Protein 4LE6 (pdb70)

Nearest PDB structures (foldseek):
  4le6-assembly1_A-2  TM=1.004E+00  e=8.160E-60  Ectopseudomonas oleovorans
  4le6-assembly2_C  TM=1.000E+00  e=8.894E-56  Ectopseudomonas oleovorans
  4le6-assembly3_E  TM=9.981E-01  e=1.520E-50  Ectopseudomonas oleovorans
  4o98-assembly1_A  TM=9.843E-01  e=8.423E-50  Ectopseudomonas oleovorans
  7y7u-assembly1_B  TM=9.652E-01  e=1.011E-32  Labrenzia sp. VG12

Structure (mmCIF, N/CA/C/O backbone):
data_4LE6
#
_entry.id   4LE6
#
_cell.length_a   109.910
_cell.length_b   63.850
_cell.length_c   221.260
_cell.angle_alpha   90.00
_cell.angle_beta   101.85
_cell.angle_gamma   90.00
#
_symmetry.space_group_name_H-M   'C 1 2 1'
#
loop_
_entity.id
_entity.type
_entity.pdbx_description
1 polymer 'Organophosphorus hydrolase'
2 non-polymer GLYCEROL
3 non-polymer 1,2-ETHANEDIOL
4 non-polymer 'TRIETHYLENE GLYCOL'
5 non-polymer 'ZINC ION'
6 water water
#
loop_
_atom_site.group_PDB
_atom_site.id
_atom_site.type_symbol
_atom_site.label_atom_id
_atom_site.label_alt_id
_atom_site.label_comp_id
_atom_site.label_asym_id
_atom_site.label_entity_id
_atom_site.label_seq_id
_atom_site.pdbx_PDB_ins_code
_atom_site.Cartn_x
_atom_site.Cartn_y
_atom_site.Cartn_z
_atom_site.occupancy
_atom_site.B_iso_or_equiv
_atom_site.auth_seq_id
_atom_site.auth_comp_id
_atom_site.auth_asym_id
_atom_site.auth_atom_id
_atom_site.pdbx_PDB_model_num
ATOM 1 N N . ALA A 1 25 ? -23.279 -5.833 -13.013 1.00 45.54 25 ALA A N 1
ATOM 2 C CA . ALA A 1 25 ? -23.490 -4.817 -11.995 1.00 41.09 25 ALA A CA 1
ATOM 3 C C . ALA A 1 25 ? -22.462 -4.934 -10.878 1.00 37.53 25 ALA A C 1
ATOM 4 O O . ALA A 1 25 ? -22.365 -4.039 -10.043 1.00 34.96 25 ALA A O 1
ATOM 10 N N . ALA A 1 26 ? -21.688 -6.019 -10.863 1.00 32.83 26 ALA A N 1
ATOM 11 C CA . ALA A 1 26 ? -20.580 -6.114 -9.945 1.00 29.72 26 ALA A CA 1
ATOM 12 C C . ALA A 1 26 ? -19.581 -5.062 -10.392 1.00 29.90 26 ALA A C 1
ATOM 13 O O . ALA A 1 26 ? -19.581 -4.686 -11.558 1.00 30.02 26 ALA A O 1
ATOM 20 N N . PRO A 1 27 ? -18.719 -4.592 -9.480 1.00 32.01 27 PRO A N 1
ATOM 21 C CA . PRO A 1 27 ? -17.597 -3.749 -9.903 1.00 33.82 27 PRO A CA 1
ATOM 22 C C . PRO A 1 27 ? -16.679 -4.529 -10.835 1.00 33.37 27 PRO A C 1
ATOM 23 O O . PRO A 1 27 ? -16.756 -5.754 -10.909 1.00 30.37 27 PRO A O 1
ATOM 34 N N . ALA A 1 28 ? -15.794 -3.820 -11.514 1.00 31.63 28 ALA A N 1
ATOM 35 C CA . ALA A 1 28 ? -14.813 -4.449 -12.358 1.00 28.21 28 ALA A CA 1
ATOM 36 C C . ALA A 1 28 ? -13.971 -5.398 -11.513 1.00 25.97 28 ALA A C 1
ATOM 37 O O . ALA A 1 28 ? -13.739 -5.152 -10.323 1.00 26.76 28 ALA A O 1
ATOM 44 N N . GLN A 1 29 ? -13.527 -6.494 -12.114 1.00 28.02 29 GLN A N 1
ATOM 45 C CA . GLN A 1 29 ? -12.671 -7.439 -11.421 1.00 29.54 29 GLN A CA 1
ATOM 46 C C . GLN A 1 29 ? -11.311 -6.813 -11.184 1.00 30.14 29 GLN A C 1
ATOM 47 O O . GLN A 1 29 ? -10.788 -6.103 -12.035 1.00 26.25 29 GLN A O 1
ATOM 61 N N . GLN A 1 30 ? -10.734 -7.088 -10.027 1.00 31.36 30 GLN A N 1
ATOM 62 C CA . GLN A 1 30 ? -9.451 -6.500 -9.661 1.00 32.50 30 GLN A CA 1
ATOM 63 C C . GLN A 1 30 ? -8.274 -7.134 -10.393 1.00 36.11 30 GLN A C 1
ATOM 64 O O . GLN A 1 30 ? -7.305 -6.440 -10.721 1.00 29.61 30 GLN A O 1
ATOM 78 N N . LYS A 1 31 ? -8.378 -8.431 -10.685 1.00 46.73 31 LYS A N 1
ATOM 79 C CA . LYS A 1 31 ? -7.342 -9.165 -11.421 1.00 52.59 31 LYS A CA 1
ATOM 80 C C . LYS A 1 31 ? -6.098 -9.400 -10.557 1.00 48.99 31 LYS A C 1
ATOM 81 O O . LYS A 1 31 ? -5.694 -10.542 -10.318 1.00 55.91 31 LYS A O 1
ATOM 100 N N . THR A 1 32 ? -5.516 -8.316 -10.067 1.00 33.33 32 THR A N 1
ATOM 101 C CA . THR A 1 32 ? -4.206 -8.356 -9.426 1.00 30.57 32 THR A CA 1
ATOM 102 C C . THR A 1 32 ? -4.089 -9.453 -8.353 1.00 24.88 32 THR A C 1
ATOM 103 O O . THR A 1 32 ? -5.041 -9.717 -7.606 1.00 27.49 32 THR A O 1
ATOM 114 N N . GLN A 1 33 ? -2.927 -10.082 -8.280 1.00 21.66 33 GLN A N 1
ATOM 115 C CA . GLN A 1 33 ? -2.654 -11.058 -7.238 1.00 18.25 33 GLN A CA 1
ATOM 116 C C . GLN A 1 33 ? -2.064 -10.380 -5.991 1.00 17.61 33 GLN A C 1
ATOM 117 O O . GLN A 1 33 ? -1.437 -9.316 -6.079 1.00 20.49 33 GLN A O 1
ATOM 131 N N . VAL A 1 34 ? -2.262 -10.999 -4.831 1.00 18.20 34 VAL A N 1
ATOM 132 C CA . VAL A 1 34 ? -1.589 -10.581 -3.608 1.00 19.08 34 VAL A CA 1
ATOM 133 C C . VAL A 1 34 ? -0.079 -10.526 -3.904 1.00 17.91 34 VAL A C 1
ATOM 134 O O . VAL A 1 34 ? 0.398 -11.281 -4.744 1.00 18.32 34 VAL A O 1
ATOM 147 N N . PRO A 1 35 ? 0.671 -9.615 -3.250 1.00 19.83 35 PRO A N 1
ATOM 148 C CA . PRO A 1 35 ? 2.119 -9.582 -3.488 1.00 20.78 35 PRO A CA 1
ATOM 149 C C . PRO A 1 35 ? 2.798 -10.920 -3.177 1.00 19.98 35 PRO A C 1
ATOM 150 O O . PRO A 1 35 ? 2.329 -11.657 -2.307 1.00 20.66 35 PRO A O 1
ATOM 161 N N . GLY A 1 36 ? 3.866 -11.234 -3.905 1.00 18.18 36 GLY A N 1
ATOM 162 C CA . GLY A 1 36 ? 4.543 -12.512 -3.794 1.00 19.49 36 GLY A CA 1
ATOM 163 C C . GLY A 1 36 ? 5.628 -12.480 -2.727 1.00 19.02 36 GLY A C 1
ATOM 164 O O . GLY A 1 36 ? 6.814 -12.691 -3.005 1.00 18.14 36 GLY A O 1
ATOM 168 N N . TYR A 1 37 ? 5.223 -12.217 -1.494 1.00 17.77 37 TYR A N 1
ATOM 169 C CA . TYR A 1 37 ? 6.097 -12.447 -0.362 1.00 18.25 37 TYR A CA 1
ATOM 170 C C . TYR A 1 37 ? 5.381 -13.170 0.748 1.00 20.36 37 TYR A C 1
ATOM 171 O O . TYR A 1 37 ? 4.154 -13.072 0.888 1.00 18.79 37 TYR A O 1
ATOM 189 N N . TYR A 1 38 ? 6.155 -13.916 1.524 1.00 20.59 38 TYR A N 1
ATOM 190 C CA . TYR A 1 38 ? 5.591 -14.658 2.646 1.00 19.38 38 TYR A CA 1
ATOM 191 C C . TYR A 1 38 ? 6.566 -14.720 3.819 1.00 18.83 38 TYR A C 1
ATOM 192 O O . TYR A 1 38 ? 7.709 -15.125 3.640 1.00 17.98 38 TYR A O 1
ATOM 210 N N . ARG A 1 39 ? 6.097 -14.352 5.015 1.00 18.70 39 ARG A N 1
ATOM 211 C CA . ARG A 1 39 ? 6.946 -14.293 6.206 1.00 17.86 39 ARG A CA 1
ATOM 212 C C . ARG A 1 39 ? 6.856 -15.560 7.065 1.00 20.21 39 ARG A C 1
ATOM 213 O O . ARG A 1 39 ? 5.763 -16.075 7.307 1.00 22.45 39 ARG A O 1
ATOM 234 N N . MET A 1 40 ? 8.004 -16.042 7.535 1.00 21.94 40 MET A N 1
ATOM 235 C CA . MET A 1 40 ? 8.044 -17.155 8.473 1.00 20.81 40 MET A CA 1
ATOM 236 C C . MET A 1 40 ? 9.143 -16.958 9.506 1.00 22.12 40 MET A C 1
ATOM 237 O O . MET A 1 40 ? 10.264 -16.559 9.178 1.00 23.08 40 MET A O 1
ATOM 251 N N . ALA A 1 41 ? 8.846 -17.285 10.753 1.00 25.04 41 ALA A N 1
ATOM 252 C CA . ALA A 1 41 ? 9.865 -17.231 11.786 1.00 25.82 41 ALA A CA 1
ATOM 253 C C . ALA A 1 41 ? 10.689 -18.509 11.726 1.00 25.63 41 ALA A C 1
ATOM 254 O O . ALA A 1 41 ? 10.171 -19.583 11.457 1.00 25.52 41 ALA A O 1
ATOM 261 N N . LEU A 1 42 ? 11.985 -18.390 11.951 1.00 23.77 42 LEU A N 1
ATOM 262 C CA . LEU A 1 42 ? 12.840 -19.559 12.106 1.00 21.57 42 LEU A CA 1
ATOM 263 C C . LEU A 1 42 ? 13.755 -19.249 13.277 1.00 23.98 42 LEU A C 1
ATOM 264 O O . LEU A 1 42 ? 14.774 -18.588 13.090 1.00 22.15 42 LEU A O 1
ATOM 280 N N . GLY A 1 43 ? 13.373 -19.680 14.478 1.00 24.90 43 GLY A N 1
ATOM 281 C CA . GLY A 1 43 ? 14.042 -19.256 15.697 1.00 23.78 43 GLY A CA 1
ATOM 282 C C . GLY A 1 43 ? 14.017 -17.746 15.827 1.00 25.02 43 GLY A C 1
ATOM 283 O O . GLY A 1 43 ? 12.954 -17.140 15.773 1.00 24.51 43 GLY A O 1
ATOM 287 N N . ASP A 1 44 ? 15.186 -17.134 15.976 1.00 27.34 44 ASP A N 1
ATOM 288 C CA . ASP A 1 44 ? 15.290 -15.679 16.040 1.00 28.31 44 ASP A CA 1
ATOM 289 C C . ASP A 1 44 ? 15.481 -15.075 14.652 1.00 28.04 44 ASP A C 1
ATOM 290 O O . ASP A 1 44 ? 15.576 -13.865 14.513 1.00 28.92 44 ASP A O 1
ATOM 299 N N . PHE A 1 45 ? 15.537 -15.908 13.620 1.00 25.55 45 PHE A N 1
ATOM 300 C CA . PHE A 1 45 ? 15.644 -15.380 12.264 1.00 21.97 45 PHE A CA 1
ATOM 301 C C . PHE A 1 45 ? 14.265 -15.100 11.684 1.00 22.83 45 PHE A C 1
ATOM 302 O O . PHE A 1 45 ? 13.257 -15.697 12.100 1.00 24.39 45 PHE A O 1
ATOM 319 N N . GLU A 1 46 ? 14.232 -14.203 10.707 1.00 19.69 46 GLU A N 1
ATOM 320 C CA . GLU A 1 46 ? 13.013 -13.963 9.936 1.00 19.98 46 GLU A CA 1
ATOM 321 C C . GLU A 1 46 ? 13.234 -14.330 8.472 1.00 20.36 46 GLU A C 1
ATOM 322 O O . GLU A 1 46 ? 14.151 -13.825 7.813 1.00 20.57 46 GLU A O 1
ATOM 334 N N . VAL A 1 47 ? 12.386 -15.216 7.965 1.00 17.82 47 VAL A N 1
ATOM 335 C CA . VAL A 1 47 ? 12.452 -15.636 6.570 1.00 18.03 47 VAL A CA 1
ATOM 336 C C . VAL A 1 47 ? 11.356 -14.933 5.783 1.00 19.39 47 VAL A C 1
ATOM 337 O O . VAL A 1 47 ? 10.184 -14.957 6.180 1.00 18.67 47 VAL A O 1
ATOM 350 N N . THR A 1 48 ? 11.740 -14.279 4.691 1.00 18.80 48 THR A N 1
ATOM 351 C CA . THR A 1 48 ? 10.784 -13.733 3.744 1.00 16.61 48 THR A CA 1
ATOM 352 C C . THR A 1 48 ? 10.970 -14.451 2.408 1.00 18.15 48 THR A C 1
ATOM 353 O O . THR A 1 48 ? 11.980 -14.247 1.736 1.00 17.97 48 THR A O 1
ATOM 364 N N . ALA A 1 49 ? 10.005 -15.301 2.045 1.00 17.60 49 ALA A N 1
ATOM 365 C CA . ALA A 1 49 ? 10.007 -15.934 0.732 1.00 15.21 49 ALA A CA 1
ATOM 366 C C . ALA A 1 49 ? 9.588 -14.893 -0.285 1.00 14.60 49 ALA A C 1
ATOM 367 O O . ALA A 1 49 ? 8.667 -14.091 -0.003 1.00 16.85 49 ALA A O 1
ATOM 374 N N . LEU A 1 50 ? 10.251 -14.903 -1.447 1.00 15.20 50 LEU A N 1
ATOM 375 C CA . LEU A 1 50 ? 10.020 -13.911 -2.501 1.00 15.72 50 LEU A CA 1
ATOM 376 C C . LEU A 1 50 ? 9.789 -14.584 -3.852 1.00 16.11 50 LEU A C 1
ATOM 377 O O . LEU A 1 50 ? 10.614 -15.370 -4.308 1.00 18.95 50 LEU A O 1
ATOM 393 N N . TYR A 1 51 ? 8.693 -14.227 -4.507 1.00 16.23 51 TYR A N 1
ATOM 394 C CA . TYR A 1 51 ? 8.290 -14.839 -5.770 1.00 20.26 51 TYR A CA 1
ATOM 395 C C . TYR A 1 51 ? 8.887 -14.064 -6.930 1.00 21.26 51 TYR A C 1
ATOM 396 O O . TYR A 1 51 ? 8.786 -12.845 -6.961 1.00 22.45 51 TYR A O 1
ATOM 414 N N . ASP A 1 52 ? 9.507 -14.758 -7.886 1.00 20.83 52 ASP A N 1
ATOM 415 C CA . ASP A 1 52 ? 10.027 -14.089 -9.082 1.00 19.71 52 ASP A CA 1
ATOM 416 C C . ASP A 1 52 ? 9.062 -14.089 -10.235 1.00 22.03 52 ASP A C 1
ATOM 417 O O . ASP A 1 52 ? 9.215 -13.303 -11.176 1.00 20.72 52 ASP A O 1
ATOM 426 N N . GLY A 1 53 ? 8.094 -14.999 -10.181 1.00 22.54 53 GLY A N 1
ATOM 427 C CA . GLY A 1 53 ? 7.197 -15.238 -11.286 1.00 22.66 53 GLY A CA 1
ATOM 428 C C . GLY A 1 53 ? 7.219 -16.709 -11.664 1.00 21.31 53 GLY A C 1
ATOM 429 O O . GLY A 1 53 ? 7.555 -17.562 -10.842 1.00 19.51 53 GLY A O 1
ATOM 433 N N . TYR A 1 54 ? 6.888 -17.018 -12.911 1.00 19.13 54 TYR A N 1
ATOM 434 C CA . TYR A 1 54 ? 6.846 -18.408 -13.355 1.00 20.93 54 TYR A CA 1
ATOM 435 C C . TYR A 1 54 ? 7.401 -18.561 -14.756 1.00 26.38 54 TYR A C 1
ATOM 436 O O . TYR A 1 54 ? 7.497 -17.597 -15.511 1.00 25.51 54 TYR A O 1
ATOM 454 N N . VAL A 1 55 ? 7.766 -19.791 -15.087 1.00 29.89 55 VAL A N 1
ATOM 455 C CA . VAL A 1 55 ? 8.120 -20.142 -16.448 1.00 28.70 55 VAL A CA 1
ATOM 456 C C . VAL A 1 55 ? 7.426 -21.476 -16.802 1.00 24.49 55 VAL A C 1
ATOM 457 O O . VAL A 1 55 ? 7.331 -22.374 -15.966 1.00 25.77 55 VAL A O 1
ATOM 470 N N . ASP A 1 56 ? 6.924 -21.602 -18.024 1.00 22.79 56 ASP A N 1
ATOM 471 C CA . ASP A 1 56 ? 6.311 -22.852 -18.464 1.00 24.84 56 ASP A CA 1
ATOM 472 C C . ASP A 1 56 ? 7.405 -23.792 -18.982 1.00 29.36 56 ASP A C 1
ATOM 473 O O . ASP A 1 56 ? 8.103 -23.458 -19.935 1.00 34.97 56 ASP A O 1
ATOM 482 N N . LEU A 1 57 ? 7.576 -24.945 -18.337 1.00 26.98 57 LEU A N 1
ATOM 483 C CA . LEU A 1 57 ? 8.566 -25.947 -18.760 1.00 25.87 57 LEU A CA 1
ATOM 484 C C . LEU A 1 57 ? 7.870 -27.189 -19.340 1.00 24.90 57 LEU A C 1
ATOM 485 O O . LEU A 1 57 ? 6.980 -27.740 -18.699 1.00 26.32 57 LEU A O 1
ATOM 501 N N . PRO A 1 58 ? 8.243 -27.619 -20.563 1.00 25.25 58 PRO A N 1
ATOM 502 C CA . PRO A 1 58 ? 7.647 -28.844 -21.122 1.00 28.38 58 PRO A CA 1
ATOM 503 C C . PRO A 1 58 ? 7.925 -30.050 -20.249 1.00 29.40 58 PRO A C 1
ATOM 504 O O . PRO A 1 58 ? 9.056 -30.214 -19.794 1.00 27.98 58 PRO A O 1
ATOM 515 N N . ALA A 1 59 ? 6.928 -30.902 -20.058 1.00 30.64 59 ALA A N 1
ATOM 516 C CA . ALA A 1 59 ? 7.097 -32.096 -19.249 1.00 32.84 59 ALA A CA 1
ATOM 517 C C . ALA A 1 59 ? 8.150 -33.019 -19.861 1.00 30.16 59 ALA A C 1
ATOM 518 O O . ALA A 1 59 ? 8.726 -33.853 -19.167 1.00 29.31 59 ALA A O 1
ATOM 525 N N . SER A 1 60 ? 8.389 -32.876 -21.164 1.00 30.04 60 SER A N 1
ATOM 526 C CA . SER A 1 60 ? 9.358 -33.715 -21.877 1.00 36.05 60 SER A CA 1
ATOM 527 C C . SER A 1 60 ? 10.796 -33.488 -21.392 1.00 33.47 60 SER A C 1
ATOM 528 O O . SER A 1 60 ? 11.692 -34.269 -21.707 1.00 33.38 60 SER A O 1
ATOM 536 N N . LEU A 1 61 ? 11.027 -32.413 -20.646 1.00 30.35 61 LEU A N 1
ATOM 537 C CA . LEU A 1 61 ? 12.355 -32.171 -20.079 1.00 32.20 61 LEU A CA 1
ATOM 538 C C . LEU A 1 61 ? 12.640 -33.045 -18.858 1.00 33.63 61 LEU A C 1
ATOM 539 O O . LEU A 1 61 ? 13.778 -33.098 -18.384 1.00 32.37 61 LEU A O 1
ATOM 555 N N . LEU A 1 62 ? 11.619 -33.719 -18.330 1.00 30.74 62 LEU A N 1
ATOM 556 C CA . LEU A 1 62 ? 11.840 -34.640 -17.215 1.00 30.38 62 LEU A CA 1
ATOM 557 C C . LEU A 1 62 ? 12.092 -35.994 -17.831 1.00 32.37 62 LEU A C 1
ATOM 558 O O . LEU A 1 62 ? 11.364 -36.389 -18.722 1.00 31.52 62 LEU A O 1
ATOM 574 N N . LYS A 1 63 ? 13.118 -36.699 -17.367 1.00 30.02 63 LYS A N 1
ATOM 575 C CA . LYS A 1 63 ? 13.497 -37.975 -17.969 1.00 33.01 63 LYS A CA 1
ATOM 576 C C . LYS A 1 63 ? 13.695 -39.083 -16.934 1.00 31.46 63 LYS A C 1
ATOM 577 O O . LYS A 1 63 ? 13.884 -38.813 -15.743 1.00 30.37 63 LYS A O 1
ATOM 596 N N . GLY A 1 64 ? 13.648 -40.327 -17.397 1.00 32.43 64 GLY A N 1
ATOM 597 C CA . GLY A 1 64 ? 13.790 -41.478 -16.523 1.00 36.37 64 GLY A CA 1
ATOM 598 C C . GLY A 1 64 ? 12.444 -42.063 -16.131 1.00 42.89 64 GLY A C 1
ATOM 599 O O . GLY A 1 64 ? 12.364 -42.938 -15.269 1.00 44.41 64 GLY A O 1
ATOM 603 N N . ILE A 1 65 ? 11.385 -41.592 -16.784 1.00 45.98 65 ILE A N 1
ATOM 604 C CA . ILE A 1 65 ? 10.029 -42.049 -16.489 1.00 44.20 65 ILE A CA 1
ATOM 605 C C . ILE A 1 65 ? 9.191 -42.151 -17.764 1.00 40.04 65 ILE A C 1
ATOM 606 O O . ILE A 1 65 ? 9.291 -41.289 -18.642 1.00 40.04 65 ILE A O 1
ATOM 622 N N . ASP A 1 66 ? 8.367 -43.199 -17.864 1.00 37.80 66 ASP A N 1
ATOM 623 C CA . ASP A 1 66 ? 7.416 -43.321 -18.965 1.00 43.81 66 ASP A CA 1
ATOM 624 C C . ASP A 1 66 ? 6.453 -42.133 -18.975 1.00 40.61 66 ASP A C 1
ATOM 625 O O . ASP A 1 66 ? 6.088 -41.611 -17.927 1.00 39.65 66 ASP A O 1
ATOM 634 N N . ASP A 1 67 ? 6.047 -41.731 -20.174 1.00 41.42 67 ASP A N 1
ATOM 635 C CA . ASP A 1 67 ? 5.053 -40.681 -20.388 1.00 48.82 67 ASP A CA 1
ATOM 636 C C . ASP A 1 67 ? 3.777 -40.886 -19.557 1.00 44.27 67 ASP A C 1
ATOM 637 O O . ASP A 1 67 ? 3.252 -39.950 -18.934 1.00 44.45 67 ASP A O 1
ATOM 646 N N . LYS A 1 68 ? 3.285 -42.119 -19.558 1.00 41.23 68 LYS A N 1
ATOM 647 C CA . LYS A 1 68 ? 2.038 -42.459 -18.880 1.00 43.61 68 LYS A CA 1
ATOM 648 C C . LYS A 1 68 ? 2.155 -42.174 -17.389 1.00 41.39 68 LYS A C 1
ATOM 649 O O . LYS A 1 68 ? 1.302 -41.507 -16.794 1.00 43.04 68 LYS A O 1
ATOM 668 N N . ASP A 1 69 ? 3.228 -42.685 -16.790 1.00 39.30 69 ASP A N 1
ATOM 669 C CA . ASP A 1 69 ? 3.464 -42.536 -15.354 1.00 39.33 69 ASP A CA 1
ATOM 670 C C . ASP A 1 69 ? 3.689 -41.086 -14.964 1.00 33.86 69 ASP A C 1
ATOM 671 O O . ASP A 1 69 ? 3.260 -40.628 -13.893 1.00 37.47 69 ASP A O 1
ATOM 680 N N . LEU A 1 70 ? 4.366 -40.364 -15.845 1.00 31.48 70 LEU A N 1
ATOM 681 C CA . LEU A 1 70 ? 4.605 -38.941 -15.645 1.00 32.21 70 LEU A CA 1
ATOM 682 C C . LEU A 1 70 ? 3.267 -38.213 -15.614 1.00 30.83 70 LEU A C 1
ATOM 683 O O . LEU A 1 70 ? 2.977 -37.443 -14.674 1.00 32.91 70 LEU A O 1
ATOM 699 N N . GLN A 1 71 ? 2.429 -38.490 -16.615 1.00 32.80 71 GLN A N 1
ATOM 700 C CA . GLN A 1 71 ? 1.108 -37.858 -16.687 1.00 40.18 71 GLN A CA 1
ATOM 701 C C . GLN A 1 71 ? 0.230 -38.214 -15.495 1.00 38.07 71 GLN A C 1
ATOM 702 O O . GLN A 1 71 ? -0.520 -37.369 -14.998 1.00 32.26 71 GLN A O 1
ATOM 716 N N . SER A 1 72 ? 0.284 -39.475 -15.069 1.00 35.50 72 SER A N 1
ATOM 717 C CA . SER A 1 72 ? -0.429 -39.885 -13.858 1.00 33.17 72 SER A CA 1
ATOM 718 C C . SER A 1 72 ? 0.050 -39.082 -12.649 1.00 28.96 72 SER A C 1
ATOM 719 O O . SER A 1 72 ? -0.762 -38.560 -11.875 1.00 28.59 72 SER A O 1
ATOM 727 N N . LEU A 1 73 ? 1.364 -38.982 -12.479 1.00 28.61 73 LEU A N 1
ATOM 728 C CA . LEU A 1 73 ? 1.895 -38.182 -11.368 1.00 28.11 73 LEU A CA 1
ATOM 729 C C . LEU A 1 73 ? 1.452 -36.719 -11.426 1.00 29.55 73 LEU A C 1
ATOM 730 O O . LEU A 1 73 ? 1.134 -36.110 -10.396 1.00 28.24 73 LEU A O 1
ATOM 746 N N . LEU A 1 74 ? 1.458 -36.136 -12.617 1.00 32.81 74 LEU A N 1
ATOM 747 C CA . LEU A 1 74 ? 0.985 -34.758 -12.760 1.00 30.87 74 LEU A CA 1
ATOM 748 C C . LEU A 1 74 ? -0.509 -34.614 -12.463 1.00 28.10 74 LEU A C 1
ATOM 749 O O . LEU A 1 74 ? -0.919 -33.693 -11.762 1.00 26.51 74 LEU A O 1
ATOM 765 N N . ALA A 1 75 ? -1.320 -35.519 -13.005 1.00 26.95 75 ALA A N 1
ATOM 766 C CA . ALA A 1 75 ? -2.756 -35.483 -12.777 1.00 29.03 75 ALA A CA 1
ATOM 767 C C . ALA A 1 75 ? -3.085 -35.662 -11.291 1.00 30.64 75 ALA A C 1
ATOM 768 O O . ALA A 1 75 ? -3.983 -35.013 -10.763 1.00 29.58 75 ALA A O 1
ATOM 775 N N . ARG A 1 76 ? -2.352 -36.547 -10.624 1.00 29.35 76 ARG A N 1
ATOM 776 C CA . ARG A 1 76 ? -2.504 -36.751 -9.186 1.00 28.51 76 ARG A CA 1
ATOM 777 C C . ARG A 1 76 ? -2.406 -35.458 -8.361 1.00 25.28 76 ARG A C 1
ATOM 778 O O . ARG A 1 76 ? -3.056 -35.304 -7.325 1.00 25.80 76 ARG A O 1
ATOM 799 N N . MET A 1 77 ? -1.571 -34.529 -8.800 1.00 25.54 77 MET A N 1
ATOM 800 C CA . MET A 1 77 ? -1.425 -33.259 -8.094 1.00 25.89 77 MET A CA 1
ATOM 801 C C . MET A 1 77 ? -2.132 -32.139 -8.849 1.00 26.88 77 MET A C 1
ATOM 802 O O . MET A 1 77 ? -1.892 -30.948 -8.590 1.00 25.14 77 MET A O 1
ATOM 816 N N . PHE A 1 78 ? -3.013 -32.523 -9.771 1.00 26.30 78 PHE A N 1
ATOM 817 C CA . PHE A 1 78 ? -3.774 -31.555 -10.555 1.00 29.16 78 PHE A CA 1
ATOM 818 C C . PHE A 1 78 ? -2.863 -30.522 -11.220 1.00 33.64 78 PHE A C 1
ATOM 819 O O . PHE A 1 78 ? -3.141 -29.322 -11.192 1.00 32.90 78 PHE A O 1
ATOM 836 N N . VAL A 1 79 ? -1.772 -30.998 -11.812 1.00 33.08 79 VAL A N 1
ATOM 837 C CA . VAL A 1 79 ? -0.842 -30.127 -12.531 1.00 33.10 79 VAL A CA 1
ATOM 838 C C . VAL A 1 79 ? -1.101 -30.282 -14.030 1.00 35.51 79 VAL A C 1
ATOM 839 O O . VAL A 1 79 ? -0.984 -31.380 -14.576 1.00 31.62 79 VAL A O 1
ATOM 852 N N . ALA A 1 80 ? -1.462 -29.186 -14.688 1.00 34.48 80 ALA A N 1
ATOM 853 C CA . ALA A 1 80 ? -1.700 -29.193 -16.126 1.00 34.79 80 ALA A CA 1
ATOM 854 C C . ALA A 1 80 ? -0.358 -29.186 -16.840 1.00 34.36 80 ALA A C 1
ATOM 855 O O . ALA A 1 80 ? 0.598 -28.583 -16.347 1.00 32.52 80 ALA A O 1
ATOM 862 N N . SER A 1 81 ? -0.279 -29.849 -17.992 1.00 34.34 81 SER A N 1
ATOM 863 C CA . SER A 1 81 ? 0.992 -29.986 -18.713 1.00 37.45 81 SER A CA 1
ATOM 864 C C . SER A 1 81 ? 0.846 -29.765 -20.224 1.00 40.24 81 SER A C 1
ATOM 865 O O . SER A 1 81 ? 1.840 -29.793 -20.955 1.00 38.63 81 SER A O 1
ATOM 873 N N . GLU A 1 82 ? -0.379 -29.540 -20.689 1.00 40.93 82 GLU A N 1
ATOM 874 C CA . GLU A 1 82 ? -0.645 -29.443 -22.130 1.00 42.70 82 GLU A CA 1
ATOM 875 C C . GLU A 1 82 ? 0.114 -28.284 -22.781 1.00 38.26 82 GLU A C 1
ATOM 876 O O . GLU A 1 82 ? 0.503 -28.366 -23.939 1.00 39.79 82 GLU A O 1
ATOM 888 N N . LYS A 1 83 ? 0.328 -27.215 -22.023 1.00 35.24 83 LYS A N 1
ATOM 889 C CA . LYS A 1 83 ? 1.068 -26.058 -22.510 1.00 39.09 83 LYS A CA 1
ATOM 890 C C . LYS A 1 83 ? 2.347 -25.885 -21.690 1.00 37.92 83 LYS A C 1
ATOM 891 O O . LYS A 1 83 ? 2.924 -24.803 -21.634 1.00 37.43 83 LYS A O 1
ATOM 910 N N . GLY A 1 84 ? 2.797 -26.979 -21.083 1.00 35.03 84 GLY A N 1
ATOM 911 C CA . GLY A 1 84 ? 3.978 -26.962 -20.244 1.00 30.47 84 GLY A CA 1
ATOM 912 C C . GLY A 1 84 ? 3.604 -26.860 -18.782 1.00 28.61 84 GLY A C 1
ATOM 913 O O . GLY A 1 84 ? 2.503 -26.425 -18.450 1.00 30.63 84 GLY A O 1
ATOM 917 N N . VAL A 1 85 ? 4.524 -27.257 -17.908 1.00 27.25 85 VAL A N 1
ATOM 918 C CA . VAL A 1 85 ? 4.307 -27.200 -16.471 1.00 25.91 85 VAL A CA 1
ATOM 919 C C . VAL A 1 85 ? 4.683 -25.817 -15.955 1.00 26.32 85 VAL A C 1
ATOM 920 O O . VAL A 1 85 ? 5.841 -25.404 -16.008 1.00 28.46 85 VAL A O 1
ATOM 933 N N . GLN A 1 86 ? 3.696 -25.080 -15.479 1.00 23.46 86 GLN A N 1
ATOM 934 C CA . GLN A 1 86 ? 3.963 -23.758 -14.935 1.00 20.05 86 GLN A CA 1
ATOM 935 C C . GLN A 1 86 ? 4.797 -23.906 -13.681 1.00 20.48 86 GLN A C 1
ATOM 936 O O . GLN A 1 86 ? 4.336 -24.475 -12.692 1.00 21.23 86 GLN A O 1
ATOM 950 N N . THR A 1 87 ? 6.013 -23.379 -13.726 1.00 18.60 87 THR A N 1
ATOM 951 C CA . THR A 1 87 ? 6.977 -23.612 -12.685 1.00 18.69 87 THR A CA 1
ATOM 952 C C . THR A 1 87 ? 7.353 -22.284 -12.026 1.00 20.30 87 THR A C 1
ATOM 953 O O . THR A 1 87 ? 7.703 -21.315 -12.696 1.00 21.95 87 THR A O 1
ATOM 964 N N . ALA A 1 88 ? 7.276 -22.270 -10.702 1.00 18.81 88 ALA A N 1
ATOM 965 C CA . ALA A 1 88 ? 7.598 -21.104 -9.891 1.00 19.27 88 ALA A CA 1
ATOM 966 C C . ALA A 1 88 ? 9.099 -20.940 -9.817 1.00 19.65 88 ALA A C 1
ATOM 967 O O . ALA A 1 88 ? 9.846 -21.924 -9.935 1.00 18.47 88 ALA A O 1
ATOM 974 N N . VAL A 1 89 ? 9.532 -19.701 -9.632 1.00 21.12 89 VAL A N 1
ATOM 975 C CA . VAL A 1 89 ? 10.927 -19.384 -9.365 1.00 22.53 89 VAL A CA 1
ATOM 976 C C . VAL A 1 89 ? 10.930 -18.524 -8.102 1.00 21.57 89 VAL A C 1
ATOM 977 O O . VAL A 1 89 ? 10.337 -17.444 -8.078 1.00 18.08 89 VAL A O 1
ATOM 990 N N . ASN A 1 90 ? 11.555 -19.021 -7.040 1.00 18.66 90 ASN A N 1
ATOM 991 C CA . ASN A 1 90 ? 11.559 -18.334 -5.761 1.00 19.39 90 ASN A CA 1
ATOM 992 C C . ASN A 1 90 ? 12.960 -17.911 -5.310 1.00 21.35 90 ASN A C 1
ATOM 993 O O . ASN A 1 90 ? 13.964 -18.520 -5.680 1.00 23.57 90 ASN A O 1
ATOM 1004 N N . ALA A 1 91 ? 13.017 -16.854 -4.514 1.00 19.22 91 ALA A N 1
ATOM 1005 C CA . ALA A 1 91 ? 14.251 -16.478 -3.827 1.00 20.17 91 ALA A CA 1
ATOM 1006 C C . ALA A 1 91 ? 13.911 -16.295 -2.351 1.00 22.06 91 ALA A C 1
ATOM 1007 O O . ALA A 1 91 ? 12.727 -16.242 -1.992 1.00 20.33 91 ALA A O 1
ATOM 1014 N N . TYR A 1 92 ? 14.929 -16.216 -1.497 1.00 21.30 92 TYR A N 1
ATOM 1015 C CA . TYR A 1 92 ? 14.662 -16.132 -0.056 1.00 17.09 92 TYR A CA 1
ATOM 1016 C C . TYR A 1 92 ? 15.501 -15.079 0.638 1.00 19.65 92 TYR A C 1
ATOM 1017 O O . TYR A 1 92 ? 16.693 -15.016 0.428 1.00 20.84 92 TYR A O 1
ATOM 1035 N N . LEU A 1 93 ? 14.859 -14.273 1.476 1.00 19.94 93 LEU A N 1
ATOM 1036 C CA . LEU A 1 93 ? 15.529 -13.188 2.179 1.00 19.90 93 LEU A CA 1
ATOM 1037 C C . LEU A 1 93 ? 15.468 -13.517 3.650 1.00 21.20 93 LEU A C 1
ATOM 1038 O O . LEU A 1 93 ? 14.379 -13.674 4.192 1.00 21.90 93 LEU A O 1
ATOM 1054 N N . ILE A 1 94 ? 16.619 -13.667 4.293 1.00 21.71 94 ILE A N 1
ATOM 1055 C CA . ILE A 1 94 ? 16.655 -14.065 5.687 1.00 21.53 94 ILE A CA 1
ATOM 1056 C C . ILE A 1 94 ? 17.348 -12.978 6.495 1.00 21.77 94 ILE A C 1
ATOM 1057 O O . ILE A 1 94 ? 18.479 -12.574 6.197 1.00 19.65 94 ILE A O 1
ATOM 1073 N N . ASN A 1 95 ? 16.626 -12.477 7.489 1.00 19.93 95 ASN A N 1
ATOM 1074 C CA . ASN A 1 95 ? 17.150 -11.472 8.410 1.00 19.85 95 ASN A CA 1
ATOM 1075 C C . ASN A 1 95 ? 17.570 -12.231 9.666 1.00 19.59 95 ASN A C 1
ATOM 1076 O O . ASN A 1 95 ? 16.717 -12.736 10.412 1.00 17.36 95 ASN A O 1
ATOM 1087 N N . THR A 1 96 ? 18.882 -12.360 9.865 1.00 19.89 96 THR A N 1
ATOM 1088 C CA . THR A 1 96 ? 19.432 -13.150 10.952 1.00 21.75 96 THR A CA 1
ATOM 1089 C C . THR A 1 96 ? 19.745 -12.288 12.173 1.00 26.15 96 THR A C 1
ATOM 1090 O O . THR A 1 96 ? 20.348 -12.767 13.129 1.00 27.38 96 THR A O 1
ATOM 1101 N N . GLY A 1 97 ? 19.354 -11.018 12.131 1.00 25.13 97 GLY A N 1
ATOM 1102 C CA . GLY A 1 97 ? 19.811 -10.059 13.126 1.00 24.02 97 GLY A CA 1
ATOM 1103 C C . GLY A 1 97 ? 21.211 -9.528 12.814 1.00 28.59 97 GLY A C 1
ATOM 1104 O O . GLY A 1 97 ? 21.434 -8.316 12.804 1.00 29.19 97 GLY A O 1
ATOM 1108 N N . ASP A 1 98 ? 22.156 -10.427 12.552 1.00 30.06 98 ASP A N 1
ATOM 1109 C CA . ASP A 1 98 ? 23.511 -10.023 12.200 1.00 28.66 98 ASP A CA 1
ATOM 1110 C C . ASP A 1 98 ? 23.616 -9.561 10.755 1.00 23.50 98 ASP A C 1
ATOM 1111 O O . ASP A 1 98 ? 24.394 -8.674 10.441 1.00 22.63 98 ASP A O 1
ATOM 1120 N N . ASN A 1 99 ? 22.865 -10.208 9.876 1.00 21.56 99 ASN A N 1
ATOM 1121 C CA . ASN A 1 99 ? 22.914 -9.925 8.451 1.00 24.06 99 ASN A CA 1
ATOM 1122 C C . ASN A 1 99 ? 21.533 -9.950 7.805 1.00 23.05 99 ASN A C 1
ATOM 1123 O O . ASN A 1 99 ? 20.634 -10.685 8.240 1.00 22.38 99 ASN A O 1
ATOM 1134 N N . LEU A 1 100 ? 21.375 -9.172 6.741 1.00 21.46 100 LEU A N 1
ATOM 1135 C CA . LEU A 1 100 ? 20.240 -9.353 5.847 1.00 21.66 100 LEU A CA 1
ATOM 1136 C C . LEU A 1 100 ? 20.777 -10.055 4.610 1.00 23.24 100 LEU A C 1
ATOM 1137 O O . LEU A 1 100 ? 21.600 -9.505 3.872 1.00 23.95 100 LEU A O 1
ATOM 1153 N N . VAL A 1 101 ? 20.320 -11.286 4.406 1.00 21.79 101 VAL A N 1
ATOM 1154 C CA . VAL A 1 101 ? 20.909 -12.172 3.417 1.00 21.74 101 VAL A CA 1
ATOM 1155 C C . VAL A 1 101 ? 19.880 -12.574 2.383 1.00 21.24 101 VAL A C 1
ATOM 1156 O O . VAL A 1 101 ? 18.817 -13.092 2.720 1.00 24.16 101 VAL A O 1
ATOM 1169 N N . LEU A 1 102 ? 20.211 -12.377 1.116 1.00 18.43 102 LEU A N 1
ATOM 1170 C CA . LEU A 1 102 ? 19.327 -12.797 0.043 1.00 20.01 102 LEU A CA 1
ATOM 1171 C C . LEU A 1 102 ? 19.922 -14.039 -0.635 1.00 21.85 102 LEU A C 1
ATOM 1172 O O . LEU A 1 102 ? 21.087 -14.025 -1.022 1.00 24.65 102 LEU A O 1
ATOM 1188 N N . ILE A 1 103 ? 19.140 -15.109 -0.763 1.00 21.76 103 ILE A N 1
ATOM 1189 C CA . ILE A 1 103 ? 19.567 -16.305 -1.482 1.00 23.14 103 ILE A CA 1
ATOM 1190 C C . ILE A 1 103 ? 18.819 -16.379 -2.816 1.00 21.24 103 ILE A C 1
ATOM 1191 O O . ILE A 1 103 ? 17.583 -16.496 -2.833 1.00 21.17 103 ILE A O 1
ATOM 1207 N N . ASP A 1 104 ? 19.599 -16.317 -3.898 1.00 19.96 104 ASP A N 1
ATOM 1208 C CA . ASP A 1 104 ? 19.144 -16.233 -5.283 1.00 16.87 104 ASP A CA 1
ATOM 1209 C C . ASP A 1 104 ? 18.386 -14.941 -5.533 1.00 17.90 104 ASP A C 1
ATOM 1210 O O . ASP A 1 104 ? 18.034 -14.242 -4.589 1.00 17.22 104 ASP A O 1
ATOM 1219 N N . THR A 1 105 ? 18.190 -14.600 -6.801 1.00 20.16 105 THR A N 1
ATOM 1220 C CA . THR A 1 105 ? 17.720 -13.269 -7.158 1.00 20.30 105 THR A CA 1
ATOM 1221 C C . THR A 1 105 ? 16.704 -13.269 -8.274 1.00 19.99 105 THR A C 1
ATOM 1222 O O . THR A 1 105 ? 16.323 -12.206 -8.778 1.00 24.00 105 THR A O 1
ATOM 1233 N N . GLY A 1 106 ? 16.224 -14.446 -8.643 1.00 20.41 106 GLY A N 1
ATOM 1234 C CA . GLY A 1 106 ? 15.313 -14.545 -9.764 1.00 20.38 106 GLY A CA 1
ATOM 1235 C C . GLY A 1 106 ? 16.010 -14.265 -11.091 1.00 21.36 106 GLY A C 1
ATOM 1236 O O . GLY A 1 106 ? 17.248 -14.283 -11.171 1.00 22.58 106 GLY A O 1
ATOM 1240 N N . ALA A 1 107 ? 15.214 -14.003 -12.126 1.00 20.85 107 ALA A N 1
ATOM 1241 C CA . ALA A 1 107 ? 15.677 -14.032 -13.513 1.00 21.23 107 ALA A CA 1
ATOM 1242 C C . ALA A 1 107 ? 15.766 -12.666 -14.168 1.00 25.02 107 ALA A C 1
ATOM 1243 O O . ALA A 1 107 ? 16.158 -12.571 -15.328 1.00 26.46 107 ALA A O 1
ATOM 1250 N N . ALA A 1 108 ? 15.380 -11.618 -13.446 1.00 26.74 108 ALA A N 1
ATOM 1251 C CA . ALA A 1 108 ? 15.204 -10.310 -14.072 1.00 26.24 108 ALA A CA 1
ATOM 1252 C C . ALA A 1 108 ? 14.415 -10.503 -15.369 1.00 21.95 108 ALA A C 1
ATOM 1253 O O . ALA A 1 108 ? 13.348 -11.110 -15.345 1.00 23.62 108 ALA A O 1
ATOM 1260 N N . GLN A 1 109 ? 14.944 -10.033 -16.502 1.00 22.30 109 GLN A N 1
ATOM 1261 C CA . GLN A 1 109 ? 14.262 -10.158 -17.793 1.00 26.72 109 GLN A CA 1
ATOM 1262 C C . GLN A 1 109 ? 14.879 -11.255 -18.676 1.00 28.58 109 GLN A C 1
ATOM 1263 O O . GLN A 1 109 ? 14.562 -11.339 -19.860 1.00 36.37 109 GLN A O 1
ATOM 1277 N N . CYS A 1 110 ? 15.758 -12.078 -18.111 1.00 25.32 110 CYS A N 1
ATOM 1278 C CA . CYS A 1 110 ? 16.461 -13.105 -18.884 1.00 29.27 110 CYS A CA 1
ATOM 1279 C C . CYS A 1 110 ? 15.541 -14.113 -19.565 1.00 32.82 110 CYS A C 1
ATOM 1280 O O . CYS A 1 110 ? 15.869 -14.631 -20.633 1.00 33.72 110 CYS A O 1
ATOM 1287 N N . PHE A 1 111 ? 14.398 -14.392 -18.949 1.00 28.91 111 PHE A N 1
ATOM 1288 C CA . PHE A 1 111 ? 13.459 -15.373 -19.486 1.00 32.36 111 PHE A CA 1
ATOM 1289 C C . PHE A 1 111 ? 12.100 -14.744 -19.791 1.00 36.16 111 PHE A C 1
ATOM 1290 O O . PHE A 1 111 ? 11.080 -15.436 -19.833 1.00 40.05 111 PHE A O 1
ATOM 1307 N N . GLY A 1 112 ? 12.079 -13.431 -20.005 1.00 32.96 112 GLY A N 1
ATOM 1308 C CA . GLY A 1 112 ? 10.839 -12.759 -20.351 1.00 31.51 112 GLY A CA 1
ATOM 1309 C C . GLY A 1 112 ? 10.041 -12.186 -19.187 1.00 32.36 112 GLY A C 1
ATOM 1310 O O . GLY A 1 112 ? 10.396 -12.343 -18.015 1.00 32.48 112 GLY A O 1
ATOM 1314 N N . PRO A 1 113 ? 8.913 -11.550 -19.508 1.00 34.94 113 PRO A N 1
ATOM 1315 C CA . PRO A 1 113 ? 8.126 -10.728 -18.586 1.00 33.82 113 PRO A CA 1
ATOM 1316 C C . PRO A 1 113 ? 7.275 -11.498 -17.557 1.00 30.20 113 PRO A C 1
ATOM 1317 O O . PRO A 1 113 ? 6.684 -10.847 -16.710 1.00 32.19 113 PRO A O 1
ATOM 1328 N N . THR A 1 114 ? 7.227 -12.827 -17.599 1.00 28.73 114 THR A N 1
ATOM 1329 C CA . THR A 1 114 ? 6.531 -13.587 -16.545 1.00 27.59 114 THR A CA 1
ATOM 1330 C C . THR A 1 114 ? 7.437 -13.810 -15.329 1.00 24.96 114 THR A C 1
ATOM 1331 O O . THR A 1 114 ? 7.022 -14.395 -14.331 1.00 21.48 114 THR A O 1
ATOM 1342 N N . LEU A 1 115 ? 8.666 -13.315 -15.408 1.00 24.66 115 LEU A N 1
ATOM 1343 C CA . LEU A 1 115 ? 9.625 -13.423 -14.321 1.00 25.25 115 LEU A CA 1
ATOM 1344 C C . LEU A 1 115 ? 10.209 -12.039 -14.026 1.00 23.11 115 LEU A C 1
ATOM 1345 O O . LEU A 1 115 ? 9.839 -11.069 -14.684 1.00 21.43 115 LEU A O 1
ATOM 1361 N N . GLY A 1 116 ? 11.091 -11.947 -13.035 1.00 23.04 116 GLY A N 1
ATOM 1362 C CA . GLY A 1 116 ? 11.760 -10.689 -12.703 1.00 25.34 116 GLY A CA 1
ATOM 1363 C C . GLY A 1 116 ? 11.131 -9.858 -11.583 1.00 24.39 116 GLY A C 1
ATOM 1364 O O . GLY A 1 116 ? 11.400 -8.662 -11.476 1.00 24.23 116 GLY A O 1
ATOM 1368 N N . VAL A 1 117 ? 10.327 -10.490 -10.726 1.00 19.58 117 VAL A N 1
ATOM 1369 C CA . VAL A 1 117 ? 9.535 -9.763 -9.727 1.00 20.11 117 VAL A CA 1
ATOM 1370 C C . VAL A 1 117 ? 10.103 -9.836 -8.307 1.00 23.77 117 VAL A C 1
ATOM 1371 O O . VAL A 1 117 ? 9.549 -9.238 -7.389 1.00 22.58 117 VAL A O 1
ATOM 1384 N N . VAL A 1 118 ? 11.207 -10.555 -8.119 1.00 24.39 118 VAL A N 1
ATOM 1385 C CA . VAL A 1 118 ? 11.795 -10.682 -6.794 1.00 20.72 118 VAL A CA 1
ATOM 1386 C C . VAL A 1 118 ? 12.077 -9.330 -6.135 1.00 17.20 118 VAL A C 1
ATOM 1387 O O . VAL A 1 118 ? 11.732 -9.135 -4.964 1.00 16.92 118 VAL A O 1
ATOM 1400 N N . GLN A 1 119 ? 12.719 -8.409 -6.843 1.00 18.49 119 GLN A N 1
ATOM 1401 C CA . GLN A 1 119 ? 13.090 -7.152 -6.191 1.00 18.47 119 GLN A CA 1
ATOM 1402 C C . GLN A 1 119 ? 11.815 -6.367 -5.811 1.00 19.97 119 GLN A C 1
ATOM 1403 O O . GLN A 1 119 ? 11.721 -5.753 -4.722 1.00 21.28 119 GLN A O 1
ATOM 1417 N N . THR A 1 120 ? 10.814 -6.452 -6.681 1.00 22.32 120 THR A N 1
ATOM 1418 C CA . THR A 1 120 ? 9.534 -5.767 -6.455 1.00 25.26 120 THR A CA 1
ATOM 1419 C C . THR A 1 120 ? 8.878 -6.323 -5.192 1.00 23.73 120 THR A C 1
ATOM 1420 O O . THR A 1 120 ? 8.439 -5.573 -4.307 1.00 22.45 120 THR A O 1
ATOM 1431 N N . ASN A 1 121 ? 8.873 -7.646 -5.079 1.00 22.28 121 ASN A N 1
ATOM 1432 C CA . ASN A 1 121 ? 8.336 -8.276 -3.887 1.00 22.00 121 ASN A CA 1
ATOM 1433 C C . ASN A 1 121 ? 9.197 -8.027 -2.656 1.00 22.10 121 ASN A C 1
ATOM 1434 O O . ASN A 1 121 ? 8.686 -7.955 -1.538 1.00 21.22 121 ASN A O 1
ATOM 1445 N N . LEU A 1 122 ? 10.503 -7.885 -2.852 1.00 22.88 122 LEU A N 1
ATOM 1446 C CA . LEU A 1 122 ? 11.381 -7.561 -1.742 1.00 20.37 122 LEU A CA 1
ATOM 1447 C C . LEU A 1 122 ? 10.939 -6.218 -1.172 1.00 19.92 122 LEU A C 1
ATOM 1448 O O . LEU A 1 122 ? 10.799 -6.044 0.047 1.00 20.20 122 LEU A O 1
ATOM 1464 N N . LYS A 1 123 ? 10.720 -5.260 -2.063 1.00 19.39 123 LYS A N 1
ATOM 1465 C CA . LYS A 1 123 ? 10.227 -3.954 -1.643 1.00 19.57 123 LYS A CA 1
ATOM 1466 C C . LYS A 1 123 ? 8.849 -4.045 -0.992 1.00 22.07 123 LYS A C 1
ATOM 1467 O O . LYS A 1 123 ? 8.605 -3.417 0.049 1.00 17.77 123 LYS A O 1
ATOM 1486 N N . ALA A 1 124 ? 7.964 -4.850 -1.580 1.00 19.96 124 ALA A N 1
ATOM 1487 C CA . ALA A 1 124 ? 6.611 -4.999 -1.040 1.00 20.60 124 ALA A CA 1
ATOM 1488 C C . ALA A 1 124 ? 6.646 -5.578 0.370 1.00 20.95 124 ALA A C 1
ATOM 1489 O O . ALA A 1 124 ? 5.821 -5.238 1.220 1.00 21.37 124 ALA A O 1
ATOM 1496 N N . SER A 1 125 ? 7.629 -6.431 0.631 1.00 20.18 125 SER A N 1
ATOM 1497 C CA . SER A 1 125 ? 7.750 -7.070 1.935 1.00 17.86 125 SER A CA 1
ATOM 1498 C C . SER A 1 125 ? 8.310 -6.122 3.012 1.00 19.61 125 SER A C 1
ATOM 1499 O O . SER A 1 125 ? 8.412 -6.494 4.184 1.00 23.97 125 SER A O 1
ATOM 1507 N N . GLY A 1 126 ? 8.682 -4.907 2.631 1.00 18.83 126 GLY A N 1
ATOM 1508 C CA . GLY A 1 126 ? 9.089 -3.906 3.617 1.00 19.97 126 GLY A CA 1
ATOM 1509 C C . GLY A 1 126 ? 10.589 -3.670 3.747 1.00 22.26 126 GLY A C 1
ATOM 1510 O O . GLY A 1 126 ? 11.043 -2.954 4.651 1.00 26.09 126 GLY A O 1
ATOM 1514 N N . TYR A 1 127 ? 11.366 -4.269 2.850 1.00 19.32 127 TYR A N 1
ATOM 1515 C CA . TYR A 1 127 ? 12.804 -4.047 2.813 1.00 21.03 127 TYR A CA 1
ATOM 1516 C C . TYR A 1 127 ? 13.184 -3.276 1.561 1.00 25.63 127 TYR A C 1
ATOM 1517 O O . TYR A 1 127 ? 12.372 -3.124 0.661 1.00 24.75 127 TYR A O 1
ATOM 1535 N N . GLN A 1 128 ? 14.418 -2.783 1.510 1.00 25.55 128 GLN A N 1
ATOM 1536 C CA . GLN A 1 128 ? 14.926 -2.162 0.297 1.00 24.22 128 GLN A CA 1
ATOM 1537 C C . GLN A 1 128 ? 16.201 -2.884 -0.105 1.00 23.45 128 GLN A C 1
ATOM 1538 O O . GLN A 1 128 ? 16.919 -3.401 0.750 1.00 24.06 128 GLN A O 1
ATOM 1552 N N . PRO A 1 129 ? 16.483 -2.936 -1.413 1.00 26.67 129 PRO A N 1
ATOM 1553 C CA . PRO A 1 129 ? 17.657 -3.678 -1.891 1.00 27.09 129 PRO A CA 1
ATOM 1554 C C . PRO A 1 129 ? 18.971 -3.130 -1.334 1.00 22.87 129 PRO A C 1
ATOM 1555 O O . PRO A 1 129 ? 19.896 -3.903 -1.100 1.00 23.29 129 PRO A O 1
ATOM 1566 N N . GLU A 1 130 ? 19.032 -1.826 -1.080 1.00 22.39 130 GLU A N 1
ATOM 1567 C CA . GLU A 1 130 ? 20.221 -1.221 -0.486 1.00 25.57 130 GLU A CA 1
ATOM 1568 C C . GLU A 1 130 ? 20.559 -1.818 0.879 1.00 25.78 130 GLU A C 1
ATOM 1569 O O . GLU A 1 130 ? 21.685 -1.686 1.346 1.00 24.79 130 GLU A O 1
ATOM 1581 N N . GLN A 1 131 ? 19.588 -2.471 1.516 1.00 22.70 131 GLN A N 1
ATOM 1582 C CA . GLN A 1 131 ? 19.800 -3.062 2.846 1.00 22.86 131 GLN A CA 1
ATOM 1583 C C . GLN A 1 131 ? 20.436 -4.454 2.801 1.00 22.64 131 GLN A C 1
ATOM 1584 O O . GLN A 1 131 ? 20.910 -4.967 3.820 1.00 21.74 131 GLN A O 1
ATOM 1598 N N . VAL A 1 132 ? 20.419 -5.090 1.642 1.00 22.73 132 VAL A N 1
ATOM 1599 C CA . VAL A 1 132 ? 20.927 -6.445 1.554 1.00 22.79 132 VAL A CA 1
ATOM 1600 C C . VAL A 1 132 ? 22.452 -6.382 1.612 1.00 23.36 132 VAL A C 1
ATOM 1601 O O . VAL A 1 132 ? 23.066 -5.748 0.759 1.00 25.83 132 VAL A O 1
ATOM 1614 N N . ASP A 1 133 ? 23.055 -6.999 2.633 1.00 22.98 133 ASP A N 1
ATOM 1615 C CA . ASP A 1 133 ? 24.512 -6.951 2.808 1.00 23.14 133 ASP A CA 1
ATOM 1616 C C . ASP A 1 133 ? 25.211 -8.197 2.254 1.00 23.07 133 ASP A C 1
ATOM 1617 O O . ASP A 1 133 ? 26.420 -8.198 2.039 1.00 21.49 133 ASP A O 1
ATOM 1626 N N . THR A 1 134 ? 24.448 -9.250 1.999 1.00 22.34 134 THR A N 1
ATOM 1627 C CA . THR A 1 134 ? 24.992 -10.474 1.431 1.00 23.79 134 THR A CA 1
ATOM 1628 C C . THR A 1 134 ? 23.995 -11.082 0.449 1.00 21.76 134 THR A C 1
ATOM 1629 O O . THR A 1 134 ? 22.798 -11.135 0.738 1.00 20.78 134 THR A O 1
ATOM 1640 N N . VAL A 1 135 ? 24.496 -11.526 -0.703 1.00 20.43 135 VAL A N 1
ATOM 1641 C CA . VAL A 1 135 ? 23.713 -12.329 -1.638 1.00 23.70 135 VAL A CA 1
ATOM 1642 C C . VAL A 1 135 ? 24.418 -13.676 -1.810 1.00 26.69 135 VAL A C 1
ATOM 1643 O O . VAL A 1 135 ? 25.602 -13.705 -2.135 1.00 27.63 135 VAL A O 1
ATOM 1656 N N . LEU A 1 136 ? 23.710 -14.779 -1.556 1.00 24.18 136 LEU A N 1
ATOM 1657 C CA . LEU A 1 136 ? 24.256 -16.119 -1.766 1.00 27.72 136 LEU A CA 1
ATOM 1658 C C . LEU A 1 136 ? 23.578 -16.727 -2.982 1.00 26.08 136 LEU A C 1
ATOM 1659 O O . LEU A 1 136 ? 22.354 -16.785 -3.042 1.00 23.52 136 LEU A O 1
ATOM 1675 N N . LEU A 1 137 ? 24.354 -17.195 -3.951 1.00 21.72 137 LEU A N 1
ATOM 1676 C CA . LEU A 1 137 ? 23.769 -17.845 -5.119 1.00 19.61 137 LEU A CA 1
ATOM 1677 C C . LEU A 1 137 ? 23.885 -19.351 -4.977 1.00 22.00 137 LEU A C 1
ATOM 1678 O O . LEU A 1 137 ? 24.990 -19.854 -4.727 1.00 21.64 137 LEU A O 1
ATOM 1694 N N . THR A 1 138 ? 22.778 -20.087 -5.153 1.00 21.65 138 THR A N 1
ATOM 1695 C CA . THR A 1 138 ? 22.863 -21.551 -5.118 1.00 21.37 138 THR A CA 1
ATOM 1696 C C . THR A 1 138 ? 23.654 -22.034 -6.333 1.00 21.19 138 THR A C 1
ATOM 1697 O O . THR A 1 138 ? 24.413 -22.986 -6.237 1.00 22.69 138 THR A O 1
ATOM 1708 N N . HIS A 1 139 ? 23.475 -21.353 -7.464 1.00 19.36 139 HIS A N 1
ATOM 1709 C CA . HIS A 1 139 ? 24.194 -21.654 -8.695 1.00 18.28 139 HIS A CA 1
ATOM 1710 C C . HIS A 1 139 ? 23.984 -20.504 -9.673 1.00 20.89 139 HIS A C 1
ATOM 1711 O O . HIS A 1 139 ? 23.229 -19.575 -9.386 1.00 21.30 139 HIS A O 1
ATOM 1725 N N . LEU A 1 140 ? 24.635 -20.571 -10.829 1.00 24.03 140 LEU A N 1
ATOM 1726 C CA . LEU A 1 140 ? 24.726 -19.413 -11.725 1.00 22.70 140 LEU A CA 1
ATOM 1727 C C . LEU A 1 140 ? 23.717 -19.395 -12.859 1.00 21.83 140 LEU A C 1
ATOM 1728 O O . LEU A 1 140 ? 23.812 -18.575 -13.792 1.00 23.01 140 LEU A O 1
ATOM 1744 N N . HIS A 1 141 ? 22.726 -20.270 -12.782 1.00 21.34 141 HIS A N 1
ATOM 1745 C CA . HIS A 1 141 ? 21.701 -20.299 -13.801 1.00 23.00 141 HIS A CA 1
ATOM 1746 C C . HIS A 1 141 ? 20.991 -18.940 -13.852 1.00 24.19 141 HIS A C 1
ATOM 1747 O O . HIS A 1 141 ? 20.882 -18.263 -12.831 1.00 21.88 141 HIS A O 1
ATOM 1761 N N . PRO A 1 142 ? 20.511 -18.544 -15.045 1.00 25.19 142 PRO A N 1
ATOM 1762 C CA . PRO A 1 142 ? 19.851 -17.248 -15.247 1.00 27.74 142 PRO A CA 1
ATOM 1763 C C . PRO A 1 142 ? 18.742 -16.975 -14.241 1.00 25.52 142 PRO A C 1
ATOM 1764 O O . PRO A 1 142 ? 18.673 -15.860 -13.710 1.00 26.29 142 PRO A O 1
ATOM 1775 N N . ASP A 1 143 ? 17.914 -17.983 -13.961 1.00 23.30 143 ASP A N 1
ATOM 1776 C CA . ASP A 1 143 ? 16.752 -17.793 -13.077 1.00 24.59 143 ASP A CA 1
ATOM 1777 C C . ASP A 1 143 ? 17.129 -17.639 -11.598 1.00 25.53 143 ASP A C 1
ATOM 1778 O O . ASP A 1 143 ? 16.252 -17.497 -10.731 1.00 23.32 143 ASP A O 1
ATOM 1787 N N . HIS A 1 144 ? 18.433 -17.635 -11.324 1.00 21.88 144 HIS A N 1
ATOM 1788 C CA . HIS A 1 144 ? 18.956 -17.432 -9.975 1.00 20.06 144 HIS A CA 1
ATOM 1789 C C . HIS A 1 144 ? 19.885 -16.230 -9.908 1.00 20.20 144 HIS A C 1
ATOM 1790 O O . HIS A 1 144 ? 19.955 -15.530 -8.883 1.00 18.97 144 HIS A O 1
ATOM 1804 N N . ALA A 1 145 ? 20.584 -15.972 -11.008 1.00 20.25 145 ALA A N 1
ATOM 1805 C CA . ALA A 1 145 ? 21.671 -14.996 -10.995 1.00 20.86 145 ALA A CA 1
ATOM 1806 C C . ALA A 1 145 ? 21.375 -13.734 -11.793 1.00 21.72 145 ALA A C 1
ATOM 1807 O O . ALA A 1 145 ? 21.954 -12.685 -11.494 1.00 22.96 145 ALA A O 1
ATOM 1814 N N . CYS A 1 146 ? 20.500 -13.807 -12.794 1.00 20.87 146 CYS A N 1
ATOM 1815 C CA . CYS A 1 146 ? 20.260 -12.622 -13.620 1.00 23.93 146 CYS A CA 1
ATOM 1816 C C . CYS A 1 146 ? 19.680 -11.452 -12.816 1.00 24.55 146 CYS A C 1
ATOM 1817 O O . CYS A 1 146 ? 19.842 -10.296 -13.196 1.00 22.87 146 CYS A O 1
ATOM 1824 N N . GLY A 1 147 ? 19.014 -11.757 -11.709 1.00 23.23 147 GLY A N 1
ATOM 1825 C CA . GLY A 1 147 ? 18.406 -10.730 -10.886 1.00 23.28 147 GLY A CA 1
ATOM 1826 C C . GLY A 1 147 ? 19.412 -9.827 -10.178 1.00 23.56 147 GLY A C 1
ATOM 1827 O O . GLY A 1 147 ? 19.032 -8.843 -9.556 1.00 23.58 147 GLY A O 1
ATOM 1831 N N . LEU A 1 148 ? 20.697 -10.147 -10.289 1.00 20.33 148 LEU A N 1
ATOM 1832 C CA . LEU A 1 148 ? 21.748 -9.307 -9.727 1.00 17.57 148 LEU A CA 1
ATOM 1833 C C . LEU A 1 148 ? 21.874 -7.956 -10.430 1.00 21.07 148 LEU A C 1
ATOM 1834 O O . LEU A 1 148 ? 22.511 -7.044 -9.908 1.00 26.34 148 LEU A O 1
ATOM 1850 N N . VAL A 1 149 ? 21.327 -7.853 -11.635 1.00 23.32 149 VAL A N 1
ATOM 1851 C CA . VAL A 1 149 ? 21.503 -6.649 -12.456 1.00 23.24 149 VAL A CA 1
ATOM 1852 C C . VAL A 1 149 ? 20.153 -6.055 -12.895 1.00 23.65 149 VAL A C 1
ATOM 1853 O O . VAL A 1 149 ? 19.281 -6.778 -13.408 1.00 24.31 149 VAL A O 1
ATOM 1866 N N . ASN A 1 150 ? 19.989 -4.753 -12.655 1.00 27.39 150 ASN A N 1
ATOM 1867 C CA . ASN A 1 150 ? 18.795 -3.994 -13.055 1.00 27.85 150 ASN A CA 1
ATOM 1868 C C . ASN A 1 150 ? 18.811 -3.711 -14.545 1.00 29.78 150 ASN A C 1
ATOM 1869 O O . ASN A 1 150 ? 19.849 -3.840 -15.186 1.00 28.05 150 ASN A O 1
ATOM 1880 N N . ALA A 1 151 ? 17.672 -3.300 -15.093 1.00 31.56 151 ALA A N 1
ATOM 1881 C CA . ALA A 1 151 ? 17.554 -3.120 -16.534 1.00 33.79 151 ALA A CA 1
ATOM 1882 C C . ALA A 1 151 ? 18.519 -2.071 -17.052 1.00 32.58 151 ALA A C 1
ATOM 1883 O O . ALA A 1 151 ? 18.952 -2.151 -18.193 1.00 36.39 151 ALA A O 1
ATOM 1890 N N . ASP A 1 152 ? 18.875 -1.091 -16.223 1.00 29.42 152 ASP A N 1
ATOM 1891 C CA . ASP A 1 152 ? 19.783 -0.032 -16.691 1.00 31.68 152 ASP A CA 1
ATOM 1892 C C . ASP A 1 152 ? 21.254 -0.400 -16.505 1.00 32.85 152 ASP A C 1
ATOM 1893 O O . ASP A 1 152 ? 22.133 0.417 -16.762 1.00 35.23 152 ASP A O 1
ATOM 1902 N N . GLY A 1 153 ? 21.516 -1.627 -16.054 1.00 32.83 153 GLY A N 1
ATOM 1903 C CA . GLY A 1 153 ? 22.878 -2.086 -15.851 1.00 34.29 153 GLY A CA 1
ATOM 1904 C C . GLY A 1 153 ? 23.373 -1.854 -14.431 1.00 32.27 153 GLY A C 1
ATOM 1905 O O . GLY A 1 153 ? 24.435 -2.335 -14.057 1.00 33.03 153 GLY A O 1
ATOM 1909 N N . SER A 1 154 ? 22.600 -1.146 -13.618 1.00 29.18 154 SER A N 1
ATOM 1910 C CA . SER A 1 154 ? 23.017 -0.899 -12.243 1.00 26.76 154 SER A CA 1
ATOM 1911 C C . SER A 1 154 ? 22.854 -2.179 -11.405 1.00 25.62 154 SER A C 1
ATOM 1912 O O . SER A 1 154 ? 21.991 -3.019 -11.698 1.00 29.93 154 SER A O 1
ATOM 1920 N N . PRO A 1 155 ? 23.688 -2.339 -10.363 1.00 26.49 155 PRO A N 1
ATOM 1921 C CA . PRO A 1 155 ? 23.586 -3.505 -9.472 1.00 24.73 155 PRO A CA 1
ATOM 1922 C C . PRO A 1 155 ? 22.251 -3.524 -8.724 1.00 23.93 155 PRO A C 1
ATOM 1923 O O . PRO A 1 155 ? 21.856 -2.512 -8.162 1.00 24.63 155 PRO A O 1
ATOM 1934 N N . ALA A 1 156 ? 21.545 -4.648 -8.724 1.00 23.12 156 ALA A N 1
ATOM 1935 C CA . ALA A 1 156 ? 20.288 -4.717 -8.008 1.00 24.32 156 ALA A CA 1
ATOM 1936 C C . ALA A 1 156 ? 20.515 -4.559 -6.498 1.00 25.37 156 ALA A C 1
ATOM 1937 O O . ALA A 1 156 ? 19.726 -3.901 -5.816 1.00 24.43 156 ALA A O 1
ATOM 1944 N N . TYR A 1 157 ? 21.607 -5.148 -5.999 1.00 25.25 157 TYR A N 1
ATOM 1945 C CA . TYR A 1 157 ? 21.953 -5.146 -4.569 1.00 25.83 157 TYR A CA 1
ATOM 1946 C C . TYR A 1 157 ? 23.346 -4.527 -4.382 1.00 23.20 157 TYR A C 1
ATOM 1947 O O . TYR A 1 157 ? 24.338 -5.217 -4.144 1.00 25.45 157 TYR A O 1
ATOM 1965 N N . PRO A 1 158 ? 23.414 -3.201 -4.506 1.00 21.69 158 PRO A N 1
ATOM 1966 C CA . PRO A 1 158 ? 24.697 -2.495 -4.648 1.00 22.42 158 PRO A CA 1
ATOM 1967 C C . PRO A 1 158 ? 25.598 -2.522 -3.413 1.00 23.96 158 PRO A C 1
ATOM 1968 O O . PRO A 1 158 ? 26.774 -2.162 -3.518 1.00 25.60 158 PRO A O 1
ATOM 1979 N N . ASN A 1 159 ? 25.057 -2.886 -2.255 1.00 23.19 159 ASN A N 1
ATOM 1980 C CA . ASN A 1 159 ? 25.850 -2.912 -1.036 1.00 24.21 159 ASN A CA 1
ATOM 1981 C C . ASN A 1 159 ? 26.162 -4.327 -0.566 1.00 24.09 159 ASN A C 1
ATOM 1982 O O . ASN A 1 159 ? 26.708 -4.515 0.527 1.00 21.98 159 ASN A O 1
ATOM 1993 N N . ALA A 1 160 ? 25.831 -5.311 -1.400 1.00 24.76 160 ALA A N 1
ATOM 1994 C CA . ALA A 1 160 ? 25.934 -6.698 -1.001 1.00 24.47 160 ALA A CA 1
ATOM 1995 C C . ALA A 1 160 ? 27.251 -7.323 -1.393 1.00 24.18 160 ALA A C 1
ATOM 1996 O O . ALA A 1 160 ? 27.822 -7.039 -2.452 1.00 23.23 160 ALA A O 1
ATOM 2003 N N . THR A 1 161 ? 27.734 -8.188 -0.516 1.00 24.19 161 THR A N 1
ATOM 2004 C CA . THR A 1 161 ? 28.811 -9.102 -0.867 1.00 24.49 161 THR A CA 1
ATOM 2005 C C . THR A 1 161 ? 28.151 -10.285 -1.558 1.00 24.26 161 THR A C 1
ATOM 2006 O O . THR A 1 161 ? 27.216 -10.871 -1.017 1.00 25.95 161 THR A O 1
ATOM 2017 N N . VAL A 1 162 ? 28.608 -10.621 -2.757 1.00 27.14 162 VAL A N 1
ATOM 2018 C CA . VAL A 1 162 ? 27.992 -11.707 -3.521 1.00 29.35 162 VAL A CA 1
ATOM 2019 C C . VAL A 1 162 ? 28.848 -12.972 -3.456 1.00 30.69 162 VAL A C 1
ATOM 2020 O O . VAL A 1 162 ? 30.001 -12.975 -3.867 1.00 33.10 162 VAL A O 1
ATOM 2033 N N . GLU A 1 163 ? 28.260 -14.056 -2.964 1.00 30.45 163 GLU A N 1
ATOM 2034 C CA A GLU A 1 163 ? 28.970 -15.321 -2.832 0.48 32.80 163 GLU A CA 1
ATOM 2035 C CA B GLU A 1 163 ? 28.968 -15.327 -2.818 0.52 32.81 163 GLU A CA 1
ATOM 2036 C C . GLU A 1 163 ? 28.635 -16.238 -3.992 1.00 31.95 163 GLU A C 1
ATOM 2037 O O . GLU A 1 163 ? 27.497 -16.675 -4.128 1.00 31.61 163 GLU A O 1
ATOM 2060 N N . VAL A 1 164 ? 29.637 -16.521 -4.819 1.00 30.50 164 VAL A N 1
ATOM 2061 C CA . VAL A 1 164 ? 29.479 -17.370 -5.988 1.00 35.34 164 VAL A CA 1
ATOM 2062 C C . VAL A 1 164 ? 30.063 -18.739 -5.673 1.00 37.54 164 VAL A C 1
ATOM 2063 O O . VAL A 1 164 ? 31.189 -18.838 -5.211 1.00 41.90 164 VAL A O 1
ATOM 2076 N N . PRO A 1 165 ? 29.302 -19.813 -5.923 1.00 40.36 165 PRO A N 1
ATOM 2077 C CA . PRO A 1 165 ? 29.869 -21.129 -5.609 1.00 51.05 165 PRO A CA 1
ATOM 2078 C C . PRO A 1 165 ? 31.038 -21.478 -6.521 1.00 60.74 165 PRO A C 1
ATOM 2079 O O . PRO A 1 165 ? 31.066 -21.037 -7.670 1.00 57.97 165 PRO A O 1
ATOM 2090 N N . GLN A 1 166 ? 31.994 -22.238 -5.992 1.00 75.07 166 GLN A N 1
ATOM 2091 C CA . GLN A 1 166 ? 33.145 -22.714 -6.757 1.00 88.65 166 GLN A CA 1
ATOM 2092 C C . GLN A 1 166 ? 32.843 -24.055 -7.413 1.00 95.78 166 GLN A C 1
ATOM 2093 O O . GLN A 1 166 ? 32.530 -25.031 -6.728 1.00 93.62 166 GLN A O 1
ATOM 2107 N N . ALA A 1 167 ? 32.937 -24.093 -8.741 1.00 103.51 167 ALA A N 1
ATOM 2108 C CA . ALA A 1 167 ? 32.683 -25.309 -9.510 1.00 109.34 167 ALA A CA 1
ATOM 2109 C C . ALA A 1 167 ? 33.529 -26.474 -9.003 1.00 114.24 167 ALA A C 1
ATOM 2110 O O . ALA A 1 167 ? 33.057 -27.308 -8.229 1.00 115.20 167 ALA A O 1
ATOM 2117 N N . GLU A 1 211 ? 30.306 -16.413 13.573 1.00 116.11 211 GLU A N 1
ATOM 2118 C CA . GLU A 1 211 ? 29.807 -17.716 13.996 1.00 117.08 211 GLU A CA 1
ATOM 2119 C C . GLU A 1 211 ? 29.357 -18.523 12.775 1.00 104.87 211 GLU A C 1
ATOM 2120 O O . GLU A 1 211 ? 29.791 -18.238 11.658 1.00 119.63 211 GLU A O 1
ATOM 2131 N N . GLY A 1 212 ? 28.483 -19.510 12.987 1.00 73.37 212 GLY A N 1
ATOM 2132 C CA . GLY A 1 212 ? 28.010 -20.380 11.919 1.00 56.48 212 GLY A CA 1
ATOM 2133 C C . GLY A 1 212 ? 29.177 -20.965 11.141 1.00 64.01 212 GLY A C 1
ATOM 2134 O O . GLY A 1 212 ? 29.796 -21.938 11.577 1.00 80.52 212 GLY A O 1
ATOM 2138 N N . GLU A 1 213 ? 29.487 -20.370 9.992 1.00 58.82 213 GLU A N 1
ATOM 2139 C CA . GLU A 1 213 ? 30.744 -20.652 9.296 1.00 55.64 213 GLU A CA 1
ATOM 2140 C C . GLU A 1 213 ? 30.994 -19.591 8.235 1.00 48.59 213 GLU A C 1
ATOM 2141 O O . GLU A 1 213 ? 31.942 -18.824 8.335 1.00 48.57 213 GLU A O 1
ATOM 2153 N N . LEU A 1 214 ? 30.135 -19.539 7.225 1.00 44.72 214 LEU A N 1
ATOM 2154 C CA . LEU A 1 214 ? 30.177 -18.449 6.259 1.00 40.40 214 LEU A CA 1
ATOM 2155 C C . LEU A 1 214 ? 29.770 -17.139 6.929 1.00 39.70 214 LEU A C 1
ATOM 2156 O O . LEU A 1 214 ? 30.412 -16.102 6.750 1.00 42.21 214 LEU A O 1
ATOM 2172 N N . LEU A 1 215 ? 28.668 -17.202 7.667 1.00 35.30 215 LEU A N 1
ATOM 2173 C CA . LEU A 1 215 ? 28.178 -16.096 8.481 1.00 31.39 215 LEU A CA 1
ATOM 2174 C C . LEU A 1 215 ? 27.585 -16.708 9.736 1.00 32.63 215 LEU A C 1
ATOM 2175 O O . LEU A 1 215 ? 27.361 -17.913 9.778 1.00 35.17 215 LEU A O 1
ATOM 2191 N N . PRO A 1 216 ? 27.332 -15.893 10.768 1.00 35.00 216 PRO A N 1
ATOM 2192 C CA . PRO A 1 216 ? 26.696 -16.473 11.959 1.00 37.74 216 PRO A CA 1
ATOM 2193 C C . PRO A 1 216 ? 25.369 -17.154 11.592 1.00 34.72 216 PRO A C 1
ATOM 2194 O O . PRO A 1 216 ? 24.517 -16.504 10.997 1.00 32.70 216 PRO A O 1
ATOM 2205 N N . GLY A 1 217 ? 25.243 -18.445 11.882 1.00 36.36 217 GLY A N 1
ATOM 2206 C CA . GLY A 1 217 ? 24.012 -19.176 11.652 1.00 36.45 217 GLY A CA 1
ATOM 2207 C C . GLY A 1 217 ? 23.887 -19.713 10.239 1.00 34.61 217 GLY A C 1
ATOM 2208 O O . GLY A 1 217 ? 22.924 -20.393 9.910 1.00 35.06 217 GLY A O 1
ATOM 2212 N N . VAL A 1 218 ? 24.876 -19.422 9.406 1.00 22.26 218 VAL A N 1
ATOM 2213 C CA . VAL A 1 218 ? 24.796 -19.746 7.981 1.00 25.56 218 VAL A CA 1
ATOM 2214 C C . VAL A 1 218 ? 25.979 -20.596 7.548 1.00 26.44 218 VAL A C 1
ATOM 2215 O O . VAL A 1 218 ? 27.131 -20.234 7.776 1.00 23.67 218 VAL A O 1
ATOM 2228 N N . SER A 1 219 ? 25.679 -21.722 6.913 1.00 24.97 219 SER A N 1
ATOM 2229 C CA . SER A 1 219 ? 26.722 -22.642 6.455 1.00 29.09 219 SER A CA 1
ATOM 2230 C C . SER A 1 219 ? 26.394 -23.194 5.064 1.00 27.19 219 SER A C 1
ATOM 2231 O O . SER A 1 219 ? 25.253 -23.162 4.629 1.00 26.49 219 SER A O 1
ATOM 2239 N N . LEU A 1 220 ? 27.418 -23.691 4.381 1.00 28.16 220 LEU A N 1
ATOM 2240 C CA . LEU A 1 220 ? 27.287 -24.260 3.047 1.00 31.06 220 LEU A CA 1
ATOM 2241 C C . LEU A 1 220 ? 26.967 -25.742 3.091 1.00 28.56 220 LEU A C 1
ATOM 2242 O O . LEU A 1 220 ? 27.557 -26.477 3.867 1.00 26.68 220 LEU A O 1
ATOM 2258 N N . VAL A 1 221 ? 26.074 -26.182 2.214 1.00 28.44 221 VAL A N 1
ATOM 2259 C CA . VAL A 1 221 ? 25.796 -27.592 2.040 1.00 27.79 221 VAL A CA 1
ATOM 2260 C C . VAL A 1 221 ? 25.978 -27.908 0.556 1.00 27.60 221 VAL A C 1
ATOM 2261 O O . VAL A 1 221 ? 25.091 -27.613 -0.254 1.00 25.19 221 VAL A O 1
ATOM 2274 N N . ALA A 1 222 ? 27.133 -28.477 0.195 1.00 23.81 222 ALA A N 1
ATOM 2275 C CA . ALA A 1 222 ? 27.420 -28.782 -1.208 1.00 24.21 222 ALA A CA 1
ATOM 2276 C C . ALA A 1 222 ? 26.341 -29.720 -1.719 1.00 23.93 222 ALA A C 1
ATOM 2277 O O . ALA A 1 222 ? 25.966 -30.639 -0.996 1.00 25.83 222 ALA A O 1
ATOM 2284 N N . SER A 1 223 ? 25.845 -29.483 -2.935 1.00 23.61 223 SER A N 1
ATOM 2285 C CA . SER A 1 223 ? 24.782 -30.292 -3.549 1.00 24.12 223 SER A CA 1
ATOM 2286 C C . SER A 1 223 ? 25.039 -30.342 -5.061 1.00 23.89 223 SER A C 1
ATOM 2287 O O . SER A 1 223 ? 24.195 -29.927 -5.866 1.00 23.43 223 SER A O 1
ATOM 2295 N N . PRO A 1 224 ? 26.224 -30.821 -5.454 1.00 25.98 224 PRO A N 1
ATOM 2296 C CA . PRO A 1 224 ? 26.665 -30.698 -6.853 1.00 26.40 224 PRO A CA 1
ATOM 2297 C C . PRO A 1 224 ? 25.835 -31.560 -7.796 1.00 26.30 224 PRO A C 1
ATOM 2298 O O . PRO A 1 224 ? 25.248 -32.538 -7.348 1.00 27.51 224 PRO A O 1
ATOM 2309 N N . GLY A 1 225 ? 25.765 -31.192 -9.071 1.00 26.37 225 GLY A N 1
ATOM 2310 C CA . GLY A 1 225 ? 25.120 -32.031 -10.069 1.00 29.93 225 GLY A CA 1
ATOM 2311 C C . GLY A 1 225 ? 24.306 -31.210 -11.050 1.00 27.36 225 GLY A C 1
ATOM 2312 O O . GLY A 1 225 ? 24.629 -31.172 -12.243 1.00 27.83 225 GLY A O 1
ATOM 2316 N N . HIS A 1 226 ? 23.240 -30.583 -10.557 1.00 25.98 226 HIS A N 1
ATOM 2317 C CA . HIS A 1 226 ? 22.440 -29.699 -11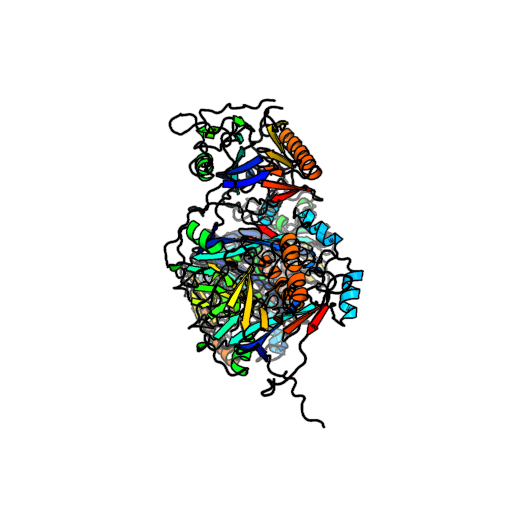.388 1.00 26.17 226 HIS A CA 1
ATOM 2318 C C . HIS A 1 226 ? 23.382 -28.711 -12.088 1.00 27.08 226 HIS A C 1
ATOM 2319 O O . HIS A 1 226 ? 23.284 -28.507 -13.293 1.00 26.47 226 HIS A O 1
ATOM 2333 N N . THR A 1 227 ? 24.296 -28.111 -11.325 1.00 27.60 227 THR A N 1
ATOM 2334 C CA . THR A 1 227 ? 25.527 -27.559 -11.890 1.00 28.40 227 THR A CA 1
ATOM 2335 C C . THR A 1 227 ? 26.698 -28.091 -11.063 1.00 29.70 227 THR A C 1
ATOM 2336 O O . THR A 1 227 ? 26.515 -28.520 -9.923 1.00 30.63 227 THR A O 1
ATOM 2347 N N . PRO A 1 228 ? 27.908 -28.056 -11.628 1.00 36.24 228 PRO A N 1
ATOM 2348 C CA . PRO A 1 228 ? 29.073 -28.569 -10.895 1.00 39.62 228 PRO A CA 1
ATOM 2349 C C . PRO A 1 228 ? 29.243 -27.912 -9.519 1.00 35.74 228 PRO A C 1
ATOM 2350 O O . PRO A 1 228 ? 29.536 -28.610 -8.551 1.00 36.89 228 PRO A O 1
ATOM 2361 N N . GLY A 1 229 ? 28.999 -26.608 -9.423 1.00 32.79 229 GLY A N 1
ATOM 2362 C CA . GLY A 1 229 ? 29.179 -25.896 -8.166 1.00 31.52 229 GLY A CA 1
ATOM 2363 C C . GLY A 1 229 ? 27.886 -25.745 -7.392 1.00 28.19 229 GLY A C 1
ATOM 2364 O O . GLY A 1 229 ? 27.800 -24.962 -6.445 1.00 25.47 229 GLY A O 1
ATOM 2368 N N . HIS A 1 230 ? 26.864 -26.494 -7.778 1.00 26.67 230 HIS A N 1
ATOM 2369 C CA . HIS A 1 230 ? 25.560 -26.244 -7.191 1.00 23.81 230 HIS A CA 1
ATOM 2370 C C . HIS A 1 230 ? 25.632 -26.390 -5.668 1.00 23.68 230 HIS A C 1
ATOM 2371 O O . HIS A 1 230 ? 26.149 -27.385 -5.170 1.00 23.20 230 HIS A O 1
ATOM 2386 N N . THR A 1 231 ? 25.122 -25.397 -4.941 1.00 22.65 231 THR A N 1
ATOM 2387 C CA . THR A 1 231 ? 25.281 -25.330 -3.478 1.00 24.16 231 THR A CA 1
ATOM 2388 C C . THR A 1 231 ? 23.979 -24.968 -2.773 1.00 23.64 231 THR A C 1
ATOM 2389 O O . THR A 1 231 ? 23.234 -24.108 -3.241 1.00 23.89 231 THR A O 1
ATOM 2400 N N . SER A 1 232 ? 23.704 -25.642 -1.656 1.00 21.94 232 SER A N 1
ATOM 2401 C CA . SER A 1 232 ? 22.563 -25.347 -0.802 1.00 21.75 232 SER A CA 1
ATOM 2402 C C . SER A 1 232 ? 23.055 -24.599 0.434 1.00 23.34 232 SER A C 1
ATOM 2403 O O . SER A 1 232 ? 24.218 -24.724 0.793 1.00 24.81 232 SER A O 1
ATOM 2411 N N . TYR A 1 233 ? 22.185 -23.827 1.085 1.00 20.36 233 TYR A N 1
ATOM 2412 C CA . TYR A 1 233 ? 22.604 -23.056 2.256 1.00 21.31 233 TYR A CA 1
ATOM 2413 C C . TYR A 1 233 ? 21.763 -23.387 3.482 1.00 23.10 233 TYR A C 1
ATOM 2414 O O . TYR A 1 233 ? 20.540 -23.359 3.431 1.00 26.73 233 TYR A O 1
ATOM 2432 N N . LEU A 1 234 ? 22.440 -23.665 4.592 1.00 24.41 234 LEU A N 1
ATOM 2433 C CA . LEU A 1 234 ? 21.770 -24.029 5.832 1.00 22.50 234 LEU A CA 1
ATOM 2434 C C . LEU A 1 234 ? 21.792 -22.856 6.818 1.00 21.64 234 LEU A C 1
ATOM 2435 O O . LEU A 1 234 ? 22.853 -22.267 7.078 1.00 24.38 234 LEU A O 1
ATOM 2451 N N . PHE A 1 235 ? 20.602 -22.531 7.323 1.00 20.61 235 PHE A N 1
ATOM 2452 C CA . PHE A 1 235 ? 20.378 -21.503 8.333 1.00 20.90 235 PHE A CA 1
ATOM 2453 C C . PHE A 1 235 ? 19.878 -22.190 9.598 1.00 23.35 235 PHE A C 1
ATOM 2454 O O . PHE A 1 235 ? 18.960 -23.020 9.534 1.00 23.35 235 PHE A O 1
ATOM 2471 N N . LYS A 1 236 ? 20.500 -21.874 10.728 1.00 22.78 236 LYS A N 1
ATOM 2472 C CA . LYS A 1 236 ? 20.142 -22.450 12.026 1.00 25.31 236 LYS A CA 1
ATOM 2473 C C . LYS A 1 236 ? 19.963 -21.355 13.062 1.00 28.05 236 LYS A C 1
ATOM 2474 O O . LYS A 1 236 ? 20.833 -20.493 13.207 1.00 25.62 236 LYS A O 1
ATOM 2493 N N . SER A 1 237 ? 18.857 -21.401 13.793 1.00 27.59 237 SER A N 1
ATOM 2494 C CA . SER A 1 237 ? 18.621 -20.479 14.892 1.00 29.32 237 SER A CA 1
ATOM 2495 C C . SER A 1 237 ? 17.652 -21.141 15.860 1.00 31.16 237 SER A C 1
ATOM 2496 O O . SER A 1 237 ? 16.671 -21.740 15.421 1.00 29.80 237 SER A O 1
ATOM 2504 N N . GLY A 1 238 ? 17.939 -21.061 17.158 1.00 31.61 238 GLY A N 1
ATOM 2505 C CA . GLY A 1 238 ? 17.030 -21.549 18.182 1.00 31.73 238 GLY A CA 1
ATOM 2506 C C . GLY A 1 238 ? 16.567 -22.983 18.004 1.00 35.40 238 GLY A C 1
ATOM 2507 O O . GLY A 1 238 ? 15.392 -23.281 18.222 1.00 35.20 238 GLY A O 1
ATOM 2511 N N . GLY A 1 239 ? 17.475 -23.871 17.605 1.00 37.61 239 GLY A N 1
ATOM 2512 C CA . GLY A 1 239 ? 17.142 -25.277 17.449 1.00 35.56 239 GLY A CA 1
ATOM 2513 C C . GLY A 1 239 ? 16.489 -25.605 16.115 1.00 34.01 239 GLY A C 1
ATOM 2514 O O . GLY A 1 239 ? 16.341 -26.769 15.766 1.00 36.96 239 GLY A O 1
ATOM 2518 N N . GLN A 1 240 ? 16.107 -24.578 15.365 1.00 30.04 240 GLN A N 1
ATOM 2519 C CA . GLN A 1 240 ? 15.439 -24.768 14.082 1.00 26.98 240 GLN A CA 1
ATOM 2520 C C . GLN A 1 240 ? 16.436 -24.653 12.947 1.00 25.65 240 GLN A C 1
ATOM 2521 O O . GLN A 1 240 ? 17.397 -23.889 13.033 1.00 27.00 240 GLN A O 1
ATOM 2535 N N . SER A 1 241 ? 16.183 -25.380 11.865 1.00 22.74 241 SER A N 1
ATOM 2536 C CA . SER A 1 241 ? 17.054 -25.362 10.698 1.00 22.68 241 SER A CA 1
ATOM 2537 C C . SER A 1 241 ? 16.239 -25.219 9.442 1.00 24.94 241 SER A C 1
ATOM 2538 O O . SER A 1 241 ? 15.167 -25.815 9.315 1.00 26.32 241 SER A O 1
ATOM 2546 N N . LEU A 1 242 ? 16.768 -24.433 8.516 1.00 20.27 242 LEU A N 1
ATOM 2547 C CA . LEU A 1 242 ? 16.175 -24.240 7.213 1.00 20.16 242 LEU A CA 1
ATOM 2548 C C . LEU A 1 242 ? 17.245 -24.420 6.160 1.00 21.27 242 LEU A C 1
ATOM 2549 O O . LEU A 1 242 ? 18.320 -23.821 6.236 1.00 23.51 242 LEU A O 1
ATOM 2565 N N . LEU A 1 243 ? 16.948 -25.254 5.174 1.00 21.39 243 LEU A N 1
ATOM 2566 C CA . LEU A 1 243 ? 17.875 -25.471 4.079 1.00 22.26 243 LEU A CA 1
ATOM 2567 C C . LEU A 1 243 ? 17.297 -24.817 2.836 1.00 21.13 243 LEU A C 1
ATOM 2568 O O . LEU A 1 243 ? 16.253 -25.231 2.336 1.00 21.45 243 LEU A O 1
ATOM 2584 N N . VAL A 1 244 ? 17.969 -23.773 2.365 1.00 19.56 244 VAL A N 1
ATOM 2585 C CA . VAL A 1 244 ? 17.577 -23.107 1.136 1.00 20.57 244 VAL A CA 1
ATOM 2586 C C . VAL A 1 244 ? 18.319 -23.852 0.057 1.00 22.16 244 VAL A C 1
ATOM 2587 O O . VAL A 1 244 ? 19.534 -23.663 -0.112 1.00 24.86 244 VAL A O 1
ATOM 2600 N N . TRP A 1 245 ? 17.598 -24.714 -0.662 1.00 21.91 245 TRP A N 1
ATOM 2601 C CA . TRP A 1 245 ? 18.295 -25.838 -1.297 1.00 23.61 245 TRP A CA 1
ATOM 2602 C C . TRP A 1 245 ? 18.604 -25.650 -2.769 1.00 22.92 245 TRP A C 1
ATOM 2603 O O . TRP A 1 245 ? 19.356 -26.424 -3.342 1.00 22.85 245 TRP A O 1
ATOM 2624 N N . GLY A 1 246 ? 18.045 -24.605 -3.373 1.00 18.32 246 GLY A N 1
ATOM 2625 C CA . GLY A 1 246 ? 18.275 -24.338 -4.770 1.00 18.58 246 GLY A CA 1
ATOM 2626 C C . GLY A 1 246 ? 17.438 -25.267 -5.640 1.00 19.68 246 GLY A C 1
ATOM 2627 O O . GLY A 1 246 ? 16.236 -25.436 -5.424 1.00 22.31 246 GLY A O 1
ATOM 2631 N N . ASP A 1 247 ? 18.091 -25.863 -6.627 1.00 19.50 247 ASP A N 1
ATOM 2632 C CA . ASP A 1 247 ? 17.446 -26.671 -7.645 1.00 21.13 247 ASP A CA 1
ATOM 2633 C C . ASP A 1 247 ? 17.629 -28.185 -7.430 1.00 24.20 247 ASP A C 1
ATOM 2634 O O . ASP A 1 247 ? 17.791 -28.944 -8.393 1.00 22.85 247 ASP A O 1
ATOM 2643 N N . ILE A 1 248 ? 17.578 -28.617 -6.172 1.00 23.90 248 ILE A N 1
ATOM 2644 C CA . ILE A 1 248 ? 17.543 -30.048 -5.826 1.00 25.24 248 ILE A CA 1
ATOM 2645 C C . ILE A 1 248 ? 16.465 -30.776 -6.610 1.00 26.17 248 ILE A C 1
ATOM 2646 O O . ILE A 1 248 ? 16.629 -31.923 -7.015 1.00 26.42 248 ILE A O 1
ATOM 2662 N N . LEU A 1 249 ? 15.345 -30.111 -6.832 1.00 24.98 249 LEU A N 1
ATOM 2663 C CA . LEU A 1 249 ? 14.375 -30.666 -7.745 1.00 28.22 249 LEU A CA 1
ATOM 2664 C C . LEU A 1 249 ? 13.557 -29.557 -8.348 1.00 25.24 249 LEU A C 1
ATOM 2665 O O . LEU A 1 249 ? 13.492 -28.445 -7.828 1.00 24.26 249 LEU A O 1
ATOM 2681 N N . LEU A 1 250 ? 12.983 -29.891 -9.484 1.00 23.08 250 LEU A N 1
ATOM 2682 C CA . LEU A 1 250 ? 12.325 -28.948 -10.353 1.00 29.86 250 LEU A CA 1
ATOM 2683 C C . LEU A 1 250 ? 10.816 -29.152 -10.401 1.00 29.31 250 LEU A C 1
ATOM 2684 O O . LEU A 1 250 ? 10.094 -28.237 -10.767 1.00 27.96 250 LEU A O 1
ATOM 2700 N N . ASN A 1 251 ? 10.347 -30.351 -10.062 1.00 27.36 251 ASN A N 1
ATOM 2701 C CA . ASN A 1 251 ? 8.914 -30.655 -10.135 1.00 25.58 251 ASN A CA 1
ATOM 2702 C C . ASN A 1 251 ? 8.462 -31.444 -8.918 1.00 23.31 251 ASN A C 1
ATOM 2703 O O . ASN A 1 251 ? 8.791 -32.625 -8.778 1.00 22.38 251 ASN A O 1
ATOM 2714 N N . HIS A 1 252 ? 7.715 -30.783 -8.039 1.00 23.29 252 HIS A N 1
ATOM 2715 C CA . HIS A 1 252 ? 7.327 -31.356 -6.756 1.00 24.37 252 HIS A CA 1
ATOM 2716 C C . HIS A 1 252 ? 6.373 -32.541 -6.945 1.00 26.24 252 HIS A C 1
ATOM 2717 O O . HIS A 1 252 ? 6.286 -33.414 -6.081 1.00 26.63 252 HIS A O 1
ATOM 2732 N N . ALA A 1 253 ? 5.666 -32.580 -8.069 1.00 28.68 253 ALA A N 1
ATOM 2733 C CA . ALA A 1 253 ? 4.652 -33.612 -8.274 1.00 28.73 253 ALA A CA 1
ATOM 2734 C C . ALA A 1 253 ? 5.269 -34.912 -8.727 1.00 27.06 253 ALA A C 1
ATOM 2735 O O . ALA A 1 253 ? 4.617 -35.944 -8.671 1.00 26.33 253 ALA A O 1
ATOM 2742 N N . VAL A 1 254 ? 6.527 -34.868 -9.161 1.00 29.76 254 VAL A N 1
ATOM 2743 C CA . VAL A 1 254 ? 7.177 -36.045 -9.741 1.00 30.34 254 VAL A CA 1
ATOM 2744 C C . VAL A 1 254 ? 8.382 -36.499 -8.930 1.00 29.63 254 VAL A C 1
ATOM 2745 O O . VAL A 1 254 ? 8.536 -37.691 -8.682 1.00 26.88 254 VAL A O 1
ATOM 2758 N N . GLN A 1 255 ? 9.233 -35.554 -8.530 1.00 24.81 255 GLN A N 1
ATOM 2759 C CA . GLN A 1 255 ? 10.573 -35.886 -8.058 1.00 28.62 255 GLN A CA 1
ATOM 2760 C C . GLN A 1 255 ? 10.686 -36.129 -6.551 1.00 28.19 255 GLN A C 1
ATOM 2761 O O . GLN A 1 255 ? 11.725 -36.577 -6.082 1.00 25.65 255 GLN A O 1
ATOM 2775 N N . PHE A 1 256 ? 9.646 -35.810 -5.786 1.00 25.79 256 PHE A N 1
ATOM 2776 C CA . PHE A 1 256 ? 9.567 -36.310 -4.420 1.00 25.47 256 PHE A CA 1
ATOM 2777 C C . PHE A 1 256 ? 9.189 -37.779 -4.484 1.00 27.50 256 PHE A C 1
ATOM 2778 O O . PHE A 1 256 ? 9.899 -38.636 -3.938 1.00 26.83 256 PHE A O 1
ATOM 2795 N N . ALA A 1 257 ? 8.100 -38.087 -5.187 1.00 26.27 257 ALA A N 1
ATOM 2796 C CA . ALA A 1 257 ? 7.674 -39.483 -5.315 1.00 26.49 257 ALA A CA 1
ATOM 2797 C C . ALA A 1 257 ? 8.720 -40.342 -6.044 1.00 27.74 257 ALA A C 1
ATOM 2798 O O . ALA A 1 257 ? 8.938 -41.503 -5.691 1.00 27.96 257 ALA A O 1
ATOM 2805 N N . LYS A 1 258 ? 9.360 -39.772 -7.064 1.00 27.30 258 LYS A N 1
ATOM 2806 C CA . LYS A 1 258 ? 10.339 -40.505 -7.873 1.00 28.74 258 LYS A CA 1
ATOM 2807 C C . LYS A 1 258 ? 11.606 -39.669 -8.092 1.00 27.66 258 LYS A C 1
ATOM 2808 O O . LYS A 1 258 ? 11.805 -39.082 -9.161 1.00 26.91 258 LYS A O 1
ATOM 2827 N N . PRO A 1 259 ? 12.459 -39.602 -7.056 1.00 31.66 259 PRO A N 1
ATOM 2828 C CA . PRO A 1 259 ? 13.683 -38.791 -7.125 1.00 30.03 259 PRO A CA 1
ATOM 2829 C C . PRO A 1 259 ? 14.592 -39.258 -8.251 1.00 29.42 259 PRO A C 1
ATOM 2830 O O . PRO A 1 259 ? 15.439 -38.478 -8.677 1.00 28.72 259 PRO A O 1
ATOM 2841 N N . GLU A 1 260 ? 14.384 -40.476 -8.759 1.00 28.20 260 GLU A N 1
ATOM 2842 C CA . GLU A 1 260 ? 15.234 -40.990 -9.840 1.00 31.91 260 GLU A CA 1
ATOM 2843 C C . GLU A 1 260 ? 15.015 -40.182 -11.120 1.00 31.75 260 GLU A C 1
ATOM 2844 O O . GLU A 1 260 ? 15.864 -40.179 -12.008 1.00 30.90 260 GLU A O 1
ATOM 2856 N N . VAL A 1 261 ? 13.873 -39.502 -11.216 1.00 28.29 261 VAL A N 1
ATOM 2857 C CA . VAL A 1 261 ? 13.550 -38.723 -12.412 1.00 28.20 261 VAL A CA 1
ATOM 2858 C C . VAL A 1 261 ? 14.481 -37.511 -12.513 1.00 27.44 261 VAL A C 1
ATOM 2859 O O . VAL A 1 261 ? 14.705 -36.816 -11.525 1.00 26.47 261 VAL A O 1
ATOM 2872 N N . VAL A 1 262 ? 15.039 -37.269 -13.696 1.00 27.99 262 VAL A N 1
ATOM 2873 C CA . VAL A 1 262 ? 16.039 -36.204 -13.860 1.00 27.51 262 VAL A CA 1
ATOM 2874 C C . VAL A 1 262 ? 15.574 -35.104 -14.817 1.00 28.01 262 VAL A C 1
ATOM 2875 O O . VAL A 1 262 ? 14.616 -35.284 -15.566 1.00 27.72 262 VAL A O 1
ATOM 2888 N N . PHE A 1 263 ? 16.266 -33.969 -14.772 1.00 26.66 263 PHE A N 1
ATOM 2889 C CA . PHE A 1 263 ? 15.942 -32.818 -15.598 1.00 27.52 263 PHE A CA 1
ATOM 2890 C C . PHE A 1 263 ? 16.962 -32.690 -16.737 1.00 29.49 263 PHE A C 1
ATOM 2891 O O . PHE A 1 263 ? 18.170 -32.790 -16.507 1.00 30.10 263 PHE A O 1
ATOM 2908 N N . GLU A 1 264 ? 16.486 -32.457 -17.958 1.00 29.26 264 GLU A N 1
ATOM 2909 C CA . GLU A 1 264 ? 17.376 -32.419 -19.120 1.00 35.80 264 GLU A CA 1
ATOM 2910 C C . GLU A 1 264 ? 18.514 -31.409 -18.961 1.00 33.76 264 GLU A C 1
ATOM 2911 O O . GLU A 1 264 ? 19.582 -31.588 -19.520 1.00 33.92 264 GLU A O 1
ATOM 2923 N N . PHE A 1 265 ? 18.276 -30.354 -18.196 1.00 32.90 265 PHE A N 1
ATOM 2924 C CA . PHE A 1 265 ? 19.273 -29.294 -18.039 1.00 37.08 265 PHE A CA 1
ATOM 2925 C C . PHE A 1 265 ? 20.039 -29.345 -16.707 1.00 35.58 265 PHE A C 1
ATOM 2926 O O . PHE A 1 265 ? 20.738 -28.388 -16.344 1.00 36.84 265 PHE A O 1
ATOM 2943 N N . ASP A 1 266 ? 19.928 -30.467 -15.996 1.00 31.21 266 ASP A N 1
ATOM 2944 C CA . ASP A 1 266 ? 20.965 -30.828 -15.042 1.00 32.95 266 ASP A CA 1
ATOM 2945 C C . ASP A 1 266 ? 22.256 -31.005 -15.848 1.00 33.15 266 ASP A C 1
ATOM 2946 O O . ASP A 1 266 ? 22.267 -31.720 -16.846 1.00 33.91 266 ASP A O 1
ATOM 2955 N N . VAL A 1 267 ? 23.346 -30.367 -15.433 1.00 30.21 267 VAL A N 1
ATOM 2956 C CA . VAL A 1 267 ? 24.616 -30.550 -16.143 1.00 31.87 267 VAL A CA 1
ATOM 2957 C C . VAL A 1 267 ? 25.090 -32.000 -16.056 1.00 30.99 267 VAL A C 1
ATOM 2958 O O . VAL A 1 267 ? 25.586 -32.552 -17.028 1.00 31.47 267 VAL A O 1
ATOM 2971 N N . ASP A 1 268 ? 24.913 -32.602 -14.889 1.00 30.48 268 ASP A N 1
ATOM 2972 C CA . ASP A 1 268 ? 25.255 -33.997 -14.661 1.00 30.95 268 ASP A CA 1
ATOM 2973 C C . ASP A 1 268 ? 24.097 -34.692 -13.941 1.00 29.66 268 ASP A C 1
ATOM 2974 O O . ASP A 1 268 ? 23.955 -34.581 -12.718 1.00 28.42 268 ASP A O 1
ATOM 2983 N N . SER A 1 269 ? 23.279 -35.422 -14.691 1.00 31.85 269 SER A N 1
ATOM 2984 C CA . SER A 1 269 ? 21.991 -35.884 -14.164 1.00 32.05 269 SER A CA 1
ATOM 2985 C C . SER A 1 269 ? 22.146 -36.980 -13.102 1.00 30.52 269 SER A C 1
ATOM 2986 O O . SER A 1 269 ? 21.407 -36.993 -12.111 1.00 29.59 269 SER A O 1
ATOM 2994 N N . ASP A 1 270 ? 23.104 -37.887 -13.307 1.00 30.60 270 ASP A N 1
ATOM 2995 C CA . ASP A 1 270 ? 23.427 -38.906 -12.306 1.00 31.02 270 ASP A CA 1
ATOM 2996 C C . ASP A 1 270 ? 23.830 -38.271 -10.979 1.00 30.11 270 ASP A C 1
ATOM 2997 O O . ASP A 1 270 ? 23.316 -38.617 -9.914 1.00 31.58 270 ASP A O 1
ATOM 3006 N N . GLN A 1 271 ? 24.767 -37.336 -11.053 1.00 29.90 271 GLN A N 1
ATOM 3007 C CA . GLN A 1 271 ? 25.225 -36.636 -9.862 1.00 29.15 271 GLN A CA 1
ATOM 3008 C C . GLN A 1 271 ? 24.089 -35.827 -9.215 1.00 27.79 271 GLN A C 1
ATOM 3009 O O . GLN A 1 271 ? 23.888 -35.863 -7.988 1.00 27.36 271 GLN A O 1
ATOM 3023 N N . ALA A 1 272 ? 23.350 -35.079 -10.031 1.00 27.25 272 ALA A N 1
ATOM 3024 C CA . ALA A 1 272 ? 22.203 -34.318 -9.516 1.00 26.43 272 ALA A CA 1
ATOM 3025 C C . ALA A 1 272 ? 21.238 -35.255 -8.793 1.00 26.02 272 ALA A C 1
ATOM 3026 O O . ALA A 1 272 ? 20.724 -34.940 -7.719 1.00 25.86 272 ALA A O 1
ATOM 3033 N N . ARG A 1 273 ? 21.015 -36.429 -9.375 1.00 27.13 273 ARG A N 1
ATOM 3034 C CA . ARG A 1 273 ? 20.128 -37.425 -8.763 1.00 28.36 273 ARG A CA 1
ATOM 3035 C C . ARG A 1 273 ? 20.677 -37.954 -7.428 1.00 30.41 273 ARG A C 1
ATOM 3036 O O . ARG A 1 273 ? 19.934 -38.069 -6.445 1.00 27.61 273 ARG A O 1
ATOM 3057 N N . GLN A 1 274 ? 21.971 -38.285 -7.392 1.00 29.38 274 GLN A N 1
ATOM 3058 C CA . GLN A 1 274 ? 22.613 -38.678 -6.126 1.00 28.96 274 GLN A CA 1
ATOM 3059 C C . GLN A 1 274 ? 22.486 -37.607 -5.016 1.00 27.38 274 GLN A C 1
ATOM 3060 O O . GLN A 1 274 ? 22.087 -37.887 -3.848 1.00 27.16 274 GLN A O 1
ATOM 3074 N N . SER A 1 275 ? 22.793 -36.368 -5.379 1.00 29.40 275 SER A N 1
ATOM 3075 C CA . SER A 1 275 ? 22.644 -35.261 -4.429 1.00 33.27 275 SER A CA 1
ATOM 3076 C C . SER A 1 275 ? 21.189 -35.106 -3.983 1.00 32.59 275 SER A C 1
ATOM 3077 O O . SER A 1 275 ? 20.906 -34.898 -2.799 1.00 32.56 275 SER A O 1
ATOM 3085 N N . ARG A 1 276 ? 20.258 -35.214 -4.923 1.00 31.68 276 ARG A N 1
ATOM 3086 C CA . ARG A 1 276 ? 18.835 -35.140 -4.559 1.00 28.83 276 ARG A CA 1
ATOM 3087 C C . ARG A 1 276 ? 18.435 -36.249 -3.564 1.00 27.70 276 ARG A C 1
ATOM 3088 O O . ARG A 1 276 ? 17.816 -35.974 -2.527 1.00 27.25 276 ARG A O 1
ATOM 3109 N N . GLN A 1 277 ? 18.796 -37.494 -3.869 1.00 27.97 277 GLN A N 1
ATOM 3110 C CA . GLN A 1 277 ? 18.498 -38.607 -2.955 1.00 30.60 277 GLN A CA 1
ATOM 3111 C C . GLN A 1 277 ? 19.052 -38.348 -1.551 1.00 30.93 277 GLN A C 1
ATOM 3112 O O . GLN A 1 277 ? 18.340 -38.501 -0.529 1.00 29.58 277 GLN A O 1
ATOM 3126 N N . ARG A 1 278 ? 20.312 -37.916 -1.498 1.00 30.09 278 ARG A N 1
ATOM 3127 C CA A ARG A 1 278 ? 20.954 -37.657 -0.213 0.74 29.73 278 ARG A CA 1
ATOM 3128 C CA B ARG A 1 278 ? 20.956 -37.655 -0.212 0.26 29.68 278 ARG A CA 1
ATOM 3129 C C . ARG A 1 278 ? 20.280 -36.524 0.558 1.00 27.27 278 ARG A C 1
ATOM 3130 O O . ARG A 1 278 ? 19.988 -36.649 1.770 1.00 25.76 278 ARG A O 1
ATOM 3171 N N . ILE A 1 279 ? 20.057 -35.409 -0.126 1.00 26.39 279 ILE A N 1
ATOM 3172 C CA . ILE A 1 279 ? 19.466 -34.242 0.517 1.00 23.36 279 ILE A CA 1
ATOM 3173 C C . ILE A 1 279 ? 18.030 -34.540 0.973 1.00 23.58 279 ILE A C 1
ATOM 3174 O O . ILE A 1 279 ? 17.593 -34.080 2.034 1.00 22.77 279 ILE A O 1
ATOM 3190 N N . LEU A 1 280 ? 17.282 -35.297 0.177 1.00 26.79 280 LEU A N 1
ATOM 3191 C CA . LEU A 1 280 ? 15.906 -35.603 0.565 1.00 23.28 280 LEU A CA 1
ATOM 3192 C C . LEU A 1 280 ? 15.945 -36.482 1.802 1.00 25.11 280 LEU A C 1
ATOM 3193 O O . LEU A 1 280 ? 15.212 -36.236 2.779 1.00 25.11 280 LEU A O 1
ATOM 3209 N N . ALA A 1 281 ? 16.814 -37.492 1.776 1.00 26.79 281 ALA A N 1
ATOM 3210 C CA . ALA A 1 281 ? 16.934 -38.380 2.928 1.00 26.82 281 ALA A CA 1
ATOM 3211 C C . ALA A 1 281 ? 17.267 -37.584 4.200 1.00 28.27 281 ALA A C 1
ATOM 3212 O O . ALA A 1 281 ? 16.628 -37.773 5.246 1.00 28.27 281 ALA A O 1
ATOM 3219 N N . GLU A 1 282 ? 18.247 -36.679 4.099 1.00 28.44 282 GLU A N 1
ATOM 3220 C CA . GLU A 1 282 ? 18.658 -35.859 5.243 1.00 27.28 282 GLU A CA 1
ATOM 3221 C C . GLU A 1 282 ? 17.551 -34.913 5.725 1.00 26.61 282 GLU A C 1
ATOM 3222 O O . GLU A 1 282 ? 17.310 -34.776 6.930 1.00 27.41 282 GLU A O 1
ATOM 3234 N N . ALA A 1 283 ? 16.898 -34.236 4.792 1.00 25.05 283 ALA A N 1
ATOM 3235 C CA . ALA A 1 283 ? 15.819 -33.320 5.151 1.00 24.58 283 ALA A CA 1
ATOM 3236 C C . ALA A 1 283 ? 14.697 -34.081 5.857 1.00 27.11 283 ALA A C 1
ATOM 3237 O O . ALA A 1 283 ? 14.128 -33.601 6.848 1.00 27.23 283 ALA A O 1
ATOM 3244 N N . ALA A 1 284 ? 14.369 -35.267 5.349 1.00 26.09 284 ALA A N 1
ATOM 3245 C CA . ALA A 1 284 ? 13.300 -36.066 5.963 1.00 27.42 284 ALA A CA 1
ATOM 3246 C C . ALA A 1 284 ? 13.708 -36.553 7.354 1.00 31.13 284 ALA A C 1
ATOM 3247 O O . ALA A 1 284 ? 12.921 -36.498 8.310 1.00 26.53 284 ALA A O 1
ATOM 3254 N N . THR A 1 285 ? 14.937 -37.049 7.461 1.00 30.96 285 THR A N 1
ATOM 3255 C CA . THR A 1 285 ? 15.431 -37.566 8.735 1.00 30.64 285 THR A CA 1
ATOM 3256 C C . THR A 1 285 ? 15.538 -36.498 9.828 1.00 29.52 285 THR A C 1
ATOM 3257 O O . THR A 1 285 ? 15.111 -36.713 10.961 1.00 30.20 285 THR A O 1
ATOM 3268 N N . ASP A 1 286 ? 16.137 -35.364 9.494 1.00 26.13 286 ASP A N 1
ATOM 3269 C CA . ASP A 1 286 ? 16.367 -34.288 10.459 1.00 27.68 286 ASP A CA 1
ATOM 3270 C C . ASP A 1 286 ? 15.164 -33.326 10.557 1.00 28.27 286 ASP A C 1
ATOM 3271 O O . ASP A 1 286 ? 15.227 -32.341 11.283 1.00 32.39 286 ASP A O 1
ATOM 3280 N N . LYS A 1 287 ? 14.086 -33.621 9.832 1.00 27.21 287 LYS A N 1
ATOM 3281 C CA . LYS A 1 287 ? 12.856 -32.807 9.860 1.00 29.41 287 LYS A CA 1
ATOM 3282 C C . LYS A 1 287 ? 13.119 -31.309 9.695 1.00 28.84 287 LYS A C 1
ATOM 3283 O O . LYS A 1 287 ? 12.493 -30.475 10.350 1.00 29.90 287 LYS A O 1
ATOM 3302 N N . LEU A 1 288 ? 14.026 -30.946 8.808 1.00 28.87 288 LEU A N 1
ATOM 3303 C CA . LEU A 1 288 ? 14.378 -29.535 8.705 1.00 33.25 288 LEU A CA 1
ATOM 3304 C C . LEU A 1 288 ? 13.405 -28.851 7.777 1.00 26.52 288 LEU A C 1
ATOM 3305 O O . LEU A 1 288 ? 12.714 -29.504 6.995 1.00 22.30 288 LEU A O 1
ATOM 3321 N N . TRP A 1 289 ? 13.310 -27.536 7.898 1.00 21.75 289 TRP A N 1
ATOM 3322 C CA . TRP A 1 289 ? 12.520 -26.765 6.958 1.00 21.35 289 TRP A CA 1
ATOM 3323 C C . TRP A 1 289 ? 13.311 -26.692 5.651 1.00 24.20 289 TRP A C 1
ATOM 3324 O O . TRP A 1 289 ? 14.542 -26.627 5.656 1.00 27.18 289 TRP A O 1
ATOM 3345 N N . VAL A 1 290 ? 12.596 -26.653 4.539 1.00 22.48 290 VAL A N 1
ATOM 3346 C CA . VAL A 1 290 ? 13.207 -26.540 3.229 1.00 20.13 290 VAL A CA 1
ATOM 3347 C C . VAL A 1 290 ? 12.644 -25.302 2.533 1.00 20.57 290 VAL A C 1
ATOM 3348 O O . VAL A 1 290 ? 11.456 -24.998 2.669 1.00 20.63 290 VAL A O 1
ATOM 3361 N N . ALA A 1 291 ? 13.513 -24.585 1.825 1.00 22.10 291 ALA A N 1
ATOM 3362 C CA . ALA A 1 291 ? 13.117 -23.466 0.966 1.00 21.11 291 ALA A CA 1
ATOM 3363 C C . ALA A 1 291 ? 13.617 -23.767 -0.451 1.00 20.33 291 ALA A C 1
ATOM 3364 O O . ALA A 1 291 ? 14.838 -23.786 -0.684 1.00 20.20 291 ALA A O 1
ATOM 3371 N N . GLY A 1 292 ? 12.689 -24.022 -1.378 1.00 23.25 292 GLY A N 1
ATOM 3372 C CA . GLY A 1 292 ? 13.033 -24.570 -2.681 1.00 18.19 292 GLY A CA 1
ATOM 3373 C C . GLY A 1 292 ? 12.691 -23.656 -3.835 1.00 17.83 292 GLY A C 1
ATOM 3374 O O . GLY A 1 292 ? 11.525 -23.295 -4.063 1.00 18.81 292 GLY A O 1
ATOM 3378 N N . ALA A 1 293 ? 13.709 -23.340 -4.619 1.00 17.74 293 ALA A N 1
ATOM 3379 C CA . ALA A 1 293 ? 13.598 -22.350 -5.677 1.00 18.64 293 ALA A CA 1
ATOM 3380 C C . ALA A 1 293 ? 12.479 -22.635 -6.662 1.00 20.66 293 ALA A C 1
ATOM 3381 O O . ALA A 1 293 ? 11.917 -21.706 -7.263 1.00 17.87 293 ALA A O 1
ATOM 3388 N N . HIS A 1 294 ? 12.148 -23.909 -6.856 1.00 22.36 294 HIS A N 1
ATOM 3389 C CA . HIS A 1 294 ? 11.122 -24.268 -7.845 1.00 21.03 294 HIS A CA 1
ATOM 3390 C C . HIS A 1 294 ? 9.958 -25.055 -7.263 1.00 20.18 294 HIS A C 1
ATOM 3391 O O . HIS A 1 294 ? 9.183 -25.692 -7.994 1.00 20.06 294 HIS A O 1
ATOM 3405 N N . LEU A 1 295 ? 9.802 -24.970 -5.951 1.00 17.80 295 LEU A N 1
ATOM 3406 C CA . LEU A 1 295 ? 8.640 -25.546 -5.291 1.00 18.77 295 LEU A CA 1
ATOM 3407 C C . LEU A 1 295 ? 7.532 -24.484 -5.340 1.00 18.91 295 LEU A C 1
ATOM 3408 O O . LEU A 1 295 ? 7.834 -23.301 -5.473 1.00 18.76 295 LEU A O 1
ATOM 3424 N N . PRO A 1 296 ? 6.261 -24.905 -5.274 1.00 17.63 296 PRO A N 1
ATOM 3425 C CA . PRO A 1 296 ? 5.151 -23.945 -5.320 1.00 18.25 296 PRO A CA 1
ATOM 3426 C C . PRO A 1 296 ? 5.313 -22.891 -4.239 1.00 17.98 296 PRO A C 1
ATOM 3427 O O . PRO A 1 296 ? 5.589 -23.222 -3.087 1.00 18.28 296 PRO A O 1
ATOM 3438 N N . PHE A 1 297 ? 5.233 -21.629 -4.638 1.00 20.80 297 PHE A N 1
ATOM 3439 C CA . PHE A 1 297 ? 5.538 -20.516 -3.747 1.00 22.06 297 PHE A CA 1
ATOM 3440 C C . PHE A 1 297 ? 4.599 -20.587 -2.551 1.00 20.81 297 PHE A C 1
ATOM 3441 O O . PHE A 1 297 ? 3.416 -20.902 -2.733 1.00 20.05 297 PHE A O 1
ATOM 3458 N N . PRO A 1 298 ? 5.082 -20.246 -1.343 1.00 16.72 298 PRO A N 1
ATOM 3459 C CA . PRO A 1 298 ? 6.377 -19.704 -0.912 1.00 17.44 298 PRO A CA 1
ATOM 3460 C C . PRO A 1 298 ? 7.548 -20.700 -0.924 1.00 20.30 298 PRO A C 1
ATOM 3461 O O . PRO A 1 298 ? 8.673 -20.326 -0.612 1.00 19.46 298 PRO A O 1
ATOM 3472 N N . GLY A 1 299 ? 7.292 -21.948 -1.272 1.00 18.10 299 GLY A N 1
ATOM 3473 C CA . GLY A 1 299 ? 8.362 -22.923 -1.393 1.00 19.11 299 GLY A CA 1
ATOM 3474 C C . GLY A 1 299 ? 8.895 -23.404 -0.058 1.00 21.26 299 GLY A C 1
ATOM 3475 O O . GLY A 1 299 ? 9.979 -23.987 0.014 1.00 22.31 299 GLY A O 1
ATOM 3479 N N . LEU A 1 300 ? 8.127 -23.165 0.999 1.00 21.41 300 LEU A N 1
ATOM 3480 C CA . LEU A 1 300 ? 8.528 -23.512 2.361 1.00 19.38 300 LEU A CA 1
ATOM 3481 C C . LEU A 1 300 ? 7.754 -24.726 2.862 1.00 21.35 300 LEU A C 1
ATOM 3482 O O . LEU A 1 300 ? 6.551 -24.828 2.648 1.00 19.59 300 LEU A O 1
ATOM 3498 N N . GLY A 1 301 ? 8.433 -25.643 3.542 1.00 19.18 301 GLY A N 1
ATOM 3499 C CA . GLY A 1 301 ? 7.765 -26.817 4.051 1.00 19.73 301 GLY A CA 1
ATOM 3500 C C . GLY A 1 301 ? 8.735 -27.874 4.515 1.00 21.76 301 GLY A C 1
ATOM 3501 O O . GLY A 1 301 ? 9.905 -27.580 4.726 1.00 23.70 301 GLY A O 1
ATOM 3505 N N . HIS A 1 302 ? 8.238 -29.101 4.669 1.00 20.85 302 HIS A N 1
ATOM 3506 C CA . HIS A 1 302 ? 9.055 -30.212 5.135 1.00 22.53 302 HIS A CA 1
ATOM 3507 C C . HIS A 1 302 ? 8.964 -31.349 4.153 1.00 24.71 302 HIS A C 1
ATOM 3508 O O . HIS A 1 302 ? 8.032 -31.424 3.347 1.00 22.41 302 HIS A O 1
ATOM 3523 N N . VAL A 1 303 ? 9.948 -32.234 4.240 1.00 25.20 303 VAL A N 1
ATOM 3524 C CA . VAL A 1 303 ? 9.982 -33.461 3.459 1.00 25.59 303 VAL A CA 1
ATOM 3525 C C . VAL A 1 303 ? 9.649 -34.633 4.365 1.00 25.57 303 VAL A C 1
ATOM 3526 O O . VAL A 1 303 ? 10.243 -34.777 5.435 1.00 24.85 303 VAL A O 1
ATOM 3539 N N . ARG A 1 304 ? 8.728 -35.479 3.911 1.00 25.31 304 ARG A N 1
ATOM 3540 C CA . ARG A 1 304 ? 8.328 -36.669 4.638 1.00 24.56 304 ARG A CA 1
ATOM 3541 C C . ARG A 1 304 ? 8.739 -37.886 3.830 1.00 25.62 304 ARG A C 1
ATOM 3542 O O . ARG A 1 304 ? 8.594 -37.914 2.603 1.00 27.73 304 ARG A O 1
ATOM 3563 N N . LYS A 1 305 ? 9.250 -38.897 4.519 1.00 25.65 305 LYS A N 1
ATOM 3564 C CA A LYS A 1 305 ? 9.601 -40.147 3.886 0.47 26.90 305 LYS A CA 1
ATOM 3565 C CA B LYS A 1 305 ? 9.592 -40.134 3.856 0.53 26.63 305 LYS A CA 1
ATOM 3566 C C . LYS A 1 305 ? 8.333 -40.986 3.699 1.00 27.45 305 LYS A C 1
ATOM 3567 O O . LYS A 1 305 ? 7.556 -41.133 4.634 1.00 28.78 305 LYS A O 1
ATOM 3604 N N . GLU A 1 306 ? 8.128 -41.520 2.497 1.00 27.71 306 GLU A N 1
ATOM 3605 C CA . GLU A 1 306 ? 7.030 -42.438 2.217 1.00 28.63 306 GLU A CA 1
ATOM 3606 C C . GLU A 1 306 ? 7.606 -43.848 2.095 1.00 31.65 306 GLU A C 1
ATOM 3607 O O . GLU A 1 306 ? 8.818 -44.012 2.132 1.00 33.52 306 GLU A O 1
ATOM 3619 N N . ALA A 1 307 ? 6.751 -44.859 1.957 1.00 35.25 307 ALA A N 1
ATOM 3620 C CA . ALA A 1 307 ? 7.219 -46.228 1.750 1.00 38.08 307 ALA A CA 1
ATOM 3621 C C . ALA A 1 307 ? 8.180 -46.251 0.570 1.00 41.89 307 ALA A C 1
ATOM 3622 O O . ALA A 1 307 ? 9.242 -46.860 0.633 1.00 42.18 307 ALA A O 1
ATOM 3629 N N . GLN A 1 308 ? 7.799 -45.563 -0.503 1.00 46.65 308 GLN A N 1
ATOM 3630 C CA . GLN A 1 308 ? 8.690 -45.346 -1.638 1.00 50.51 308 GLN A CA 1
ATOM 3631 C C . GLN A 1 308 ? 8.800 -43.842 -1.877 1.00 40.33 308 GLN A C 1
ATOM 3632 O O . GLN A 1 308 ? 7.792 -43.141 -1.907 1.00 38.99 308 GLN A O 1
ATOM 3646 N N . GLY A 1 309 ? 10.021 -43.341 -2.024 1.00 31.50 309 GLY A N 1
ATOM 3647 C CA . GLY A 1 309 ? 10.223 -41.931 -2.293 1.00 28.93 309 GLY A CA 1
ATOM 3648 C C . GLY A 1 309 ? 9.767 -41.070 -1.128 1.00 30.36 309 GLY A C 1
ATOM 3649 O O . GLY A 1 309 ? 9.778 -41.516 0.025 1.00 28.35 309 GLY A O 1
ATOM 3653 N N . TYR A 1 310 ? 9.341 -39.847 -1.438 1.00 25.92 310 TYR A N 1
ATOM 3654 C CA . TYR A 1 310 ? 9.111 -38.816 -0.433 1.00 25.30 310 TYR A CA 1
ATOM 3655 C C . TYR A 1 310 ? 7.847 -38.034 -0.750 1.00 25.66 310 TYR A C 1
ATOM 3656 O O . TYR A 1 310 ? 7.244 -38.231 -1.800 1.00 25.55 310 TYR A O 1
ATOM 3674 N N . ALA A 1 311 ? 7.457 -37.154 0.168 1.00 25.06 311 ALA A N 1
ATOM 3675 C CA . ALA A 1 311 ? 6.343 -36.242 -0.048 1.00 25.63 311 ALA A CA 1
ATOM 3676 C C . ALA A 1 311 ? 6.738 -34.863 0.466 1.00 24.00 311 ALA A C 1
ATOM 3677 O O . ALA A 1 311 ? 7.510 -34.749 1.420 1.00 26.59 311 ALA A O 1
ATOM 3684 N N . TRP A 1 312 ? 6.212 -33.829 -0.183 1.00 22.65 312 TRP A N 1
ATOM 3685 C CA . TRP A 1 312 ? 6.422 -32.434 0.204 1.00 23.75 312 TRP A CA 1
ATOM 3686 C C . TRP A 1 312 ? 5.222 -31.987 1.023 1.00 22.69 312 TRP A C 1
ATOM 3687 O O . TRP A 1 312 ? 4.092 -32.250 0.631 1.00 25.50 312 TRP A O 1
ATOM 3708 N N . VAL A 1 313 ? 5.472 -31.350 2.163 1.00 22.02 313 VAL A N 1
ATOM 3709 C CA . VAL A 1 313 ? 4.413 -30.838 3.014 1.00 21.57 313 VAL A CA 1
ATOM 3710 C C . VAL A 1 313 ? 4.607 -29.338 3.150 1.00 23.00 313 VAL A C 1
ATOM 3711 O O . VAL A 1 313 ? 5.508 -28.884 3.865 1.00 23.55 313 VAL A O 1
ATOM 3724 N N . PRO A 1 314 ? 3.787 -28.554 2.429 1.00 23.58 314 PRO A N 1
ATOM 3725 C CA . PRO A 1 314 ? 3.979 -27.101 2.473 1.00 23.08 314 PRO A CA 1
ATOM 3726 C C . PRO A 1 314 ? 3.523 -26.520 3.799 1.00 23.42 314 PRO A C 1
ATOM 3727 O O . PRO A 1 314 ? 2.600 -27.040 4.425 1.00 19.61 314 PRO A O 1
ATOM 3738 N N . VAL A 1 315 ? 4.176 -25.449 4.224 1.00 20.13 315 VAL A N 1
ATOM 3739 C CA . VAL A 1 315 ? 3.778 -24.759 5.431 1.00 22.11 315 VAL A CA 1
ATOM 3740 C C . VAL A 1 315 ? 2.347 -24.256 5.283 1.00 22.94 315 VAL A C 1
ATOM 3741 O O . VAL A 1 315 ? 1.883 -23.932 4.176 1.00 20.84 315 VAL A O 1
ATOM 3754 N N . GLU A 1 316 ? 1.646 -24.196 6.403 1.00 20.25 316 GLU A N 1
ATOM 3755 C CA . GLU A 1 316 ? 0.301 -23.651 6.420 1.00 18.59 316 GLU A CA 1
ATOM 3756 C C . GLU A 1 316 ? 0.366 -22.157 6.704 1.00 20.77 316 GLU A C 1
ATOM 3757 O O . GLU A 1 316 ? 1.038 -21.731 7.636 1.00 23.47 316 GLU A O 1
ATOM 3769 N N . PHE A 1 317 ? -0.341 -21.368 5.896 1.00 19.83 317 PHE A N 1
ATOM 3770 C CA . PHE A 1 317 ? -0.355 -19.925 6.048 1.00 19.50 317 PHE A CA 1
ATOM 3771 C C . PHE A 1 317 ? -0.631 -19.514 7.502 1.00 19.12 317 PHE A C 1
ATOM 3772 O O . PHE A 1 317 ? -1.589 -19.996 8.127 1.00 18.94 317 PHE A O 1
ATOM 3789 N N . SER A 1 318 ? 0.210 -18.633 8.039 1.00 18.51 318 SER A N 1
ATOM 3790 C CA . SER A 1 318 ? 0.090 -18.197 9.424 1.00 19.01 318 SER A CA 1
ATOM 3791 C C . SER A 1 318 ? 0.765 -16.858 9.621 1.00 21.65 318 SER A C 1
ATOM 3792 O O . SER A 1 318 ? 1.817 -16.599 9.048 1.00 19.96 318 SER A O 1
ATOM 3800 N N . PRO A 1 319 ? 0.183 -16.005 10.463 1.00 23.58 319 PRO A N 1
ATOM 3801 C CA . PRO A 1 319 ? 1.026 -14.889 10.897 1.00 22.43 319 PRO A CA 1
ATOM 3802 C C . PRO A 1 319 ? 2.175 -15.388 11.759 1.00 22.27 319 PRO A C 1
ATOM 3803 O O . PRO A 1 319 ? 2.176 -16.530 12.230 1.00 20.57 319 PRO A O 1
ATOM 3814 N N . ILE A 1 320 ? 3.154 -14.523 11.982 1.00 23.34 320 ILE A N 1
ATOM 3815 C CA . ILE A 1 320 ? 4.180 -14.805 12.960 1.00 26.52 320 ILE A CA 1
ATOM 3816 C C . ILE A 1 320 ? 3.574 -14.582 14.338 1.00 24.63 320 ILE A C 1
ATOM 3817 O O . ILE A 1 320 ? 3.025 -13.521 14.633 1.00 28.43 320 ILE A O 1
ATOM 3833 N N . ARG A 1 321 ? 3.647 -15.607 15.166 1.00 27.19 321 ARG A N 1
ATOM 3834 C CA . ARG A 1 321 ? 2.976 -15.601 16.453 1.00 30.96 321 ARG A CA 1
ATOM 3835 C C . ARG A 1 321 ? 3.948 -15.239 17.561 1.00 36.91 321 ARG A C 1
ATOM 3836 O O . ARG A 1 321 ? 5.053 -15.761 17.609 1.00 35.58 321 ARG A O 1
ATOM 3857 N N . SER A 1 322 ? 3.518 -14.331 18.432 1.00 47.54 322 SER A N 1
ATOM 3858 C CA . SER A 1 322 ? 4.298 -13.903 19.588 1.00 55.53 322 SER A CA 1
ATOM 3859 C C . SER A 1 322 ? 4.324 -14.999 20.640 1.00 50.40 322 SER A C 1
ATOM 3860 O O . SER A 1 322 ? 5.284 -15.124 21.393 1.00 48.90 322 SER A O 1
ATOM 3868 N N . ASP A 1 323 ? 3.249 -15.784 20.692 1.00 43.24 323 ASP A N 1
ATOM 3869 C CA . ASP A 1 323 ? 3.093 -16.804 21.721 1.00 40.98 323 ASP A CA 1
ATOM 3870 C C . ASP A 1 323 ? 3.653 -18.152 21.263 1.00 42.58 323 ASP A C 1
ATOM 3871 O O . ASP A 1 323 ? 3.225 -19.203 21.738 1.00 43.84 323 ASP A O 1
ATOM 3880 N N . ARG A 1 324 ? 4.608 -18.111 20.337 1.00 48.00 324 ARG A N 1
ATOM 3881 C CA . ARG A 1 324 ? 5.271 -19.322 19.843 1.00 57.44 324 ARG A CA 1
ATOM 3882 C C . ARG A 1 324 ? 6.769 -19.095 19.678 1.00 60.36 324 ARG A C 1
ATOM 3883 O O . ARG A 1 324 ? 7.213 -17.963 19.506 1.00 63.60 324 ARG A O 1
ATOM 3904 N N . ALA B 1 25 ? 54.775 -43.379 -30.178 1.00 58.86 25 ALA B N 1
ATOM 3905 C CA . ALA B 1 25 ? 55.796 -42.836 -31.076 1.00 58.18 25 ALA B CA 1
ATOM 3906 C C . ALA B 1 25 ? 55.345 -41.479 -31.622 1.00 51.83 25 ALA B C 1
ATOM 3907 O O . ALA B 1 25 ? 56.153 -40.563 -31.791 1.00 49.91 25 ALA B O 1
ATOM 3913 N N . ALA B 1 26 ? 54.055 -41.347 -31.900 1.00 50.22 26 ALA B N 1
ATOM 3914 C CA . ALA B 1 26 ? 53.517 -40.054 -32.304 1.00 47.56 26 ALA B CA 1
ATOM 3915 C C . ALA B 1 26 ? 53.392 -39.168 -31.077 1.00 45.48 26 ALA B C 1
ATOM 3916 O O . ALA B 1 26 ? 53.119 -39.663 -29.987 1.00 44.11 26 ALA B O 1
ATOM 3923 N N . PRO B 1 27 ? 53.555 -37.847 -31.248 1.00 49.30 27 PRO B N 1
ATOM 3924 C CA . PRO B 1 27 ? 53.401 -36.972 -30.082 1.00 50.00 27 PRO B CA 1
ATOM 3925 C C . PRO B 1 27 ? 51.999 -37.070 -29.506 1.00 45.67 27 PRO B C 1
ATOM 3926 O O . PRO B 1 27 ? 51.116 -37.671 -30.118 1.00 40.31 27 PRO B O 1
ATOM 3937 N N . ALA B 1 28 ? 51.802 -36.471 -28.338 1.00 45.26 28 ALA B N 1
ATOM 3938 C CA . ALA B 1 28 ? 50.497 -36.418 -27.721 1.00 43.89 28 ALA B CA 1
ATOM 3939 C C . ALA B 1 28 ? 49.591 -35.588 -28.615 1.00 43.02 28 ALA B C 1
ATOM 3940 O O . ALA B 1 28 ? 50.055 -34.664 -29.289 1.00 41.05 28 ALA B O 1
ATOM 3947 N N . GLN B 1 29 ? 48.311 -35.938 -28.652 1.00 43.72 29 GLN B N 1
ATOM 3948 C CA . GLN B 1 29 ? 47.330 -35.148 -29.380 1.00 43.36 29 GLN B CA 1
ATOM 3949 C C . GLN B 1 29 ? 47.133 -33.815 -28.680 1.00 47.32 29 GLN B C 1
ATOM 3950 O O . GLN B 1 29 ? 47.076 -33.755 -27.455 1.00 48.48 29 GLN B O 1
ATOM 3964 N N . GLN B 1 30 ? 47.022 -32.753 -29.468 1.00 50.33 30 GLN B N 1
ATOM 3965 C CA . GLN B 1 30 ? 46.835 -31.405 -28.943 1.00 50.53 30 GLN B CA 1
ATOM 3966 C C . GLN B 1 30 ? 45.463 -31.226 -28.293 1.00 51.01 30 GLN B C 1
ATOM 3967 O O . GLN B 1 30 ? 45.341 -30.543 -27.275 1.00 47.45 30 GLN B O 1
ATOM 3981 N N . LYS B 1 31 ? 44.445 -31.868 -28.863 1.00 60.42 31 LYS B N 1
ATOM 3982 C CA . LYS B 1 31 ? 43.089 -31.865 -28.297 1.00 67.29 31 LYS B CA 1
ATOM 3983 C C . LYS B 1 31 ? 42.562 -30.463 -28.032 1.00 66.85 31 LYS B C 1
ATOM 3984 O O . LYS B 1 31 ? 41.747 -30.248 -27.132 1.00 78.30 31 LYS B O 1
ATOM 4003 N N . THR B 1 32 ? 43.030 -29.516 -28.835 1.00 51.26 32 THR B N 1
ATOM 4004 C CA . THR B 1 32 ? 42.563 -28.146 -28.766 1.00 44.62 32 THR B CA 1
ATOM 4005 C C . THR B 1 32 ? 42.046 -27.766 -30.139 1.00 41.08 32 THR B C 1
ATOM 4006 O O . THR B 1 32 ? 42.477 -28.315 -31.153 1.00 43.84 32 THR B O 1
ATOM 4017 N N . GLN B 1 33 ? 41.123 -26.819 -30.168 1.00 37.08 33 GLN B N 1
ATOM 4018 C CA . GLN B 1 33 ? 40.538 -26.375 -31.413 1.00 32.72 33 GLN B CA 1
ATOM 4019 C C . GLN B 1 33 ? 41.112 -25.012 -31.775 1.00 28.73 33 GLN B C 1
ATOM 4020 O O . GLN B 1 33 ? 41.549 -24.250 -30.901 1.00 29.55 33 GLN B O 1
ATOM 4034 N N . VAL B 1 34 ? 41.110 -24.713 -33.068 1.00 28.41 34 VAL B N 1
ATOM 4035 C CA . VAL B 1 34 ? 41.462 -23.389 -33.540 1.00 31.36 34 VAL B CA 1
ATOM 4036 C C . VAL B 1 34 ? 40.568 -22.398 -32.785 1.00 30.09 34 VAL B C 1
ATOM 4037 O O . VAL B 1 34 ? 39.449 -22.752 -32.414 1.00 26.02 34 VAL B O 1
ATOM 4050 N N . PRO B 1 35 ? 41.078 -21.186 -32.495 1.00 34.19 35 PRO B N 1
ATOM 4051 C CA . PRO B 1 35 ? 40.227 -20.195 -31.829 1.00 37.25 35 PRO B CA 1
ATOM 4052 C C . PRO B 1 35 ? 38.938 -19.920 -32.597 1.00 37.70 35 PRO B C 1
ATOM 4053 O O . PRO B 1 35 ? 38.883 -20.074 -33.821 1.00 32.50 35 PRO B O 1
ATOM 4064 N N . GLY B 1 36 ? 37.902 -19.537 -31.858 1.00 39.12 36 GLY B N 1
ATOM 4065 C CA . GLY B 1 36 ? 36.577 -19.377 -32.412 1.00 35.19 36 GLY B CA 1
ATOM 4066 C C . GLY B 1 36 ? 36.327 -17.949 -32.843 1.00 30.69 36 GLY B C 1
ATOM 4067 O O . GLY B 1 36 ? 35.438 -17.285 -32.308 1.00 28.93 36 GLY B O 1
ATOM 4071 N N . TYR B 1 37 ? 37.117 -17.468 -33.795 1.00 29.46 37 TYR B N 1
ATOM 4072 C CA . TYR B 1 37 ? 36.815 -16.200 -34.444 1.00 34.19 37 TYR B CA 1
ATOM 4073 C C . TYR B 1 37 ? 37.010 -16.349 -35.943 1.00 34.89 37 TYR B C 1
ATOM 4074 O O . TYR B 1 37 ? 37.779 -17.201 -36.405 1.00 35.14 37 TYR B O 1
ATOM 4092 N N . TYR B 1 38 ? 36.256 -15.564 -36.702 1.00 32.48 38 TYR B N 1
ATOM 4093 C CA . TYR B 1 38 ? 36.378 -15.598 -38.154 1.00 32.62 38 TYR B CA 1
ATOM 4094 C C . TYR B 1 38 ? 36.119 -14.233 -38.772 1.00 36.65 38 TYR B C 1
ATOM 4095 O O . TYR B 1 38 ? 35.113 -13.585 -38.469 1.00 37.66 38 TYR B O 1
ATOM 4113 N N . ARG B 1 39 ? 37.023 -13.826 -39.658 1.00 38.11 39 ARG B N 1
ATOM 4114 C CA . ARG B 1 39 ? 37.019 -12.487 -40.245 1.00 42.41 39 ARG B CA 1
ATOM 4115 C C . ARG B 1 39 ? 36.377 -12.474 -41.624 1.00 41.87 39 ARG B C 1
ATOM 4116 O O . ARG B 1 39 ? 36.620 -13.368 -42.439 1.00 39.09 39 ARG B O 1
ATOM 4137 N N . MET B 1 40 ? 35.569 -11.451 -41.887 1.00 40.56 40 MET B N 1
ATOM 4138 C CA . MET B 1 40 ? 34.991 -11.264 -43.213 1.00 41.45 40 MET B CA 1
ATOM 4139 C C . MET B 1 40 ? 34.825 -9.789 -43.517 1.00 43.30 40 MET B C 1
ATOM 4140 O O . MET B 1 40 ? 34.418 -9.012 -42.656 1.00 45.43 40 MET B O 1
ATOM 4154 N N . ALA B 1 41 ? 35.121 -9.408 -44.752 1.00 41.52 41 ALA B N 1
ATOM 4155 C CA . ALA B 1 41 ? 34.953 -8.029 -45.178 1.00 41.22 41 ALA B CA 1
ATOM 4156 C C . ALA B 1 41 ? 33.495 -7.818 -45.558 1.00 43.16 41 ALA B C 1
ATOM 4157 O O . ALA B 1 41 ? 32.822 -8.743 -46.003 1.00 47.79 41 ALA B O 1
ATOM 4164 N N . LEU B 1 42 ? 33.003 -6.606 -45.340 1.00 42.46 42 LEU B N 1
ATOM 4165 C CA . LEU B 1 42 ? 31.673 -6.211 -45.785 1.00 42.79 42 LEU B CA 1
ATOM 4166 C C . LEU B 1 42 ? 31.780 -4.781 -46.260 1.00 46.14 42 LEU B C 1
ATOM 4167 O O . LEU B 1 42 ? 31.536 -3.853 -45.496 1.00 45.96 42 LEU B O 1
ATOM 4183 N N . GLY B 1 43 ? 32.160 -4.606 -47.521 1.00 50.44 43 GLY B N 1
ATOM 4184 C CA . GLY B 1 43 ? 32.518 -3.297 -48.020 1.00 49.83 43 GLY B CA 1
ATOM 4185 C C . GLY B 1 43 ? 33.699 -2.784 -47.224 1.00 46.66 43 GLY B C 1
ATOM 4186 O O . GLY B 1 43 ? 34.733 -3.440 -47.148 1.00 49.89 43 GLY B O 1
ATOM 4190 N N . ASP B 1 44 ? 33.535 -1.623 -46.605 1.00 45.13 44 ASP B N 1
ATOM 4191 C CA . ASP B 1 44 ? 34.602 -1.002 -45.830 1.00 47.43 44 ASP B CA 1
ATOM 4192 C C . ASP B 1 44 ? 34.505 -1.396 -44.351 1.00 47.83 44 ASP B C 1
ATOM 4193 O O . ASP B 1 44 ? 35.280 -0.912 -43.524 1.00 53.70 44 ASP B O 1
ATOM 4202 N N . PHE B 1 45 ? 33.554 -2.277 -44.029 1.00 42.17 45 PHE B N 1
ATOM 4203 C CA . PHE B 1 45 ? 33.392 -2.789 -42.669 1.00 39.00 45 PHE B CA 1
ATOM 4204 C C . PHE B 1 45 ? 34.173 -4.085 -42.483 1.00 40.48 45 PHE B C 1
ATOM 4205 O O . PHE B 1 45 ? 34.383 -4.843 -43.436 1.00 40.80 45 PHE B O 1
ATOM 4222 N N . GLU B 1 46 ? 34.584 -4.337 -41.245 1.00 40.54 46 GLU B N 1
ATOM 4223 C CA . GLU B 1 46 ? 35.256 -5.581 -40.888 1.00 43.98 46 GLU B CA 1
ATOM 4224 C C . GLU B 1 46 ? 34.394 -6.344 -39.888 1.00 42.92 46 GLU B C 1
ATOM 4225 O O . GLU B 1 46 ? 34.159 -5.880 -38.769 1.00 45.12 46 GLU B O 1
ATOM 4237 N N . VAL B 1 47 ? 33.937 -7.519 -40.304 1.00 37.32 47 VAL B N 1
ATOM 4238 C CA . VAL B 1 47 ? 33.140 -8.390 -39.458 1.00 35.88 47 VAL B CA 1
ATOM 4239 C C . VAL B 1 47 ? 34.038 -9.457 -38.836 1.00 36.79 47 VAL B C 1
ATOM 4240 O O . VAL B 1 47 ? 34.898 -10.038 -39.511 1.00 39.67 47 VAL B O 1
ATOM 4253 N N . THR B 1 48 ? 33.835 -9.694 -37.545 1.00 33.43 48 THR B N 1
ATOM 4254 C CA . THR B 1 48 ? 34.523 -10.743 -36.813 1.00 34.75 48 THR B CA 1
ATOM 4255 C C . THR B 1 48 ? 33.473 -11.570 -36.091 1.00 34.55 48 THR B C 1
ATOM 4256 O O . THR B 1 48 ? 32.919 -11.137 -35.074 1.00 37.08 48 THR B O 1
ATOM 4267 N N . ALA B 1 49 ? 33.191 -12.752 -36.626 1.00 33.08 49 ALA B N 1
ATOM 4268 C CA . ALA B 1 49 ? 32.295 -13.689 -35.962 1.00 32.71 49 ALA B CA 1
ATOM 4269 C C . ALA B 1 49 ? 33.036 -14.226 -34.761 1.00 32.57 49 ALA B C 1
ATOM 4270 O O . ALA B 1 49 ? 34.245 -14.490 -34.866 1.00 34.93 49 ALA B O 1
ATOM 4277 N N . LEU B 1 50 ? 32.308 -14.383 -33.645 1.00 29.92 50 LEU B N 1
ATOM 4278 C CA . LEU B 1 50 ? 32.859 -14.856 -32.381 1.00 31.98 50 LEU B CA 1
ATOM 4279 C C . LEU B 1 50 ? 32.040 -16.005 -31.796 1.00 29.54 50 LEU B C 1
ATOM 4280 O O . LEU B 1 50 ? 30.838 -15.873 -31.584 1.00 26.39 50 LEU B O 1
ATOM 4296 N N . TYR B 1 51 ? 32.711 -17.105 -31.469 1.00 29.99 51 TYR B N 1
ATOM 4297 C CA . TYR B 1 51 ? 32.053 -18.303 -30.948 1.00 29.05 51 TYR B CA 1
ATOM 4298 C C . TYR B 1 51 ? 31.958 -18.246 -29.418 1.00 29.36 51 TYR B C 1
ATOM 4299 O O . TYR B 1 51 ? 32.948 -17.966 -28.750 1.00 31.31 51 TYR B O 1
ATOM 4317 N N . ASP B 1 52 ? 30.775 -18.496 -28.858 1.00 30.13 52 ASP B N 1
ATOM 4318 C CA . ASP B 1 52 ? 30.637 -18.530 -27.400 1.00 27.87 52 ASP B CA 1
ATOM 4319 C C . ASP B 1 52 ? 30.779 -19.933 -26.874 1.00 25.01 52 ASP B C 1
ATOM 4320 O O . ASP B 1 52 ? 30.978 -20.119 -25.676 1.00 22.96 52 ASP B O 1
ATOM 4329 N N . GLY B 1 53 ? 30.627 -20.912 -27.760 1.00 27.81 53 GLY B N 1
ATOM 4330 C CA . GLY B 1 53 ? 30.545 -22.301 -27.360 1.00 30.32 53 GLY B CA 1
ATOM 4331 C C . GLY B 1 53 ? 29.257 -22.931 -27.856 1.00 29.18 53 GLY B C 1
ATOM 4332 O O . GLY B 1 53 ? 28.640 -22.455 -28.813 1.00 29.07 53 GLY B O 1
ATOM 4336 N N . TYR B 1 54 ? 28.841 -23.999 -27.188 1.00 25.76 54 TYR B N 1
ATOM 4337 C CA . TYR B 1 54 ? 27.687 -24.770 -27.610 1.00 24.76 54 TYR B CA 1
ATOM 4338 C C . TYR B 1 54 ? 26.819 -25.158 -26.422 1.00 28.39 54 TYR B C 1
ATOM 4339 O O . TYR B 1 54 ? 27.273 -25.197 -25.274 1.00 29.41 54 TYR B O 1
ATOM 4357 N N . VAL B 1 55 ? 25.558 -25.447 -26.730 1.00 33.18 55 VAL B N 1
ATOM 4358 C CA . VAL B 1 55 ? 24.606 -26.007 -25.788 1.00 30.58 55 VAL B CA 1
ATOM 4359 C C . VAL B 1 55 ? 23.853 -27.116 -26.534 1.00 30.93 55 VAL B C 1
ATOM 4360 O O . VAL B 1 55 ? 23.515 -26.959 -27.704 1.00 35.59 55 VAL B O 1
ATOM 4373 N N . ASP B 1 56 ? 23.627 -28.239 -25.861 1.00 26.87 56 ASP B N 1
ATOM 4374 C CA . ASP B 1 56 ? 22.847 -29.353 -26.393 1.00 29.79 56 ASP B CA 1
ATOM 4375 C C . ASP B 1 56 ? 21.375 -29.113 -26.123 1.00 34.02 56 ASP B C 1
ATOM 4376 O O . ASP B 1 56 ? 20.965 -29.026 -24.970 1.00 35.81 56 ASP B O 1
ATOM 4385 N N . LEU B 1 57 ? 20.584 -29.016 -27.186 1.00 34.23 57 LEU B N 1
ATOM 4386 C CA . LEU B 1 57 ? 19.142 -28.822 -27.061 1.00 33.19 57 LEU B CA 1
ATOM 4387 C C . LEU B 1 57 ? 18.378 -30.056 -27.534 1.00 33.01 57 LEU B C 1
ATOM 4388 O O . LEU B 1 57 ? 18.642 -30.567 -28.621 1.00 32.79 57 LEU B O 1
ATOM 4404 N N . PRO B 1 58 ? 17.439 -30.556 -26.715 1.00 33.82 58 PRO B N 1
ATOM 4405 C CA . PRO B 1 58 ? 16.614 -31.695 -27.152 1.00 34.71 58 PRO B CA 1
ATOM 4406 C C . PRO B 1 58 ? 15.809 -31.375 -28.401 1.00 35.30 58 PRO B C 1
ATOM 4407 O O . PRO B 1 58 ? 15.212 -30.295 -28.472 1.00 34.79 58 PRO B O 1
ATOM 4418 N N . ALA B 1 59 ? 15.768 -32.309 -29.349 1.00 36.53 59 ALA B N 1
ATOM 4419 C CA . ALA B 1 59 ? 14.986 -32.149 -30.568 1.00 38.61 59 ALA B CA 1
ATOM 4420 C C . ALA B 1 59 ? 13.515 -31.914 -30.230 1.00 36.27 59 ALA B C 1
ATOM 4421 O O . ALA B 1 59 ? 12.804 -31.222 -30.960 1.00 34.02 59 ALA B O 1
ATOM 4428 N N . SER B 1 60 ? 13.079 -32.498 -29.114 1.00 38.03 60 SER B N 1
ATOM 4429 C CA . SER B 1 60 ? 11.706 -32.380 -28.615 1.00 40.25 60 SER B CA 1
ATOM 4430 C C . SER B 1 60 ? 11.261 -30.937 -28.376 1.00 35.57 60 SER B C 1
ATOM 4431 O O . SER B 1 60 ? 10.080 -30.672 -28.143 1.00 38.17 60 SER B O 1
ATOM 4439 N N . LEU B 1 61 ? 12.210 -30.011 -28.376 1.00 32.49 61 LEU B N 1
ATOM 4440 C CA . LEU B 1 61 ? 11.894 -28.593 -28.214 1.00 34.32 61 LEU B CA 1
ATOM 4441 C C . LEU B 1 61 ? 11.448 -27.967 -29.534 1.00 39.11 61 LEU B C 1
ATOM 4442 O O . LEU B 1 61 ? 10.995 -26.818 -29.561 1.00 39.45 61 LEU B O 1
ATOM 4458 N N . LEU B 1 62 ? 11.597 -28.714 -30.625 1.00 39.16 62 LEU B N 1
ATOM 4459 C CA . LEU B 1 62 ? 11.104 -28.275 -31.924 1.00 39.48 62 LEU B CA 1
ATOM 4460 C C . LEU B 1 62 ? 9.694 -28.818 -32.118 1.00 42.43 62 LEU B C 1
ATOM 4461 O O . LEU B 1 62 ? 9.448 -30.010 -31.928 1.00 43.70 62 LEU B O 1
ATOM 4477 N N . LYS B 1 63 ? 8.775 -27.934 -32.495 1.00 41.44 63 LYS B N 1
ATOM 4478 C CA . LYS B 1 63 ? 7.367 -28.284 -32.604 1.00 46.99 63 LYS B CA 1
ATOM 4479 C C . LYS B 1 63 ? 6.811 -27.928 -33.980 1.00 46.06 63 LYS B C 1
ATOM 4480 O O . LYS B 1 63 ? 7.302 -27.017 -34.645 1.00 47.15 63 LYS B O 1
ATOM 4499 N N . GLY B 1 64 ? 5.790 -28.665 -34.404 1.00 45.22 64 GLY B N 1
ATOM 4500 C CA . GLY B 1 64 ? 5.107 -28.386 -35.656 1.00 49.27 64 GLY B CA 1
ATOM 4501 C C . GLY B 1 64 ? 5.471 -29.398 -36.722 1.00 55.10 64 GLY B C 1
ATOM 4502 O O . GLY B 1 64 ? 5.074 -29.265 -37.881 1.00 58.94 64 GLY B O 1
ATOM 4506 N N . ILE B 1 65 ? 6.212 -30.426 -36.317 1.00 56.88 65 ILE B N 1
ATOM 4507 C CA . ILE B 1 65 ? 6.734 -31.419 -37.246 1.00 58.63 65 ILE B CA 1
ATOM 4508 C C . ILE B 1 65 ? 6.700 -32.820 -36.652 1.00 60.56 65 ILE B C 1
ATOM 4509 O O . ILE B 1 65 ? 6.914 -33.009 -35.454 1.00 59.99 65 ILE B O 1
ATOM 4525 N N . ASP B 1 66 ? 6.444 -33.800 -37.509 1.00 66.19 66 ASP B N 1
ATOM 4526 C CA . ASP B 1 66 ? 6.437 -35.197 -37.112 1.00 70.57 66 ASP B CA 1
ATOM 4527 C C . ASP B 1 66 ? 7.850 -35.655 -36.737 1.00 64.28 66 ASP B C 1
ATOM 4528 O O . ASP B 1 66 ? 8.825 -35.245 -37.356 1.00 61.39 66 ASP B O 1
ATOM 4537 N N . ASP B 1 67 ? 7.944 -36.493 -35.710 1.00 64.15 67 ASP B N 1
ATOM 4538 C CA . ASP B 1 67 ? 9.213 -37.079 -35.274 1.00 67.50 67 ASP B CA 1
ATOM 4539 C C . ASP B 1 67 ? 10.048 -37.631 -36.437 1.00 66.03 67 ASP B C 1
ATOM 4540 O O . ASP B 1 67 ? 11.248 -37.344 -36.562 1.00 72.89 67 ASP B O 1
ATOM 4549 N N . LYS B 1 68 ? 9.396 -38.421 -37.284 1.00 55.03 68 LYS B N 1
ATOM 4550 C CA . LYS B 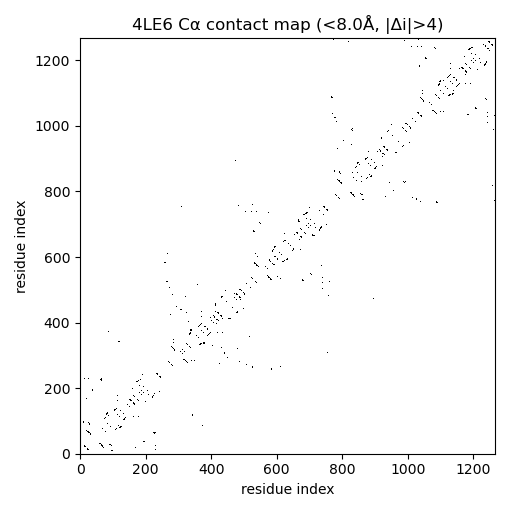1 68 ? 10.031 -39.034 -38.444 1.00 54.06 68 LYS B CA 1
ATOM 4551 C C . LYS B 1 68 ? 10.640 -37.991 -39.366 1.00 51.57 68 LYS B C 1
ATOM 4552 O O . LYS B 1 68 ? 11.797 -38.104 -39.785 1.00 53.26 68 LYS B O 1
ATOM 4571 N N . ASP B 1 69 ? 9.853 -36.971 -39.686 1.00 49.73 69 ASP B N 1
ATOM 4572 C CA . ASP B 1 69 ? 10.295 -35.951 -40.623 1.00 51.94 69 ASP B CA 1
ATOM 4573 C C . ASP B 1 69 ? 11.447 -35.156 -40.006 1.00 50.13 69 ASP B C 1
ATOM 4574 O O . ASP B 1 69 ? 12.402 -34.779 -40.691 1.00 53.73 69 ASP B O 1
ATOM 4583 N N . LEU B 1 70 ? 11.358 -34.929 -38.698 1.00 46.43 70 LEU B N 1
ATOM 4584 C CA . LEU B 1 70 ? 12.388 -34.193 -37.969 1.00 42.19 70 LEU B CA 1
ATOM 4585 C C . LEU B 1 70 ? 13.707 -34.959 -37.997 1.00 42.41 70 LEU B C 1
ATOM 4586 O O . LEU B 1 70 ? 14.767 -34.414 -38.352 1.00 42.90 70 LEU B O 1
ATOM 4602 N N . GLN B 1 71 ? 13.645 -36.238 -37.643 1.00 47.77 71 GLN B N 1
ATOM 4603 C CA . GLN B 1 71 ? 14.843 -37.076 -37.670 1.00 49.82 71 GLN B CA 1
ATOM 4604 C C . GLN B 1 71 ? 15.389 -37.212 -39.090 1.00 51.98 71 GLN B C 1
ATOM 4605 O O . GLN B 1 71 ? 16.608 -37.225 -39.293 1.00 53.08 71 GLN B O 1
ATOM 4619 N N . SER B 1 72 ? 14.493 -37.304 -40.069 1.00 51.99 72 SER B N 1
ATOM 4620 C CA . SER B 1 72 ? 14.909 -37.341 -41.470 1.00 54.57 72 SER B CA 1
ATOM 4621 C C . SER B 1 72 ? 15.702 -36.086 -41.810 1.00 48.39 72 SER B C 1
ATOM 4622 O O . SER B 1 72 ? 16.792 -36.161 -42.400 1.00 47.88 72 SER B O 1
ATOM 4630 N N . LEU B 1 73 ? 15.154 -34.931 -41.433 1.00 42.92 73 LEU B N 1
ATOM 4631 C CA . LEU B 1 73 ? 15.831 -33.663 -41.705 1.00 41.94 73 LEU B CA 1
ATOM 4632 C C . LEU B 1 73 ? 17.178 -33.563 -40.994 1.00 43.52 73 LEU B C 1
ATOM 4633 O O . LEU B 1 73 ? 18.154 -33.078 -41.572 1.00 42.46 73 LEU B O 1
ATOM 4649 N N . LEU B 1 74 ? 17.236 -34.005 -39.741 1.00 43.85 74 LEU B N 1
ATOM 4650 C CA . LEU B 1 74 ? 18.508 -33.999 -39.018 1.00 41.42 74 LEU B CA 1
ATOM 4651 C C . LEU B 1 74 ? 19.530 -34.937 -39.659 1.00 40.59 74 LEU B C 1
ATOM 4652 O O . LEU B 1 74 ? 20.695 -34.579 -39.841 1.00 41.73 74 LEU B O 1
ATOM 4668 N N . ALA B 1 75 ? 19.077 -36.132 -40.020 1.00 40.95 75 ALA B N 1
ATOM 4669 C CA . ALA B 1 75 ? 19.941 -37.147 -40.595 1.00 42.20 75 ALA B CA 1
ATOM 4670 C C . ALA B 1 75 ? 20.438 -36.674 -41.955 1.00 44.71 75 ALA B C 1
ATOM 4671 O O . ALA B 1 75 ? 21.561 -36.975 -42.364 1.00 44.09 75 ALA B O 1
ATOM 4678 N N . ARG B 1 76 ? 19.586 -35.931 -42.649 1.00 47.46 76 ARG B N 1
ATOM 4679 C CA . ARG B 1 76 ? 19.938 -35.369 -43.945 1.00 50.50 76 ARG B CA 1
ATOM 4680 C C . ARG B 1 76 ? 21.178 -34.452 -43.891 1.00 45.83 76 ARG B C 1
ATOM 4681 O O . ARG B 1 76 ? 21.963 -34.402 -44.840 1.00 46.49 76 ARG B O 1
ATOM 4702 N N . MET B 1 77 ? 21.352 -33.746 -42.776 1.00 38.69 77 MET B N 1
ATOM 4703 C CA . MET B 1 77 ? 22.463 -32.812 -42.593 1.00 36.59 77 MET B CA 1
ATOM 4704 C C . MET B 1 77 ? 23.469 -33.367 -41.573 1.00 38.04 77 MET B C 1
ATOM 4705 O O . MET B 1 77 ? 24.290 -32.621 -41.021 1.00 37.93 77 MET B O 1
ATOM 4719 N N . PHE B 1 78 ? 23.381 -34.670 -41.315 1.00 39.79 78 PHE B N 1
ATOM 4720 C CA . PHE B 1 78 ? 24.330 -35.363 -40.448 1.00 40.31 78 PHE B CA 1
ATOM 4721 C C . PHE B 1 78 ? 24.415 -34.720 -39.071 1.00 39.95 78 PHE B C 1
ATOM 4722 O O . PHE B 1 78 ? 25.499 -34.482 -38.544 1.00 40.91 78 PHE B O 1
ATOM 4739 N N . VAL B 1 79 ? 23.245 -34.453 -38.504 1.00 38.70 79 VAL B N 1
ATOM 4740 C CA . VAL B 1 79 ? 23.124 -33.869 -37.182 1.00 39.38 79 VAL B CA 1
ATOM 4741 C C . VAL B 1 79 ? 22.673 -34.940 -36.190 1.00 42.22 79 VAL B C 1
ATOM 4742 O O . VAL B 1 79 ? 21.594 -35.525 -36.336 1.00 43.82 79 VAL B O 1
ATOM 4755 N N . ALA B 1 80 ? 23.504 -35.191 -35.183 1.00 42.10 80 ALA B N 1
ATOM 4756 C CA . ALA B 1 80 ? 23.169 -36.139 -34.127 1.00 45.53 80 ALA B CA 1
ATOM 4757 C C . ALA B 1 80 ? 22.175 -35.494 -33.176 1.00 41.43 80 ALA B C 1
ATOM 4758 O O . ALA B 1 80 ? 22.246 -34.287 -32.924 1.00 42.15 80 ALA B O 1
ATOM 4765 N N . SER B 1 81 ? 21.250 -36.300 -32.656 1.00 38.72 81 SER B N 1
ATOM 4766 C CA . SER B 1 81 ? 20.172 -35.822 -31.791 1.00 41.18 81 SER B CA 1
ATOM 4767 C C . SER B 1 81 ? 20.040 -36.678 -30.524 1.00 43.27 81 SER B C 1
ATOM 4768 O O . SER B 1 81 ? 19.349 -36.292 -29.571 1.00 44.58 81 SER B O 1
ATOM 4776 N N . GLU B 1 82 ? 20.693 -37.838 -30.527 1.00 44.46 82 GLU B N 1
ATOM 4777 C CA . GLU B 1 82 ? 20.561 -38.822 -29.454 1.00 49.60 82 GLU B CA 1
ATOM 4778 C C . GLU B 1 82 ? 20.770 -38.213 -28.066 1.00 45.34 82 GLU B C 1
ATOM 4779 O O . GLU B 1 82 ? 20.050 -38.533 -27.127 1.00 49.30 82 GLU B O 1
ATOM 4791 N N . LYS B 1 83 ? 21.761 -37.341 -27.948 1.00 42.98 83 LYS B N 1
ATOM 4792 C CA . LYS B 1 83 ? 22.075 -36.688 -26.683 1.00 46.79 83 LYS B CA 1
ATOM 4793 C C . LYS B 1 83 ? 21.844 -35.187 -26.831 1.00 49.17 83 LYS B C 1
ATOM 4794 O O . LYS B 1 83 ? 22.541 -34.375 -26.218 1.00 55.97 83 LYS B O 1
ATOM 4813 N N . GLY B 1 84 ? 20.862 -34.837 -27.660 1.00 41.96 84 GLY B N 1
ATOM 4814 C CA . GLY B 1 84 ? 20.517 -33.452 -27.920 1.00 40.32 84 GLY B CA 1
ATOM 4815 C C . GLY B 1 84 ? 21.165 -32.937 -29.191 1.00 38.72 84 GLY B C 1
ATOM 4816 O O . GLY B 1 84 ? 22.117 -33.530 -29.695 1.00 36.54 84 GLY B O 1
ATOM 4820 N N . VAL B 1 85 ? 20.644 -31.835 -29.718 1.00 34.50 85 VAL B N 1
ATOM 4821 C CA . VAL B 1 85 ? 21.266 -31.169 -30.856 1.00 31.20 85 VAL B CA 1
ATOM 4822 C C . VAL B 1 85 ? 22.278 -30.154 -30.339 1.00 31.17 85 VAL B C 1
ATOM 4823 O O . VAL B 1 85 ? 21.923 -29.193 -29.649 1.00 30.34 85 VAL B O 1
ATOM 4836 N N . GLN B 1 86 ? 23.545 -30.381 -30.665 1.00 31.02 86 GLN B N 1
ATOM 4837 C CA . GLN B 1 86 ? 24.613 -29.478 -30.262 1.00 27.75 86 GLN B CA 1
ATOM 4838 C C . GLN B 1 86 ? 24.435 -28.173 -31.022 1.00 26.65 86 GLN B C 1
ATOM 4839 O O . GLN B 1 86 ? 24.560 -28.144 -32.249 1.00 25.27 86 GLN B O 1
ATOM 4853 N N . THR B 1 87 ? 24.136 -27.100 -30.295 1.00 26.13 87 THR B N 1
ATOM 4854 C CA . THR B 1 87 ? 23.742 -25.839 -30.915 1.00 27.75 87 THR B CA 1
ATOM 4855 C C . THR B 1 87 ? 24.774 -24.764 -30.634 1.00 28.34 87 THR B C 1
ATOM 4856 O O . THR B 1 87 ? 25.106 -24.499 -29.483 1.00 29.14 87 THR B O 1
ATOM 4867 N N . ALA B 1 88 ? 25.277 -24.140 -31.691 1.00 28.98 88 ALA B N 1
ATOM 4868 C CA . ALA B 1 88 ? 26.249 -23.063 -31.539 1.00 27.49 88 ALA B CA 1
ATOM 4869 C C . ALA B 1 88 ? 25.573 -21.835 -30.950 1.00 29.14 88 ALA B C 1
ATOM 4870 O O . ALA B 1 88 ? 24.357 -21.660 -31.067 1.00 29.91 88 ALA B O 1
ATOM 4877 N N . VAL B 1 89 ? 26.375 -20.992 -30.315 1.00 29.51 89 VAL B N 1
ATOM 4878 C CA . VAL B 1 89 ? 25.937 -19.693 -29.827 1.00 27.58 89 VAL B CA 1
ATOM 4879 C C . VAL B 1 89 ? 27.030 -18.733 -30.271 1.00 27.10 89 VAL B C 1
ATOM 4880 O O . VAL B 1 89 ? 28.192 -18.920 -29.912 1.00 28.41 89 VAL B O 1
ATOM 4893 N N . ASN B 1 90 ? 26.656 -17.738 -31.069 1.00 25.18 90 ASN B N 1
ATOM 4894 C CA . ASN B 1 90 ? 27.591 -16.827 -31.716 1.00 27.63 90 ASN B CA 1
ATOM 4895 C C . ASN B 1 90 ? 27.301 -15.376 -31.381 1.00 30.27 90 ASN B C 1
ATOM 4896 O O . ASN B 1 90 ? 26.141 -15.001 -31.183 1.00 30.40 90 ASN B O 1
ATOM 4907 N N . ALA B 1 91 ? 28.345 -14.551 -31.360 1.00 30.55 91 ALA B N 1
ATOM 4908 C CA . ALA B 1 91 ? 28.157 -13.102 -31.347 1.00 33.39 91 ALA B CA 1
ATOM 4909 C C . ALA B 1 91 ? 28.930 -12.513 -32.529 1.00 35.52 91 ALA B C 1
ATOM 4910 O O . ALA B 1 91 ? 29.733 -13.215 -33.165 1.00 32.59 91 ALA B O 1
ATOM 4917 N N . TYR B 1 92 ? 28.680 -11.241 -32.833 1.00 37.40 92 TYR B N 1
ATOM 4918 C CA . TYR B 1 92 ? 29.317 -10.618 -34.001 1.00 37.84 92 TYR B CA 1
ATOM 4919 C C . TYR B 1 92 ? 29.923 -9.254 -33.681 1.00 37.84 92 TYR B C 1
ATOM 4920 O O . TYR B 1 92 ? 29.250 -8.371 -33.179 1.00 40.01 92 TYR B O 1
ATOM 4938 N N . LEU B 1 93 ? 31.214 -9.108 -33.946 1.00 35.73 93 LEU B N 1
ATOM 4939 C CA . LEU B 1 93 ? 31.907 -7.846 -33.713 1.00 34.16 93 LEU B CA 1
ATOM 4940 C C . LEU B 1 93 ? 32.134 -7.157 -35.055 1.00 38.84 93 LEU B C 1
ATOM 4941 O O . LEU B 1 93 ? 32.729 -7.738 -35.962 1.00 40.50 93 LEU B O 1
ATOM 4957 N N . ILE B 1 94 ? 31.662 -5.924 -35.190 1.00 41.35 94 ILE B N 1
ATOM 4958 C CA . ILE B 1 94 ? 31.771 -5.219 -36.455 1.00 41.68 94 ILE B CA 1
ATOM 4959 C C . ILE B 1 94 ? 32.465 -3.869 -36.309 1.00 43.94 94 ILE B C 1
ATOM 4960 O O . ILE B 1 94 ? 32.023 -2.997 -35.560 1.00 46.60 94 ILE B O 1
ATOM 4976 N N . ASN B 1 95 ? 33.564 -3.729 -37.045 1.00 42.27 95 ASN B N 1
ATOM 4977 C CA . ASN B 1 95 ? 34.327 -2.493 -37.098 1.00 44.52 95 ASN B CA 1
ATOM 4978 C C . ASN B 1 95 ? 33.891 -1.715 -38.333 1.00 46.59 95 ASN B C 1
ATOM 4979 O O . ASN B 1 95 ? 34.157 -2.130 -39.465 1.00 46.87 95 ASN B O 1
ATOM 4990 N N . THR B 1 96 ? 33.220 -0.591 -38.103 1.00 47.49 96 THR B N 1
ATOM 4991 C CA . THR B 1 96 ? 32.676 0.237 -39.174 1.00 47.22 96 THR B CA 1
ATOM 4992 C C . THR B 1 96 ? 33.540 1.452 -39.451 1.00 48.37 96 THR B C 1
ATOM 4993 O O . THR B 1 96 ? 33.154 2.326 -40.228 1.00 53.47 96 THR B O 1
ATOM 5004 N N . GLY B 1 97 ? 34.692 1.529 -38.797 1.00 45.30 97 GLY B N 1
ATOM 5005 C CA . GLY B 1 97 ? 35.528 2.710 -38.895 1.00 48.66 97 GLY B CA 1
ATOM 5006 C C . GLY B 1 97 ? 35.061 3.773 -37.916 1.00 53.17 97 GLY B C 1
ATOM 5007 O O . GLY B 1 97 ? 35.860 4.315 -37.159 1.00 56.34 97 GLY B O 1
ATOM 5011 N N . ASP B 1 98 ? 33.764 4.070 -37.932 1.00 55.49 98 ASP B N 1
ATOM 5012 C CA . ASP B 1 98 ? 33.174 5.036 -37.007 1.00 59.32 98 ASP B CA 1
ATOM 5013 C C . ASP B 1 98 ? 32.911 4.410 -35.638 1.00 54.93 98 ASP B C 1
ATOM 5014 O O . ASP B 1 98 ? 32.939 5.097 -34.615 1.00 55.84 98 ASP B O 1
ATOM 5023 N N . ASN B 1 99 ? 32.644 3.106 -35.629 1.00 49.21 99 ASN B N 1
ATOM 5024 C CA . ASN B 1 99 ? 32.351 2.394 -34.395 1.00 47.30 99 ASN B CA 1
ATOM 5025 C C . ASN B 1 99 ? 32.929 0.972 -34.368 1.00 47.35 99 ASN B C 1
ATOM 5026 O O . ASN B 1 99 ? 33.127 0.338 -35.409 1.00 47.97 99 ASN B O 1
ATOM 5037 N N . LEU B 1 100 ? 33.204 0.490 -33.161 1.00 44.31 100 LEU B N 1
ATOM 5038 C CA . LEU B 1 100 ? 33.452 -0.927 -32.932 1.00 42.73 100 LEU B CA 1
ATOM 5039 C C . LEU B 1 100 ? 32.248 -1.463 -32.177 1.00 44.75 100 LEU B C 1
ATOM 5040 O O . LEU B 1 100 ? 32.050 -1.154 -31.003 1.00 45.06 100 LEU B O 1
ATOM 5056 N N . VAL B 1 101 ? 31.433 -2.245 -32.873 1.00 47.54 101 VAL B N 1
ATOM 5057 C CA . VAL B 1 101 ? 30.124 -2.641 -32.367 1.00 48.15 101 VAL B CA 1
ATOM 5058 C C . VAL B 1 101 ? 30.076 -4.137 -32.106 1.00 44.74 101 VAL B C 1
ATOM 5059 O O . VAL B 1 101 ? 30.458 -4.927 -32.957 1.00 40.33 101 VAL B O 1
ATOM 5072 N N . LEU B 1 102 ? 29.603 -4.522 -30.928 1.00 41.22 102 LEU B N 1
ATOM 5073 C CA . LEU B 1 102 ? 29.444 -5.933 -30.601 1.00 36.30 102 LEU B CA 1
ATOM 5074 C C . LEU B 1 102 ? 27.954 -6.272 -30.549 1.00 35.08 102 LEU B C 1
ATOM 5075 O O . LEU B 1 102 ? 27.183 -5.633 -29.831 1.00 38.66 102 LEU B O 1
ATOM 5091 N N . ILE B 1 103 ? 27.543 -7.257 -31.337 1.00 31.08 103 ILE B N 1
ATOM 5092 C CA . ILE B 1 103 ? 26.152 -7.683 -31.367 1.00 32.26 103 ILE B CA 1
ATOM 5093 C C . ILE B 1 103 ? 26.072 -9.007 -30.625 1.00 31.79 103 ILE B C 1
ATOM 5094 O O . ILE B 1 103 ? 26.662 -10.008 -31.073 1.00 30.88 103 ILE B O 1
ATOM 5110 N N . ASP B 1 104 ? 25.366 -8.971 -29.485 1.00 32.44 104 ASP B N 1
ATOM 5111 C CA . ASP B 1 104 ? 25.254 -10.081 -28.523 1.00 31.62 104 ASP B CA 1
ATOM 5112 C C . ASP B 1 104 ? 26.592 -10.408 -27.860 1.00 28.83 104 ASP B C 1
ATOM 5113 O O . ASP B 1 104 ? 27.635 -10.003 -28.348 1.00 27.60 104 ASP B O 1
ATOM 5122 N N . THR B 1 105 ? 26.554 -11.112 -26.729 1.00 27.90 105 THR B N 1
ATOM 5123 C CA . THR B 1 105 ? 27.733 -11.255 -25.879 1.00 28.74 105 THR B CA 1
ATOM 5124 C C . THR B 1 105 ? 27.954 -12.682 -25.374 1.00 28.56 105 THR B C 1
ATOM 5125 O O . THR B 1 105 ? 28.873 -12.932 -24.591 1.00 29.60 105 THR B O 1
ATOM 5136 N N . GLY B 1 106 ? 27.121 -13.622 -25.809 1.00 27.96 106 GLY B N 1
ATOM 5137 C CA . GLY B 1 106 ? 27.257 -14.984 -25.335 1.00 26.69 106 GLY B CA 1
ATOM 5138 C C . GLY B 1 106 ? 26.592 -15.153 -23.990 1.00 26.92 106 GLY B C 1
ATOM 5139 O O . GLY B 1 106 ? 25.880 -14.255 -23.525 1.00 26.41 106 GLY B O 1
ATOM 5143 N N . ALA B 1 107 ? 26.849 -16.293 -23.352 1.00 28.41 107 ALA B N 1
ATOM 5144 C CA . ALA B 1 107 ? 26.117 -16.715 -22.155 1.00 30.49 107 ALA B CA 1
ATOM 5145 C C . ALA B 1 107 ? 26.901 -16.523 -20.856 1.00 30.60 107 ALA B C 1
ATOM 5146 O O . ALA B 1 107 ? 26.375 -16.769 -19.764 1.00 31.54 107 ALA B O 1
ATOM 5153 N N . ALA B 1 108 ? 28.156 -16.100 -20.968 1.00 26.94 108 ALA B N 1
ATOM 5154 C CA . ALA B 1 108 ? 29.047 -16.099 -19.821 1.00 25.27 108 ALA B CA 1
ATOM 5155 C C . ALA B 1 108 ? 29.008 -17.497 -19.179 1.00 27.52 108 ALA B C 1
ATOM 5156 O O . ALA B 1 108 ? 29.187 -18.496 -19.873 1.00 28.24 108 ALA B O 1
ATOM 5163 N N . GLN B 1 109 ? 28.743 -17.569 -17.875 1.00 29.50 109 GLN B N 1
ATOM 5164 C CA . GLN B 1 109 ? 28.595 -18.849 -17.185 1.00 30.31 109 GLN B CA 1
ATOM 5165 C C . GLN B 1 109 ? 27.135 -19.207 -16.899 1.00 30.45 109 GLN B C 1
ATOM 5166 O O . GLN B 1 109 ? 26.882 -20.147 -16.157 1.00 35.00 109 GLN B O 1
ATOM 5180 N N . CYS B 1 110 ? 26.179 -18.463 -17.461 1.00 26.26 110 CYS B N 1
ATOM 5181 C CA . CYS B 1 110 ? 24.764 -18.694 -17.173 1.00 28.96 110 CYS B CA 1
ATOM 5182 C C . CYS B 1 110 ? 24.301 -20.121 -17.486 1.00 33.89 110 CYS B C 1
ATOM 5183 O O . CYS B 1 110 ? 23.412 -20.647 -16.824 1.00 38.90 110 CYS B O 1
ATOM 5190 N N . PHE B 1 111 ? 24.895 -20.732 -18.505 1.00 34.01 111 PHE B N 1
ATOM 5191 C CA . PHE B 1 111 ? 24.428 -22.023 -19.003 1.00 35.63 111 PHE B CA 1
ATOM 5192 C C . PHE B 1 111 ? 25.514 -23.092 -18.960 1.00 39.02 111 PHE B C 1
ATOM 5193 O O . PHE B 1 111 ? 25.461 -24.063 -19.713 1.00 42.71 111 PHE B O 1
ATOM 5210 N N . GLY B 1 112 ? 26.500 -22.913 -18.091 1.00 39.35 112 GLY B N 1
ATOM 5211 C CA . GLY B 1 112 ? 27.529 -23.919 -17.906 1.00 37.15 112 GLY B CA 1
ATOM 5212 C C . GLY B 1 112 ? 28.820 -23.623 -18.645 1.00 36.92 112 GLY B C 1
ATOM 5213 O O . GLY B 1 112 ? 28.910 -22.654 -19.404 1.00 33.28 112 GLY B O 1
ATOM 5217 N N . PRO B 1 113 ? 29.828 -24.480 -18.441 1.00 40.48 113 PRO B N 1
ATOM 5218 C CA . PRO B 1 113 ? 31.205 -24.325 -18.917 1.00 40.49 113 PRO B CA 1
ATOM 5219 C C . PRO B 1 113 ? 31.423 -24.665 -20.399 1.00 38.19 113 PRO B C 1
ATOM 5220 O O . PRO B 1 113 ? 32.543 -24.502 -20.864 1.00 37.64 113 PRO B O 1
ATOM 5231 N N . THR B 1 114 ? 30.406 -25.114 -21.129 1.00 37.68 114 THR B N 1
ATOM 5232 C CA . THR B 1 114 ? 30.572 -25.295 -22.579 1.00 34.06 114 THR B CA 1
ATOM 5233 C C . THR B 1 114 ? 30.284 -23.996 -23.324 1.00 31.32 114 THR B C 1
ATOM 5234 O O . THR B 1 114 ? 30.455 -23.928 -24.539 1.00 30.20 114 THR B O 1
ATOM 5245 N N . LEU B 1 115 ? 29.854 -22.969 -22.594 1.00 29.08 115 LEU B N 1
ATOM 5246 C CA . LEU B 1 115 ? 29.650 -21.641 -23.177 1.00 29.74 115 LEU B CA 1
ATOM 5247 C C . LEU B 1 115 ? 30.520 -20.593 -22.475 1.00 31.99 115 LEU B C 1
ATOM 5248 O O . LEU B 1 115 ? 31.303 -20.921 -21.586 1.00 32.78 115 LEU B O 1
ATOM 5264 N N . GLY B 1 116 ? 30.407 -19.341 -22.903 1.00 31.26 116 GLY B N 1
ATOM 5265 C CA . GLY B 1 116 ? 31.080 -18.232 -22.238 1.00 30.98 116 GLY B CA 1
ATOM 5266 C C . GLY B 1 116 ? 32.426 -17.853 -22.830 1.00 28.65 116 GLY B C 1
ATOM 5267 O O . GLY B 1 116 ? 33.242 -17.241 -22.150 1.00 28.67 116 GLY B O 1
ATOM 5271 N N . VAL B 1 117 ? 32.664 -18.187 -24.096 1.00 24.45 117 VAL B N 1
ATOM 5272 C CA . VAL B 1 117 ? 33.984 -17.969 -24.689 1.00 23.79 117 VAL B CA 1
ATOM 5273 C C . VAL B 1 117 ? 34.089 -16.754 -25.633 1.00 27.19 117 VAL B C 1
ATOM 5274 O O . VAL B 1 117 ? 35.156 -16.493 -26.175 1.00 25.57 117 VAL B O 1
ATOM 5287 N N . VAL B 1 118 ? 33.009 -15.998 -25.815 1.00 27.81 118 VAL B N 1
ATOM 5288 C CA . VAL B 1 118 ? 33.029 -14.880 -26.766 1.00 28.67 118 VAL B CA 1
ATOM 5289 C C . VAL B 1 118 ? 34.161 -13.890 -26.504 1.00 32.70 118 VAL B C 1
ATOM 5290 O O . VAL B 1 118 ? 34.900 -13.547 -27.428 1.00 35.12 118 VAL B O 1
ATOM 5303 N N . GLN B 1 119 ? 34.298 -13.423 -25.265 1.00 30.69 119 GLN B N 1
ATOM 5304 C CA . GLN B 1 119 ? 35.320 -12.424 -24.956 1.00 31.92 119 GLN B CA 1
ATOM 5305 C C . GLN B 1 119 ? 36.737 -12.981 -25.173 1.00 32.16 119 GLN B C 1
ATOM 5306 O O . GLN B 1 119 ? 37.629 -12.266 -25.635 1.00 33.81 119 GLN B O 1
ATOM 5320 N N . THR B 1 120 ? 36.933 -14.259 -24.856 1.00 31.59 120 THR B N 1
ATOM 5321 C CA . THR B 1 120 ? 38.224 -14.917 -25.088 1.00 36.94 120 THR B CA 1
ATOM 5322 C C . THR B 1 120 ? 38.580 -14.882 -26.575 1.00 37.19 120 THR B C 1
ATOM 5323 O O . THR B 1 120 ? 39.723 -14.589 -26.962 1.00 36.82 120 THR B O 1
ATOM 5334 N N . ASN B 1 121 ? 37.591 -15.190 -27.407 1.00 37.14 121 ASN B N 1
ATOM 5335 C CA . ASN B 1 121 ? 37.783 -15.184 -28.855 1.00 36.81 121 ASN B CA 1
ATOM 5336 C C . ASN B 1 121 ? 37.844 -13.782 -29.401 1.00 35.09 121 ASN B C 1
ATOM 5337 O O . ASN B 1 121 ? 38.466 -13.548 -30.430 1.00 34.15 121 ASN B O 1
ATOM 5348 N N . LEU B 1 122 ? 37.201 -12.848 -28.712 1.00 33.81 122 LEU B N 1
ATOM 5349 C CA . LEU B 1 122 ? 37.307 -11.452 -29.093 1.00 37.16 122 LEU B CA 1
ATOM 5350 C C . LEU B 1 122 ? 38.766 -11.051 -28.930 1.00 39.93 122 LEU B C 1
ATOM 5351 O O . LEU B 1 122 ? 39.382 -10.498 -29.848 1.00 36.34 122 LEU B O 1
ATOM 5367 N N . LYS B 1 123 ? 39.320 -11.349 -27.760 1.00 39.67 123 LYS B N 1
ATOM 5368 C CA . LYS B 1 123 ? 40.725 -11.069 -27.517 1.00 39.47 123 LYS B CA 1
ATOM 5369 C C . LYS B 1 123 ? 41.619 -11.790 -28.515 1.00 40.14 123 LYS B C 1
ATOM 5370 O O . LYS B 1 123 ? 42.566 -11.207 -29.044 1.00 40.34 123 LYS B O 1
ATOM 5389 N N . ALA B 1 124 ? 41.338 -13.063 -28.761 1.00 39.15 124 ALA B N 1
ATOM 5390 C CA . ALA B 1 124 ? 42.163 -13.819 -29.697 1.00 37.74 124 ALA B CA 1
ATOM 5391 C C . ALA B 1 124 ? 42.135 -13.210 -31.098 1.00 38.26 124 ALA B C 1
ATOM 5392 O O . ALA B 1 124 ? 43.101 -13.340 -31.847 1.00 38.33 124 ALA B O 1
ATOM 5399 N N . SER B 1 125 ? 41.045 -12.526 -31.439 1.00 34.17 125 SER B N 1
ATOM 5400 C CA . SER B 1 125 ? 40.897 -11.956 -32.778 1.00 35.64 125 SER B CA 1
ATOM 5401 C C . SER B 1 125 ? 41.672 -10.642 -32.935 1.00 37.53 125 SER B C 1
ATOM 5402 O O . SER B 1 125 ? 41.697 -10.061 -34.022 1.00 37.85 125 SER B O 1
ATOM 5410 N N . GLY B 1 126 ? 42.308 -10.180 -31.859 1.00 38.36 126 GLY B N 1
ATOM 5411 C CA . GLY B 1 126 ? 43.196 -9.029 -31.945 1.00 42.20 126 GLY B CA 1
ATOM 5412 C C . GLY B 1 126 ? 42.565 -7.739 -31.442 1.00 42.72 126 GLY B C 1
ATOM 5413 O O . GLY B 1 126 ? 43.129 -6.658 -31.601 1.00 43.94 126 GLY B O 1
ATOM 5417 N N . TYR B 1 127 ? 41.385 -7.849 -30.843 1.00 39.91 127 TYR B N 1
ATOM 5418 C CA . TYR B 1 127 ? 40.741 -6.702 -30.212 1.00 39.91 127 TYR B CA 1
ATOM 5419 C C . TYR B 1 127 ? 40.782 -6.836 -28.700 1.00 41.78 127 TYR B C 1
ATOM 5420 O O . TYR B 1 127 ? 41.147 -7.881 -28.169 1.00 43.77 127 TYR B O 1
ATOM 5438 N N . GLN B 1 128 ? 40.414 -5.766 -28.010 1.00 41.93 128 GLN B N 1
ATOM 5439 C CA . GLN B 1 128 ? 40.262 -5.813 -26.564 1.00 44.89 128 GLN B CA 1
ATOM 5440 C C . GLN B 1 128 ? 38.882 -5.284 -26.186 1.00 40.87 128 GLN B C 1
ATOM 5441 O O . GLN B 1 128 ? 38.354 -4.396 -26.852 1.00 43.71 128 GLN B O 1
ATOM 5455 N N . PRO B 1 129 ? 38.292 -5.827 -25.113 1.00 39.39 129 PRO B N 1
ATOM 5456 C CA . PRO B 1 129 ? 36.921 -5.465 -24.721 1.00 39.18 129 PRO B CA 1
ATOM 5457 C C . PRO B 1 129 ? 36.750 -3.977 -24.450 1.00 40.63 129 PRO B C 1
ATOM 5458 O O . PRO B 1 129 ? 35.672 -3.424 -24.683 1.00 41.57 129 PRO B O 1
ATOM 5469 N N . GLU B 1 130 ? 37.815 -3.338 -23.984 1.00 43.18 130 GLU B N 1
ATOM 5470 C CA . GLU B 1 130 ? 37.787 -1.913 -23.688 1.00 47.81 130 GLU B CA 1
ATOM 5471 C C . GLU B 1 130 ? 37.581 -1.080 -24.955 1.00 47.39 130 GLU B C 1
ATOM 5472 O O . GLU B 1 130 ? 37.129 0.062 -24.885 1.00 48.88 130 GLU B O 1
ATOM 5484 N N . GLN B 1 131 ? 37.904 -1.657 -26.112 1.00 45.23 131 GLN B N 1
ATOM 5485 C CA . GLN B 1 131 ? 37.787 -0.945 -27.387 1.00 47.04 131 GLN B CA 1
ATOM 5486 C C . GLN B 1 131 ? 36.344 -0.884 -27.894 1.00 46.44 131 GLN B C 1
ATOM 5487 O O . GLN B 1 131 ? 36.014 -0.056 -28.746 1.00 44.84 131 GLN B O 1
ATOM 5501 N N . VAL B 1 132 ? 35.491 -1.763 -27.375 1.00 45.08 132 VAL B N 1
ATOM 5502 C CA . VAL B 1 132 ? 34.100 -1.823 -27.808 1.00 43.63 132 VAL B CA 1
ATOM 5503 C C . VAL B 1 132 ? 33.320 -0.632 -27.263 1.00 42.36 132 VAL B C 1
ATOM 5504 O O . VAL B 1 132 ? 33.186 -0.470 -26.048 1.00 44.88 132 VAL B O 1
ATOM 5517 N N . ASP B 1 133 ? 32.804 0.196 -28.170 1.00 40.45 133 ASP B N 1
ATOM 5518 C CA . ASP B 1 133 ? 32.069 1.400 -27.780 1.00 43.06 133 ASP B CA 1
ATOM 5519 C C . ASP B 1 133 ? 30.560 1.190 -27.818 1.00 46.14 133 ASP B C 1
ATOM 5520 O O . ASP B 1 133 ? 29.810 2.030 -27.336 1.00 49.32 133 ASP B O 1
ATOM 5529 N N . THR B 1 134 ? 30.113 0.074 -28.385 1.00 45.34 134 THR B N 1
ATOM 5530 C CA . THR B 1 134 ? 28.682 -0.174 -28.522 1.00 46.84 134 THR B CA 1
ATOM 5531 C C . THR B 1 134 ? 28.351 -1.657 -28.431 1.00 43.58 134 THR B C 1
ATOM 5532 O O . THR B 1 134 ? 29.005 -2.491 -29.060 1.00 38.81 134 THR B O 1
ATOM 5543 N N . VAL B 1 135 ? 27.326 -1.975 -27.647 1.00 41.78 135 VAL B N 1
ATOM 5544 C CA . VAL B 1 135 ? 26.779 -3.324 -27.622 1.00 38.88 135 VAL B CA 1
ATOM 5545 C C . VAL B 1 135 ? 25.323 -3.278 -28.054 1.00 40.76 135 VAL B C 1
ATOM 5546 O O . VAL B 1 135 ? 24.527 -2.521 -27.497 1.00 44.10 135 VAL B O 1
ATOM 5559 N N . LEU B 1 136 ? 24.987 -4.067 -29.069 1.00 41.14 136 LEU B N 1
ATOM 5560 C CA . LEU B 1 136 ? 23.606 -4.208 -29.520 1.00 41.08 136 LEU B CA 1
ATOM 5561 C C . LEU B 1 136 ? 23.141 -5.606 -29.150 1.00 37.63 136 LEU B C 1
ATOM 5562 O O . LEU B 1 136 ? 23.786 -6.583 -29.507 1.00 34.91 136 LEU B O 1
ATOM 5578 N N . LEU B 1 137 ? 22.037 -5.702 -28.420 1.00 34.21 137 LEU B N 1
ATOM 5579 C CA . LEU B 1 137 ? 21.455 -6.998 -28.095 1.00 35.52 137 LEU B CA 1
ATOM 5580 C C . LEU B 1 137 ? 20.274 -7.260 -29.004 1.00 35.47 137 LEU B C 1
ATOM 5581 O O . LEU B 1 137 ? 19.395 -6.413 -29.132 1.00 36.16 137 LEU B O 1
ATOM 5597 N N . THR B 1 138 ? 20.241 -8.425 -29.636 1.00 32.23 138 THR B N 1
ATOM 5598 C CA . THR B 1 138 ? 19.055 -8.808 -30.392 1.00 32.00 138 THR B CA 1
ATOM 5599 C C . THR B 1 138 ? 17.881 -9.064 -29.449 1.00 33.81 138 THR B C 1
ATOM 5600 O O . THR B 1 138 ? 16.745 -8.755 -29.780 1.00 35.50 138 THR B O 1
ATOM 5611 N N . HIS B 1 139 ? 18.166 -9.623 -28.274 1.00 33.90 139 HIS B N 1
ATOM 5612 C CA . HIS B 1 139 ? 17.147 -9.841 -27.242 1.00 31.97 139 HIS B CA 1
ATOM 5613 C C . HIS B 1 139 ? 17.805 -10.117 -25.880 1.00 30.98 139 HIS B C 1
ATOM 5614 O O . HIS B 1 139 ? 19.031 -10.191 -25.789 1.00 29.90 139 HIS B O 1
ATOM 5628 N N . LEU B 1 140 ? 17.003 -10.272 -24.829 1.00 30.21 140 LEU B N 1
ATOM 5629 C CA . LEU B 1 140 ? 17.546 -10.311 -23.471 1.00 29.45 140 LEU B CA 1
ATOM 5630 C C . LEU B 1 140 ? 17.811 -11.718 -22.919 1.00 30.77 140 LEU B C 1
ATOM 5631 O O . LEU B 1 140 ? 18.129 -11.871 -21.732 1.00 30.79 140 LEU B O 1
ATOM 5647 N N . HIS B 1 141 ? 17.709 -12.736 -23.768 1.00 29.16 141 HIS B N 1
ATOM 5648 C CA . HIS B 1 141 ? 17.970 -14.097 -23.328 1.00 29.73 141 HIS B CA 1
ATOM 5649 C C . HIS B 1 141 ? 19.411 -14.232 -22.824 1.00 30.40 141 HIS B C 1
ATOM 5650 O O . HIS B 1 141 ? 20.313 -13.513 -23.271 1.00 30.92 141 HIS B O 1
ATOM 5664 N N . PRO B 1 142 ? 19.634 -15.169 -21.893 1.00 30.93 142 PRO B N 1
ATOM 5665 C CA . PRO B 1 142 ? 20.928 -15.268 -21.210 1.00 32.22 142 PRO B CA 1
ATOM 5666 C C . PRO B 1 142 ? 22.068 -15.582 -22.157 1.00 28.15 142 PRO B C 1
ATOM 5667 O O . PRO B 1 142 ? 23.167 -15.064 -21.952 1.00 31.08 142 PRO B O 1
ATOM 5678 N N . ASP B 1 143 ? 21.810 -16.378 -23.194 1.00 25.32 143 ASP B N 1
ATOM 5679 C CA . ASP B 1 143 ? 22.876 -16.738 -24.132 1.00 26.75 143 ASP B CA 1
ATOM 5680 C C . ASP B 1 143 ? 23.242 -15.581 -25.057 1.00 28.52 143 ASP B C 1
ATOM 5681 O O . ASP B 1 143 ? 24.113 -15.723 -25.910 1.00 27.30 143 ASP B O 1
ATOM 5690 N N . HIS B 1 144 ? 22.603 -14.428 -24.860 1.00 28.20 144 HIS B N 1
ATOM 5691 C CA . HIS B 1 144 ? 22.928 -13.231 -25.632 1.00 30.64 144 HIS B CA 1
ATOM 5692 C C . HIS B 1 144 ? 23.345 -12.093 -24.714 1.00 32.76 144 HIS B C 1
ATOM 5693 O O . HIS B 1 144 ? 24.105 -11.223 -25.124 1.00 30.63 144 HIS B O 1
ATOM 5707 N N . ALA B 1 145 ? 22.882 -12.135 -23.465 1.00 33.53 145 ALA B N 1
ATOM 5708 C CA . ALA B 1 145 ? 23.015 -11.004 -22.555 1.00 32.66 145 ALA B CA 1
ATOM 5709 C C . ALA B 1 145 ? 23.903 -11.266 -21.343 1.00 31.83 145 ALA B C 1
ATOM 5710 O O . ALA B 1 145 ? 24.494 -10.321 -20.817 1.00 33.15 145 ALA B O 1
ATOM 5717 N N . CYS B 1 146 ? 24.002 -12.515 -20.886 1.00 28.39 146 CYS B N 1
ATOM 5718 C CA . CYS B 1 146 ? 24.787 -12.773 -19.677 1.00 31.09 146 CYS B CA 1
ATOM 5719 C C . CYS B 1 146 ? 26.268 -12.411 -19.876 1.00 30.88 146 CYS B C 1
ATOM 5720 O O . CYS B 1 146 ? 26.986 -12.153 -18.912 1.00 32.35 146 CYS B O 1
ATOM 5727 N N . GLY B 1 147 ? 26.703 -12.333 -21.129 1.00 28.23 147 GLY B N 1
ATOM 5728 C CA . GLY B 1 147 ? 28.100 -12.084 -21.431 1.00 27.74 147 GLY B CA 1
ATOM 5729 C C . GLY B 1 147 ? 28.556 -10.663 -21.127 1.00 30.47 147 GLY B C 1
ATOM 5730 O O . GLY B 1 147 ? 29.732 -10.339 -21.301 1.00 30.31 147 GLY B O 1
ATOM 5734 N N . LEU B 1 148 ? 27.631 -9.817 -20.677 1.00 32.50 148 LEU B N 1
ATOM 5735 C CA . LEU B 1 148 ? 27.935 -8.425 -20.334 1.00 32.70 148 LEU B CA 1
ATOM 5736 C C . LEU B 1 148 ? 28.683 -8.291 -19.024 1.00 33.15 148 LEU B C 1
ATOM 5737 O O . LEU B 1 148 ? 29.236 -7.231 -18.729 1.00 36.27 148 LEU B O 1
ATOM 5753 N N . VAL B 1 149 ? 28.677 -9.355 -18.229 1.00 35.94 149 VAL B N 1
ATOM 5754 C CA . VAL B 1 149 ? 29.234 -9.302 -16.888 1.00 39.78 149 VAL B CA 1
ATOM 5755 C C . VAL B 1 149 ? 30.278 -10.403 -16.707 1.00 39.16 149 VAL B C 1
ATOM 5756 O O . VAL B 1 149 ? 30.016 -11.581 -16.976 1.00 36.41 149 VAL B O 1
ATOM 5769 N N . ASN B 1 150 ? 31.472 -9.996 -16.280 1.00 38.10 150 ASN B N 1
ATOM 5770 C CA . ASN B 1 150 ? 32.571 -10.919 -16.010 1.00 36.88 150 ASN B CA 1
ATOM 5771 C C . ASN B 1 150 ? 32.318 -11.680 -14.710 1.00 34.13 150 ASN B C 1
ATOM 5772 O O . ASN B 1 150 ? 31.464 -11.301 -13.921 1.00 35.66 150 ASN B O 1
ATOM 5783 N N . ALA B 1 151 ? 33.103 -12.725 -14.472 1.00 36.37 151 ALA B N 1
ATOM 5784 C CA . ALA B 1 151 ? 32.935 -13.583 -13.300 1.00 41.81 151 ALA B CA 1
ATOM 5785 C C . ALA B 1 151 ? 33.144 -12.847 -11.972 1.00 45.20 151 ALA B C 1
ATOM 5786 O O . ALA B 1 151 ? 32.569 -13.231 -10.956 1.00 48.18 151 ALA B O 1
ATOM 5793 N N . ASP B 1 152 ? 33.974 -11.807 -11.982 1.00 46.13 152 ASP B N 1
ATOM 5794 C CA . ASP B 1 152 ? 34.285 -11.053 -10.760 1.00 47.94 152 ASP B CA 1
ATOM 5795 C C . ASP B 1 152 ? 33.317 -9.889 -10.565 1.00 53.23 152 ASP B C 1
ATOM 5796 O O . ASP B 1 152 ? 33.525 -9.039 -9.702 1.00 56.51 152 ASP B O 1
ATOM 5805 N N . GLY B 1 153 ? 32.264 -9.855 -11.378 1.00 54.09 153 GLY B N 1
ATOM 5806 C CA . GLY B 1 153 ? 31.260 -8.815 -11.275 1.00 51.94 153 GLY B CA 1
ATOM 5807 C C . GLY B 1 153 ? 31.575 -7.598 -12.126 1.00 49.72 153 GLY B C 1
ATOM 5808 O O . GLY B 1 153 ? 30.717 -6.739 -12.323 1.00 54.88 153 GLY B O 1
ATOM 5812 N N . SER B 1 154 ? 32.795 -7.515 -12.648 1.00 44.41 154 SER B N 1
ATOM 5813 C CA . SER B 1 154 ? 33.173 -6.361 -13.460 1.00 44.08 154 SER B CA 1
ATOM 5814 C C . SER B 1 154 ? 32.414 -6.394 -14.786 1.00 43.37 154 SER B C 1
ATOM 5815 O O . SER B 1 154 ? 32.046 -7.472 -15.265 1.00 41.64 154 SER B O 1
ATOM 5823 N N . PRO B 1 155 ? 32.186 -5.217 -15.394 1.00 46.00 155 PRO B N 1
ATOM 5824 C CA . PRO B 1 155 ? 31.520 -5.182 -16.701 1.00 45.52 155 PRO B CA 1
ATOM 5825 C C . PRO B 1 155 ? 32.459 -5.693 -17.786 1.00 44.38 155 PRO B C 1
ATOM 5826 O O . PRO B 1 155 ? 33.612 -5.287 -17.814 1.00 51.52 155 PRO B O 1
ATOM 5837 N N . ALA B 1 156 ? 31.978 -6.569 -18.660 1.00 37.52 156 ALA B N 1
ATOM 5838 C CA . ALA B 1 156 ? 32.834 -7.178 -19.670 1.00 35.91 156 ALA B CA 1
ATOM 5839 C C . ALA B 1 156 ? 33.286 -6.137 -20.698 1.00 38.64 156 ALA B C 1
ATOM 5840 O O . ALA B 1 156 ? 34.413 -6.188 -21.187 1.00 43.01 156 ALA B O 1
ATOM 5847 N N . TYR B 1 157 ? 32.408 -5.178 -20.987 1.00 38.02 157 TYR B N 1
ATOM 5848 C CA . TYR B 1 157 ? 32.667 -4.135 -21.980 1.00 41.24 157 TYR B CA 1
ATOM 5849 C C . TYR B 1 157 ? 32.407 -2.749 -21.379 1.00 44.75 157 TYR B C 1
ATOM 5850 O O . TYR B 1 157 ? 31.382 -2.122 -21.663 1.00 46.24 157 TYR B O 1
ATOM 5868 N N . PRO B 1 158 ? 33.349 -2.271 -20.541 1.00 44.37 158 PRO B N 1
ATOM 5869 C CA . PRO B 1 158 ? 33.193 -1.087 -19.680 1.00 46.05 158 PRO B CA 1
ATOM 5870 C C . PRO B 1 158 ? 33.048 0.268 -20.372 1.00 45.60 158 PRO B C 1
ATOM 5871 O O . PRO B 1 158 ? 32.597 1.201 -19.720 1.00 50.14 158 PRO B O 1
ATOM 5882 N N . ASN B 1 159 ? 33.436 0.387 -21.633 1.00 44.32 159 ASN B N 1
ATOM 5883 C CA . ASN B 1 159 ? 33.321 1.658 -22.345 1.00 48.52 159 ASN B CA 1
ATOM 5884 C C . ASN B 1 159 ? 32.199 1.598 -23.364 1.00 49.48 159 ASN B C 1
ATOM 5885 O O . ASN B 1 159 ? 32.054 2.486 -24.201 1.00 55.98 159 ASN B O 1
ATOM 5896 N N . ALA B 1 160 ? 31.392 0.551 -23.270 1.00 50.63 160 ALA B N 1
ATOM 5897 C CA . ALA B 1 160 ? 30.356 0.305 -24.251 1.00 51.98 160 ALA B CA 1
ATOM 5898 C C . ALA B 1 160 ? 29.029 0.836 -23.759 1.00 53.51 160 ALA B C 1
ATOM 5899 O O . ALA B 1 160 ? 28.693 0.725 -22.579 1.00 54.90 160 ALA B O 1
ATOM 5906 N N . THR B 1 161 ? 28.278 1.407 -24.689 1.00 53.54 161 THR B N 1
ATOM 5907 C CA . THR B 1 161 ? 26.895 1.770 -24.454 1.00 54.92 161 THR B CA 1
ATOM 5908 C C . THR B 1 161 ? 26.056 0.574 -24.905 1.00 53.99 161 THR B C 1
ATOM 5909 O O . THR B 1 161 ? 26.221 0.086 -26.023 1.00 53.80 161 THR B O 1
ATOM 5920 N N . VAL B 1 162 ? 25.188 0.079 -24.031 1.00 54.50 162 VAL B N 1
ATOM 5921 C CA . VAL B 1 162 ? 24.400 -1.115 -24.333 1.00 51.76 162 VAL B CA 1
ATOM 5922 C C . VAL B 1 162 ? 23.005 -0.719 -24.781 1.00 54.12 162 VAL B C 1
ATOM 5923 O O . VAL B 1 162 ? 22.279 -0.056 -24.042 1.00 58.48 162 VAL B O 1
ATOM 5936 N N . GLU B 1 163 ? 22.626 -1.141 -25.984 1.00 53.72 163 GLU B N 1
ATOM 5937 C CA . GLU B 1 163 ? 21.333 -0.781 -26.546 1.00 58.61 163 GLU B CA 1
ATOM 5938 C C . GLU B 1 163 ? 20.366 -1.960 -26.415 1.00 57.49 163 GLU B C 1
ATOM 5939 O O . GLU B 1 163 ? 20.544 -3.003 -27.049 1.00 57.53 163 GLU B O 1
ATOM 5951 N N . VAL B 1 164 ? 19.358 -1.792 -25.566 1.00 55.07 164 VAL B N 1
ATOM 5952 C CA . VAL B 1 164 ? 18.365 -2.833 -25.325 1.00 56.98 164 VAL B CA 1
ATOM 5953 C C . VAL B 1 164 ? 17.132 -2.604 -26.205 1.00 65.21 164 VAL B C 1
ATOM 5954 O O . VAL B 1 164 ? 16.669 -1.471 -26.340 1.00 71.81 164 VAL B O 1
ATOM 5967 N N . PRO B 1 165 ? 16.589 -3.680 -26.802 1.00 71.04 165 PRO B N 1
ATOM 5968 C CA . PRO B 1 165 ? 15.461 -3.517 -27.728 1.00 81.48 165 PRO B CA 1
ATOM 5969 C C . PRO B 1 165 ? 14.165 -3.070 -27.061 1.00 91.22 165 PRO B C 1
ATOM 5970 O O . PRO B 1 165 ? 13.912 -3.470 -25.923 1.00 87.21 165 PRO B O 1
ATOM 5981 N N . GLN B 1 166 ? 13.378 -2.266 -27.780 1.00 105.64 166 GLN B N 1
ATOM 5982 C CA . GLN B 1 166 ? 12.021 -1.863 -27.387 1.00 120.18 166 GLN B CA 1
ATOM 5983 C C . GLN B 1 166 ? 11.895 -1.560 -25.893 1.00 129.34 166 GLN B C 1
ATOM 5984 O O . GLN B 1 166 ? 11.169 -2.240 -25.162 1.00 123.82 166 GLN B O 1
ATOM 5998 N N . ALA B 1 167 ? 12.614 -0.531 -25.453 1.00 143.50 167 ALA B N 1
ATOM 5999 C CA . ALA B 1 167 ? 12.624 -0.130 -24.052 1.00 148.66 167 ALA B CA 1
ATOM 6000 C C . ALA B 1 167 ? 12.885 1.369 -23.937 1.00 151.33 167 ALA B C 1
ATOM 6001 O O . ALA B 1 167 ? 13.329 2.007 -24.893 1.00 149.77 167 ALA B O 1
ATOM 6008 N N . GLU B 1 213 ? 18.877 6.886 -37.893 1.00 103.32 213 GLU B N 1
ATOM 6009 C CA . GLU B 1 213 ? 19.062 5.545 -37.348 1.00 97.68 213 GLU B CA 1
ATOM 6010 C C . GLU B 1 213 ? 20.162 5.512 -36.286 1.00 91.15 213 GLU B C 1
ATOM 6011 O O . GLU B 1 213 ? 20.742 6.546 -35.945 1.00 91.58 213 GLU B O 1
ATOM 6022 N N . LEU B 1 214 ? 20.449 4.315 -35.779 1.00 85.06 214 LEU B N 1
ATOM 6023 C CA . LEU B 1 214 ? 21.263 4.161 -34.574 1.00 79.94 214 LEU B CA 1
ATOM 6024 C C . LEU B 1 214 ? 22.663 4.721 -34.744 1.00 76.42 214 LEU B C 1
ATOM 6025 O O . LEU B 1 214 ? 23.061 5.640 -34.032 1.00 79.19 214 LEU B O 1
ATOM 6041 N N . LEU B 1 215 ? 23.400 4.152 -35.690 1.00 69.74 215 LEU B N 1
ATOM 6042 C CA . LEU B 1 215 ? 24.771 4.554 -35.961 1.00 62.90 215 LEU B CA 1
ATOM 6043 C C . LEU B 1 215 ? 24.984 4.620 -37.468 1.00 60.27 215 LEU B C 1
ATOM 6044 O O . LEU B 1 215 ? 24.142 4.155 -38.237 1.00 58.84 215 LEU B O 1
ATOM 6060 N N . PRO B 1 216 ? 26.108 5.211 -37.901 1.00 60.00 216 PRO B N 1
ATOM 6061 C CA . PRO B 1 216 ? 26.404 5.237 -39.338 1.00 60.57 216 PRO B CA 1
ATOM 6062 C C . PRO B 1 216 ? 26.496 3.823 -39.896 1.00 55.28 216 PRO B C 1
ATOM 6063 O O . PRO B 1 216 ? 27.322 3.046 -39.436 1.00 53.77 216 PRO B O 1
ATOM 6074 N N . GLY B 1 217 ? 25.624 3.488 -40.840 1.00 55.76 217 GLY B N 1
ATOM 6075 C CA . GLY B 1 217 ? 25.661 2.196 -41.497 1.00 54.86 217 GLY B CA 1
ATOM 6076 C C . GLY B 1 217 ? 24.898 1.117 -40.754 1.00 56.68 217 GLY B C 1
ATOM 6077 O O . GLY B 1 217 ? 24.858 -0.023 -41.205 1.00 53.46 217 GLY B O 1
ATOM 6081 N N . VAL B 1 218 ? 24.286 1.474 -39.624 1.00 53.01 218 VAL B N 1
ATOM 6082 C CA . VAL B 1 218 ? 23.585 0.501 -38.784 1.00 54.07 218 VAL B CA 1
ATOM 6083 C C . VAL B 1 218 ? 22.116 0.872 -38.622 1.00 52.23 218 VAL B C 1
ATOM 6084 O O . VAL B 1 218 ? 21.804 1.995 -38.234 1.00 49.90 218 VAL B O 1
ATOM 6097 N N . SER B 1 219 ? 21.220 -0.075 -38.901 1.00 49.46 219 SER B N 1
ATOM 6098 C CA . SER B 1 219 ? 19.787 0.165 -38.698 1.00 49.13 219 SER B CA 1
ATOM 6099 C C . SER B 1 219 ? 19.095 -1.021 -38.031 1.00 45.28 219 SER B C 1
ATOM 6100 O O . SER B 1 219 ? 19.579 -2.151 -38.081 1.00 44.20 219 SER B O 1
ATOM 6108 N N . LEU B 1 220 ? 17.965 -0.737 -37.390 1.00 44.70 220 LEU B N 1
ATOM 6109 C CA . LEU B 1 220 ? 17.179 -1.739 -36.682 1.00 47.73 220 LEU B CA 1
ATOM 6110 C C . LEU B 1 220 ? 16.190 -2.452 -37.600 1.00 44.38 220 LEU B C 1
ATOM 6111 O O . LEU B 1 220 ? 15.552 -1.829 -38.439 1.00 43.97 220 LEU B O 1
ATOM 6127 N N . VAL B 1 221 ? 16.045 -3.757 -37.415 1.00 40.72 221 VAL B N 1
ATOM 6128 C CA . VAL B 1 221 ? 15.076 -4.529 -38.178 1.00 42.34 221 VAL B CA 1
ATOM 6129 C C . VAL B 1 221 ? 14.268 -5.355 -37.194 1.00 41.26 221 VAL B C 1
ATOM 6130 O O . VAL B 1 221 ? 14.737 -6.385 -36.713 1.00 37.92 221 VAL B O 1
ATOM 6143 N N . ALA B 1 222 ? 13.061 -4.887 -36.884 1.00 41.02 222 ALA B N 1
ATOM 6144 C CA . ALA B 1 222 ? 12.221 -5.549 -35.900 1.00 40.56 222 ALA B CA 1
ATOM 6145 C C . ALA B 1 222 ? 11.888 -6.965 -36.361 1.00 40.12 222 ALA B C 1
ATOM 6146 O O . ALA B 1 222 ? 11.571 -7.189 -37.534 1.00 40.93 222 ALA B O 1
ATOM 6153 N N . SER B 1 223 ? 11.953 -7.909 -35.429 1.00 38.73 223 SER B N 1
ATOM 6154 C CA . SER B 1 223 ? 11.689 -9.313 -35.718 1.00 40.53 223 SER B CA 1
ATOM 6155 C C . SER B 1 223 ? 11.093 -9.974 -34.468 1.00 39.61 223 SER B C 1
ATOM 6156 O O . SER B 1 223 ? 11.658 -10.933 -33.930 1.00 36.60 223 SER B O 1
ATOM 6164 N N . PRO B 1 224 ? 9.947 -9.455 -33.994 1.00 43.12 224 PRO B N 1
ATOM 6165 C CA . PRO B 1 224 ? 9.336 -9.938 -32.748 1.00 43.33 224 PRO B CA 1
ATOM 6166 C C . PRO B 1 224 ? 8.807 -11.361 -32.856 1.00 39.95 224 PRO B C 1
ATOM 6167 O O . PRO B 1 224 ? 8.528 -11.824 -33.962 1.00 39.56 224 PRO B O 1
ATOM 6178 N N . GLY B 1 225 ? 8.661 -12.033 -31.717 1.00 39.42 225 GLY B N 1
ATOM 6179 C CA . GLY B 1 225 ? 8.165 -13.397 -31.681 1.00 43.70 225 GLY B CA 1
ATOM 6180 C C . GLY B 1 225 ? 8.950 -14.222 -30.685 1.00 41.85 225 GLY B C 1
ATOM 6181 O O . GLY B 1 225 ? 8.415 -14.594 -29.641 1.00 41.11 225 GLY B O 1
ATOM 6185 N N . HIS B 1 226 ? 10.213 -14.505 -31.013 1.00 39.09 226 HIS B N 1
ATOM 6186 C CA . HIS B 1 226 ? 11.110 -15.243 -30.119 1.00 37.32 226 HIS B CA 1
ATOM 6187 C C . HIS B 1 226 ? 11.040 -14.575 -28.746 1.00 36.86 226 HIS B C 1
ATOM 6188 O O . HIS B 1 226 ? 10.856 -15.243 -27.725 1.00 35.63 226 HIS B O 1
ATOM 6202 N N . THR B 1 227 ? 11.166 -13.250 -28.746 1.00 37.46 227 THR B N 1
ATOM 6203 C CA . THR B 1 227 ? 10.751 -12.409 -27.622 1.00 38.04 227 THR B CA 1
ATOM 6204 C C . THR B 1 227 ? 9.967 -11.235 -28.199 1.00 42.93 227 THR B C 1
ATOM 6205 O O . THR B 1 227 ? 10.052 -10.959 -29.398 1.00 45.73 227 THR B O 1
ATOM 6216 N N . PRO B 1 228 ? 9.192 -10.542 -27.354 1.00 45.30 228 PRO B N 1
ATOM 6217 C CA . PRO B 1 228 ? 8.398 -9.401 -27.823 1.00 47.55 228 PRO B CA 1
ATOM 6218 C C . PRO B 1 228 ? 9.269 -8.328 -28.463 1.00 51.97 228 PRO B C 1
ATOM 6219 O O . PRO B 1 228 ? 8.913 -7.776 -29.506 1.00 54.85 228 PRO B O 1
ATOM 6230 N N . GLY B 1 229 ? 10.410 -8.054 -27.840 1.00 53.55 229 GLY B N 1
ATOM 6231 C CA . GLY B 1 229 ? 11.295 -6.990 -28.276 1.00 51.74 229 GLY B CA 1
ATOM 6232 C C . GLY B 1 229 ? 12.383 -7.461 -29.222 1.00 45.49 229 GLY B C 1
ATOM 6233 O O . GLY B 1 229 ? 13.259 -6.679 -29.588 1.00 45.90 229 GLY B O 1
ATOM 6237 N N . HIS B 1 230 ? 12.324 -8.725 -29.630 1.00 37.59 230 HIS B N 1
ATOM 6238 C CA . HIS B 1 230 ? 13.391 -9.306 -30.448 1.00 34.52 230 HIS B CA 1
ATOM 6239 C C . HIS B 1 230 ? 13.705 -8.448 -31.677 1.00 37.29 230 HIS B C 1
ATOM 6240 O O . HIS B 1 230 ? 12.808 -8.090 -32.438 1.00 35.79 230 HIS B O 1
ATOM 6255 N N . THR B 1 231 ? 14.986 -8.147 -31.875 1.00 37.10 231 THR B N 1
ATOM 6256 C CA . THR B 1 231 ? 15.404 -7.219 -32.925 1.00 37.35 231 THR B CA 1
ATOM 6257 C C . THR B 1 231 ? 16.615 -7.743 -33.675 1.00 38.79 231 THR B C 1
ATOM 6258 O O . THR B 1 231 ? 17.537 -8.302 -33.074 1.00 40.66 231 THR B O 1
ATOM 6269 N N . SER B 1 232 ? 16.587 -7.583 -34.996 1.00 35.78 232 SER B N 1
ATOM 6270 C CA . SER B 1 232 ? 17.725 -7.884 -35.859 1.00 36.04 232 SER B CA 1
ATOM 6271 C C . SER B 1 232 ? 18.424 -6.572 -36.221 1.00 39.27 232 SER B C 1
ATOM 6272 O O . SER B 1 232 ? 17.808 -5.508 -36.158 1.00 41.19 232 SER B O 1
ATOM 6280 N N . TYR B 1 233 ? 19.704 -6.641 -36.586 1.00 36.62 233 TYR B N 1
ATOM 6281 C CA . TYR B 1 233 ? 20.469 -5.433 -36.914 1.00 39.05 233 TYR B CA 1
ATOM 6282 C C . TYR B 1 233 ? 21.114 -5.520 -38.290 1.00 40.73 233 TYR B C 1
ATOM 6283 O O . TYR B 1 233 ? 21.778 -6.497 -38.621 1.00 40.64 233 TYR B O 1
ATOM 6301 N N . LEU B 1 234 ? 20.903 -4.477 -39.082 1.00 41.79 234 LEU B N 1
ATOM 6302 C CA . LEU B 1 234 ? 21.343 -4.444 -40.469 1.00 45.22 234 LEU B CA 1
ATOM 6303 C C . LEU B 1 234 ? 22.510 -3.476 -40.657 1.00 46.40 234 LEU B C 1
ATOM 6304 O O . LEU B 1 234 ? 22.412 -2.285 -40.325 1.00 46.21 234 LEU B O 1
ATOM 6320 N N . PHE B 1 235 ? 23.599 -4.014 -41.199 1.00 46.38 235 PHE B N 1
ATOM 6321 C CA . PHE B 1 235 ? 24.824 -3.273 -41.477 1.00 44.82 235 PHE B CA 1
ATOM 6322 C C . PHE B 1 235 ? 24.988 -3.135 -42.982 1.00 45.38 235 PHE B C 1
ATOM 6323 O O . PHE B 1 235 ? 24.921 -4.126 -43.703 1.00 44.90 235 PHE B O 1
ATOM 6340 N N . LYS B 1 236 ? 25.199 -1.908 -43.447 1.00 49.98 236 LYS B N 1
ATOM 6341 C CA . LYS B 1 236 ? 25.324 -1.627 -44.874 1.00 54.92 236 LYS B CA 1
ATOM 6342 C C . LYS B 1 236 ? 26.613 -0.879 -45.181 1.00 55.01 236 LYS B C 1
ATOM 6343 O O . LYS B 1 236 ? 26.947 0.095 -44.505 1.00 57.63 236 LYS B O 1
ATOM 6362 N N . SER B 1 237 ? 27.332 -1.337 -46.205 1.00 52.90 237 SER B N 1
ATOM 6363 C CA . SER B 1 237 ? 28.544 -0.659 -46.656 1.00 57.18 237 SER B CA 1
ATOM 6364 C C . SER B 1 237 ? 28.946 -1.109 -48.058 1.00 58.03 237 SER B C 1
ATOM 6365 O O . SER B 1 237 ? 28.839 -2.290 -48.390 1.00 55.35 237 SER B O 1
ATOM 6373 N N . GLY B 1 238 ? 29.413 -0.164 -48.872 1.00 59.36 238 GLY B N 1
ATOM 6374 C CA . GLY B 1 238 ? 29.936 -0.474 -50.191 1.00 61.35 238 GLY B CA 1
ATOM 6375 C C . GLY B 1 238 ? 28.970 -1.267 -51.053 1.00 61.87 238 GLY B C 1
ATOM 6376 O O . GLY B 1 238 ? 29.392 -2.078 -51.885 1.00 63.45 238 GLY B O 1
ATOM 6380 N N . GLY B 1 239 ? 27.674 -1.051 -50.837 1.00 57.62 239 GLY B N 1
ATOM 6381 C CA . GLY B 1 239 ? 26.646 -1.761 -51.580 1.00 55.61 239 GLY B CA 1
ATOM 6382 C C . GLY B 1 239 ? 26.374 -3.154 -51.035 1.00 53.30 239 GLY B C 1
ATOM 6383 O O . GLY B 1 239 ? 25.525 -3.875 -51.557 1.00 53.93 239 GLY B O 1
ATOM 6387 N N . GLN B 1 240 ? 27.097 -3.530 -49.983 1.00 53.63 240 GLN B N 1
ATOM 6388 C CA . GLN B 1 240 ? 26.930 -4.833 -49.349 1.00 51.53 240 GLN B CA 1
ATOM 6389 C C . GLN B 1 240 ? 26.121 -4.680 -48.064 1.00 50.23 240 GLN B C 1
ATOM 6390 O O . GLN B 1 240 ? 26.258 -3.678 -47.364 1.00 50.13 240 GLN B O 1
ATOM 6404 N N . SER B 1 241 ? 25.286 -5.676 -47.759 1.00 48.95 241 SER B N 1
ATOM 6405 C CA . SER B 1 241 ? 24.434 -5.648 -46.570 1.00 45.61 241 SER B CA 1
ATOM 6406 C C . SER B 1 241 ? 24.601 -6.919 -45.742 1.00 46.50 241 SER B C 1
ATOM 6407 O O . SER B 1 241 ? 24.817 -8.005 -46.285 1.00 49.01 241 SER B O 1
ATOM 6415 N N . LEU B 1 242 ? 24.504 -6.764 -44.423 1.00 44.29 242 LEU B N 1
ATOM 6416 C CA . LEU B 1 242 ? 24.619 -7.879 -43.487 1.00 40.78 242 LEU B CA 1
ATOM 6417 C C . LEU B 1 242 ? 23.543 -7.776 -42.422 1.00 41.42 242 LEU B C 1
ATOM 6418 O O . LEU B 1 242 ? 23.495 -6.793 -41.680 1.00 44.59 242 LEU B O 1
ATOM 6434 N N . LEU B 1 243 ? 22.699 -8.797 -42.329 1.00 36.56 243 LEU B N 1
ATOM 6435 C CA . LEU B 1 243 ? 21.685 -8.847 -41.281 1.00 35.96 243 LEU B CA 1
ATOM 6436 C C . LEU B 1 243 ? 22.150 -9.753 -40.137 1.00 37.14 243 LEU B C 1
ATOM 6437 O O . LEU B 1 243 ? 22.253 -10.972 -40.295 1.00 38.53 243 LEU B O 1
ATOM 6453 N N . VAL B 1 244 ? 22.460 -9.146 -38.997 1.00 37.23 244 VAL B N 1
ATOM 6454 C CA . VAL B 1 244 ? 22.783 -9.889 -37.786 1.00 36.60 244 VAL B CA 1
ATOM 6455 C C . VAL B 1 244 ? 21.452 -10.148 -37.112 1.00 38.51 244 VAL B C 1
ATOM 6456 O O . VAL B 1 244 ? 20.878 -9.246 -36.493 1.00 40.25 244 VAL B O 1
ATOM 6469 N N . TRP B 1 245 ? 20.933 -11.365 -37.245 1.00 38.00 245 TRP B N 1
ATOM 6470 C CA . TRP B 1 245 ? 19.478 -11.516 -37.090 1.00 41.73 245 TRP B CA 1
ATOM 6471 C C . TRP B 1 245 ? 18.986 -12.076 -35.750 1.00 40.05 245 TRP B C 1
ATOM 6472 O O . TRP B 1 245 ? 17.783 -12.070 -35.478 1.00 41.62 245 TRP B O 1
ATOM 6493 N N . GLY B 1 246 ? 19.914 -12.522 -34.911 1.00 32.47 246 GLY B N 1
ATOM 6494 C CA . GLY B 1 246 ? 19.566 -13.051 -33.606 1.00 31.33 246 GLY B CA 1
ATOM 6495 C C . GLY B 1 246 ? 19.011 -14.459 -33.696 1.00 31.70 246 GLY B C 1
ATOM 6496 O O . GLY B 1 246 ? 19.658 -15.349 -34.242 1.00 32.53 246 GLY B O 1
ATOM 6500 N N . ASP B 1 247 ? 17.794 -14.654 -33.200 1.00 30.86 247 ASP B N 1
ATOM 6501 C CA . ASP B 1 247 ? 17.241 -15.994 -33.006 1.00 35.16 247 ASP B CA 1
ATOM 6502 C C . ASP B 1 247 ? 16.042 -16.260 -33.916 1.00 36.89 247 ASP B C 1
ATOM 6503 O O . ASP B 1 247 ? 15.121 -16.998 -33.560 1.00 39.86 247 ASP B O 1
ATOM 6512 N N . ILE B 1 248 ? 16.085 -15.660 -35.105 1.00 36.12 248 ILE B N 1
ATOM 6513 C CA . ILE B 1 248 ? 15.137 -15.954 -36.179 1.00 37.92 248 ILE B CA 1
ATOM 6514 C C . ILE B 1 248 ? 15.007 -17.449 -36.355 1.00 38.18 248 ILE B C 1
ATOM 6515 O O . ILE B 1 248 ? 13.926 -17.970 -36.648 1.00 38.60 248 ILE B O 1
ATOM 6531 N N . LEU B 1 249 ? 16.142 -18.114 -36.159 1.00 36.78 249 LEU B N 1
ATOM 6532 C CA . LEU B 1 249 ? 16.377 -19.466 -36.603 1.00 43.26 249 LEU B CA 1
ATOM 6533 C C . LEU B 1 249 ? 17.196 -20.156 -35.512 1.00 39.20 249 LEU B C 1
ATOM 6534 O O . LEU B 1 249 ? 18.221 -19.633 -35.075 1.00 38.71 249 LEU B O 1
ATOM 6550 N N . LEU B 1 250 ? 16.743 -21.333 -35.095 1.00 34.46 250 LEU B N 1
ATOM 6551 C CA . LEU B 1 250 ? 17.349 -22.088 -34.003 1.00 37.85 250 LEU B CA 1
ATOM 6552 C C . LEU B 1 250 ? 18.081 -23.320 -34.518 1.00 36.06 250 LEU B C 1
ATOM 6553 O O . LEU B 1 250 ? 19.087 -23.751 -33.942 1.00 36.97 250 LEU B O 1
ATOM 6569 N N . ASN B 1 251 ? 17.546 -23.909 -35.583 1.00 35.62 251 ASN B N 1
ATOM 6570 C CA . ASN B 1 251 ? 18.082 -25.152 -36.130 1.00 37.52 251 ASN B CA 1
ATOM 6571 C C . ASN B 1 251 ? 18.118 -25.102 -37.662 1.00 38.70 251 ASN B C 1
ATOM 6572 O O . ASN B 1 251 ? 17.089 -25.240 -38.325 1.00 40.87 251 ASN B O 1
ATOM 6583 N N . HIS B 1 252 ? 19.315 -24.916 -38.212 1.00 35.14 252 HIS B N 1
ATOM 6584 C CA . HIS B 1 252 ? 19.494 -24.722 -39.647 1.00 34.56 252 HIS B CA 1
ATOM 6585 C C . HIS B 1 252 ? 19.035 -25.930 -40.458 1.00 35.12 252 HIS B C 1
ATOM 6586 O O . HIS B 1 252 ? 18.590 -25.779 -41.589 1.00 36.45 252 HIS B O 1
ATOM 6601 N N . ALA B 1 253 ? 19.136 -27.124 -39.886 1.00 33.37 253 ALA B N 1
ATOM 6602 C CA . ALA B 1 253 ? 18.804 -28.350 -40.619 1.00 36.22 253 ALA B CA 1
ATOM 6603 C C . ALA B 1 253 ? 17.309 -28.538 -40.772 1.00 38.31 253 ALA B C 1
ATOM 6604 O O . ALA B 1 253 ? 16.868 -29.353 -41.583 1.00 42.19 253 ALA B O 1
ATOM 6611 N N . VAL B 1 254 ? 16.528 -27.776 -40.007 1.00 38.26 254 VAL B N 1
ATOM 6612 C CA . VAL B 1 254 ? 15.077 -27.955 -39.975 1.00 38.75 254 VAL B CA 1
ATOM 6613 C C . VAL B 1 254 ? 14.333 -26.707 -40.430 1.00 37.92 254 VAL B C 1
ATOM 6614 O O . VAL B 1 254 ? 13.442 -26.787 -41.268 1.00 38.45 254 VAL B O 1
ATOM 6627 N N . GLN B 1 255 ? 14.698 -25.558 -39.874 1.00 38.47 255 GLN B N 1
ATOM 6628 C CA . GLN B 1 255 ? 13.851 -24.372 -39.981 1.00 39.92 255 GLN B CA 1
ATOM 6629 C C . GLN B 1 255 ? 14.061 -23.559 -41.253 1.00 41.19 255 GLN B C 1
ATOM 6630 O O . GLN B 1 255 ? 13.302 -22.626 -41.529 1.00 41.59 255 GLN B O 1
ATOM 6644 N N . PHE B 1 256 ? 15.071 -23.906 -42.042 1.00 39.52 256 PHE B N 1
ATOM 6645 C CA . PHE B 1 256 ? 15.174 -23.339 -43.387 1.00 40.71 256 PHE B CA 1
ATOM 6646 C C . PHE B 1 256 ? 14.249 -24.092 -44.319 1.00 41.98 256 PHE B C 1
ATOM 6647 O O . PHE B 1 256 ? 13.483 -23.498 -45.083 1.00 41.04 256 PHE B O 1
ATOM 6664 N N . ALA B 1 257 ? 14.327 -25.414 -44.264 1.00 39.91 257 ALA B N 1
ATOM 6665 C CA . ALA B 1 257 ? 13.520 -26.249 -45.151 1.00 41.96 257 ALA B CA 1
ATOM 6666 C C . ALA B 1 257 ? 12.057 -26.170 -44.758 1.00 44.71 257 ALA B C 1
ATOM 6667 O O . ALA B 1 257 ? 11.168 -26.290 -45.604 1.00 48.72 257 ALA B O 1
ATOM 6674 N N . LYS B 1 258 ? 11.815 -25.959 -43.467 1.00 49.61 258 LYS B N 1
ATOM 6675 C CA . LYS B 1 258 ? 10.459 -25.916 -42.930 1.00 52.24 258 LYS B CA 1
ATOM 6676 C C . LYS B 1 258 ? 10.357 -24.836 -41.861 1.00 48.94 258 LYS B C 1
ATOM 6677 O O . LYS B 1 258 ? 10.403 -25.130 -40.671 1.00 43.66 258 LYS B O 1
ATOM 6696 N N . PRO B 1 259 ? 10.238 -23.572 -42.293 1.00 49.02 259 PRO B N 1
ATOM 6697 C CA . PRO B 1 259 ? 10.160 -22.422 -41.382 1.00 47.10 259 PRO B CA 1
ATOM 6698 C C . PRO B 1 259 ? 8.958 -22.483 -40.446 1.00 44.93 259 PRO B C 1
ATOM 6699 O O . PRO B 1 259 ? 8.930 -21.752 -39.455 1.00 44.94 259 PRO B O 1
ATOM 6710 N N . GLU B 1 260 ? 7.992 -23.348 -40.739 1.00 45.02 260 GLU B N 1
ATOM 6711 C CA . GLU B 1 260 ? 6.796 -23.433 -39.906 1.00 48.70 260 GLU B CA 1
ATOM 6712 C C . GLU B 1 260 ? 7.119 -24.118 -38.576 1.00 43.91 260 GLU B C 1
ATOM 6713 O O . GLU B 1 260 ? 6.385 -23.965 -37.603 1.00 42.59 260 GLU B O 1
ATOM 6725 N N . VAL B 1 261 ? 8.224 -24.857 -38.529 1.00 42.32 261 VAL B N 1
ATOM 6726 C CA . VAL B 1 261 ? 8.648 -25.500 -37.287 1.00 42.35 261 VAL B CA 1
ATOM 6727 C C . VAL B 1 261 ? 9.046 -24.425 -36.281 1.00 41.13 261 VAL B C 1
ATOM 6728 O O . VAL B 1 261 ? 9.778 -23.501 -36.626 1.00 41.23 261 VAL B O 1
ATOM 6741 N N . VAL B 1 262 ? 8.538 -24.532 -35.052 1.00 40.56 262 VAL B N 1
ATOM 6742 C CA . VAL B 1 262 ? 8.762 -23.507 -34.025 1.00 42.07 262 VAL B CA 1
ATOM 6743 C C . VAL B 1 262 ? 9.537 -24.033 -32.816 1.00 39.74 262 VAL B C 1
ATOM 6744 O O . VAL B 1 262 ? 9.722 -25.237 -32.655 1.00 41.73 262 VAL B O 1
ATOM 6757 N N . PHE B 1 263 ? 9.976 -23.103 -31.974 1.00 37.26 263 PHE B N 1
ATOM 6758 C CA . PHE B 1 263 ? 10.804 -23.406 -30.818 1.00 35.80 263 PHE B CA 1
ATOM 6759 C C . PHE B 1 263 ? 10.007 -23.160 -29.533 1.00 35.94 263 PHE B C 1
ATOM 6760 O O . PHE B 1 263 ? 9.350 -22.128 -29.389 1.00 33.94 263 PHE B O 1
ATOM 6777 N N . GLU B 1 264 ? 10.076 -24.101 -28.596 1.00 37.45 264 GLU B N 1
ATOM 6778 C CA . GLU B 1 264 ? 9.222 -24.058 -27.413 1.00 42.78 264 GLU B CA 1
ATOM 6779 C C . GLU B 1 264 ? 9.480 -22.840 -26.550 1.00 37.85 264 GLU B C 1
ATOM 6780 O O . GLU B 1 264 ? 8.607 -22.413 -25.810 1.00 40.77 264 GLU B O 1
ATOM 6792 N N . PHE B 1 265 ? 10.683 -22.290 -26.629 1.00 36.81 265 PHE B N 1
ATOM 6793 C CA . PHE B 1 265 ? 11.003 -21.098 -25.848 1.00 41.88 265 PHE B CA 1
ATOM 6794 C C . PHE B 1 265 ? 10.953 -19.816 -26.675 1.00 45.97 265 PHE B C 1
ATOM 6795 O O . PHE B 1 265 ? 11.496 -18.786 -26.267 1.00 49.65 265 PHE B O 1
ATOM 6812 N N . ASP B 1 266 ? 10.292 -19.879 -27.831 1.00 44.34 266 ASP B N 1
ATOM 6813 C CA . ASP B 1 266 ? 9.790 -18.671 -28.474 1.00 40.32 266 ASP B CA 1
ATOM 6814 C C . ASP B 1 266 ? 8.669 -18.171 -27.578 1.00 38.24 266 ASP B C 1
ATOM 6815 O O . ASP B 1 266 ? 7.738 -18.918 -27.278 1.00 40.90 266 ASP B O 1
ATOM 6824 N N . VAL B 1 267 ? 8.744 -16.926 -27.131 1.00 40.54 267 VAL B N 1
ATOM 6825 C CA . VAL B 1 267 ? 7.653 -16.371 -26.330 1.00 45.86 267 VAL B CA 1
ATOM 6826 C C . VAL B 1 267 ? 6.347 -16.450 -27.106 1.00 47.42 267 VAL B C 1
ATOM 6827 O O . VAL B 1 267 ? 5.347 -16.942 -26.584 1.00 51.32 267 VAL B O 1
ATOM 6840 N N . ASP B 1 268 ? 6.371 -15.985 -28.355 1.00 45.03 268 ASP B N 1
ATOM 6841 C CA . ASP B 1 268 ? 5.199 -16.041 -29.230 1.00 47.77 268 ASP B CA 1
ATOM 6842 C C . ASP B 1 268 ? 5.536 -16.807 -30.505 1.00 50.37 268 ASP B C 1
ATOM 6843 O O . ASP B 1 268 ? 6.166 -16.269 -31.417 1.00 52.98 268 ASP B O 1
ATOM 6852 N N . SER B 1 269 ? 5.096 -18.062 -30.564 1.00 54.66 269 SER B N 1
ATOM 6853 C CA . SER B 1 269 ? 5.478 -18.993 -31.634 1.00 60.87 269 SER B CA 1
ATOM 6854 C C . SER B 1 269 ? 4.997 -18.555 -33.015 1.00 53.55 269 SER B C 1
ATOM 6855 O O . SER B 1 269 ? 5.767 -18.549 -33.979 1.00 50.02 269 SER B O 1
ATOM 6863 N N . ASP B 1 270 ? 3.710 -18.223 -33.105 1.00 47.12 270 ASP B N 1
ATOM 6864 C CA . ASP B 1 270 ? 3.105 -17.781 -34.360 1.00 46.71 270 ASP B CA 1
ATOM 6865 C C . ASP B 1 270 ? 3.817 -16.543 -34.880 1.00 46.24 270 ASP B C 1
ATOM 6866 O O . ASP B 1 270 ? 4.192 -16.471 -36.057 1.00 51.02 270 ASP B O 1
ATOM 6875 N N . GLN B 1 271 ? 4.014 -15.574 -33.991 1.00 43.84 271 GLN B N 1
ATOM 6876 C CA . GLN B 1 271 ? 4.679 -14.332 -34.358 1.00 44.82 271 GLN B CA 1
ATOM 6877 C C . GLN B 1 271 ? 6.115 -14.595 -34.807 1.00 44.28 271 GLN B C 1
ATOM 6878 O O . GLN B 1 271 ? 6.552 -14.098 -35.848 1.00 45.96 271 GLN B O 1
ATOM 6892 N N . ALA B 1 272 ? 6.841 -15.383 -34.018 1.00 46.89 272 ALA B N 1
ATOM 6893 C CA . ALA B 1 272 ? 8.225 -15.748 -34.340 1.00 44.81 272 ALA B CA 1
ATOM 6894 C C . ALA B 1 272 ? 8.286 -16.387 -35.714 1.00 40.32 272 ALA B C 1
ATOM 6895 O O . ALA B 1 272 ? 9.143 -16.053 -36.534 1.00 39.88 272 ALA B O 1
ATOM 6902 N N . ARG B 1 273 ? 7.356 -17.300 -35.964 1.00 39.49 273 ARG B N 1
ATOM 6903 C CA . ARG B 1 273 ? 7.248 -17.956 -37.263 1.00 41.04 273 ARG B CA 1
ATOM 6904 C C . ARG B 1 273 ? 6.996 -16.962 -38.414 1.00 42.82 273 ARG B C 1
ATOM 6905 O O . ARG B 1 273 ? 7.663 -17.011 -39.464 1.00 42.02 273 ARG B O 1
ATOM 6926 N N . GLN B 1 274 ? 6.027 -16.072 -38.215 1.00 43.59 274 GLN B N 1
ATOM 6927 C CA . GLN B 1 274 ? 5.715 -15.046 -39.218 1.00 45.34 274 GLN B CA 1
ATOM 6928 C C . GLN B 1 274 ? 6.960 -14.210 -39.543 1.00 45.85 274 GLN B C 1
ATOM 6929 O O . GLN B 1 274 ? 7.363 -14.052 -40.726 1.00 48.95 274 GLN B O 1
ATOM 6943 N N . SER B 1 275 ? 7.588 -13.704 -38.480 1.00 45.46 275 SER B N 1
ATOM 6944 C CA . SER B 1 275 ? 8.813 -12.923 -38.613 1.00 47.37 275 SER B CA 1
ATOM 6945 C C . SER B 1 275 ? 9.884 -13.736 -39.336 1.00 45.50 275 SER B C 1
ATOM 6946 O O . SER B 1 275 ? 10.605 -13.217 -40.187 1.00 47.28 275 SER B O 1
ATOM 6954 N N . ARG B 1 276 ? 9.998 -15.012 -38.993 1.00 40.56 276 ARG B N 1
ATOM 6955 C CA . ARG B 1 276 ? 10.977 -15.858 -39.659 1.00 41.01 276 ARG B CA 1
ATOM 6956 C C . ARG B 1 276 ? 10.721 -15.981 -41.167 1.00 44.68 276 ARG B C 1
ATOM 6957 O O . ARG B 1 276 ? 11.645 -15.777 -41.965 1.00 43.64 276 ARG B O 1
ATOM 6978 N N . GLN B 1 277 ? 9.484 -16.324 -41.549 1.00 47.79 277 GLN B N 1
ATOM 6979 C CA . GLN B 1 277 ? 9.115 -16.467 -42.969 1.00 52.42 277 GLN B CA 1
ATOM 6980 C C . GLN B 1 277 ? 9.391 -15.185 -43.741 1.00 51.38 277 GLN B C 1
ATOM 6981 O O . GLN B 1 277 ? 9.895 -15.192 -44.891 1.00 50.01 277 GLN B O 1
ATOM 6995 N N . ARG B 1 278 ? 9.052 -14.074 -43.104 1.00 50.26 278 ARG B N 1
ATOM 6996 C CA A ARG B 1 278 ? 9.279 -12.768 -43.707 0.20 51.84 278 ARG B CA 1
ATOM 6997 C CA B ARG B 1 278 ? 9.279 -12.774 -43.720 0.80 51.99 278 ARG B CA 1
ATOM 6998 C C . ARG B 1 278 ? 10.769 -12.468 -43.880 1.00 50.84 278 ARG B C 1
ATOM 6999 O O . ARG B 1 278 ? 11.224 -12.085 -44.974 1.00 50.81 278 ARG B O 1
ATOM 7040 N N . ILE B 1 279 ? 11.530 -12.626 -42.799 1.00 50.53 279 ILE B N 1
ATOM 7041 C CA . ILE B 1 279 ? 12.963 -12.336 -42.843 1.00 49.94 279 ILE B CA 1
ATOM 7042 C C . ILE B 1 279 ? 13.673 -13.263 -43.827 1.00 48.35 279 ILE B C 1
ATOM 7043 O O . ILE B 1 279 ? 14.611 -12.848 -44.509 1.00 50.90 279 ILE B O 1
ATOM 7059 N N . LEU B 1 280 ? 13.220 -14.511 -43.909 1.00 48.27 280 LEU B N 1
ATOM 7060 C CA . LEU B 1 280 ? 13.815 -15.465 -44.840 1.00 48.97 280 LEU B CA 1
ATOM 7061 C C . LEU B 1 280 ? 13.532 -15.049 -46.278 1.00 50.21 280 LEU B C 1
ATOM 7062 O O . LEU B 1 280 ? 14.454 -15.014 -47.112 1.00 48.43 280 LEU B O 1
ATOM 7078 N N . ALA B 1 281 ? 12.266 -14.756 -46.580 1.00 49.87 281 ALA B N 1
ATOM 7079 C CA . ALA B 1 281 ? 11.923 -14.301 -47.928 1.00 53.71 281 ALA B CA 1
ATOM 7080 C C . ALA B 1 281 ? 12.723 -13.051 -48.319 1.00 55.29 281 ALA B C 1
ATOM 7081 O O . ALA B 1 281 ? 13.275 -12.970 -49.426 1.00 58.16 281 ALA B O 1
ATOM 7088 N N . GLU B 1 282 ? 12.786 -12.083 -47.407 1.00 53.16 282 GLU B N 1
ATOM 7089 C CA . GLU B 1 282 ? 13.544 -10.855 -47.652 1.00 52.72 282 GLU B CA 1
ATOM 7090 C C . GLU B 1 282 ? 15.027 -11.148 -47.887 1.00 49.14 282 GLU B C 1
ATOM 7091 O O . GLU B 1 282 ? 15.628 -10.690 -48.870 1.00 48.94 282 GLU B O 1
ATOM 7103 N N . ALA B 1 283 ? 15.616 -11.921 -46.979 1.00 46.30 283 ALA B N 1
ATOM 7104 C CA . ALA B 1 283 ? 17.024 -12.262 -47.080 1.00 42.50 283 ALA B CA 1
ATOM 7105 C C . ALA B 1 283 ? 17.335 -12.982 -48.397 1.00 43.36 283 ALA B C 1
ATOM 7106 O O . ALA B 1 283 ? 18.345 -12.693 -49.048 1.00 43.85 283 ALA B O 1
ATOM 7113 N N . ALA B 1 284 ? 16.460 -13.905 -48.795 1.00 44.23 284 ALA B N 1
ATOM 7114 C CA . ALA B 1 284 ? 16.612 -14.611 -50.072 1.00 45.97 284 ALA B CA 1
ATOM 7115 C C . ALA B 1 284 ? 16.503 -13.653 -51.265 1.00 48.78 284 ALA B C 1
ATOM 7116 O O . ALA B 1 284 ? 17.344 -13.667 -52.174 1.00 48.77 284 ALA B O 1
ATOM 7123 N N . THR B 1 285 ? 15.458 -12.830 -51.265 1.00 49.32 285 THR B N 1
ATOM 7124 C CA . THR B 1 285 ? 15.231 -11.907 -52.376 1.00 51.80 285 THR B CA 1
ATOM 7125 C C . THR B 1 285 ? 16.381 -10.923 -52.545 1.00 51.62 285 THR B C 1
ATOM 7126 O O . THR B 1 285 ? 16.910 -10.776 -53.638 1.00 53.59 285 THR B O 1
ATOM 7137 N N . ASP B 1 286 ? 16.766 -10.253 -51.465 1.00 50.23 286 ASP B N 1
ATOM 7138 C CA . ASP B 1 286 ? 17.804 -9.224 -51.539 1.00 51.21 286 ASP B CA 1
ATOM 7139 C C . ASP B 1 286 ? 19.242 -9.787 -51.476 1.00 51.36 286 ASP B C 1
ATOM 7140 O O . ASP B 1 286 ? 20.209 -9.023 -51.502 1.00 50.50 286 ASP B O 1
ATOM 7149 N N . LYS B 1 287 ? 19.375 -11.112 -51.410 1.00 50.53 287 LYS B N 1
ATOM 7150 C CA . LYS B 1 287 ? 20.688 -11.772 -51.466 1.00 50.21 287 LYS B CA 1
ATOM 7151 C C . LYS B 1 287 ? 21.699 -11.167 -50.494 1.00 50.10 287 LYS B C 1
ATOM 7152 O O . LYS B 1 287 ? 22.861 -10.966 -50.839 1.00 59.03 287 LYS B O 1
ATOM 7171 N N . LEU B 1 288 ? 21.258 -10.879 -49.281 1.00 48.49 288 LEU B N 1
ATOM 7172 C CA . LEU B 1 288 ? 22.130 -10.247 -48.303 1.00 52.73 288 LEU B CA 1
ATOM 7173 C C . LEU B 1 288 ? 22.857 -11.273 -47.452 1.00 47.58 288 LEU B C 1
ATOM 7174 O O . LEU B 1 288 ? 22.477 -12.446 -47.386 1.00 40.49 288 LEU B O 1
ATOM 7190 N N . TRP B 1 289 ? 23.918 -10.817 -46.806 1.00 45.55 289 TRP B N 1
ATOM 7191 C CA . TRP B 1 289 ? 24.632 -11.651 -45.864 1.00 40.97 289 TRP B CA 1
ATOM 7192 C C . TRP B 1 289 ? 23.783 -11.775 -44.609 1.00 36.89 289 TRP B C 1
ATOM 7193 O O . TRP B 1 289 ? 23.053 -10.855 -44.236 1.00 35.99 289 TRP B O 1
ATOM 7214 N N . VAL B 1 290 ? 23.887 -12.922 -43.959 1.00 34.87 290 VAL B N 1
ATOM 7215 C CA . VAL B 1 290 ? 23.226 -13.140 -42.687 1.00 35.27 290 VAL B CA 1
ATOM 7216 C C . VAL B 1 290 ? 24.257 -13.587 -41.666 1.00 35.84 290 VAL B C 1
ATOM 7217 O O . VAL B 1 290 ? 25.201 -14.303 -42.000 1.00 37.20 290 VAL B O 1
ATOM 7230 N N . ALA B 1 291 ? 24.075 -13.126 -40.432 1.00 35.87 291 ALA B N 1
ATOM 7231 C CA . ALA B 1 291 ? 24.868 -13.557 -39.291 1.00 34.42 291 ALA B CA 1
ATOM 7232 C C . ALA B 1 291 ? 23.880 -14.067 -38.237 1.00 36.67 291 ALA B C 1
ATOM 7233 O O . ALA B 1 291 ? 23.116 -13.278 -37.649 1.00 37.69 291 ALA B O 1
ATOM 7240 N N . GLY B 1 292 ? 23.879 -15.385 -38.026 1.00 33.91 292 GLY B N 1
ATOM 7241 C CA . GLY B 1 292 ? 22.887 -16.041 -37.192 1.00 32.48 292 GLY B CA 1
ATOM 7242 C C . GLY B 1 292 ? 23.465 -16.600 -35.911 1.00 31.95 292 GLY B C 1
ATOM 7243 O O . GLY B 1 292 ? 24.370 -17.428 -35.941 1.00 30.39 292 GLY B O 1
ATOM 7247 N N . ALA B 1 293 ? 22.918 -16.156 -34.781 1.00 30.38 293 ALA B N 1
ATOM 7248 C CA . ALA B 1 293 ? 23.441 -16.517 -33.463 1.00 26.90 293 ALA B CA 1
ATOM 7249 C C . ALA B 1 293 ? 23.536 -18.018 -33.222 1.00 27.42 293 ALA B C 1
ATOM 7250 O O . ALA B 1 293 ? 24.412 -18.461 -32.487 1.00 29.36 293 ALA B O 1
ATOM 7257 N N . HIS B 1 294 ? 22.655 -18.802 -33.837 1.00 29.70 294 HIS B N 1
ATOM 7258 C CA . HIS B 1 294 ? 22.624 -20.245 -33.584 1.00 31.43 294 HIS B CA 1
ATOM 7259 C C . HIS B 1 294 ? 22.845 -21.078 -34.837 1.00 29.24 294 HIS B C 1
ATOM 7260 O O . HIS B 1 294 ? 22.562 -22.273 -34.859 1.00 26.06 294 HIS B O 1
ATOM 7274 N N . LEU B 1 295 ? 23.357 -20.436 -35.878 1.00 28.41 295 LEU B N 1
ATOM 7275 C CA . LEU B 1 295 ? 23.779 -21.134 -37.078 1.00 30.14 295 LEU B CA 1
ATOM 7276 C C . LEU B 1 295 ? 25.201 -21.656 -36.870 1.00 27.26 295 LEU B C 1
ATOM 7277 O O . LEU B 1 295 ? 25.964 -21.068 -36.111 1.00 26.11 295 LEU B O 1
ATOM 7293 N N . PRO B 1 296 ? 25.561 -22.754 -37.549 1.00 25.98 296 PRO B N 1
ATOM 7294 C CA . PRO B 1 296 ? 26.901 -23.326 -37.344 1.00 28.33 296 PRO B CA 1
ATOM 7295 C C . PRO B 1 296 ? 27.987 -22.254 -37.453 1.00 32.74 296 PRO B C 1
ATOM 7296 O O . PRO B 1 296 ? 27.921 -21.424 -38.338 1.00 35.34 296 PRO B O 1
ATOM 7307 N N . PHE B 1 297 ? 28.927 -22.217 -36.523 1.00 34.08 297 PHE B N 1
ATOM 7308 C CA . PHE B 1 297 ? 29.916 -21.150 -36.522 1.00 33.70 297 PHE B CA 1
ATOM 7309 C C . PHE B 1 297 ? 30.727 -21.215 -37.825 1.00 34.41 297 PHE B C 1
ATOM 7310 O O . PHE B 1 297 ? 31.064 -22.317 -38.278 1.00 31.91 297 PHE B O 1
ATOM 7327 N N . PRO B 1 298 ? 31.053 -20.051 -38.434 1.00 33.11 298 PRO B N 1
ATOM 7328 C CA . PRO B 1 298 ? 30.816 -18.670 -37.983 1.00 31.51 298 PRO B CA 1
ATOM 7329 C C . PRO B 1 298 ? 29.394 -18.136 -38.171 1.00 33.84 298 PRO B C 1
ATOM 7330 O O . PRO B 1 298 ? 29.148 -16.988 -37.804 1.00 31.09 298 PRO B O 1
ATOM 7341 N N . GLY B 1 299 ? 28.477 -18.932 -38.712 1.00 34.86 299 GLY B N 1
ATOM 7342 C CA . GLY B 1 299 ? 27.104 -18.486 -38.846 1.00 34.23 299 GLY B CA 1
ATOM 7343 C C . GLY B 1 299 ? 26.935 -17.378 -39.870 1.00 35.74 299 GLY B C 1
ATOM 7344 O O . GLY B 1 299 ? 25.938 -16.655 -39.841 1.00 36.62 299 GLY B O 1
ATOM 7348 N N . LEU B 1 300 ? 27.906 -17.248 -40.771 1.00 34.07 300 LEU B N 1
ATOM 7349 C CA . LEU B 1 300 ? 27.853 -16.258 -41.843 1.00 33.51 300 LEU B CA 1
ATOM 7350 C C . LEU B 1 300 ? 27.506 -16.935 -43.158 1.00 34.56 300 LEU B C 1
ATOM 7351 O O . LEU B 1 300 ? 28.039 -17.990 -43.482 1.00 33.87 300 LEU B O 1
ATOM 7367 N N . GLY B 1 301 ? 26.617 -16.329 -43.930 1.00 32.70 301 GLY B N 1
ATOM 7368 C CA . GLY B 1 301 ? 26.252 -16.909 -45.203 1.00 35.82 301 GLY B CA 1
ATOM 7369 C C . GLY B 1 301 ? 25.082 -16.211 -45.850 1.00 38.44 301 GLY B C 1
ATOM 7370 O O . GLY B 1 301 ? 24.721 -15.100 -45.466 1.00 38.98 301 GLY B O 1
ATOM 7374 N N . HIS B 1 302 ? 24.495 -16.879 -46.836 1.00 38.00 302 HIS B N 1
ATOM 7375 C CA . HIS B 1 302 ? 23.326 -16.362 -47.536 1.00 40.32 302 HIS B CA 1
ATOM 7376 C C . HIS B 1 302 ? 22.196 -17.364 -47.432 1.00 42.88 302 HIS B C 1
ATOM 7377 O O . HIS B 1 302 ? 22.422 -18.542 -47.151 1.00 43.42 302 HIS B O 1
ATOM 7392 N N . VAL B 1 303 ? 20.982 -16.896 -47.695 1.00 43.49 303 VAL B N 1
ATOM 7393 C CA . VAL B 1 303 ? 19.822 -17.768 -47.737 1.00 45.35 303 VAL B CA 1
ATOM 7394 C C . VAL B 1 303 ? 19.318 -17.864 -49.165 1.00 46.17 303 VAL B C 1
ATOM 7395 O O . VAL B 1 303 ? 19.250 -16.867 -49.902 1.00 46.40 303 VAL B O 1
ATOM 7408 N N . ARG B 1 304 ? 18.950 -19.077 -49.548 1.00 47.46 304 ARG B N 1
ATOM 7409 C CA . ARG B 1 304 ? 18.497 -19.338 -50.898 1.00 49.21 304 ARG B CA 1
ATOM 7410 C C . ARG B 1 304 ? 17.094 -19.898 -50.846 1.00 48.07 304 ARG B C 1
ATOM 7411 O O . ARG B 1 304 ? 16.774 -20.731 -50.001 1.00 50.45 304 ARG B O 1
ATOM 7432 N N . LYS B 1 305 ? 16.259 -19.427 -51.757 1.00 50.47 305 LYS B N 1
ATOM 7433 C CA . LYS B 1 305 ? 14.912 -19.931 -51.888 1.00 54.59 305 LYS B CA 1
ATOM 7434 C C . LYS B 1 305 ? 14.939 -21.261 -52.646 1.00 56.56 305 LYS B C 1
ATOM 7435 O O . LYS B 1 305 ? 15.524 -21.352 -53.727 1.00 56.61 305 LYS B O 1
ATOM 7454 N N . GLU B 1 306 ? 14.317 -22.288 -52.068 1.00 55.31 306 GLU B N 1
ATOM 7455 C CA . GLU B 1 306 ? 14.100 -23.564 -52.750 1.00 57.07 306 GLU B CA 1
ATOM 7456 C C . GLU B 1 306 ? 12.629 -23.664 -53.150 1.00 63.15 306 GLU B C 1
ATOM 7457 O O . GLU B 1 306 ? 11.837 -22.790 -52.807 1.00 67.59 306 GLU B O 1
ATOM 7469 N N . ALA B 1 307 ? 12.269 -24.730 -53.864 1.00 62.10 307 ALA B N 1
ATOM 7470 C CA . ALA B 1 307 ? 10.881 -24.982 -54.255 1.00 66.11 307 ALA B CA 1
ATOM 7471 C C . ALA B 1 307 ? 9.966 -24.922 -53.037 1.00 73.32 307 ALA B C 1
ATOM 7472 O O . ALA B 1 307 ? 8.992 -24.165 -53.017 1.00 74.67 307 ALA B O 1
ATOM 7479 N N . GLN B 1 308 ? 10.285 -25.742 -52.038 1.00 79.38 308 GLN B N 1
ATOM 7480 C CA . GLN B 1 308 ? 9.680 -25.642 -50.715 1.00 82.27 308 GLN B CA 1
ATOM 7481 C C . GLN B 1 308 ? 10.707 -25.070 -49.747 1.00 72.92 308 GLN B C 1
ATOM 7482 O O . GLN B 1 308 ? 11.785 -25.635 -49.569 1.00 74.57 308 GLN B O 1
ATOM 7496 N N . GLY B 1 309 ? 10.376 -23.944 -49.130 1.00 61.61 309 GLY B N 1
ATOM 7497 C CA . GLY B 1 309 ? 11.204 -23.399 -48.074 1.00 55.02 309 GLY B CA 1
ATOM 7498 C C . GLY B 1 309 ? 12.492 -22.802 -48.599 1.00 49.99 309 GLY B C 1
ATOM 7499 O O . GLY B 1 309 ? 12.530 -22.262 -49.699 1.00 52.20 309 GLY B O 1
ATOM 7503 N N . TYR B 1 310 ? 13.553 -22.907 -47.808 1.00 44.59 310 TYR B N 1
ATOM 7504 C CA . TYR B 1 310 ? 14.802 -22.215 -48.098 1.00 43.51 310 TYR B CA 1
ATOM 7505 C C . TYR B 1 310 ? 15.980 -23.126 -47.825 1.00 46.38 310 TYR B C 1
ATOM 7506 O O . TYR B 1 310 ? 15.807 -24.253 -47.371 1.00 47.59 310 TYR B O 1
ATOM 7524 N N . ALA B 1 311 ? 17.175 -22.620 -48.105 1.00 48.83 311 ALA B N 1
ATOM 7525 C CA . ALA B 1 311 ? 18.405 -23.345 -47.837 1.00 49.81 311 ALA B CA 1
ATOM 7526 C C . ALA B 1 311 ? 19.468 -22.359 -47.368 1.00 45.78 311 ALA B C 1
ATOM 7527 O O . ALA B 1 311 ? 19.489 -21.203 -47.797 1.00 47.78 311 ALA B O 1
ATOM 7534 N N . TRP B 1 312 ? 20.336 -22.821 -46.478 1.00 42.24 312 TRP B N 1
ATOM 7535 C CA . TRP B 1 312 ? 21.410 -21.995 -45.937 1.00 42.01 312 TRP B CA 1
ATOM 7536 C C . TRP B 1 312 ? 22.711 -22.280 -46.678 1.00 43.76 312 TRP B C 1
ATOM 7537 O O . TRP B 1 312 ? 23.092 -23.435 -46.841 1.00 47.20 312 TRP B O 1
ATOM 7558 N N . VAL B 1 313 ? 23.371 -21.224 -47.142 1.00 39.65 313 VAL B N 1
ATOM 7559 C CA . VAL B 1 313 ? 24.635 -21.356 -47.849 1.00 40.92 313 VAL B CA 1
ATOM 7560 C C . VAL B 1 313 ? 25.720 -20.655 -47.043 1.00 38.15 313 VAL B C 1
ATOM 7561 O O . VAL B 1 313 ? 25.790 -19.421 -47.026 1.00 38.33 313 VAL B O 1
ATOM 7574 N N . PRO B 1 314 ? 26.568 -21.442 -46.361 1.00 35.95 314 PRO B N 1
ATOM 7575 C CA . PRO B 1 314 ? 27.598 -20.861 -45.501 1.00 36.60 314 PRO B CA 1
ATOM 7576 C C . PRO B 1 314 ? 28.722 -20.225 -46.303 1.00 36.77 314 PRO B C 1
ATOM 7577 O O . PRO B 1 314 ? 29.005 -20.674 -47.405 1.00 38.62 314 PRO B O 1
ATOM 7588 N N . VAL B 1 315 ? 29.364 -19.207 -45.745 1.00 38.32 315 VAL B N 1
ATOM 7589 C CA . VAL B 1 315 ? 30.527 -18.597 -46.370 1.00 39.90 315 VAL B CA 1
ATOM 7590 C C . VAL B 1 315 ? 31.657 -19.626 -46.514 1.00 40.27 315 VAL B C 1
ATOM 7591 O O . VAL B 1 315 ? 31.818 -20.522 -45.672 1.00 38.03 315 VAL B O 1
ATOM 7604 N N . GLU B 1 316 ? 32.440 -19.494 -47.579 1.00 37.12 316 GLU B N 1
ATOM 7605 C CA . GLU B 1 316 ? 33.612 -20.337 -47.761 1.00 39.09 316 GLU B CA 1
ATOM 7606 C C . GLU B 1 316 ? 34.812 -19.667 -47.120 1.00 39.31 316 GLU B C 1
ATOM 7607 O O . GLU B 1 316 ? 35.008 -18.465 -47.271 1.00 40.04 316 GLU B O 1
ATOM 7619 N N . PHE B 1 317 ? 35.616 -20.451 -46.409 1.00 37.99 317 PHE B N 1
ATOM 7620 C CA . PHE B 1 317 ? 36.761 -19.924 -45.686 1.00 38.02 317 PHE B CA 1
ATOM 7621 C C . PHE B 1 317 ? 37.693 -19.167 -46.615 1.00 38.15 317 PHE B C 1
ATOM 7622 O O . PHE B 1 317 ? 38.160 -19.718 -47.613 1.00 38.50 317 PHE B O 1
ATOM 7639 N N . SER B 1 318 ? 38.002 -17.923 -46.271 1.00 37.72 318 SER B N 1
ATOM 7640 C CA . SER B 1 318 ? 38.843 -17.091 -47.125 1.00 40.94 318 SER B CA 1
ATOM 7641 C C . SER B 1 318 ? 39.577 -16.042 -46.302 1.00 41.66 318 SER B C 1
ATOM 7642 O O . SER B 1 318 ? 39.029 -15.521 -45.329 1.00 38.52 318 SER B O 1
ATOM 7650 N N . PRO B 1 319 ? 40.833 -15.738 -46.669 1.00 45.07 319 PRO B N 1
ATOM 7651 C CA . PRO B 1 319 ? 41.435 -14.542 -46.074 1.00 47.53 319 PRO B CA 1
ATOM 7652 C C . PRO B 1 319 ? 40.745 -13.294 -46.612 1.00 48.52 319 PRO B C 1
ATOM 7653 O O . PRO B 1 319 ? 39.995 -13.391 -47.581 1.00 42.42 319 PRO B O 1
ATOM 7664 N N . ILE B 1 320 ? 40.975 -12.146 -45.984 1.00 51.34 320 ILE B N 1
ATOM 7665 C CA . ILE B 1 320 ? 40.486 -10.887 -46.526 1.00 53.10 320 ILE B CA 1
ATOM 7666 C C . ILE B 1 320 ? 41.436 -10.475 -47.640 1.00 51.99 320 ILE B C 1
ATOM 7667 O O . ILE B 1 320 ? 42.621 -10.235 -47.411 1.00 50.12 320 ILE B O 1
ATOM 7683 N N . ARG B 1 321 ? 40.902 -10.429 -48.853 1.00 54.77 321 ARG B N 1
ATOM 7684 C CA . ARG B 1 321 ? 41.695 -10.159 -50.042 1.00 62.10 321 ARG B CA 1
ATOM 7685 C C . ARG B 1 321 ? 41.800 -8.667 -50.361 1.00 71.89 321 ARG B C 1
ATOM 7686 O O . ARG B 1 321 ? 40.803 -7.941 -50.344 1.00 70.39 321 ARG B O 1
ATOM 7707 N N . SER B 1 322 ? 43.023 -8.229 -50.652 1.00 78.73 322 SER B N 1
ATOM 7708 C CA . SER B 1 322 ? 43.293 -6.856 -51.062 1.00 82.91 322 SER B CA 1
ATOM 7709 C C . SER B 1 322 ? 42.753 -6.610 -52.463 1.00 86.45 322 SER B C 1
ATOM 7710 O O . SER B 1 322 ? 42.255 -5.526 -52.770 1.00 90.54 322 SER B O 1
ATOM 7718 N N . ASP B 1 323 ? 42.857 -7.629 -53.311 1.00 84.93 323 ASP B N 1
ATOM 7719 C CA . ASP B 1 323 ? 42.508 -7.505 -54.724 1.00 82.18 323 ASP B CA 1
ATOM 7720 C C . ASP B 1 323 ? 41.014 -7.749 -54.945 1.00 83.84 323 ASP B C 1
ATOM 7721 O O . ASP B 1 323 ? 40.605 -8.294 -55.970 1.00 82.21 323 ASP B O 1
ATOM 7730 N N . ARG B 1 324 ? 40.206 -7.321 -53.979 1.00 88.63 324 ARG B N 1
ATOM 7731 C CA . ARG B 1 324 ? 38.763 -7.535 -54.010 1.00 93.45 324 ARG B CA 1
ATOM 7732 C C . ARG B 1 324 ? 38.055 -6.439 -53.214 1.00 93.84 324 ARG B C 1
ATOM 7733 O O . ARG B 1 324 ? 36.905 -6.594 -52.803 1.00 92.49 324 ARG B O 1
ATOM 7754 N N . ALA C 1 26 ? 37.442 4.979 -33.661 1.00 60.36 26 ALA C N 1
ATOM 7755 C CA . ALA C 1 26 ? 37.458 3.525 -33.546 1.00 61.38 26 ALA C CA 1
ATOM 7756 C C . ALA C 1 26 ? 38.788 2.925 -34.016 1.00 61.98 26 ALA C C 1
ATOM 7757 O O . ALA C 1 26 ? 39.404 3.439 -34.948 1.00 67.12 26 ALA C O 1
ATOM 7763 N N . PRO C 1 27 ? 39.220 1.812 -33.394 1.00 57.48 27 PRO C N 1
ATOM 7764 C CA . PRO C 1 27 ? 40.543 1.245 -33.698 1.00 54.12 27 PRO C CA 1
ATOM 7765 C C . PRO C 1 27 ? 40.699 0.795 -35.144 1.00 48.56 27 PRO C C 1
ATOM 7766 O O . PRO C 1 27 ? 39.711 0.490 -35.807 1.00 44.55 27 PRO C O 1
ATOM 7777 N N . ALA C 1 28 ? 41.938 0.740 -35.619 1.00 50.14 28 ALA C N 1
ATOM 7778 C CA . ALA C 1 28 ? 42.212 0.243 -36.958 1.00 52.53 28 ALA C CA 1
ATOM 7779 C C . ALA C 1 28 ? 41.739 -1.202 -37.070 1.00 51.62 28 ALA C C 1
ATOM 7780 O O . ALA C 1 28 ? 41.772 -1.958 -36.092 1.00 51.90 28 ALA C O 1
ATOM 7787 N N . GLN C 1 29 ? 41.293 -1.578 -38.261 1.00 49.40 29 GLN C N 1
ATOM 7788 C CA . GLN C 1 29 ? 40.880 -2.947 -38.522 1.00 50.57 29 GLN C CA 1
ATOM 7789 C C . GLN C 1 29 ? 42.078 -3.873 -38.450 1.00 49.67 29 GLN C C 1
ATOM 7790 O O . GLN C 1 29 ? 43.189 -3.488 -38.800 1.00 46.07 29 GLN C O 1
ATOM 7804 N N . GLN C 1 30 ? 41.844 -5.096 -37.986 1.00 52.59 30 GLN C N 1
ATOM 7805 C CA . GLN C 1 30 ? 42.899 -6.090 -37.841 1.00 55.82 30 GLN C CA 1
ATOM 7806 C C . GLN C 1 30 ? 43.189 -6.778 -39.166 1.00 67.37 30 GLN C C 1
ATOM 7807 O O . GLN C 1 30 ? 44.342 -7.090 -39.471 1.00 69.70 30 GLN C O 1
ATOM 7821 N N . LYS C 1 31 ? 42.134 -7.020 -39.940 1.00 77.36 31 LYS C N 1
ATOM 7822 C CA . LYS C 1 31 ? 42.234 -7.665 -41.254 1.00 80.96 31 LYS C CA 1
ATOM 7823 C C . LYS C 1 31 ? 42.634 -9.144 -41.198 1.00 75.97 31 LYS C C 1
ATOM 7824 O O . LYS C 1 31 ? 42.004 -9.976 -41.848 1.00 84.99 31 LYS C O 1
ATOM 7843 N N . THR C 1 32 ? 43.666 -9.462 -40.421 1.00 59.30 32 THR C N 1
ATOM 7844 C CA . THR C 1 32 ? 44.169 -10.830 -40.295 1.00 53.42 32 THR C CA 1
ATOM 7845 C C . THR C 1 32 ? 43.033 -11.844 -40.127 1.00 53.70 32 THR C C 1
ATOM 7846 O O . THR C 1 32 ? 42.035 -11.568 -39.462 1.00 57.54 32 THR C O 1
ATOM 7857 N N . GLN C 1 33 ? 43.186 -13.008 -40.747 1.00 47.91 33 GLN C N 1
ATOM 7858 C CA . GLN C 1 33 ? 42.207 -14.085 -40.639 1.00 41.48 33 GLN C CA 1
ATOM 7859 C C . GLN C 1 33 ? 42.656 -15.075 -39.569 1.00 39.00 33 GLN C C 1
ATOM 7860 O O . GLN C 1 33 ? 43.844 -15.163 -39.268 1.00 37.42 33 GLN C O 1
ATOM 7874 N N . VAL C 1 34 ? 41.708 -15.814 -38.999 1.00 33.15 34 VAL C N 1
ATOM 7875 C CA . VAL C 1 34 ? 42.023 -16.869 -38.050 1.00 29.15 34 VAL C CA 1
ATOM 7876 C C . VAL C 1 34 ? 42.965 -17.868 -38.730 1.00 31.70 34 VAL C C 1
ATOM 7877 O O . VAL C 1 34 ? 42.859 -18.087 -39.923 1.00 31.09 34 VAL C O 1
ATOM 7890 N N . PRO C 1 35 ? 43.905 -18.465 -37.978 1.00 34.71 35 PRO C N 1
ATOM 7891 C CA . PRO C 1 35 ? 44.783 -19.456 -38.615 1.00 39.24 35 PRO C CA 1
ATOM 7892 C C . PRO C 1 35 ? 43.997 -20.555 -39.338 1.00 39.56 35 PRO C C 1
ATOM 7893 O O . PRO C 1 35 ? 42.919 -20.939 -38.887 1.00 38.29 35 PRO C O 1
ATOM 7904 N N . GLY C 1 36 ? 44.535 -21.038 -40.454 1.00 35.83 36 GLY C N 1
ATOM 7905 C CA . GLY C 1 36 ? 43.878 -22.061 -41.241 1.00 37.27 36 GLY C CA 1
ATOM 7906 C C . GLY C 1 36 ? 44.225 -23.457 -40.753 1.00 40.18 36 GLY C C 1
ATOM 7907 O O . GLY C 1 36 ? 44.828 -24.236 -41.491 1.00 38.82 36 GLY C O 1
ATOM 7911 N N . TYR C 1 37 ? 43.877 -23.764 -39.504 1.00 38.76 37 TYR C N 1
ATOM 7912 C CA . TYR C 1 37 ? 43.843 -25.152 -39.059 1.00 36.73 37 TYR C CA 1
ATOM 7913 C C . TYR C 1 37 ? 42.493 -25.452 -38.437 1.00 36.23 37 TYR C C 1
ATOM 7914 O O . TYR C 1 37 ? 41.792 -24.548 -37.977 1.00 35.83 37 TYR C O 1
ATOM 7932 N N . TYR C 1 38 ? 42.102 -26.717 -38.470 1.00 35.62 38 TYR C N 1
ATOM 7933 C CA . TYR C 1 38 ? 40.851 -27.113 -37.823 1.00 35.01 38 TYR C CA 1
ATOM 7934 C C . TYR C 1 38 ? 40.948 -28.539 -37.296 1.00 34.55 38 TYR C C 1
ATOM 7935 O O . TYR C 1 38 ? 41.376 -29.437 -38.015 1.00 35.12 38 TYR C O 1
ATOM 7953 N N . ARG C 1 39 ? 40.554 -28.733 -36.040 1.00 33.37 39 ARG C N 1
ATOM 7954 C CA . ARG C 1 39 ? 40.690 -30.022 -35.370 1.00 35.21 39 ARG C CA 1
ATOM 7955 C C . ARG C 1 39 ? 39.377 -30.800 -35.374 1.00 36.28 39 ARG C C 1
ATOM 7956 O O . ARG C 1 39 ? 38.312 -30.237 -35.114 1.00 35.81 39 ARG C O 1
ATOM 7977 N N . MET C 1 40 ? 39.460 -32.094 -35.655 1.00 38.28 40 MET C N 1
ATOM 7978 C CA . MET C 1 40 ? 38.300 -32.974 -35.579 1.00 40.61 40 MET C CA 1
ATOM 7979 C C . MET C 1 40 ? 38.737 -34.350 -35.094 1.00 40.71 40 MET C C 1
ATOM 7980 O O . MET C 1 40 ? 39.757 -34.879 -35.537 1.00 40.64 40 MET C O 1
ATOM 7994 N N . ALA C 1 41 ? 37.952 -34.942 -34.203 1.00 37.30 41 ALA C N 1
ATOM 7995 C CA . ALA C 1 41 ? 38.243 -36.286 -33.726 1.00 38.52 41 ALA C CA 1
ATOM 7996 C C . ALA C 1 41 ? 37.704 -37.313 -34.716 1.00 39.53 41 ALA C C 1
ATOM 7997 O O . ALA C 1 41 ? 36.685 -37.090 -35.357 1.00 40.50 41 ALA C O 1
ATOM 8004 N N . LEU C 1 42 ? 38.419 -38.425 -34.852 1.00 36.48 42 LEU C N 1
ATOM 8005 C CA . LEU C 1 42 ? 37.973 -39.542 -35.666 1.00 37.10 42 LEU C CA 1
ATOM 8006 C C . LEU C 1 42 ? 38.329 -40.829 -34.924 1.00 41.21 42 LEU C C 1
ATOM 8007 O O . LEU C 1 42 ? 39.417 -41.390 -35.105 1.00 39.15 42 LEU C O 1
ATOM 8023 N N . GLY C 1 43 ? 37.422 -41.281 -34.064 1.00 45.40 43 GLY C N 1
ATOM 8024 C CA . GLY C 1 43 ? 37.738 -42.343 -33.128 1.00 46.05 43 GLY C CA 1
ATOM 8025 C C . GLY C 1 43 ? 38.845 -41.886 -32.197 1.00 44.37 43 GLY C C 1
ATOM 8026 O O . GLY C 1 43 ? 38.743 -40.832 -31.584 1.00 43.68 43 GLY C O 1
ATOM 8030 N N . ASP C 1 44 ? 39.911 -42.674 -32.096 1.00 44.10 44 ASP C N 1
ATOM 8031 C CA . ASP C 1 44 ? 41.050 -42.308 -31.263 1.00 44.15 44 ASP C CA 1
ATOM 8032 C C . ASP C 1 44 ? 42.038 -41.430 -32.036 1.00 42.78 44 ASP C C 1
ATOM 8033 O O . ASP C 1 44 ? 42.976 -40.889 -31.455 1.00 46.87 44 ASP C O 1
ATOM 8042 N N . PHE C 1 45 ? 41.811 -41.275 -33.340 1.00 39.64 45 PHE C N 1
ATOM 8043 C CA . PHE C 1 45 ? 42.688 -40.461 -34.181 1.00 40.94 45 PHE C CA 1
ATOM 8044 C C . PHE C 1 45 ? 42.339 -38.988 -34.069 1.00 44.11 45 PHE C C 1
ATOM 8045 O O . PHE C 1 45 ? 41.172 -38.630 -33.891 1.00 45.54 45 PHE C O 1
ATOM 8062 N N . GLU C 1 46 ? 43.350 -38.135 -34.205 1.00 42.92 46 GLU C N 1
ATOM 8063 C CA . GLU C 1 46 ? 43.127 -36.687 -34.241 1.00 41.33 46 GLU C CA 1
ATOM 8064 C C . GLU C 1 46 ? 43.403 -36.161 -35.645 1.00 40.68 46 GLU C C 1
ATOM 8065 O O . GLU C 1 46 ? 44.492 -36.351 -36.182 1.00 38.17 46 GLU C O 1
ATOM 8077 N N . VAL C 1 47 ? 42.418 -35.485 -36.223 1.00 38.72 47 VAL C N 1
ATOM 8078 C CA . VAL C 1 47 ? 42.573 -34.882 -37.540 1.00 40.64 47 VAL C CA 1
ATOM 8079 C C . VAL C 1 47 ? 42.743 -33.375 -37.404 1.00 39.96 47 VAL C C 1
ATOM 8080 O O . VAL C 1 47 ? 41.955 -32.716 -36.732 1.00 42.89 47 VAL C O 1
ATOM 8093 N N . THR C 1 48 ? 43.763 -32.844 -38.070 1.00 34.89 48 THR C N 1
ATOM 8094 C CA . THR C 1 48 ? 44.002 -31.412 -38.145 1.00 36.03 48 THR C CA 1
ATOM 8095 C C . THR C 1 48 ? 44.010 -31.034 -39.621 1.00 36.53 48 THR C C 1
ATOM 8096 O O . THR C 1 48 ? 44.950 -31.361 -40.337 1.00 34.53 48 THR C O 1
ATOM 8107 N N . ALA C 1 49 ? 42.956 -30.369 -40.079 1.00 34.05 49 ALA C N 1
ATOM 8108 C CA . ALA C 1 49 ? 42.925 -29.853 -41.440 1.00 33.21 49 ALA C CA 1
ATOM 8109 C C . ALA C 1 49 ? 43.819 -28.630 -41.479 1.00 32.77 49 ALA C C 1
ATOM 8110 O O . ALA C 1 49 ? 43.835 -27.842 -40.515 1.00 30.82 49 ALA C O 1
ATOM 8117 N N . LEU C 1 50 ? 44.534 -28.474 -42.596 1.00 32.26 50 LEU C N 1
ATOM 8118 C CA . LEU C 1 50 ? 45.520 -27.407 -42.775 1.00 32.78 50 LEU C CA 1
ATOM 8119 C C . LEU C 1 50 ? 45.303 -26.679 -44.089 1.00 35.17 50 LEU C C 1
ATOM 8120 O O . LEU C 1 50 ? 45.264 -27.295 -45.156 1.00 36.54 50 LEU C O 1
ATOM 8136 N N . TYR C 1 51 ? 45.184 -25.360 -44.011 1.00 34.20 51 TYR C N 1
ATOM 8137 C CA . TYR C 1 51 ? 44.941 -24.529 -45.182 1.00 34.19 51 TYR C CA 1
ATOM 8138 C C . TYR C 1 51 ? 46.257 -24.086 -45.828 1.00 36.35 51 TYR C C 1
ATOM 8139 O O . TYR C 1 51 ? 47.147 -23.586 -45.143 1.00 37.00 51 TYR C O 1
ATOM 8157 N N . ASP C 1 52 ? 46.382 -24.267 -47.139 1.00 38.84 52 ASP C N 1
ATOM 8158 C CA . ASP C 1 52 ? 47.573 -23.814 -47.867 1.00 39.49 52 ASP C CA 1
ATOM 8159 C C . ASP C 1 52 ? 47.364 -22.450 -48.490 1.00 40.15 52 ASP C C 1
ATOM 8160 O O . ASP C 1 52 ? 48.331 -21.781 -48.848 1.00 41.21 52 ASP C O 1
ATOM 8169 N N . GLY C 1 53 ? 46.103 -22.055 -48.648 1.00 40.64 53 GLY C N 1
ATOM 8170 C CA . GLY C 1 53 ? 45.765 -20.820 -49.334 1.00 39.71 53 GLY C CA 1
ATOM 8171 C C . GLY C 1 53 ? 44.777 -21.067 -50.460 1.00 39.82 53 GLY C C 1
ATOM 8172 O O . GLY C 1 53 ? 44.075 -22.078 -50.469 1.00 46.95 53 GLY C O 1
ATOM 8176 N N . TYR C 1 54 ? 44.727 -20.148 -51.418 1.00 40.14 54 TYR C N 1
ATOM 8177 C CA . TYR C 1 54 ? 43.803 -20.262 -52.544 1.00 43.90 54 TYR C CA 1
ATOM 8178 C C . TYR C 1 54 ? 44.489 -19.957 -53.865 1.00 45.85 54 TYR C C 1
ATOM 8179 O O . TYR C 1 54 ? 45.519 -19.288 -53.904 1.00 45.55 54 TYR C O 1
ATOM 8197 N N . VAL C 1 55 ? 43.898 -20.454 -54.946 1.00 49.94 55 VAL C N 1
ATOM 8198 C CA . VAL C 1 55 ? 44.238 -20.011 -56.289 1.00 53.05 55 VAL C CA 1
ATOM 8199 C C . VAL C 1 55 ? 42.939 -19.758 -57.060 1.00 49.53 55 VAL C C 1
ATOM 8200 O O . VAL C 1 55 ? 41.970 -20.504 -56.909 1.00 48.82 55 VAL C O 1
ATOM 8213 N N . ASP C 1 56 ? 42.909 -18.696 -57.861 1.00 47.58 56 ASP C N 1
ATOM 8214 C CA . ASP C 1 56 ? 41.738 -18.397 -58.678 1.00 49.32 56 ASP C CA 1
ATOM 8215 C C . ASP C 1 56 ? 41.830 -19.158 -59.991 1.00 51.85 56 ASP C C 1
ATOM 8216 O O . ASP C 1 56 ? 42.800 -19.007 -60.735 1.00 54.53 56 ASP C O 1
ATOM 8225 N N . LEU C 1 57 ? 40.820 -19.979 -60.269 1.00 50.96 57 LEU C N 1
ATOM 8226 C CA . LEU C 1 57 ? 40.801 -20.805 -61.475 1.00 49.26 57 LEU C CA 1
ATOM 8227 C C . LEU C 1 57 ? 39.650 -20.392 -62.391 1.00 51.37 57 LEU C C 1
ATOM 8228 O O . LEU C 1 57 ? 38.493 -20.429 -61.968 1.00 50.95 57 LEU C O 1
ATOM 8244 N N . PRO C 1 58 ? 39.953 -19.999 -63.644 1.00 54.36 58 PRO C N 1
ATOM 8245 C CA . PRO C 1 58 ? 38.867 -19.691 -64.579 1.00 55.07 58 PRO C CA 1
ATOM 8246 C C . PRO C 1 58 ? 37.833 -20.810 -64.644 1.00 56.94 58 PRO C C 1
ATOM 8247 O O . PRO C 1 58 ? 38.183 -21.990 -64.527 1.00 53.83 58 PRO C O 1
ATOM 8258 N N . ALA C 1 59 ? 36.574 -20.417 -64.813 1.00 61.74 59 ALA C N 1
ATOM 8259 C CA . ALA C 1 59 ? 35.453 -21.340 -64.897 1.00 63.28 59 ALA C CA 1
ATOM 8260 C C . ALA C 1 59 ? 35.525 -22.154 -66.183 1.00 63.28 59 ALA C C 1
ATOM 8261 O O . ALA C 1 59 ? 35.006 -23.269 -66.251 1.00 64.93 59 ALA C O 1
ATOM 8268 N N . SER C 1 60 ? 36.174 -21.585 -67.197 1.00 62.33 60 SER C N 1
ATOM 8269 C CA . SER C 1 60 ? 36.345 -22.245 -68.488 1.00 64.42 60 SER C CA 1
ATOM 8270 C C . SER C 1 60 ? 37.100 -23.563 -68.343 1.00 62.03 60 SER C C 1
ATOM 8271 O O . SER C 1 60 ? 36.978 -24.451 -69.183 1.00 65.98 60 SER C O 1
ATOM 8279 N N . LEU C 1 61 ? 37.893 -23.678 -67.283 1.00 57.73 61 LEU C N 1
ATOM 8280 C CA . LEU C 1 61 ? 38.653 -24.899 -67.023 1.00 60.08 61 LEU C CA 1
ATOM 8281 C C . LEU C 1 61 ? 37.747 -26.074 -66.667 1.00 64.39 61 LEU C C 1
ATOM 8282 O O . LEU C 1 61 ? 38.207 -27.213 -66.572 1.00 66.30 61 LEU C O 1
ATOM 8298 N N . LEU C 1 62 ? 36.465 -25.791 -66.458 1.00 63.54 62 LEU C N 1
ATOM 8299 C CA . LEU C 1 62 ? 35.473 -26.839 -66.270 1.00 61.76 62 LEU C CA 1
ATOM 8300 C C . LEU C 1 62 ? 34.776 -27.071 -67.591 1.00 64.36 62 LEU C C 1
ATOM 8301 O O . LEU C 1 62 ? 34.335 -26.124 -68.244 1.00 65.37 62 LEU C O 1
ATOM 8317 N N . LYS C 1 63 ? 34.680 -28.334 -67.985 1.00 69.56 63 LYS C N 1
ATOM 8318 C CA . LYS C 1 63 ? 34.185 -28.680 -69.311 1.00 72.62 63 LYS C CA 1
ATOM 8319 C C . LYS C 1 63 ? 33.076 -29.718 -69.191 1.00 69.79 63 LYS C C 1
ATOM 8320 O O . LYS C 1 63 ? 33.043 -30.495 -68.233 1.00 66.17 63 LYS C O 1
ATOM 8339 N N . GLY C 1 64 ? 32.146 -29.690 -70.142 1.00 70.32 64 GLY C N 1
ATOM 8340 C CA . GLY C 1 64 ? 31.120 -30.711 -70.251 1.00 72.47 64 GLY C CA 1
ATOM 8341 C C . GLY C 1 64 ? 29.797 -30.310 -69.631 1.00 75.34 64 GLY C C 1
ATOM 8342 O O . GLY C 1 64 ? 28.997 -31.176 -69.271 1.00 76.50 64 GLY C O 1
ATOM 8346 N N . ILE C 1 65 ? 29.554 -29.006 -69.522 1.00 78.63 65 ILE C N 1
ATOM 8347 C CA . ILE C 1 65 ? 28.370 -28.516 -68.816 1.00 82.65 65 ILE C CA 1
ATOM 8348 C C . ILE C 1 65 ? 27.476 -27.596 -69.649 1.00 85.77 65 ILE C C 1
ATOM 8349 O O . ILE C 1 65 ? 26.363 -27.996 -69.988 1.00 94.15 65 ILE C O 1
ATOM 8365 N N . ASP C 1 66 ? 27.986 -26.405 -69.981 1.00 77.83 66 ASP C N 1
ATOM 8366 C CA . ASP C 1 66 ? 27.230 -25.270 -70.561 1.00 76.24 66 ASP C CA 1
ATOM 8367 C C . ASP C 1 66 ? 27.433 -24.027 -69.689 1.00 74.65 66 ASP C C 1
ATOM 8368 O O . ASP C 1 66 ? 27.104 -24.033 -68.506 1.00 71.99 66 ASP C O 1
ATOM 8377 N N . ASP C 1 67 ? 27.967 -22.971 -70.299 1.00 80.83 67 ASP C N 1
ATOM 8378 C CA . ASP C 1 67 ? 28.205 -21.671 -69.657 1.00 86.69 67 ASP C CA 1
ATOM 8379 C C . ASP C 1 67 ? 27.093 -21.210 -68.697 1.00 81.14 67 ASP C C 1
ATOM 8380 O O . ASP C 1 67 ? 27.325 -20.991 -67.499 1.00 80.31 67 ASP C O 1
ATOM 8389 N N . LYS C 1 68 ? 25.891 -21.043 -69.239 1.00 72.27 68 LYS C N 1
ATOM 8390 C CA . LYS C 1 68 ? 24.738 -20.607 -68.457 1.00 69.58 68 LYS C CA 1
ATOM 8391 C C . LYS C 1 68 ? 24.494 -21.531 -67.267 1.00 72.33 68 LYS C C 1
ATOM 8392 O O . LYS C 1 68 ? 24.419 -21.092 -66.113 1.00 70.63 68 LYS C O 1
ATOM 8411 N N . ASP C 1 69 ? 24.374 -22.818 -67.569 1.00 81.31 69 ASP C N 1
ATOM 8412 C CA . ASP C 1 69 ? 24.032 -23.824 -66.575 1.00 88.69 69 ASP C CA 1
ATOM 8413 C C . ASP C 1 69 ? 25.118 -23.903 -65.498 1.00 82.02 69 ASP C C 1
ATOM 8414 O O . ASP C 1 69 ? 24.849 -24.267 -64.350 1.00 84.48 69 ASP C O 1
ATOM 8423 N N . LEU C 1 70 ? 26.341 -23.543 -65.876 1.00 71.57 70 LEU C N 1
ATOM 8424 C CA . LEU C 1 70 ? 27.463 -23.491 -64.944 1.00 67.00 70 LEU C CA 1
ATOM 8425 C C . LEU C 1 70 ? 27.334 -22.271 -64.037 1.00 65.47 70 LEU C C 1
ATOM 8426 O O . LEU C 1 70 ? 27.435 -22.373 -62.805 1.00 64.21 70 LEU C O 1
ATOM 8442 N N . GLN C 1 71 ? 27.107 -21.116 -64.655 1.00 68.54 71 GLN C N 1
ATOM 8443 C CA . GLN C 1 71 ? 26.927 -19.883 -63.898 1.00 68.51 71 GLN C CA 1
ATOM 8444 C C . GLN C 1 71 ? 25.770 -20.014 -62.912 1.00 65.70 71 GLN C C 1
ATOM 8445 O O . GLN C 1 71 ? 25.838 -19.498 -61.792 1.00 64.33 71 GLN C O 1
ATOM 8459 N N . SER C 1 72 ? 24.719 -20.718 -63.329 1.00 63.16 72 SER C N 1
ATOM 8460 C CA . SER C 1 72 ? 23.591 -21.006 -62.443 1.00 62.76 72 SER C CA 1
ATOM 8461 C C . SER C 1 72 ? 24.055 -21.753 -61.197 1.00 59.33 72 SER C C 1
ATOM 8462 O O . SER C 1 72 ? 23.803 -21.322 -60.069 1.00 62.01 72 SER C O 1
ATOM 8470 N N . LEU C 1 73 ? 24.743 -22.870 -61.410 1.00 56.23 73 LEU C N 1
ATOM 8471 C CA . LEU C 1 73 ? 25.256 -23.682 -60.306 1.00 58.31 73 LEU C CA 1
ATOM 8472 C C . LEU C 1 73 ? 26.181 -22.886 -59.392 1.00 57.97 73 LEU C C 1
ATOM 8473 O O . LEU C 1 73 ? 26.124 -23.021 -58.165 1.00 55.86 73 LEU C O 1
ATOM 8489 N N . LEU C 1 74 ? 27.039 -22.062 -59.984 1.00 57.95 74 LEU C N 1
ATOM 8490 C CA . LEU C 1 74 ? 27.890 -21.192 -59.173 1.00 55.90 74 LEU C CA 1
ATOM 8491 C C . LEU C 1 74 ? 27.066 -20.203 -58.340 1.00 52.77 74 LEU C C 1
ATOM 8492 O O . LEU C 1 74 ? 27.265 -20.087 -57.132 1.00 52.23 74 LEU C O 1
ATOM 8508 N N . ALA C 1 75 ? 26.135 -19.504 -58.982 1.00 51.02 75 ALA C N 1
ATOM 8509 C CA . ALA C 1 75 ? 25.343 -18.493 -58.292 1.00 50.70 75 ALA C CA 1
ATOM 8510 C C . ALA C 1 75 ? 24.455 -19.127 -57.219 1.00 51.89 75 ALA C C 1
ATOM 8511 O O . ALA C 1 75 ? 24.170 -18.511 -56.194 1.00 52.57 75 ALA C O 1
ATOM 8518 N N . ARG C 1 76 ? 24.037 -20.367 -57.456 1.00 55.76 76 ARG C N 1
ATOM 8519 C CA . ARG C 1 76 ? 23.254 -21.121 -56.480 1.00 57.78 76 ARG C CA 1
ATOM 8520 C C . ARG C 1 76 ? 23.996 -21.286 -55.150 1.00 52.87 76 ARG C C 1
ATOM 8521 O O . ARG C 1 76 ? 23.381 -21.310 -54.083 1.00 51.36 76 ARG C O 1
ATOM 8542 N N . MET C 1 77 ? 25.318 -21.404 -55.213 1.00 50.47 77 MET C N 1
ATOM 8543 C CA . MET C 1 77 ? 26.133 -21.534 -54.006 1.00 50.78 77 MET C CA 1
ATOM 8544 C C . MET C 1 77 ? 26.894 -20.235 -53.737 1.00 47.26 77 MET C C 1
ATOM 8545 O O . MET C 1 77 ? 27.872 -20.221 -52.986 1.00 48.84 77 MET C O 1
ATOM 8559 N N . PHE C 1 78 ? 26.443 -19.154 -54.368 1.00 46.04 78 PHE C N 1
ATOM 8560 C CA . PHE C 1 78 ? 27.013 -17.824 -54.161 1.00 48.17 78 PHE C CA 1
ATOM 8561 C C . PHE C 1 78 ? 28.520 -17.790 -54.407 1.00 49.99 78 PHE C C 1
ATOM 8562 O O . PHE C 1 78 ? 29.285 -17.247 -53.614 1.00 51.33 78 PHE C O 1
ATOM 8579 N N . VAL C 1 79 ? 28.924 -18.374 -55.530 1.00 52.59 79 VAL C N 1
ATOM 8580 C CA . VAL C 1 79 ? 30.328 -18.418 -55.923 1.00 54.34 79 VAL C CA 1
ATOM 8581 C C . VAL C 1 79 ? 30.598 -17.388 -57.011 1.00 54.81 79 VAL C C 1
ATOM 8582 O O . VAL C 1 79 ? 30.090 -17.510 -58.118 1.00 55.12 79 VAL C O 1
ATOM 8595 N N . ALA C 1 80 ? 31.394 -16.375 -56.683 1.00 60.82 80 ALA C N 1
ATOM 8596 C CA . ALA C 1 80 ? 31.839 -15.382 -57.659 1.00 69.38 80 ALA C CA 1
ATOM 8597 C C . ALA C 1 80 ? 32.763 -16.043 -58.678 1.00 70.29 80 ALA C C 1
ATOM 8598 O O . ALA C 1 80 ? 33.494 -16.971 -58.340 1.00 68.13 80 ALA C O 1
ATOM 8605 N N . SER C 1 81 ? 32.737 -15.556 -59.916 1.00 69.96 81 SER C N 1
ATOM 8606 C CA . SER C 1 81 ? 33.546 -16.129 -60.988 1.00 69.43 81 SER C CA 1
ATOM 8607 C C . SER C 1 81 ? 34.059 -15.059 -61.950 1.00 75.40 81 SER C C 1
ATOM 8608 O O . SER C 1 81 ? 34.673 -15.384 -62.965 1.00 73.23 81 SER C O 1
ATOM 8616 N N . GLU C 1 82 ? 33.815 -13.790 -61.624 1.00 86.19 82 GLU C N 1
ATOM 8617 C CA . GLU C 1 82 ? 34.175 -12.677 -62.502 1.00 94.26 82 GLU C CA 1
ATOM 8618 C C . GLU C 1 82 ? 35.676 -12.656 -62.761 1.00 89.68 82 GLU C C 1
ATOM 8619 O O . GLU C 1 82 ? 36.123 -12.317 -63.858 1.00 92.56 82 GLU C O 1
ATOM 8631 N N . LYS C 1 83 ? 36.444 -13.026 -61.742 1.00 78.96 83 LYS C N 1
ATOM 8632 C CA . LYS C 1 83 ? 37.897 -13.062 -61.840 1.00 73.89 83 LYS C CA 1
ATOM 8633 C C . LYS C 1 83 ? 38.409 -14.453 -61.498 1.00 65.41 83 LYS C C 1
ATOM 8634 O O . LYS C 1 83 ? 39.507 -14.612 -60.961 1.00 66.77 83 LYS C O 1
ATOM 8653 N N . GLY C 1 84 ? 37.595 -15.456 -61.807 1.00 57.89 84 GLY C N 1
ATOM 8654 C CA . GLY C 1 84 ? 37.940 -16.836 -61.538 1.00 54.16 84 GLY C CA 1
ATOM 8655 C C . GLY C 1 84 ? 37.351 -17.304 -60.225 1.00 56.34 84 GLY C C 1
ATOM 8656 O O . GLY C 1 84 ? 37.054 -16.499 -59.338 1.00 60.13 84 GLY C O 1
ATOM 8660 N N . VAL C 1 85 ? 37.181 -18.616 -60.104 1.00 54.09 85 VAL C N 1
ATOM 8661 C CA . VAL C 1 85 ? 36.691 -19.220 -58.873 1.00 51.50 85 VAL C CA 1
ATOM 8662 C C . VAL C 1 85 ? 37.823 -19.360 -57.873 1.00 50.40 85 VAL C C 1
ATOM 8663 O O . VAL C 1 85 ? 38.827 -20.024 -58.142 1.00 50.84 85 VAL C O 1
ATOM 8676 N N . GLN C 1 86 ? 37.657 -18.729 -56.716 1.00 46.62 86 GLN C N 1
ATOM 8677 C CA . GLN C 1 86 ? 38.624 -18.854 -55.642 1.00 45.97 86 GLN C CA 1
ATOM 8678 C C . GLN C 1 86 ? 38.588 -20.281 -55.114 1.00 48.19 86 GLN C C 1
ATOM 8679 O O . GLN C 1 86 ? 37.578 -20.716 -54.566 1.00 50.11 86 GLN C O 1
ATOM 8693 N N . THR C 1 87 ? 39.693 -21.005 -55.279 1.00 46.97 87 THR C N 1
ATOM 8694 C CA . THR C 1 87 ? 39.729 -22.422 -54.931 1.00 47.40 87 THR C CA 1
ATOM 8695 C C . THR C 1 87 ? 40.732 -22.700 -53.821 1.00 49.04 87 THR C C 1
ATOM 8696 O O . THR C 1 87 ? 41.908 -22.351 -53.919 1.00 51.17 87 THR C O 1
ATOM 8707 N N . ALA C 1 88 ? 40.255 -23.360 -52.774 1.00 45.32 88 ALA C N 1
ATOM 8708 C CA . ALA C 1 88 ? 41.073 -23.630 -51.608 1.00 43.51 88 ALA C CA 1
ATOM 8709 C C . ALA C 1 88 ? 42.022 -24.779 -51.899 1.00 41.70 88 ALA C C 1
ATOM 8710 O O . ALA C 1 88 ? 41.733 -25.626 -52.739 1.00 40.54 88 ALA C O 1
ATOM 8717 N N . VAL C 1 89 ? 43.166 -24.783 -51.224 1.00 40.16 89 VAL C N 1
ATOM 8718 C CA . VAL C 1 89 ? 44.097 -25.917 -51.266 1.00 38.35 89 VAL C CA 1
ATOM 8719 C C . VAL C 1 89 ? 44.336 -26.385 -49.838 1.00 38.93 89 VAL C C 1
ATOM 8720 O O . VAL C 1 89 ? 44.842 -25.625 -49.018 1.00 41.86 89 VAL C O 1
ATOM 8733 N N . ASN C 1 90 ? 43.964 -27.626 -49.537 1.00 35.63 90 ASN C N 1
ATOM 8734 C CA . ASN C 1 90 ? 44.036 -28.133 -48.172 1.00 35.38 90 ASN C CA 1
ATOM 8735 C C . ASN C 1 90 ? 44.978 -29.322 -48.061 1.00 37.92 90 ASN C C 1
ATOM 8736 O O . ASN C 1 90 ? 45.222 -30.040 -49.037 1.00 38.24 90 ASN C O 1
ATOM 8747 N N . ALA C 1 91 ? 45.524 -29.510 -46.865 1.00 36.32 91 ALA C N 1
ATOM 8748 C CA . ALA C 1 91 ? 46.285 -30.708 -46.540 1.00 37.87 91 ALA C CA 1
ATOM 8749 C C . ALA C 1 91 ? 45.757 -31.200 -45.203 1.00 36.67 91 ALA C C 1
ATOM 8750 O O . ALA C 1 91 ? 45.011 -30.476 -44.514 1.00 33.35 91 ALA C O 1
ATOM 8757 N N . TYR C 1 92 ? 46.098 -32.434 -44.843 1.00 37.18 92 TYR C N 1
ATOM 8758 C CA . TYR C 1 92 ? 45.539 -33.009 -43.615 1.00 37.94 92 TYR C CA 1
ATOM 8759 C C . TYR C 1 92 ? 46.582 -33.703 -42.784 1.00 38.90 92 TYR C C 1
ATOM 8760 O O . TYR C 1 92 ? 47.361 -34.483 -43.296 1.00 39.03 92 TYR C O 1
ATOM 8778 N N . LEU C 1 93 ? 46.593 -33.385 -41.495 1.00 35.93 93 LEU C N 1
ATOM 8779 C CA . LEU C 1 93 ? 47.542 -33.960 -40.571 1.00 37.26 93 LEU C CA 1
ATOM 8780 C C . LEU C 1 93 ? 46.772 -34.868 -39.632 1.00 39.38 93 LEU C C 1
ATOM 8781 O O . LEU C 1 93 ? 45.846 -34.422 -38.965 1.00 38.88 93 LEU C O 1
ATOM 8797 N N . ILE C 1 94 ? 47.139 -36.141 -39.578 1.00 40.22 94 ILE C N 1
ATOM 8798 C CA . ILE C 1 94 ? 46.410 -37.087 -38.749 1.00 42.32 94 ILE C CA 1
ATOM 8799 C C . ILE C 1 94 ? 47.329 -37.777 -37.752 1.00 40.64 94 ILE C C 1
ATOM 8800 O O . ILE C 1 94 ? 48.330 -38.395 -38.123 1.00 38.09 94 ILE C O 1
ATOM 8816 N N . ASN C 1 95 ? 46.969 -37.649 -36.480 1.00 38.84 95 ASN C N 1
ATOM 8817 C CA . ASN C 1 95 ? 47.691 -38.276 -35.394 1.00 40.75 95 ASN C CA 1
ATOM 8818 C C . ASN C 1 95 ? 46.952 -39.543 -35.002 1.00 44.28 95 ASN C C 1
ATOM 8819 O O . ASN C 1 95 ? 45.878 -39.487 -34.396 1.00 42.58 95 ASN C O 1
ATOM 8830 N N . THR C 1 96 ? 47.527 -40.683 -35.360 1.00 44.21 96 THR C N 1
ATOM 8831 C CA . THR C 1 96 ? 46.893 -41.974 -35.131 1.00 41.99 96 THR C CA 1
ATOM 8832 C C . THR C 1 96 ? 47.334 -42.588 -33.816 1.00 42.97 96 THR C C 1
ATOM 8833 O O . THR C 1 96 ? 46.927 -43.699 -33.493 1.00 48.45 96 THR C O 1
ATOM 8844 N N . GLY C 1 97 ? 48.182 -41.879 -33.075 1.00 43.46 97 GLY C N 1
ATOM 8845 C CA . GLY C 1 97 ? 48.833 -42.447 -31.904 1.00 48.99 97 GLY C CA 1
ATOM 8846 C C . GLY C 1 97 ? 50.102 -43.195 -32.288 1.00 51.60 97 GLY C C 1
ATOM 8847 O O . GLY C 1 97 ? 51.159 -42.991 -31.696 1.00 51.29 97 GLY C O 1
ATOM 8851 N N . ASP C 1 98 ? 49.996 -44.058 -33.294 1.00 51.75 98 ASP C N 1
ATOM 8852 C CA . ASP C 1 98 ? 51.136 -44.834 -33.779 1.00 53.71 98 ASP C CA 1
ATOM 8853 C C . ASP C 1 98 ? 52.028 -44.020 -34.718 1.00 49.52 98 ASP C C 1
ATOM 8854 O O . ASP C 1 98 ? 53.222 -44.292 -34.862 1.00 52.81 98 ASP C O 1
ATOM 8863 N N . ASN C 1 99 ? 51.424 -43.035 -35.368 1.00 45.57 99 ASN C N 1
ATOM 8864 C CA . ASN C 1 99 ? 52.083 -42.229 -36.386 1.00 42.77 99 ASN C CA 1
ATOM 8865 C C . ASN C 1 99 ? 51.483 -40.830 -36.432 1.00 42.48 99 ASN C C 1
ATOM 8866 O O . ASN C 1 99 ? 50.298 -40.641 -36.145 1.00 41.97 99 ASN C O 1
ATOM 8877 N N . LEU C 1 100 ? 52.311 -39.853 -36.785 1.00 41.51 100 LEU C N 1
ATOM 8878 C CA . LEU C 1 100 ? 51.836 -38.525 -37.156 1.00 39.34 100 LEU C CA 1
ATOM 8879 C C . LEU C 1 100 ? 51.991 -38.415 -38.671 1.00 42.01 100 LEU C C 1
ATOM 8880 O O . LEU C 1 100 ? 53.118 -38.394 -39.187 1.00 44.09 100 LEU C O 1
ATOM 8896 N N . VAL C 1 101 ? 50.864 -38.367 -39.375 1.00 39.24 101 VAL C N 1
ATOM 8897 C CA . VAL C 1 101 ? 50.848 -38.536 -40.825 1.00 40.01 101 VAL C CA 1
ATOM 8898 C C . VAL C 1 101 ? 50.349 -37.278 -41.501 1.00 40.16 101 VAL C C 1
ATOM 8899 O O . VAL C 1 101 ? 49.301 -36.764 -41.153 1.00 41.62 101 VAL C O 1
ATOM 8912 N N . LEU C 1 102 ? 51.096 -36.792 -42.480 1.00 38.38 102 LEU C N 1
ATOM 8913 C CA . LEU C 1 102 ? 50.675 -35.629 -43.247 1.00 38.37 102 LEU C CA 1
ATOM 8914 C C . LEU C 1 102 ? 50.279 -36.081 -44.646 1.00 41.43 102 LEU C C 1
ATOM 8915 O O . LEU C 1 102 ? 51.067 -36.721 -45.346 1.00 42.73 102 LEU C O 1
ATOM 8931 N N . ILE C 1 103 ? 49.046 -35.775 -45.040 1.00 40.24 103 ILE C N 1
ATOM 8932 C CA . ILE C 1 103 ? 48.573 -36.052 -46.389 1.00 40.47 103 ILE C CA 1
ATOM 8933 C C . ILE C 1 103 ? 48.561 -34.756 -47.183 1.00 40.10 103 ILE C C 1
ATOM 8934 O O . ILE C 1 103 ? 47.823 -33.806 -46.840 1.00 38.59 103 ILE C O 1
ATOM 8950 N N . ASP C 1 104 ? 49.374 -34.755 -48.243 1.00 40.51 104 ASP C N 1
ATOM 8951 C CA . ASP C 1 104 ? 49.636 -33.596 -49.098 1.00 42.99 104 ASP C CA 1
ATOM 8952 C C . ASP C 1 104 ? 50.283 -32.446 -48.331 1.00 42.66 104 ASP C C 1
ATOM 8953 O O . ASP C 1 104 ? 50.291 -32.435 -47.099 1.00 39.60 104 ASP C O 1
ATOM 8962 N N . THR C 1 105 ? 50.875 -31.508 -49.066 1.00 42.91 105 THR C N 1
ATOM 8963 C CA . THR C 1 105 ? 51.780 -30.538 -48.459 1.00 41.52 105 THR C CA 1
ATOM 8964 C C . THR C 1 105 ? 51.581 -29.123 -48.983 1.00 40.83 105 THR C C 1
ATOM 8965 O O . THR C 1 105 ? 52.321 -28.216 -48.606 1.00 43.11 105 THR C O 1
ATOM 8976 N N . GLY C 1 106 ? 50.577 -28.925 -49.830 1.00 41.28 106 GLY C N 1
ATOM 8977 C CA . GLY C 1 106 ? 50.339 -27.619 -50.417 1.00 40.73 106 GLY C CA 1
ATOM 8978 C C . GLY C 1 106 ? 51.368 -27.329 -51.496 1.00 42.88 106 GLY C C 1
ATOM 8979 O O . GLY C 1 106 ? 52.121 -28.223 -51.885 1.00 40.10 106 GLY C O 1
ATOM 8983 N N . ALA C 1 107 ? 51.416 -26.077 -51.953 1.00 46.06 107 ALA C N 1
ATOM 8984 C CA . ALA C 1 107 ? 52.154 -25.695 -53.163 1.00 45.36 107 ALA C CA 1
ATOM 8985 C C . ALA C 1 107 ? 53.483 -24.985 -52.900 1.00 44.60 107 ALA C C 1
ATOM 8986 O O . ALA C 1 107 ? 54.194 -24.641 -53.852 1.00 43.81 107 ALA C O 1
ATOM 8993 N N . ALA C 1 108 ? 53.813 -24.760 -51.630 1.00 41.46 108 ALA C N 1
ATOM 8994 C CA . ALA C 1 108 ? 54.934 -23.899 -51.273 1.00 41.83 108 ALA C CA 1
ATOM 8995 C C . ALA C 1 108 ? 54.810 -22.607 -52.083 1.00 42.17 108 ALA C C 1
ATOM 8996 O O . ALA C 1 108 ? 53.781 -21.935 -52.019 1.00 41.21 108 ALA C O 1
ATOM 9003 N N . GLN C 1 109 ? 55.827 -22.283 -52.880 1.00 44.48 109 GLN C N 1
ATOM 9004 C CA . GLN C 1 109 ? 55.792 -21.084 -53.720 1.00 51.22 109 GLN C CA 1
ATOM 9005 C C . GLN C 1 109 ? 55.614 -21.423 -55.205 1.00 55.11 109 GLN C C 1
ATOM 9006 O O . GLN C 1 109 ? 55.865 -20.581 -56.068 1.00 57.30 109 GLN C O 1
ATOM 9020 N N . CYS C 1 110 ? 55.176 -22.645 -55.503 1.00 56.38 110 CYS C N 1
ATOM 9021 C CA . CYS C 1 110 ? 55.055 -23.094 -56.895 1.00 57.54 110 CYS C CA 1
ATOM 9022 C C . CYS C 1 110 ? 53.976 -22.356 -57.694 1.00 55.29 110 CYS C C 1
ATOM 9023 O O . CYS C 1 110 ? 54.064 -22.270 -58.916 1.00 56.52 110 CYS C O 1
ATOM 9030 N N . PHE C 1 111 ? 52.961 -21.838 -57.011 1.00 49.19 111 PHE C N 1
ATOM 9031 C CA . PHE C 1 111 ? 51.870 -21.128 -57.681 1.00 49.36 111 PHE C CA 1
ATOM 9032 C C . PHE C 1 111 ? 51.758 -19.689 -57.177 1.00 51.11 111 PHE C C 1
ATOM 9033 O O . PHE C 1 111 ? 50.724 -19.038 -57.341 1.00 52.58 111 PHE C O 1
ATOM 9050 N N . GLY C 1 112 ? 52.824 -19.190 -56.562 1.00 50.11 112 GLY C N 1
ATOM 9051 C CA . GLY C 1 112 ? 52.843 -17.810 -56.118 1.00 47.68 112 GLY C CA 1
ATOM 9052 C C . GLY C 1 112 ? 52.400 -17.637 -54.676 1.00 49.48 112 GLY C C 1
ATOM 9053 O O . GLY C 1 112 ? 52.097 -18.613 -53.991 1.00 50.59 112 GLY C O 1
ATOM 9057 N N . PRO C 1 113 ? 52.333 -16.377 -54.222 1.00 53.56 113 PRO C N 1
ATOM 9058 C CA . PRO C 1 113 ? 52.204 -15.923 -52.831 1.00 53.01 113 PRO C CA 1
ATOM 9059 C C . PRO C 1 113 ? 50.836 -16.118 -52.167 1.00 49.79 113 PRO C C 1
ATOM 9060 O O . PRO C 1 113 ? 50.739 -15.844 -50.977 1.00 51.96 113 PRO C O 1
ATOM 9071 N N . THR C 1 114 ? 49.815 -16.567 -52.894 1.00 46.64 114 THR C N 1
ATOM 9072 C CA . THR C 1 114 ? 48.512 -16.820 -52.277 1.00 46.18 114 THR C CA 1
ATOM 9073 C C . THR C 1 114 ? 48.459 -18.231 -51.703 1.00 47.85 114 THR C C 1
ATOM 9074 O O . THR C 1 114 ? 47.441 -18.644 -51.144 1.00 46.91 114 THR C O 1
ATOM 9085 N N . LEU C 1 115 ? 49.562 -18.962 -51.839 1.00 50.48 115 LEU C N 1
ATOM 9086 C CA . LEU C 1 115 ? 49.653 -20.327 -51.334 1.00 47.19 115 LEU C CA 1
ATOM 9087 C C . LEU C 1 115 ? 50.929 -20.530 -50.528 1.00 44.24 115 LEU C C 1
ATOM 9088 O O . LEU C 1 115 ? 51.705 -19.593 -50.350 1.00 47.36 115 LEU C O 1
ATOM 9104 N N . GLY C 1 116 ? 51.124 -21.751 -50.032 1.00 44.55 116 GLY C N 1
ATOM 9105 C CA . GLY C 1 116 ? 52.347 -22.140 -49.347 1.00 44.48 116 GLY C CA 1
ATOM 9106 C C . GLY C 1 116 ? 52.293 -21.974 -47.838 1.00 43.37 116 GLY C C 1
ATOM 9107 O O . GLY C 1 116 ? 53.330 -21.776 -47.199 1.00 42.96 116 GLY C O 1
ATOM 9111 N N . VAL C 1 117 ? 51.093 -22.084 -47.271 1.00 42.45 117 VAL C N 1
ATOM 9112 C CA . VAL C 1 117 ? 50.845 -21.731 -45.869 1.00 41.94 117 VAL C CA 1
ATOM 9113 C C . VAL C 1 117 ? 50.617 -22.954 -44.969 1.00 42.36 117 VAL C C 1
ATOM 9114 O O . VAL C 1 117 ? 50.499 -22.817 -43.751 1.00 40.93 117 VAL C O 1
ATOM 9127 N N . VAL C 1 118 ? 50.582 -24.148 -45.558 1.00 45.98 118 VAL C N 1
ATOM 9128 C CA . VAL C 1 118 ? 50.370 -25.377 -44.786 1.00 45.52 118 VAL C CA 1
ATOM 9129 C C . VAL C 1 118 ? 51.304 -25.503 -43.592 1.00 42.06 118 VAL C C 1
ATOM 9130 O O . VAL C 1 118 ? 50.844 -25.822 -42.504 1.00 39.11 118 VAL C O 1
ATOM 9143 N N . GLN C 1 119 ? 52.601 -25.256 -43.779 1.00 40.50 119 GLN C N 1
ATOM 9144 C CA . GLN C 1 119 ? 53.563 -25.523 -42.707 1.00 39.72 119 GLN C CA 1
ATOM 9145 C C . GLN C 1 119 ? 53.354 -24.538 -41.550 1.00 39.58 119 GLN C C 1
ATOM 9146 O O . GLN C 1 119 ? 53.434 -24.901 -40.371 1.00 40.05 119 GLN C O 1
ATOM 9160 N N . THR C 1 120 ? 53.080 -23.292 -41.909 1.00 41.82 120 THR C N 1
ATOM 9161 C CA . THR C 1 120 ? 52.770 -22.243 -40.949 1.00 43.85 120 THR C CA 1
ATOM 9162 C C . THR C 1 120 ? 51.573 -22.658 -40.104 1.00 41.60 120 THR C C 1
ATOM 9163 O O . THR C 1 120 ? 51.579 -22.539 -38.870 1.00 39.76 120 THR C O 1
ATOM 9174 N N . ASN C 1 121 ? 50.552 -23.177 -40.780 1.00 38.44 121 ASN C N 1
ATOM 9175 C CA . ASN C 1 121 ? 49.330 -23.616 -40.114 1.00 34.57 121 ASN C CA 1
ATOM 9176 C C . ASN C 1 121 ? 49.552 -24.900 -39.318 1.00 34.75 121 ASN C C 1
ATOM 9177 O O . ASN C 1 121 ? 48.978 -25.076 -38.248 1.00 38.20 121 ASN C O 1
ATOM 9188 N N . LEU C 1 122 ? 50.418 -25.778 -39.814 1.00 34.06 122 LEU C N 1
ATOM 9189 C CA . LEU C 1 122 ? 50.768 -26.986 -39.070 1.00 35.08 122 LEU C CA 1
ATOM 9190 C C . LEU C 1 122 ? 51.384 -26.548 -37.747 1.00 37.49 122 LEU C C 1
ATOM 9191 O O . LEU C 1 122 ? 51.013 -27.045 -36.679 1.00 36.51 122 LEU C O 1
ATOM 9207 N N . LYS C 1 123 ? 52.305 -25.587 -37.829 1.00 38.13 123 LYS C N 1
ATOM 9208 C CA . LYS C 1 123 ? 52.915 -25.000 -36.634 1.00 37.10 123 LYS C CA 1
ATOM 9209 C C . LYS C 1 123 ? 51.901 -24.304 -35.724 1.00 34.90 123 LYS C C 1
ATOM 9210 O O . LYS C 1 123 ? 51.940 -24.466 -34.512 1.00 36.51 123 LYS C O 1
ATOM 9229 N N . ALA C 1 124 ? 50.998 -23.532 -36.315 1.00 32.90 124 ALA C N 1
ATOM 9230 C CA . ALA C 1 124 ? 49.935 -22.881 -35.557 1.00 33.99 124 ALA C CA 1
ATOM 9231 C C . ALA C 1 124 ? 49.069 -23.910 -34.836 1.00 35.20 124 ALA C C 1
ATOM 9232 O O . ALA C 1 124 ? 48.542 -23.642 -33.759 1.00 35.38 124 ALA C O 1
ATOM 9239 N N . SER C 1 125 ? 48.935 -25.094 -35.428 1.00 39.41 125 SER C N 1
ATOM 9240 C CA . SER C 1 125 ? 48.063 -26.137 -34.878 1.00 37.03 125 SER C CA 1
ATOM 9241 C C . SER C 1 125 ? 48.691 -26.829 -33.664 1.00 35.52 125 SER C C 1
ATOM 9242 O O . SER C 1 125 ? 48.070 -27.703 -33.050 1.00 35.14 125 SER C O 1
ATOM 9250 N N . GLY C 1 126 ? 49.923 -26.448 -33.320 1.00 33.87 126 GLY C N 1
ATOM 9251 C CA . GLY C 1 126 ? 50.582 -26.988 -32.142 1.00 35.94 126 GLY C CA 1
ATOM 9252 C C . GLY C 1 126 ? 51.578 -28.100 -32.427 1.00 37.66 126 GLY C C 1
ATOM 9253 O O . GLY C 1 126 ? 52.132 -28.689 -31.506 1.00 38.42 126 GLY C O 1
ATOM 9257 N N . TYR C 1 127 ? 51.817 -28.390 -33.701 1.00 39.52 127 TYR C N 1
ATOM 9258 C CA . TYR C 1 127 ? 52.792 -29.418 -34.074 1.00 41.08 127 TYR C CA 1
ATOM 9259 C C . TYR C 1 127 ? 54.023 -28.788 -34.709 1.00 40.56 127 TYR C C 1
ATOM 9260 O O . TYR C 1 127 ? 54.005 -27.617 -35.071 1.00 36.00 127 TYR C O 1
ATOM 9278 N N . GLN C 1 128 ? 55.096 -29.563 -34.830 1.00 40.53 128 GLN C N 1
ATOM 9279 C CA . GLN C 1 128 ? 56.275 -29.121 -35.574 1.00 42.70 128 GLN C CA 1
ATOM 9280 C C . GLN C 1 128 ? 56.597 -30.131 -36.677 1.00 42.04 128 GLN C C 1
ATOM 9281 O O . GLN C 1 128 ? 56.485 -31.334 -36.466 1.00 45.86 128 GLN C O 1
ATOM 9295 N N . PRO C 1 129 ? 57.022 -29.644 -37.852 1.00 44.19 129 PRO C N 1
ATOM 9296 C CA . PRO C 1 129 ? 57.235 -30.497 -39.030 1.00 45.21 129 PRO C CA 1
ATOM 9297 C C . PRO C 1 129 ? 58.183 -31.667 -38.766 1.00 44.28 129 PRO C C 1
ATOM 9298 O O . PRO C 1 129 ? 58.015 -32.740 -39.348 1.00 41.59 129 PRO C O 1
ATOM 9309 N N . GLU C 1 130 ? 59.137 -31.473 -37.862 1.00 42.99 130 GLU C N 1
ATOM 9310 C CA . GLU C 1 130 ? 60.104 -32.515 -37.539 1.00 47.41 130 GLU C CA 1
ATOM 9311 C C . GLU C 1 130 ? 59.415 -33.694 -36.852 1.00 44.64 130 GLU C C 1
ATOM 9312 O O . GLU C 1 130 ? 59.997 -34.768 -36.732 1.00 44.29 130 GLU C O 1
ATOM 9324 N N . GLN C 1 131 ? 58.171 -33.497 -36.416 1.00 42.92 131 GLN C N 1
ATOM 9325 C CA . GLN C 1 131 ? 57.402 -34.576 -35.797 1.00 45.03 131 GLN C CA 1
ATOM 9326 C C . GLN C 1 131 ? 56.720 -35.454 -36.834 1.00 45.17 131 GLN C C 1
ATOM 9327 O O . GLN C 1 131 ? 56.281 -36.565 -36.524 1.00 45.87 131 GLN C O 1
ATOM 9341 N N . VAL C 1 132 ? 56.621 -34.962 -38.064 1.00 41.28 132 VAL C N 1
ATOM 9342 C CA . VAL C 1 132 ? 55.994 -35.736 -39.124 1.00 40.72 132 VAL C CA 1
ATOM 9343 C C . VAL C 1 132 ? 56.911 -36.897 -39.497 1.00 42.67 132 VAL C C 1
ATOM 9344 O O . VAL C 1 132 ? 58.054 -36.684 -39.916 1.00 43.50 132 VAL C O 1
ATOM 9357 N N . ASP C 1 133 ? 56.416 -38.118 -39.298 1.00 42.72 133 ASP C N 1
ATOM 9358 C CA . ASP C 1 133 ? 57.196 -39.319 -39.578 1.00 45.54 133 ASP C CA 1
ATOM 9359 C C . ASP C 1 133 ? 56.756 -39.917 -40.908 1.00 47.56 133 ASP C C 1
ATOM 9360 O O . ASP C 1 133 ? 57.437 -40.783 -41.457 1.00 46.60 133 ASP C O 1
ATOM 9369 N N . THR C 1 134 ? 55.630 -39.439 -41.434 1.00 47.37 134 THR C N 1
ATOM 9370 C CA . THR C 1 134 ? 55.100 -39.961 -42.692 1.00 49.30 134 THR C CA 1
ATOM 9371 C C . THR C 1 134 ? 54.391 -38.885 -43.503 1.00 45.41 134 THR C C 1
ATOM 9372 O O . THR C 1 134 ? 53.567 -38.133 -42.973 1.00 43.99 134 THR C O 1
ATOM 9383 N N . VAL C 1 135 ? 54.717 -38.820 -44.791 1.00 43.44 135 VAL C N 1
ATOM 9384 C CA . VAL C 1 135 ? 53.966 -37.985 -45.725 1.00 43.10 135 VAL C CA 1
ATOM 9385 C C . VAL C 1 135 ? 53.366 -38.860 -46.816 1.00 42.15 135 VAL C C 1
ATOM 9386 O O . VAL C 1 135 ? 54.064 -39.644 -47.437 1.00 43.76 135 VAL C O 1
ATOM 9399 N N . LEU C 1 136 ? 52.062 -38.738 -47.015 1.00 43.16 136 LEU C N 1
ATOM 9400 C CA . LEU C 1 136 ? 51.362 -39.441 -48.088 1.00 45.26 136 LEU C CA 1
ATOM 9401 C C . LEU C 1 136 ? 50.909 -38.438 -49.145 1.00 43.62 136 LEU C C 1
ATOM 9402 O O . LEU C 1 136 ? 50.230 -37.466 -48.826 1.00 40.02 136 LEU C O 1
ATOM 9418 N N . LEU C 1 137 ? 51.261 -38.675 -50.402 1.00 43.28 137 LEU C N 1
ATOM 9419 C CA . LEU C 1 137 ? 50.805 -37.810 -51.488 1.00 44.11 137 LEU C CA 1
ATOM 9420 C C . LEU C 1 137 ? 49.687 -38.480 -52.261 1.00 45.36 137 LEU C C 1
ATOM 9421 O O . LEU C 1 137 ? 49.819 -39.627 -52.676 1.00 43.84 137 LEU C O 1
ATOM 9437 N N . THR C 1 138 ? 48.579 -37.770 -52.438 1.00 45.66 138 THR C N 1
ATOM 9438 C CA . THR C 1 138 ? 47.487 -38.274 -53.258 1.00 45.51 138 THR C CA 1
ATOM 9439 C C . THR C 1 138 ? 47.932 -38.308 -54.712 1.00 44.53 138 THR C C 1
ATOM 9440 O O . THR C 1 138 ? 47.571 -39.217 -55.456 1.00 45.55 138 THR C O 1
ATOM 9451 N N . HIS C 1 139 ? 48.741 -37.324 -55.099 1.00 42.98 139 HIS C N 1
ATOM 9452 C CA . HIS C 1 139 ? 49.328 -37.275 -56.437 1.00 44.50 139 HIS C CA 1
ATOM 9453 C C . HIS C 1 139 ? 50.430 -36.216 -56.485 1.00 45.73 139 HIS C C 1
ATOM 9454 O O . HIS C 1 139 ? 50.668 -35.526 -55.496 1.00 48.69 139 HIS C O 1
ATOM 9468 N N . LEU C 1 140 ? 51.093 -36.091 -57.630 1.00 46.23 140 LEU C N 1
ATOM 9469 C CA . LEU C 1 140 ? 52.329 -35.316 -57.724 1.00 47.15 140 LEU C CA 1
ATOM 9470 C C . LEU C 1 140 ? 52.142 -33.896 -58.252 1.00 48.56 140 LEU C C 1
ATOM 9471 O O . LEU C 1 140 ? 53.124 -33.205 -58.535 1.00 50.95 140 LEU C O 1
ATOM 9487 N N . HIS C 1 141 ? 50.896 -33.457 -58.382 1.00 48.24 141 HIS C N 1
ATOM 9488 C CA . HIS C 1 141 ? 50.637 -32.073 -58.774 1.00 49.62 141 HIS C CA 1
ATOM 9489 C C . HIS C 1 141 ? 51.290 -31.110 -57.775 1.00 49.95 141 HIS C C 1
ATOM 9490 O O . HIS C 1 141 ? 51.369 -31.411 -56.583 1.00 43.89 141 HIS C O 1
ATOM 9504 N N . PRO C 1 142 ? 51.764 -29.951 -58.266 1.00 53.53 142 PRO C N 1
ATOM 9505 C CA . PRO C 1 142 ? 52.517 -28.990 -57.448 1.00 51.16 142 PRO C CA 1
ATOM 9506 C C . PRO C 1 142 ? 51.796 -28.622 -56.169 1.00 47.40 142 PRO C C 1
ATOM 9507 O O . PRO C 1 142 ? 52.438 -28.585 -55.111 1.00 54.43 142 PRO C O 1
ATOM 9518 N N . ASP C 1 143 ? 50.481 -28.402 -56.258 1.00 44.60 143 ASP C N 1
ATOM 9519 C CA . ASP C 1 143 ? 49.694 -27.934 -55.108 1.00 41.39 143 ASP C CA 1
ATOM 9520 C C . ASP C 1 143 ? 49.567 -28.983 -53.998 1.00 40.78 143 ASP C C 1
ATOM 9521 O O . ASP C 1 143 ? 48.863 -28.772 -53.007 1.00 39.60 143 ASP C O 1
ATOM 9530 N N . HIS C 1 144 ? 50.276 -30.098 -54.153 1.00 44.81 144 HIS C N 1
ATOM 9531 C CA . HIS C 1 144 ? 50.254 -31.186 -53.181 1.00 47.18 144 HIS C CA 1
ATOM 9532 C C . HIS C 1 144 ? 51.658 -31.624 -52.799 1.00 46.40 144 HIS C C 1
ATOM 9533 O O . HIS C 1 144 ? 51.875 -32.118 -51.691 1.00 41.91 144 HIS C O 1
ATOM 9547 N N . ALA C 1 145 ? 52.602 -31.422 -53.719 1.00 45.76 145 ALA C N 1
ATOM 9548 C CA . ALA C 1 145 ? 53.939 -31.981 -53.601 1.00 47.49 145 ALA C CA 1
ATOM 9549 C C . ALA C 1 145 ? 55.008 -30.920 -53.380 1.00 48.26 145 ALA C C 1
ATOM 9550 O O . ALA C 1 145 ? 56.020 -31.207 -52.742 1.00 48.24 145 ALA C O 1
ATOM 9557 N N . CYS C 1 146 ? 54.801 -29.707 -53.896 1.00 45.99 146 CYS C N 1
ATOM 9558 C CA . CYS C 1 146 ? 55.850 -28.686 -53.811 1.00 49.48 146 CYS C CA 1
ATOM 9559 C C . CYS C 1 146 ? 56.165 -28.318 -52.353 1.00 48.51 146 CYS C C 1
ATOM 9560 O O . CYS C 1 146 ? 57.266 -27.851 -52.041 1.00 47.93 146 CYS C O 1
ATOM 9567 N N . GLY C 1 147 ? 55.215 -28.577 -51.463 1.00 46.68 147 GLY C N 1
ATOM 9568 C CA . GLY C 1 147 ? 55.379 -28.231 -50.063 1.00 49.12 147 GLY C CA 1
ATOM 9569 C C . GLY C 1 147 ? 56.378 -29.112 -49.328 1.00 47.92 147 GLY C C 1
ATOM 9570 O O . GLY C 1 147 ? 56.650 -28.899 -48.149 1.00 49.37 147 GLY C O 1
ATOM 9574 N N . LEU C 1 148 ? 56.928 -30.103 -50.019 1.00 44.01 148 LEU C N 1
ATOM 9575 C CA . LEU C 1 148 ? 57.931 -30.980 -49.427 1.00 43.65 148 LEU C CA 1
ATOM 9576 C C . LEU C 1 148 ? 59.277 -30.290 -49.248 1.00 45.32 148 LEU C C 1
ATOM 9577 O O . LEU C 1 148 ? 60.144 -30.799 -48.541 1.00 45.27 148 LEU C O 1
ATOM 9593 N N . VAL C 1 149 ? 59.445 -29.139 -49.893 1.00 44.28 149 VAL C N 1
ATOM 9594 C CA . VAL C 1 149 ? 60.720 -28.430 -49.899 1.00 48.59 149 VAL C CA 1
ATOM 9595 C C . VAL C 1 149 ? 60.546 -26.980 -49.445 1.00 51.71 149 VAL C C 1
ATOM 9596 O O . VAL C 1 149 ? 59.639 -26.277 -49.898 1.00 51.61 149 VAL C O 1
ATOM 9609 N N . ASN C 1 150 ? 61.407 -26.552 -48.525 1.00 53.41 150 ASN C N 1
ATOM 9610 C CA . ASN C 1 150 ? 61.423 -25.172 -48.055 1.00 52.59 150 ASN C CA 1
ATOM 9611 C C . ASN C 1 150 ? 62.162 -24.295 -49.058 1.00 54.01 150 ASN C C 1
ATOM 9612 O O . ASN C 1 150 ? 62.772 -24.803 -49.982 1.00 51.12 150 ASN C O 1
ATOM 9623 N N . ALA C 1 151 ? 62.114 -22.982 -48.861 1.00 57.94 151 ALA C N 1
ATOM 9624 C CA . ALA C 1 151 ? 62.691 -22.029 -49.808 1.00 58.68 151 ALA C CA 1
ATOM 9625 C C . ALA C 1 151 ? 64.203 -22.172 -49.967 1.00 54.31 151 ALA C C 1
ATOM 9626 O O . ALA C 1 151 ? 64.745 -21.867 -51.024 1.00 56.88 151 ALA C O 1
ATOM 9633 N N . ASP C 1 152 ? 64.880 -22.628 -48.918 1.00 52.33 152 ASP C N 1
ATOM 9634 C CA . ASP C 1 152 ? 66.334 -22.757 -48.952 1.00 57.59 152 ASP C CA 1
ATOM 9635 C C . ASP C 1 152 ? 66.775 -24.115 -49.495 1.00 60.13 152 ASP C C 1
ATOM 9636 O O . ASP C 1 152 ? 67.970 -24.414 -49.536 1.00 63.59 152 ASP C O 1
ATOM 9645 N N . GLY C 1 153 ? 65.808 -24.930 -49.913 1.00 57.15 153 GLY C N 1
ATOM 9646 C CA . GLY C 1 153 ? 66.099 -26.245 -50.455 1.00 56.61 153 GLY C CA 1
ATOM 9647 C C . GLY C 1 153 ? 66.049 -27.339 -49.400 1.00 55.75 153 GLY C C 1
ATOM 9648 O O . GLY C 1 153 ? 66.091 -28.526 -49.725 1.00 56.75 153 GLY C O 1
ATOM 9652 N N . SER C 1 154 ? 65.948 -26.954 -48.133 1.00 53.22 154 SER C N 1
ATOM 9653 C CA . SER C 1 154 ? 65.901 -27.941 -47.063 1.00 51.97 154 SER C CA 1
ATOM 9654 C C . SER C 1 154 ? 64.548 -28.659 -47.093 1.00 49.14 154 SER C C 1
ATOM 9655 O O . SER C 1 154 ? 63.540 -28.060 -47.472 1.00 50.82 154 SER C O 1
ATOM 9663 N N . PRO C 1 155 ? 64.518 -29.943 -46.693 1.00 46.15 155 PRO C N 1
ATOM 9664 C CA . PRO C 1 155 ? 63.245 -30.674 -46.650 1.00 45.78 155 PRO C CA 1
ATOM 9665 C C . PRO C 1 155 ? 62.317 -30.089 -45.591 1.00 45.37 155 PRO C C 1
ATOM 9666 O O . PRO C 1 155 ? 62.760 -29.780 -44.486 1.00 49.83 155 PRO C O 1
ATOM 9677 N N . ALA C 1 156 ? 61.041 -29.947 -45.925 1.00 42.64 156 ALA C N 1
ATOM 9678 C CA . ALA C 1 156 ? 60.074 -29.376 -45.005 1.00 42.39 156 ALA C CA 1
ATOM 9679 C C . ALA C 1 156 ? 59.798 -30.340 -43.861 1.00 41.86 156 ALA C C 1
ATOM 9680 O O . ALA C 1 156 ? 59.530 -29.916 -42.737 1.00 42.26 156 ALA C O 1
ATOM 9687 N N . TYR C 1 157 ? 59.877 -31.634 -44.165 1.00 41.71 157 TYR C N 1
ATOM 9688 C CA . TYR C 1 157 ? 59.559 -32.705 -43.217 1.00 43.06 157 TYR C CA 1
ATOM 9689 C C . TYR C 1 157 ? 60.687 -33.733 -43.232 1.00 42.36 157 TYR C C 1
ATOM 9690 O O . TYR C 1 157 ? 60.533 -34.840 -43.750 1.00 41.57 157 TYR C O 1
ATOM 9708 N N . PRO C 1 158 ? 61.837 -33.350 -42.659 1.00 44.27 158 PRO C N 1
ATOM 9709 C CA . PRO C 1 158 ? 63.115 -34.060 -42.805 1.00 45.00 158 PRO C CA 1
ATOM 9710 C C . PRO C 1 158 ? 63.174 -35.409 -42.108 1.00 45.30 158 PRO C C 1
ATOM 9711 O O . PRO C 1 158 ? 64.125 -36.160 -42.326 1.00 46.31 158 PRO C O 1
ATOM 9722 N N . ASN C 1 159 ? 62.187 -35.711 -41.277 1.00 46.84 159 ASN C N 1
ATOM 9723 C CA . ASN C 1 159 ? 62.179 -36.977 -40.552 1.00 50.54 159 ASN C CA 1
ATOM 9724 C C . ASN C 1 159 ? 61.086 -37.888 -41.078 1.00 48.70 159 ASN C C 1
ATOM 9725 O O . ASN C 1 159 ? 60.782 -38.926 -40.487 1.00 47.44 159 ASN C O 1
ATOM 9736 N N . ALA C 1 160 ? 60.532 -37.510 -42.225 1.00 44.36 160 ALA C N 1
ATOM 9737 C CA . ALA C 1 160 ? 59.365 -38.187 -42.753 1.00 43.45 160 ALA C CA 1
ATOM 9738 C C . ALA C 1 160 ? 59.726 -39.176 -43.848 1.00 45.63 160 ALA C C 1
ATOM 9739 O O . ALA C 1 160 ? 60.636 -38.945 -44.647 1.00 45.81 160 ALA C O 1
ATOM 9746 N N . THR C 1 161 ? 58.995 -40.282 -43.866 1.00 49.29 161 THR C N 1
ATOM 9747 C CA . THR C 1 161 ? 59.013 -41.216 -44.978 1.00 53.15 161 THR C CA 1
ATOM 9748 C C . THR C 1 161 ? 57.950 -40.760 -45.967 1.00 48.60 161 THR C C 1
ATOM 9749 O O . THR C 1 161 ? 56.780 -40.630 -45.604 1.00 47.98 161 THR C O 1
ATOM 9760 N N . VAL C 1 162 ? 58.348 -40.503 -47.209 1.00 48.67 162 VAL C N 1
ATOM 9761 C CA . VAL C 1 162 ? 57.418 -39.966 -48.206 1.00 52.18 162 VAL C CA 1
ATOM 9762 C C . VAL C 1 162 ? 56.908 -41.058 -49.132 1.00 53.73 162 VAL C C 1
ATOM 9763 O O . VAL C 1 162 ? 57.694 -41.689 -49.834 1.00 52.50 162 VAL C O 1
ATOM 9776 N N . GLU C 1 163 ? 55.594 -41.273 -49.142 1.00 53.79 163 GLU C N 1
ATOM 9777 C CA A GLU C 1 163 ? 55.001 -42.257 -50.044 0.37 55.49 163 GLU C CA 1
ATOM 9778 C CA B GLU C 1 163 ? 54.991 -42.258 -50.035 0.63 55.55 163 GLU C CA 1
ATOM 9779 C C . GLU C 1 163 ? 54.585 -41.600 -51.349 1.00 55.65 163 GLU C C 1
ATOM 9780 O O . GLU C 1 163 ? 53.740 -40.696 -51.371 1.00 56.84 163 GLU C O 1
ATOM 9803 N N . VAL C 1 164 ? 55.197 -42.061 -52.431 1.00 55.22 164 VAL C N 1
ATOM 9804 C CA . VAL C 1 164 ? 54.932 -41.570 -53.773 1.00 57.59 164 VAL C CA 1
ATOM 9805 C C . VAL C 1 164 ? 53.990 -42.560 -54.448 1.00 57.72 164 VAL C C 1
ATOM 9806 O O . VAL C 1 164 ? 54.348 -43.725 -54.647 1.00 62.46 164 VAL C O 1
ATOM 9819 N N . PRO C 1 165 ? 52.784 -42.106 -54.811 1.00 54.32 165 PRO C N 1
ATOM 9820 C CA . PRO C 1 165 ? 51.772 -43.035 -55.318 1.00 58.55 165 PRO C CA 1
ATOM 9821 C C . PRO C 1 165 ? 52.084 -43.499 -56.728 1.00 71.64 165 PRO C C 1
ATOM 9822 O O . PRO C 1 165 ? 52.825 -42.823 -57.446 1.00 65.40 165 PRO C O 1
ATOM 9833 N N . GLN C 1 166 ? 51.536 -44.654 -57.098 1.00 91.52 166 GLN C N 1
ATOM 9834 C CA . GLN C 1 166 ? 51.683 -45.211 -58.438 1.00 101.35 166 GLN C CA 1
ATOM 9835 C C . GLN C 1 166 ? 50.330 -45.748 -58.882 1.00 100.73 166 GLN C C 1
ATOM 9836 O O . GLN C 1 166 ? 49.312 -45.495 -58.236 1.00 96.86 166 GLN C O 1
ATOM 9850 N N . ALA C 1 167 ? 50.329 -46.495 -59.981 1.00 101.75 167 ALA C N 1
ATOM 9851 C CA . ALA C 1 167 ? 49.121 -47.143 -60.478 1.00 99.89 167 ALA C CA 1
ATOM 9852 C C . ALA C 1 167 ? 49.217 -48.646 -60.249 1.00 103.34 167 ALA C C 1
ATOM 9853 O O . ALA C 1 167 ? 48.394 -49.233 -59.545 1.00 103.56 167 ALA C O 1
ATOM 9860 N N . GLU C 1 213 ? 47.217 -51.614 -43.028 1.00 82.90 213 GLU C N 1
ATOM 9861 C CA . GLU C 1 213 ? 47.768 -52.043 -44.311 1.00 85.09 213 GLU C CA 1
ATOM 9862 C C . GLU C 1 213 ? 49.116 -51.367 -44.551 1.00 83.99 213 GLU C C 1
ATOM 9863 O O . GLU C 1 213 ? 50.169 -51.964 -44.321 1.00 86.84 213 GLU C O 1
ATOM 9874 N N . LEU C 1 214 ? 49.080 -50.118 -45.008 1.00 78.87 214 LEU C N 1
ATOM 9875 C CA . LEU C 1 214 ? 50.296 -49.339 -45.200 1.00 75.39 214 LEU C CA 1
ATOM 9876 C C . LEU C 1 214 ? 50.841 -48.923 -43.841 1.00 70.25 214 LEU C C 1
ATOM 9877 O O . LEU C 1 214 ? 52.035 -49.039 -43.568 1.00 74.52 214 LEU C O 1
ATOM 9893 N N . LEU C 1 215 ? 49.939 -48.424 -43.004 1.00 60.00 215 LEU C N 1
ATOM 9894 C CA . LEU C 1 215 ? 50.220 -48.134 -41.603 1.00 54.62 215 LEU C CA 1
ATOM 9895 C C . LEU C 1 215 ? 49.015 -48.591 -40.792 1.00 52.96 215 LEU C C 1
ATOM 9896 O O . LEU C 1 215 ? 47.938 -48.806 -41.354 1.00 56.06 215 LEU C O 1
ATOM 9912 N N . PRO C 1 216 ? 49.182 -48.737 -39.469 1.00 53.94 216 PRO C N 1
ATOM 9913 C CA . PRO C 1 216 ? 48.041 -49.185 -38.665 1.00 54.18 216 PRO C CA 1
ATOM 9914 C C . PRO C 1 216 ? 46.877 -48.210 -38.794 1.00 50.97 216 PRO C C 1
ATOM 9915 O O . PRO C 1 216 ? 47.023 -47.030 -38.465 1.00 50.18 216 PRO C O 1
ATOM 9926 N N . GLY C 1 217 ? 45.755 -48.694 -39.321 1.00 48.07 217 GLY C N 1
ATOM 9927 C CA . GLY C 1 217 ? 44.552 -47.890 -39.428 1.00 45.99 217 GLY C CA 1
ATOM 9928 C C . GLY C 1 217 ? 44.508 -47.078 -40.710 1.00 45.19 217 GLY C C 1
ATOM 9929 O O . GLY C 1 217 ? 43.587 -46.290 -40.910 1.00 43.71 217 GLY C O 1
ATOM 9933 N N . VAL C 1 218 ? 45.495 -47.285 -41.582 1.00 46.27 218 VAL C N 1
ATOM 9934 C CA . VAL C 1 218 ? 45.614 -46.512 -42.819 1.00 45.82 218 VAL C CA 1
ATOM 9935 C C . VAL C 1 218 ? 45.726 -47.414 -44.042 1.00 49.30 218 VAL C C 1
ATOM 9936 O O . VAL C 1 218 ? 46.560 -48.326 -44.081 1.00 54.34 218 VAL C O 1
ATOM 9949 N N . SER C 1 219 ? 44.901 -47.143 -45.051 1.00 48.77 219 SER C N 1
ATOM 9950 C CA . SER C 1 219 ? 44.877 -47.971 -46.260 1.00 55.40 219 SER C CA 1
ATOM 9951 C C . SER C 1 219 ? 44.737 -47.137 -47.529 1.00 58.98 219 SER C C 1
ATOM 9952 O O . SER C 1 219 ? 44.361 -45.966 -47.477 1.00 59.66 219 SER C O 1
ATOM 9960 N N . LEU C 1 220 ? 45.037 -47.760 -48.667 1.00 60.09 220 LEU C N 1
ATOM 9961 C CA . LEU C 1 220 ? 44.990 -47.093 -49.964 1.00 60.48 220 LEU C CA 1
ATOM 9962 C C . LEU C 1 220 ? 43.680 -47.326 -50.703 1.00 61.91 220 LEU C C 1
ATOM 9963 O O . LEU C 1 220 ? 43.102 -48.411 -50.639 1.00 65.82 220 LEU C O 1
ATOM 9979 N N . VAL C 1 221 ? 43.226 -46.296 -51.410 1.00 59.11 221 VAL C N 1
ATOM 9980 C CA . VAL C 1 221 ? 42.050 -46.399 -52.267 1.00 58.81 221 VAL C CA 1
ATOM 9981 C C . VAL C 1 221 ? 42.395 -45.807 -53.630 1.00 59.56 221 VAL C C 1
ATOM 9982 O O . VAL C 1 221 ? 42.499 -44.590 -53.778 1.00 60.57 221 VAL C O 1
ATOM 9995 N N . ALA C 1 222 ? 42.579 -46.673 -54.623 1.00 58.32 222 ALA C N 1
ATOM 9996 C CA . ALA C 1 222 ? 42.953 -46.233 -55.961 1.00 55.98 222 ALA C CA 1
ATOM 9997 C C . ALA C 1 222 ? 41.879 -45.308 -56.527 1.00 57.91 222 ALA C C 1
ATOM 9998 O O . ALA C 1 222 ? 40.682 -45.575 -56.398 1.00 62.17 222 ALA C O 1
ATOM 10005 N N . SER C 1 223 ? 42.316 -44.211 -57.136 1.00 57.51 223 SER C N 1
ATOM 10006 C CA . SER C 1 223 ? 41.403 -43.196 -57.656 1.00 55.35 223 SER C CA 1
ATOM 10007 C C . SER C 1 223 ? 42.039 -42.511 -58.870 1.00 56.24 223 SER C C 1
ATOM 10008 O O . SER C 1 223 ? 42.168 -41.289 -58.903 1.00 54.55 223 SER C O 1
ATOM 10016 N N . PRO C 1 224 ? 42.439 -43.306 -59.879 1.00 58.49 224 PRO C N 1
ATOM 10017 C CA . PRO C 1 224 ? 43.203 -42.791 -61.024 1.00 61.12 224 PRO C CA 1
ATOM 10018 C C . PRO C 1 224 ? 42.372 -41.930 -61.978 1.00 61.04 224 PRO C C 1
ATOM 10019 O O . PRO C 1 224 ? 41.157 -42.096 -62.050 1.00 60.17 224 PRO C O 1
ATOM 10030 N N . GLY C 1 225 ? 43.034 -41.033 -62.706 1.00 63.12 225 GLY C N 1
ATOM 10031 C CA . GLY C 1 225 ? 42.374 -40.194 -63.694 1.00 65.74 225 GLY C CA 1
ATOM 10032 C C . GLY C 1 225 ? 42.977 -38.806 -63.695 1.00 62.72 225 GLY C C 1
ATOM 10033 O O . GLY C 1 225 ? 43.704 -38.430 -64.622 1.00 57.37 225 GLY C O 1
ATOM 10037 N N . HIS C 1 226 ? 42.672 -38.057 -62.639 1.00 60.66 226 HIS C N 1
ATOM 10038 C CA . HIS C 1 226 ? 43.213 -36.722 -62.423 1.00 56.93 226 HIS C CA 1
ATOM 10039 C C . HIS C 1 226 ? 44.718 -36.799 -62.672 1.00 59.16 226 HIS C C 1
ATOM 10040 O O . HIS C 1 226 ? 45.307 -35.920 -63.305 1.00 59.62 226 HIS C O 1
ATOM 10054 N N . THR C 1 227 ? 45.322 -37.886 -62.198 1.00 60.28 227 THR C N 1
ATOM 10055 C CA . THR C 1 227 ? 46.625 -38.334 -62.685 1.00 59.83 227 THR C CA 1
ATOM 10056 C C . THR C 1 227 ? 46.591 -39.857 -62.702 1.00 60.58 227 THR C C 1
ATOM 10057 O O . THR C 1 227 ? 45.721 -40.462 -62.072 1.00 63.04 227 THR C O 1
ATOM 10068 N N . PRO C 1 228 ? 47.530 -40.485 -63.425 1.00 62.07 228 PRO C N 1
ATOM 10069 C CA . PRO C 1 228 ? 47.552 -41.947 -63.547 1.00 64.97 228 PRO C CA 1
ATOM 10070 C C . PRO C 1 228 ? 47.636 -42.653 -62.203 1.00 65.54 228 PRO C C 1
ATOM 10071 O O . PRO C 1 228 ? 46.905 -43.617 -61.978 1.00 72.20 228 PRO C O 1
ATOM 10082 N N . GLY C 1 229 ? 48.500 -42.167 -61.319 1.00 60.50 229 GLY C N 1
ATOM 10083 C CA . GLY C 1 229 ? 48.718 -42.813 -60.038 1.00 60.30 229 GLY C CA 1
ATOM 10084 C C . GLY C 1 229 ? 47.937 -42.163 -58.915 1.00 60.62 229 GLY C C 1
ATOM 10085 O O . GLY C 1 229 ? 48.224 -42.402 -57.743 1.00 61.49 229 GLY C O 1
ATOM 10089 N N . HIS C 1 230 ? 46.948 -41.345 -59.265 1.00 56.97 230 HIS C N 1
ATOM 10090 C CA . HIS C 1 230 ? 46.191 -40.617 -58.257 1.00 52.26 230 HIS C CA 1
ATOM 10091 C C . HIS C 1 230 ? 45.559 -41.592 -57.266 1.00 51.96 230 HIS C C 1
ATOM 10092 O O . HIS C 1 230 ? 44.892 -42.548 -57.666 1.00 51.89 230 HIS C O 1
ATOM 10107 N N . THR C 1 231 ? 45.763 -41.347 -55.975 1.00 50.21 231 THR C N 1
ATOM 10108 C CA . THR C 1 231 ? 45.256 -42.250 -54.950 1.00 56.33 231 THR C CA 1
ATOM 10109 C C . THR C 1 231 ? 44.689 -41.502 -53.755 1.00 52.42 231 THR C C 1
ATOM 10110 O O . THR C 1 231 ? 45.116 -40.396 -53.425 1.00 48.68 231 THR C O 1
ATOM 10121 N N . SER C 1 232 ? 43.728 -42.145 -53.107 1.00 51.59 232 SER C N 1
ATOM 10122 C CA . SER C 1 232 ? 43.080 -41.619 -51.932 1.00 49.09 232 SER C CA 1
ATOM 10123 C C . SER C 1 232 ? 43.531 -42.455 -50.746 1.00 47.03 232 SER C C 1
ATOM 10124 O O . SER C 1 232 ? 43.960 -43.597 -50.923 1.00 47.58 232 SER C O 1
ATOM 10132 N N . TYR C 1 233 ? 43.438 -41.893 -49.543 1.00 44.47 233 TYR C N 1
ATOM 10133 C CA . TYR C 1 233 ? 43.868 -42.605 -48.342 1.00 44.18 233 TYR C CA 1
ATOM 10134 C C . TYR C 1 233 ? 42.752 -42.700 -47.323 1.00 43.48 233 TYR C C 1
ATOM 10135 O O . TYR C 1 233 ? 42.122 -41.703 -46.969 1.00 41.29 233 TYR C O 1
ATOM 10153 N N . LEU C 1 234 ? 42.529 -43.918 -46.851 1.00 45.26 234 LEU C N 1
ATOM 10154 C CA . LEU C 1 234 ? 41.447 -44.215 -45.928 1.00 47.85 234 LEU C CA 1
ATOM 10155 C C . LEU C 1 234 ? 41.985 -44.458 -44.510 1.00 46.48 234 LEU C C 1
ATOM 10156 O O . LEU C 1 234 ? 42.909 -45.264 -44.310 1.00 46.28 234 LEU C O 1
ATOM 10172 N N . PHE C 1 235 ? 41.405 -43.748 -43.543 1.00 41.18 235 PHE C N 1
ATOM 10173 C CA . PHE C 1 235 ? 41.771 -43.881 -42.137 1.00 41.05 235 PHE C CA 1
ATOM 10174 C C . PHE C 1 235 ? 40.579 -44.411 -41.356 1.00 42.72 235 PHE C C 1
ATOM 10175 O O . PHE C 1 235 ? 39.466 -43.900 -41.506 1.00 41.34 235 PHE C O 1
ATOM 10192 N N . LYS C 1 236 ? 40.817 -45.405 -40.503 1.00 44.13 236 LYS C N 1
ATOM 10193 C CA . LYS C 1 236 ? 39.744 -46.048 -39.754 1.00 48.43 236 LYS C CA 1
ATOM 10194 C C . LYS C 1 236 ? 40.096 -46.164 -38.279 1.00 48.31 236 LYS C C 1
ATOM 10195 O O . LYS C 1 236 ? 41.169 -46.651 -37.923 1.00 48.51 236 LYS C O 1
ATOM 10214 N N . SER C 1 237 ? 39.180 -45.727 -37.424 1.00 45.94 237 SER C N 1
ATOM 10215 C CA . SER C 1 237 ? 39.366 -45.852 -35.990 1.00 47.34 237 SER C CA 1
ATOM 10216 C C . SER C 1 237 ? 38.047 -45.682 -35.262 1.00 48.61 237 SER C C 1
ATOM 10217 O O . SER C 1 237 ? 37.244 -44.822 -35.620 1.00 44.91 237 SER C O 1
ATOM 10225 N N . GLY C 1 238 ? 37.836 -46.504 -34.236 1.00 52.42 238 GLY C N 1
ATOM 10226 C CA . GLY C 1 238 ? 36.640 -46.414 -33.417 1.00 56.44 238 GLY C CA 1
ATOM 10227 C C . GLY C 1 238 ? 35.366 -46.611 -34.216 1.00 55.15 238 GLY C C 1
ATOM 10228 O O . GLY C 1 238 ? 34.314 -46.090 -33.850 1.00 56.86 238 GLY C O 1
ATOM 10232 N N . GLY C 1 239 ? 35.465 -47.350 -35.317 1.00 49.70 239 GLY C N 1
ATOM 10233 C CA . GLY C 1 239 ? 34.319 -47.608 -36.170 1.00 47.67 239 GLY C CA 1
ATOM 10234 C C . GLY C 1 239 ? 34.008 -46.447 -37.098 1.00 50.40 239 GLY C C 1
ATOM 10235 O O . GLY C 1 239 ? 33.030 -46.487 -37.847 1.00 59.82 239 GLY C O 1
ATOM 10239 N N . GLN C 1 240 ? 34.837 -45.408 -37.052 1.00 45.70 240 GLN C N 1
ATOM 10240 C CA . GLN C 1 240 ? 34.669 -44.250 -37.925 1.00 46.28 240 GLN C CA 1
ATOM 10241 C C . GLN C 1 240 ? 35.673 -44.326 -39.071 1.00 46.20 240 GLN C C 1
ATOM 10242 O O . GLN C 1 240 ? 36.751 -44.890 -38.915 1.00 46.11 240 GLN C O 1
ATOM 10256 N N . SER C 1 241 ? 35.317 -43.755 -40.216 1.00 45.38 241 SER C N 1
ATOM 10257 C CA . SER C 1 241 ? 36.184 -43.791 -41.384 1.00 45.04 241 SER C CA 1
ATOM 10258 C C . SER C 1 241 ? 36.301 -42.413 -42.015 1.00 44.55 241 SER C C 1
ATOM 10259 O O . SER C 1 241 ? 35.315 -41.678 -42.127 1.00 45.79 241 SER C O 1
ATOM 10267 N N . LEU C 1 242 ? 37.520 -42.070 -42.419 1.00 40.84 242 LEU C N 1
ATOM 10268 C CA . LEU C 1 242 ? 37.783 -40.822 -43.122 1.00 39.22 242 LEU C CA 1
ATOM 10269 C C . LEU C 1 242 ? 38.545 -41.104 -44.405 1.00 40.68 242 LEU C C 1
ATOM 10270 O O . LEU C 1 242 ? 39.577 -41.779 -44.391 1.00 42.22 242 LEU C O 1
ATOM 10286 N N . LEU C 1 243 ? 38.047 -40.563 -45.509 1.00 39.33 243 LEU C N 1
ATOM 10287 C CA . LEU C 1 243 ? 38.721 -40.711 -46.792 1.00 42.75 243 LEU C CA 1
ATOM 10288 C C . LEU C 1 243 ? 39.356 -39.378 -47.162 1.00 43.30 243 LEU C C 1
ATOM 10289 O O . LEU C 1 243 ? 38.654 -38.397 -47.412 1.00 39.78 243 LEU C O 1
ATOM 10305 N N . VAL C 1 244 ? 40.683 -39.332 -47.155 1.00 44.27 244 VAL C N 1
ATOM 10306 C CA . VAL C 1 244 ? 41.398 -38.156 -47.624 1.00 44.19 244 VAL C CA 1
ATOM 10307 C C . VAL C 1 244 ? 41.576 -38.390 -49.097 1.00 46.24 244 VAL C C 1
ATOM 10308 O O . VAL C 1 244 ? 42.426 -39.193 -49.506 1.00 50.70 244 VAL C O 1
ATOM 10321 N N . TRP C 1 245 ? 40.761 -37.714 -49.905 1.00 43.57 245 TRP C N 1
ATOM 10322 C CA . TRP C 1 245 ? 40.534 -38.220 -51.270 1.00 45.75 245 TRP C CA 1
ATOM 10323 C C . TRP C 1 245 ? 41.289 -37.508 -52.400 1.00 47.52 245 TRP C C 1
ATOM 10324 O O . TRP C 1 245 ?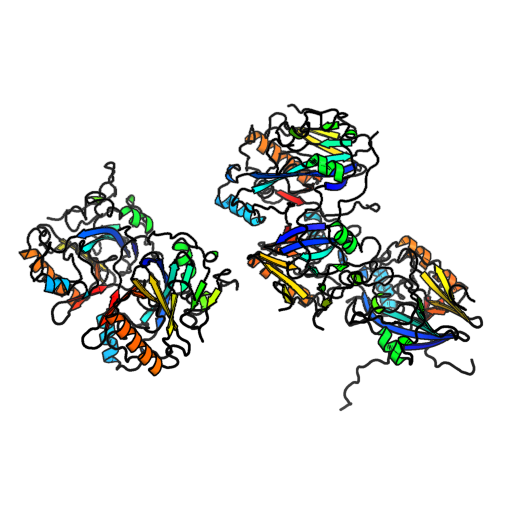 41.290 -37.976 -53.536 1.00 49.00 245 TRP C O 1
ATOM 10345 N N . GLY C 1 246 ? 41.953 -36.401 -52.080 1.00 47.30 246 GLY C N 1
ATOM 10346 C CA . GLY C 1 246 ? 42.721 -35.669 -53.068 1.00 47.63 246 GLY C CA 1
ATOM 10347 C C . GLY C 1 246 ? 41.859 -34.804 -53.977 1.00 43.22 246 GLY C C 1
ATOM 10348 O O . GLY C 1 246 ? 41.009 -34.059 -53.517 1.00 39.42 246 GLY C O 1
ATOM 10352 N N . ASP C 1 247 ? 42.072 -34.929 -55.279 1.00 46.45 247 ASP C N 1
ATOM 10353 C CA . ASP C 1 247 ? 41.501 -34.012 -56.259 1.00 46.07 247 ASP C CA 1
ATOM 10354 C C . ASP C 1 247 ? 40.420 -34.703 -57.088 1.00 49.03 247 ASP C C 1
ATOM 10355 O O . ASP C 1 247 ? 40.277 -34.456 -58.280 1.00 48.82 247 ASP C O 1
ATOM 10364 N N . ILE C 1 248 ? 39.655 -35.569 -56.430 1.00 55.23 248 ILE C N 1
ATOM 10365 C CA . ILE C 1 248 ? 38.478 -36.185 -57.034 1.00 61.53 248 ILE C CA 1
ATOM 10366 C C . ILE C 1 248 ? 37.541 -35.105 -57.529 1.00 59.05 248 ILE C C 1
ATOM 10367 O O . ILE C 1 248 ? 36.836 -35.267 -58.522 1.00 59.22 248 ILE C O 1
ATOM 10383 N N . LEU C 1 249 ? 37.551 -34.002 -56.798 1.00 56.58 249 LEU C N 1
ATOM 10384 C CA . LEU C 1 249 ? 36.571 -32.952 -56.921 1.00 57.43 249 LEU C CA 1
ATOM 10385 C C . LEU C 1 249 ? 37.348 -31.647 -56.889 1.00 52.46 249 LEU C C 1
ATOM 10386 O O . LEU C 1 249 ? 38.188 -31.455 -56.009 1.00 54.42 249 LEU C O 1
ATOM 10402 N N . LEU C 1 250 ? 37.077 -30.749 -57.829 1.00 51.81 250 LEU C N 1
ATOM 10403 C CA . LEU C 1 250 ? 37.730 -29.438 -57.835 1.00 55.84 250 LEU C CA 1
ATOM 10404 C C . LEU C 1 250 ? 36.761 -28.290 -57.552 1.00 56.20 250 LEU C C 1
ATOM 10405 O O . LEU C 1 250 ? 37.166 -27.237 -57.048 1.00 57.46 250 LEU C O 1
ATOM 10421 N N . ASN C 1 251 ? 35.486 -28.506 -57.857 1.00 52.92 251 ASN C N 1
ATOM 10422 C CA . ASN C 1 251 ? 34.455 -27.502 -57.615 1.00 48.50 251 ASN C CA 1
ATOM 10423 C C . ASN C 1 251 ? 33.227 -28.130 -56.970 1.00 49.20 251 ASN C C 1
ATOM 10424 O O . ASN C 1 251 ? 32.452 -28.830 -57.627 1.00 54.74 251 ASN C O 1
ATOM 10435 N N . HIS C 1 252 ? 33.056 -27.851 -55.682 1.00 46.93 252 HIS C N 1
ATOM 10436 C CA . HIS C 1 252 ? 31.988 -28.429 -54.877 1.00 48.50 252 HIS C CA 1
ATOM 10437 C C . HIS C 1 252 ? 30.603 -27.980 -55.347 1.00 47.42 252 HIS C C 1
ATOM 10438 O O . HIS C 1 252 ? 29.614 -28.680 -55.139 1.00 47.41 252 HIS C O 1
ATOM 10453 N N . ALA C 1 253 ? 30.537 -26.810 -55.974 1.00 45.81 253 ALA C N 1
ATOM 10454 C CA . ALA C 1 253 ? 29.257 -26.224 -56.357 1.00 47.13 253 ALA C CA 1
ATOM 10455 C C . ALA C 1 253 ? 28.738 -26.837 -57.646 1.00 51.14 253 ALA C C 1
ATOM 10456 O O . ALA C 1 253 ? 27.563 -26.683 -57.976 1.00 49.25 253 ALA C O 1
ATOM 10463 N N . VAL C 1 254 ? 29.604 -27.553 -58.360 1.00 53.26 254 VAL C N 1
ATOM 10464 C CA . VAL C 1 254 ? 29.255 -28.097 -59.670 1.00 53.85 254 VAL C CA 1
ATOM 10465 C C . VAL C 1 254 ? 29.328 -29.618 -59.723 1.00 53.61 254 VAL C C 1
ATOM 10466 O O . VAL C 1 254 ? 28.418 -30.270 -60.245 1.00 55.19 254 VAL C O 1
ATOM 10479 N N . GLN C 1 255 ? 30.419 -30.177 -59.205 1.00 50.08 255 GLN C N 1
ATOM 10480 C CA . GLN C 1 255 ? 30.762 -31.569 -59.486 1.00 52.62 255 GLN C CA 1
ATOM 10481 C C . GLN C 1 255 ? 30.128 -32.553 -58.510 1.00 54.08 255 GLN C C 1
ATOM 10482 O O . GLN C 1 255 ? 30.233 -33.762 -58.691 1.00 57.32 255 GLN C O 1
ATOM 10496 N N . PHE C 1 256 ? 29.476 -32.042 -57.472 1.00 51.94 256 PHE C N 1
ATOM 10497 C CA . PHE C 1 256 ? 28.688 -32.903 -56.602 1.00 51.52 256 PHE C CA 1
ATOM 10498 C C . PHE C 1 256 ? 27.347 -33.140 -57.262 1.00 53.96 256 PHE C C 1
ATOM 10499 O O . PHE C 1 256 ? 26.879 -34.275 -57.363 1.00 55.34 256 PHE C O 1
ATOM 10516 N N . ALA C 1 257 ? 26.745 -32.048 -57.724 1.00 56.40 257 ALA C N 1
ATOM 10517 C CA . ALA C 1 257 ? 25.456 -32.092 -58.399 1.00 58.64 257 ALA C CA 1
ATOM 10518 C C . ALA C 1 257 ? 25.590 -32.669 -59.806 1.00 58.98 257 ALA C C 1
ATOM 10519 O O . ALA C 1 257 ? 24.726 -33.422 -60.253 1.00 61.18 257 ALA C O 1
ATOM 10526 N N . LYS C 1 258 ? 26.668 -32.302 -60.499 1.00 57.50 258 LYS C N 1
ATOM 10527 C CA . LYS C 1 258 ? 26.931 -32.783 -61.857 1.00 62.44 258 LYS C CA 1
ATOM 10528 C C . LYS C 1 258 ? 28.347 -33.359 -61.961 1.00 61.90 258 LYS C C 1
ATOM 10529 O O . LYS C 1 258 ? 29.253 -32.709 -62.482 1.00 59.92 258 LYS C O 1
ATOM 10548 N N . PRO C 1 259 ? 28.537 -34.591 -61.458 1.00 62.41 259 PRO C N 1
ATOM 10549 C CA . PRO C 1 259 ? 29.853 -35.245 -61.428 1.00 63.50 259 PRO C CA 1
ATOM 10550 C C . PRO C 1 259 ? 30.394 -35.552 -62.818 1.00 63.05 259 PRO C C 1
ATOM 10551 O O . PRO C 1 259 ? 31.584 -35.823 -62.960 1.00 60.80 259 PRO C O 1
ATOM 10562 N N . GLU C 1 260 ? 29.531 -35.516 -63.826 1.00 64.13 260 GLU C N 1
ATOM 10563 C CA . GLU C 1 260 ? 29.960 -35.775 -65.197 1.00 67.15 260 GLU C CA 1
ATOM 10564 C C . GLU C 1 260 ? 30.913 -34.672 -65.660 1.00 67.53 260 GLU C C 1
ATOM 10565 O O . GLU C 1 260 ? 31.690 -34.854 -66.599 1.00 71.29 260 GLU C O 1
ATOM 10577 N N . VAL C 1 261 ? 30.844 -33.529 -64.988 1.00 64.53 261 VAL C N 1
ATOM 10578 C CA . VAL C 1 261 ? 31.653 -32.373 -65.344 1.00 65.49 261 VAL C CA 1
ATOM 10579 C C . VAL C 1 261 ? 33.115 -32.622 -64.993 1.00 64.23 261 VAL C C 1
ATOM 10580 O O . VAL C 1 261 ? 33.431 -33.078 -63.892 1.00 60.01 261 VAL C O 1
ATOM 10593 N N . VAL C 1 262 ? 34.002 -32.311 -65.934 1.00 66.67 262 VAL C N 1
ATOM 10594 C CA . VAL C 1 262 ? 35.415 -32.641 -65.795 1.00 65.31 262 VAL C CA 1
ATOM 10595 C C . VAL C 1 262 ? 36.284 -31.398 -65.726 1.00 63.65 262 VAL C C 1
ATOM 10596 O O . VAL C 1 262 ? 35.825 -30.279 -65.955 1.00 64.21 262 VAL C O 1
ATOM 10609 N N . PHE C 1 263 ? 37.551 -31.620 -65.412 1.00 63.66 263 PHE C N 1
ATOM 10610 C CA . PHE C 1 263 ? 38.518 -30.548 -65.271 1.00 66.16 263 PHE C CA 1
ATOM 10611 C C . PHE C 1 263 ? 39.562 -30.685 -66.368 1.00 68.35 263 PHE C C 1
ATOM 10612 O O . PHE C 1 263 ? 40.001 -31.792 -66.678 1.00 70.61 263 PHE C O 1
ATOM 10629 N N . GLU C 1 264 ? 39.931 -29.553 -66.963 1.00 69.57 264 GLU C N 1
ATOM 10630 C CA . GLU C 1 264 ? 40.898 -29.504 -68.060 1.00 73.16 264 GLU C CA 1
ATOM 10631 C C . GLU C 1 264 ? 42.177 -30.274 -67.745 1.00 73.53 264 GLU C C 1
ATOM 10632 O O . GLU C 1 264 ? 42.592 -31.144 -68.506 1.00 71.11 264 GLU C O 1
ATOM 10644 N N . PHE C 1 265 ? 42.796 -29.942 -66.617 1.00 78.23 265 PHE C N 1
ATOM 10645 C CA . PHE C 1 265 ? 44.091 -30.511 -66.256 1.00 81.47 265 PHE C CA 1
ATOM 10646 C C . PHE C 1 265 ? 43.994 -31.873 -65.567 1.00 79.04 265 PHE C C 1
ATOM 10647 O O . PHE C 1 265 ? 44.991 -32.376 -65.044 1.00 79.05 265 PHE C O 1
ATOM 10664 N N . ASP C 1 266 ? 42.806 -32.474 -65.571 1.00 72.92 266 ASP C N 1
ATOM 10665 C CA . ASP C 1 266 ? 42.719 -33.908 -65.352 1.00 67.13 266 ASP C CA 1
ATOM 10666 C C . ASP C 1 266 ? 43.476 -34.502 -66.527 1.00 68.56 266 ASP C C 1
ATOM 10667 O O . ASP C 1 266 ? 43.199 -34.161 -67.677 1.00 74.20 266 ASP C O 1
ATOM 10676 N N . VAL C 1 267 ? 44.437 -35.376 -66.252 1.00 66.02 267 VAL C N 1
ATOM 10677 C CA . VAL C 1 267 ? 45.223 -36.000 -67.316 1.00 68.12 267 VAL C CA 1
ATOM 10678 C C . VAL C 1 267 ? 44.335 -36.882 -68.188 1.00 70.48 267 VAL C C 1
ATOM 10679 O O . VAL C 1 267 ? 44.379 -36.804 -69.418 1.00 73.35 267 VAL C O 1
ATOM 10692 N N . ASP C 1 268 ? 43.540 -37.726 -67.539 1.00 69.54 268 ASP C N 1
ATOM 10693 C CA . ASP C 1 268 ? 42.530 -38.527 -68.223 1.00 72.41 268 ASP C CA 1
ATOM 10694 C C . ASP C 1 268 ? 41.166 -38.155 -67.650 1.00 72.73 268 ASP C C 1
ATOM 10695 O O . ASP C 1 268 ? 40.784 -38.622 -66.576 1.00 68.23 268 ASP C O 1
ATOM 10704 N N . SER C 1 269 ? 40.451 -37.297 -68.369 1.00 79.06 269 SER C N 1
ATOM 10705 C CA . SER C 1 269 ? 39.147 -36.792 -67.937 1.00 82.17 269 SER C CA 1
ATOM 10706 C C . SER C 1 269 ? 38.142 -37.898 -67.609 1.00 74.73 269 SER C C 1
ATOM 10707 O O . SER C 1 269 ? 37.525 -37.893 -66.541 1.00 69.37 269 SER C O 1
ATOM 10715 N N . ASP C 1 270 ? 37.982 -38.842 -68.533 1.00 73.68 270 ASP C N 1
ATOM 10716 C CA . ASP C 1 270 ? 36.973 -39.894 -68.405 1.00 73.91 270 ASP C CA 1
ATOM 10717 C C . ASP C 1 270 ? 37.248 -40.804 -67.213 1.00 72.33 270 ASP C C 1
ATOM 10718 O O . ASP C 1 270 ? 36.341 -41.137 -66.434 1.00 70.85 270 ASP C O 1
ATOM 10727 N N . GLN C 1 271 ? 38.507 -41.204 -67.070 1.00 74.11 271 GLN C N 1
ATOM 10728 C CA . GLN C 1 271 ? 38.902 -42.041 -65.948 1.00 73.12 271 GLN C CA 1
ATOM 10729 C C . GLN C 1 271 ? 38.635 -41.320 -64.628 1.00 67.90 271 GLN C C 1
ATOM 10730 O O . GLN C 1 271 ? 38.066 -41.898 -63.695 1.00 68.71 271 GLN C O 1
ATOM 10744 N N . ALA C 1 272 ? 39.046 -40.055 -64.565 1.00 64.93 272 ALA C N 1
ATOM 10745 C CA . ALA C 1 272 ? 38.810 -39.212 -63.389 1.00 62.20 272 ALA C CA 1
ATOM 10746 C C . ALA C 1 272 ? 37.325 -39.142 -63.061 1.00 61.80 272 ALA C C 1
ATOM 10747 O O . ALA C 1 272 ? 36.925 -39.301 -61.905 1.00 59.13 272 ALA C O 1
ATOM 10754 N N . ARG C 1 273 ? 36.514 -38.894 -64.087 1.00 67.28 273 ARG C N 1
ATOM 10755 C CA . ARG C 1 273 ? 35.060 -38.856 -63.931 1.00 67.61 273 ARG C CA 1
ATOM 10756 C C . ARG C 1 273 ? 34.539 -40.169 -63.343 1.00 66.17 273 ARG C C 1
ATOM 10757 O O . ARG C 1 273 ? 33.755 -40.169 -62.386 1.00 64.62 273 ARG C O 1
ATOM 10778 N N . GLN C 1 274 ? 34.974 -41.285 -63.925 1.00 67.31 274 GLN C N 1
ATOM 10779 C CA . GLN C 1 274 ? 34.542 -42.601 -63.455 1.00 69.93 274 GLN C CA 1
ATOM 10780 C C . GLN C 1 274 ? 34.893 -42.807 -61.981 1.00 70.68 274 GLN C C 1
ATOM 10781 O O . GLN C 1 274 ? 34.029 -43.141 -61.147 1.00 71.35 274 GLN C O 1
ATOM 10795 N N . SER C 1 275 ? 36.170 -42.602 -61.669 1.00 70.36 275 SER C N 1
ATOM 10796 C CA . SER C 1 275 ? 36.642 -42.698 -60.295 1.00 66.48 275 SER C CA 1
ATOM 10797 C C . SER C 1 275 ? 35.762 -41.845 -59.389 1.00 62.11 275 SER C C 1
ATOM 10798 O O . SER C 1 275 ? 35.225 -42.336 -58.395 1.00 59.83 275 SER C O 1
ATOM 10806 N N . ARG C 1 276 ? 35.579 -40.579 -59.755 1.00 60.85 276 ARG C N 1
ATOM 10807 C CA . ARG C 1 276 ? 34.737 -39.675 -58.966 1.00 59.09 276 ARG C CA 1
ATOM 10808 C C . ARG C 1 276 ? 33.332 -40.234 -58.721 1.00 60.34 276 ARG C C 1
ATOM 10809 O O . ARG C 1 276 ? 32.826 -40.227 -57.581 1.00 55.51 276 ARG C O 1
ATOM 10830 N N . GLN C 1 277 ? 32.699 -40.699 -59.795 1.00 65.42 277 GLN C N 1
ATOM 10831 C CA . GLN C 1 277 ? 31.351 -41.252 -59.690 1.00 67.39 277 GLN C CA 1
ATOM 10832 C C . GLN C 1 277 ? 31.312 -42.461 -58.761 1.00 67.73 277 GLN C C 1
ATOM 10833 O O . GLN C 1 277 ? 30.364 -42.627 -57.992 1.00 69.73 277 GLN C O 1
ATOM 10847 N N . ARG C 1 278 ? 32.340 -43.302 -58.826 1.00 64.35 278 ARG C N 1
ATOM 10848 C CA . ARG C 1 278 ? 32.430 -44.435 -57.903 1.00 64.18 278 ARG C CA 1
ATOM 10849 C C . ARG C 1 278 ? 32.607 -43.978 -56.438 1.00 64.91 278 ARG C C 1
ATOM 10850 O O . ARG C 1 278 ? 31.891 -44.437 -55.524 1.00 67.86 278 ARG C O 1
ATOM 10871 N N . ILE C 1 279 ? 33.558 -43.066 -56.230 1.00 64.15 279 ILE C N 1
ATOM 10872 C CA . ILE C 1 279 ? 33.890 -42.566 -54.892 1.00 62.49 279 ILE C CA 1
ATOM 10873 C C . ILE C 1 279 ? 32.701 -41.879 -54.217 1.00 57.11 279 ILE C C 1
ATOM 10874 O O . ILE C 1 279 ? 32.459 -42.067 -53.016 1.00 51.01 279 ILE C O 1
ATOM 10890 N N . LEU C 1 280 ? 31.978 -41.058 -54.973 1.00 55.89 280 LEU C N 1
ATOM 10891 C CA . LEU C 1 280 ? 30.815 -40.375 -54.412 1.00 51.62 280 LEU C CA 1
ATOM 10892 C C . LEU C 1 280 ? 29.749 -41.376 -53.952 1.00 54.63 280 LEU C C 1
ATOM 10893 O O . LEU C 1 280 ? 29.209 -41.267 -52.842 1.00 55.14 280 LEU C O 1
ATOM 10909 N N . ALA C 1 281 ? 29.451 -42.356 -54.799 1.00 58.09 281 ALA C N 1
ATOM 10910 C CA . ALA C 1 281 ? 28.448 -43.359 -54.459 1.00 59.35 281 ALA C CA 1
ATOM 10911 C C . ALA C 1 281 ? 28.881 -44.125 -53.213 1.00 56.96 281 ALA C C 1
ATOM 10912 O O . ALA C 1 281 ? 28.106 -44.259 -52.257 1.00 57.68 281 ALA C O 1
ATOM 10919 N N . GLU C 1 282 ? 30.122 -44.611 -53.216 1.00 55.12 282 GLU C N 1
ATOM 10920 C CA . GLU C 1 282 ? 30.640 -45.344 -52.058 1.00 59.01 282 GLU C CA 1
ATOM 10921 C C . GLU C 1 282 ? 30.570 -44.485 -50.788 1.00 56.49 282 GLU C C 1
ATOM 10922 O O . GLU C 1 282 ? 30.098 -44.934 -49.735 1.00 57.44 282 GLU C O 1
ATOM 10934 N N . ALA C 1 283 ? 31.018 -43.239 -50.903 1.00 54.73 283 ALA C N 1
ATOM 10935 C CA . ALA C 1 283 ? 31.066 -42.335 -49.757 1.00 53.33 283 ALA C CA 1
ATOM 10936 C C . ALA C 1 283 ? 29.672 -42.048 -49.204 1.00 55.17 283 ALA C C 1
ATOM 10937 O O . ALA C 1 283 ? 29.469 -42.046 -47.986 1.00 55.12 283 ALA C O 1
ATOM 10944 N N . ALA C 1 284 ? 28.718 -41.794 -50.097 1.00 55.06 284 ALA C N 1
ATOM 10945 C CA . ALA C 1 284 ? 27.348 -41.514 -49.676 1.00 54.74 284 ALA C CA 1
ATOM 10946 C C . ALA C 1 284 ? 26.728 -42.748 -49.041 1.00 54.64 284 ALA C C 1
ATOM 10947 O O . ALA C 1 284 ? 26.114 -42.669 -47.979 1.00 55.11 284 ALA C O 1
ATOM 10954 N N . THR C 1 285 ? 26.901 -43.892 -49.692 1.00 56.44 285 THR C N 1
ATOM 10955 C CA . THR C 1 285 ? 26.331 -45.139 -49.197 1.00 60.17 285 THR C CA 1
ATOM 10956 C C . THR C 1 285 ? 26.902 -45.521 -47.828 1.00 59.13 285 THR C C 1
ATOM 10957 O O . THR C 1 285 ? 26.158 -45.930 -46.935 1.00 62.02 285 THR C O 1
ATOM 10968 N N . ASP C 1 286 ? 28.217 -45.388 -47.664 1.00 54.89 286 ASP C N 1
ATOM 10969 C CA . ASP C 1 286 ? 28.870 -45.766 -46.410 1.00 54.55 286 ASP C CA 1
ATOM 10970 C C . ASP C 1 286 ? 28.897 -44.646 -45.368 1.00 55.23 286 ASP C C 1
ATOM 10971 O O . ASP C 1 286 ? 29.379 -44.853 -44.255 1.00 52.12 286 ASP C O 1
ATOM 10980 N N . LYS C 1 287 ? 28.383 -43.472 -45.728 1.00 61.15 287 LYS C N 1
ATOM 10981 C CA . LYS C 1 287 ? 28.232 -42.364 -44.781 1.00 62.63 287 LYS C CA 1
ATOM 10982 C C . LYS C 1 287 ? 29.539 -41.983 -44.078 1.00 64.03 287 LYS C C 1
ATOM 10983 O O . LYS C 1 287 ? 29.527 -41.568 -42.919 1.00 69.34 287 LYS C O 1
ATOM 11002 N N . LEU C 1 288 ? 30.664 -42.106 -44.770 1.00 58.97 288 LEU C N 1
ATOM 11003 C CA . LEU C 1 288 ? 31.948 -41.830 -44.131 1.00 59.69 288 LEU C CA 1
ATOM 11004 C C . LEU C 1 288 ? 32.402 -40.378 -44.297 1.00 51.71 288 LEU C C 1
ATOM 11005 O O . LEU C 1 288 ? 31.872 -39.627 -45.124 1.00 48.25 288 LEU C O 1
ATOM 11021 N N . TRP C 1 289 ? 33.362 -39.979 -43.470 1.00 47.42 289 TRP C N 1
ATOM 11022 C CA . TRP C 1 289 ? 33.902 -38.627 -43.522 1.00 46.00 289 TRP C CA 1
ATOM 11023 C C . TRP C 1 289 ? 34.805 -38.484 -44.737 1.00 46.99 289 TRP C C 1
ATOM 11024 O O . TRP C 1 289 ? 35.491 -39.425 -45.123 1.00 49.72 289 TRP C O 1
ATOM 11045 N N . VAL C 1 290 ? 34.817 -37.292 -45.315 1.00 47.68 290 VAL C N 1
ATOM 11046 C CA . VAL C 1 290 ? 35.670 -36.991 -46.454 1.00 45.83 290 VAL C CA 1
ATOM 11047 C C . VAL C 1 290 ? 36.537 -35.785 -46.131 1.00 42.25 290 VAL C C 1
ATOM 11048 O O . VAL C 1 290 ? 36.071 -34.837 -45.512 1.00 38.96 290 VAL C O 1
ATOM 11061 N N . ALA C 1 291 ? 37.802 -35.851 -46.534 1.00 42.84 291 ALA C N 1
ATOM 11062 C CA . ALA C 1 291 ? 38.710 -34.713 -46.499 1.00 43.20 291 ALA C CA 1
ATOM 11063 C C . ALA C 1 291 ? 39.155 -34.417 -47.935 1.00 42.82 291 ALA C C 1
ATOM 11064 O O . ALA C 1 291 ? 39.826 -35.244 -48.570 1.00 44.19 291 ALA C O 1
ATOM 11071 N N . GLY C 1 292 ? 38.761 -33.244 -48.437 1.00 41.06 292 GLY C N 1
ATOM 11072 C CA . GLY C 1 292 ? 38.963 -32.880 -49.829 1.00 42.02 292 GLY C CA 1
ATOM 11073 C C . GLY C 1 292 ? 39.922 -31.715 -50.014 1.00 42.02 292 GLY C C 1
ATOM 11074 O O . GLY C 1 292 ? 39.673 -30.606 -49.528 1.00 41.76 292 GLY C O 1
ATOM 11078 N N . ALA C 1 293 ? 41.008 -31.971 -50.743 1.00 39.53 293 ALA C N 1
ATOM 11079 C CA . ALA C 1 293 ? 42.066 -30.987 -50.967 1.00 40.75 293 ALA C CA 1
ATOM 11080 C C . ALA C 1 293 ? 41.549 -29.659 -51.524 1.00 42.15 293 ALA C C 1
ATOM 11081 O O . ALA C 1 293 ? 42.138 -28.608 -51.263 1.00 42.18 293 ALA C O 1
ATOM 11088 N N . HIS C 1 294 ? 40.458 -29.703 -52.287 1.00 41.80 294 HIS C N 1
ATOM 11089 C CA . HIS C 1 294 ? 39.928 -28.492 -52.927 1.00 44.02 294 HIS C CA 1
ATOM 11090 C C . HIS C 1 294 ? 38.490 -28.174 -52.544 1.00 42.86 294 HIS C C 1
ATOM 11091 O O . HIS C 1 294 ? 37.841 -27.336 -53.171 1.00 43.01 294 HIS C O 1
ATOM 11105 N N . LEU C 1 295 ? 37.995 -28.821 -51.499 1.00 39.64 295 LEU C N 1
ATOM 11106 C CA . LEU C 1 295 ? 36.710 -28.426 -50.930 1.00 40.97 295 LEU C CA 1
ATOM 11107 C C . LEU C 1 295 ? 36.930 -27.213 -50.025 1.00 39.98 295 LEU C C 1
ATOM 11108 O O . LEU C 1 295 ? 38.053 -26.969 -49.584 1.00 41.68 295 LEU C O 1
ATOM 11124 N N . PRO C 1 296 ? 35.867 -26.433 -49.763 1.00 37.89 296 PRO C N 1
ATOM 11125 C CA . PRO C 1 296 ? 35.974 -25.281 -48.857 1.00 36.42 296 PRO C CA 1
ATOM 11126 C C . PRO C 1 296 ? 36.549 -25.675 -47.502 1.00 36.37 296 PRO C C 1
ATOM 11127 O O . PRO C 1 296 ? 36.066 -26.624 -46.887 1.00 35.26 296 PRO C O 1
ATOM 11138 N N . PHE C 1 297 ? 37.581 -24.961 -47.060 1.00 37.84 297 PHE C N 1
ATOM 11139 C CA . PHE C 1 297 ? 38.310 -25.324 -45.850 1.00 38.54 297 PHE C CA 1
ATOM 11140 C C . PHE C 1 297 ? 37.357 -25.300 -44.648 1.00 36.43 297 PHE C C 1
ATOM 11141 O O . PHE C 1 297 ? 36.539 -24.401 -44.546 1.00 37.81 297 PHE C O 1
ATOM 11158 N N . PRO C 1 298 ? 37.473 -26.268 -43.719 1.00 36.61 298 PRO C N 1
ATOM 11159 C CA . PRO C 1 298 ? 38.488 -27.323 -43.571 1.00 35.86 298 PRO C CA 1
ATOM 11160 C C . PRO C 1 298 ? 38.364 -28.477 -44.560 1.00 35.82 298 PRO C C 1
ATOM 11161 O O . PRO C 1 298 ? 39.180 -29.407 -44.515 1.00 34.56 298 PRO C O 1
ATOM 11172 N N . GLY C 1 299 ? 37.362 -28.430 -45.428 1.00 37.11 299 GLY C N 1
ATOM 11173 C CA . GLY C 1 299 ? 37.172 -29.477 -46.414 1.00 39.99 299 GLY C CA 1
ATOM 11174 C C . GLY C 1 299 ? 36.803 -30.815 -45.794 1.00 41.10 299 GLY C C 1
ATOM 11175 O O . GLY C 1 299 ? 37.037 -31.857 -46.397 1.00 41.75 299 GLY C O 1
ATOM 11179 N N . LEU C 1 300 ? 36.222 -30.779 -44.593 1.00 38.55 300 LEU C N 1
ATOM 11180 C CA . LEU C 1 300 ? 35.765 -31.986 -43.903 1.00 37.14 300 LEU C CA 1
ATOM 11181 C C . LEU C 1 300 ? 34.247 -32.032 -43.921 1.00 39.22 300 LEU C C 1
ATOM 11182 O O . LEU C 1 300 ? 33.581 -31.028 -43.650 1.00 39.46 300 LEU C O 1
ATOM 11198 N N . GLY C 1 301 ? 33.689 -33.194 -44.230 1.00 37.03 301 GLY C N 1
ATOM 11199 C CA . GLY C 1 301 ? 32.248 -33.328 -44.287 1.00 33.55 301 GLY C CA 1
ATOM 11200 C C . GLY C 1 301 ? 31.787 -34.691 -44.757 1.00 36.66 301 GLY C C 1
ATOM 11201 O O . GLY C 1 301 ? 32.566 -35.651 -44.801 1.00 38.91 301 GLY C O 1
ATOM 11205 N N . HIS C 1 302 ? 30.504 -34.768 -45.090 1.00 37.35 302 HIS C N 1
ATOM 11206 C CA . HIS C 1 302 ? 29.897 -36.001 -45.586 1.00 42.05 302 HIS C CA 1
ATOM 11207 C C . HIS C 1 302 ? 29.297 -35.766 -46.963 1.00 43.55 302 HIS C C 1
ATOM 11208 O O . HIS C 1 302 ? 29.075 -34.625 -47.366 1.00 40.17 302 HIS C O 1
ATOM 11223 N N . VAL C 1 303 ? 29.020 -36.861 -47.666 1.00 48.31 303 VAL C N 1
ATOM 11224 C CA . VAL C 1 303 ? 28.427 -36.816 -48.995 1.00 48.01 303 VAL C CA 1
ATOM 11225 C C . VAL C 1 303 ? 27.026 -37.398 -48.921 1.00 50.80 303 VAL C C 1
ATOM 11226 O O . VAL C 1 303 ? 26.836 -38.520 -48.448 1.00 48.14 303 VAL C O 1
ATOM 11239 N N . ARG C 1 304 ? 26.053 -36.621 -49.389 1.00 53.08 304 ARG C N 1
ATOM 11240 C CA . ARG C 1 304 ? 24.657 -37.027 -49.402 1.00 54.67 304 ARG C CA 1
ATOM 11241 C C . ARG C 1 304 ? 24.235 -37.364 -50.829 1.00 55.40 304 ARG C C 1
ATOM 11242 O O . ARG C 1 304 ? 24.615 -36.670 -51.779 1.00 50.58 304 ARG C O 1
ATOM 11263 N N . LYS C 1 305 ? 23.441 -38.420 -50.975 1.00 59.36 305 LYS C N 1
ATOM 11264 C CA . LYS C 1 305 ? 22.860 -38.762 -52.265 1.00 62.76 305 LYS C CA 1
ATOM 11265 C C . LYS C 1 305 ? 21.606 -37.921 -52.502 1.00 63.81 305 LYS C C 1
ATOM 11266 O O . LYS C 1 305 ? 20.686 -37.920 -51.682 1.00 69.55 305 LYS C O 1
ATOM 11285 N N . GLU C 1 306 ? 21.590 -37.195 -53.616 1.00 59.19 306 GLU C N 1
ATOM 11286 C CA . GLU C 1 306 ? 20.404 -36.476 -54.073 1.00 63.66 306 GLU C CA 1
ATOM 11287 C C . GLU C 1 306 ? 19.746 -37.275 -55.191 1.00 70.09 306 GLU C C 1
ATOM 11288 O O . GLU C 1 306 ? 20.218 -38.354 -55.552 1.00 77.10 306 GLU C O 1
ATOM 11300 N N . ALA C 1 307 ? 18.661 -36.747 -55.746 1.00 67.56 307 ALA C N 1
ATOM 11301 C CA . ALA C 1 307 ? 18.032 -37.369 -56.905 1.00 70.98 307 ALA C CA 1
ATOM 11302 C C . ALA C 1 307 ? 18.901 -37.095 -58.127 1.00 78.39 307 ALA C C 1
ATOM 11303 O O . ALA C 1 307 ? 19.042 -37.941 -59.010 1.00 82.90 307 ALA C O 1
ATOM 11310 N N . GLN C 1 308 ? 19.489 -35.904 -58.154 1.00 84.74 308 GLN C N 1
ATOM 11311 C CA . GLN C 1 308 ? 20.392 -35.494 -59.222 1.00 90.96 308 GLN C CA 1
ATOM 11312 C C . GLN C 1 308 ? 21.786 -35.261 -58.649 1.00 85.69 308 GLN C C 1
ATOM 11313 O O . GLN C 1 308 ? 22.085 -34.189 -58.127 1.00 87.78 308 GLN C O 1
ATOM 11327 N N . GLY C 1 309 ? 22.630 -36.285 -58.725 1.00 76.12 309 GLY C N 1
ATOM 11328 C CA . GLY C 1 309 ? 23.997 -36.176 -58.258 1.00 65.99 309 GLY C CA 1
ATOM 11329 C C . GLY C 1 309 ? 24.112 -36.312 -56.749 1.00 60.08 309 GLY C C 1
ATOM 11330 O O . GLY C 1 309 ? 23.522 -37.209 -56.144 1.00 60.32 309 GLY C O 1
ATOM 11334 N N . TYR C 1 310 ? 24.875 -35.414 -56.136 1.00 53.99 310 TYR C N 1
ATOM 11335 C CA . TYR C 1 310 ? 25.186 -35.520 -54.716 1.00 50.70 310 TYR C CA 1
ATOM 11336 C C . TYR C 1 310 ? 25.265 -34.140 -54.077 1.00 52.85 310 TYR C C 1
ATOM 11337 O O . TYR C 1 310 ? 25.293 -33.123 -54.771 1.00 56.29 310 TYR C O 1
ATOM 11355 N N . ALA C 1 311 ? 25.296 -34.114 -52.749 1.00 49.87 311 ALA C N 1
ATOM 11356 C CA . ALA C 1 311 ? 25.462 -32.869 -52.016 1.00 45.58 311 ALA C CA 1
ATOM 11357 C C . ALA C 1 311 ? 26.581 -33.021 -50.990 1.00 46.23 311 ALA C C 1
ATOM 11358 O O . ALA C 1 311 ? 26.782 -34.094 -50.415 1.00 44.55 311 ALA C O 1
ATOM 11365 N N . TRP C 1 312 ? 27.324 -31.940 -50.797 1.00 45.64 312 TRP C N 1
ATOM 11366 C CA . TRP C 1 312 ? 28.389 -31.884 -49.809 1.00 43.84 312 TRP C CA 1
ATOM 11367 C C . TRP C 1 312 ? 27.829 -31.278 -48.538 1.00 43.20 312 TRP C C 1
ATOM 11368 O O . TRP C 1 312 ? 27.284 -30.178 -48.578 1.00 39.10 312 TRP C O 1
ATOM 11389 N N . VAL C 1 313 ? 27.940 -32.003 -47.428 1.00 43.95 313 VAL C N 1
ATOM 11390 C CA . VAL C 1 313 ? 27.501 -31.498 -46.127 1.00 39.04 313 VAL C CA 1
ATOM 11391 C C . VAL C 1 313 ? 28.740 -31.242 -45.274 1.00 37.22 313 VAL C C 1
ATOM 11392 O O . VAL C 1 313 ? 29.382 -32.188 -44.790 1.00 39.06 313 VAL C O 1
ATOM 11405 N N . PRO C 1 314 ? 29.113 -29.964 -45.119 1.00 36.21 314 PRO C N 1
ATOM 11406 C CA . PRO C 1 314 ? 30.338 -29.692 -44.359 1.00 35.83 314 PRO C CA 1
ATOM 11407 C C . PRO C 1 314 ? 30.147 -29.908 -42.857 1.00 35.90 314 PRO C C 1
ATOM 11408 O O . PRO C 1 314 ? 29.026 -29.769 -42.354 1.00 32.12 314 PRO C O 1
ATOM 11419 N N . VAL C 1 315 ? 31.226 -30.240 -42.155 1.00 35.52 315 VAL C N 1
ATOM 11420 C CA . VAL C 1 315 ? 31.170 -30.432 -40.709 1.00 36.99 315 VAL C CA 1
ATOM 11421 C C . VAL C 1 315 ? 30.776 -29.125 -40.015 1.00 35.79 315 VAL C C 1
ATOM 11422 O O . VAL C 1 315 ? 31.086 -28.044 -40.501 1.00 34.29 315 VAL C O 1
ATOM 11435 N N . GLU C 1 316 ? 30.068 -29.222 -38.897 1.00 36.17 316 GLU C N 1
ATOM 11436 C CA . GLU C 1 316 ? 29.736 -28.040 -38.103 1.00 35.35 316 GLU C CA 1
ATOM 11437 C C . GLU C 1 316 ? 30.864 -27.764 -37.102 1.00 33.52 316 GLU C C 1
ATOM 11438 O O . GLU C 1 316 ? 31.322 -28.667 -36.404 1.00 33.46 316 GLU C O 1
ATOM 11450 N N . PHE C 1 317 ? 31.333 -26.522 -37.061 1.00 30.79 317 PHE C N 1
ATOM 11451 C CA . PHE C 1 317 ? 32.398 -26.126 -36.134 1.00 28.93 317 PHE C CA 1
ATOM 11452 C C . PHE C 1 317 ? 32.076 -26.573 -34.709 1.00 31.90 317 PHE C C 1
ATOM 11453 O O . PHE C 1 317 ? 30.994 -26.275 -34.180 1.00 30.39 317 PHE C O 1
ATOM 11470 N N . SER C 1 318 ? 33.019 -27.285 -34.095 1.00 34.96 318 SER C N 1
ATOM 11471 C CA . SER C 1 318 ? 32.834 -27.852 -32.762 1.00 32.66 318 SER C CA 1
ATOM 11472 C C . SER C 1 318 ? 34.182 -27.988 -32.064 1.00 29.44 318 SER C C 1
ATOM 11473 O O . SER C 1 318 ? 35.174 -28.337 -32.696 1.00 27.89 318 SER C O 1
ATOM 11481 N N . PRO C 1 319 ? 34.225 -27.727 -30.752 1.00 28.70 319 PRO C N 1
ATOM 11482 C CA . PRO C 1 319 ? 35.410 -28.150 -30.007 1.00 31.96 319 PRO C CA 1
ATOM 11483 C C . PRO C 1 319 ? 35.455 -29.667 -30.023 1.00 31.03 319 PRO C C 1
ATOM 11484 O O . PRO C 1 319 ? 34.446 -30.293 -30.351 1.00 29.04 319 PRO C O 1
ATOM 11495 N N . ILE C 1 320 ? 36.590 -30.259 -29.680 1.00 33.19 320 ILE C N 1
ATOM 11496 C CA . ILE C 1 320 ? 36.639 -31.704 -29.502 1.00 38.37 320 ILE C CA 1
ATOM 11497 C C . ILE C 1 320 ? 36.077 -32.049 -28.125 1.00 39.27 320 ILE C C 1
ATOM 11498 O O . ILE C 1 320 ? 36.575 -31.579 -27.104 1.00 39.96 320 ILE C O 1
ATOM 11514 N N . ARG C 1 321 ? 35.027 -32.866 -28.119 1.00 38.34 321 ARG C N 1
ATOM 11515 C CA . ARG C 1 321 ? 34.269 -33.151 -26.908 1.00 39.38 321 ARG C CA 1
ATOM 11516 C C . ARG C 1 321 ? 34.730 -34.432 -26.230 1.00 45.37 321 ARG C C 1
ATOM 11517 O O . ARG C 1 321 ? 34.820 -35.481 -26.860 1.00 47.65 321 ARG C O 1
ATOM 11538 N N . SER C 1 322 ? 35.016 -34.330 -24.940 1.00 49.72 322 SER C N 1
ATOM 11539 C CA . SER C 1 322 ? 35.407 -35.483 -24.140 1.00 60.42 322 SER C CA 1
ATOM 11540 C C . SER C 1 322 ? 34.218 -36.418 -23.927 1.00 59.78 322 SER C C 1
ATOM 11541 O O . SER C 1 322 ? 34.390 -37.627 -23.760 1.00 59.64 322 SER C O 1
ATOM 11549 N N . ASP C 1 323 ? 33.012 -35.849 -23.941 1.00 56.44 323 ASP C N 1
ATOM 11550 C CA . ASP C 1 323 ? 31.792 -36.611 -23.667 1.00 54.29 323 ASP C CA 1
ATOM 11551 C C . ASP C 1 323 ? 31.138 -37.133 -24.953 1.00 60.23 323 ASP C C 1
ATOM 11552 O O . ASP C 1 323 ? 29.927 -37.354 -25.001 1.00 66.81 323 ASP C O 1
ATOM 11561 N N . ARG C 1 324 ? 31.951 -37.330 -25.989 1.00 62.23 324 ARG C N 1
ATOM 11562 C CA . ARG C 1 324 ? 31.479 -37.891 -27.255 1.00 70.19 324 ARG C CA 1
ATOM 11563 C C . ARG C 1 324 ? 32.546 -38.791 -27.872 1.00 72.73 324 ARG C C 1
ATOM 11564 O O . ARG C 1 324 ? 33.688 -38.816 -27.415 1.00 72.58 324 ARG C O 1
ATOM 11585 N N . ALA D 1 26 ? 1.791 -20.729 -95.643 1.00 110.30 26 ALA D N 1
ATOM 11586 C CA . ALA D 1 26 ? 2.525 -19.803 -94.784 1.00 111.83 26 ALA D CA 1
ATOM 11587 C C . ALA D 1 26 ? 2.957 -20.485 -93.485 1.00 116.48 26 ALA D C 1
ATOM 11588 O O . ALA D 1 26 ? 2.406 -21.522 -93.117 1.00 114.09 26 ALA D O 1
ATOM 11594 N N . PRO D 1 27 ? 3.948 -19.901 -92.785 1.00 125.83 27 PRO D N 1
ATOM 11595 C CA . PRO D 1 27 ? 4.457 -20.467 -91.535 1.00 129.40 27 PRO D CA 1
ATOM 11596 C C . PRO D 1 27 ? 3.895 -19.764 -90.294 1.00 126.74 27 PRO D C 1
ATOM 11597 O O . PRO D 1 27 ? 4.560 -19.729 -89.256 1.00 124.85 27 PRO D O 1
ATOM 11608 N N . ALA D 1 28 ? 2.695 -19.200 -90.423 1.00 124.49 28 ALA D N 1
ATOM 11609 C CA . ALA D 1 28 ? 1.954 -18.619 -89.298 1.00 119.26 28 ALA D CA 1
ATOM 11610 C C . ALA D 1 28 ? 2.534 -17.297 -88.796 1.00 113.34 28 ALA D C 1
ATOM 11611 O O . ALA D 1 28 ? 3.741 -17.170 -88.576 1.00 115.20 28 ALA D O 1
ATOM 11618 N N . GLN D 1 29 ? 1.650 -16.321 -88.611 1.00 105.05 29 GLN D N 1
ATOM 11619 C CA . GLN D 1 29 ? 2.034 -14.999 -88.130 1.00 100.38 29 GLN D CA 1
ATOM 11620 C C . GLN D 1 29 ? 2.779 -15.080 -86.803 1.00 99.85 29 GLN D C 1
ATOM 11621 O O . GLN D 1 29 ? 2.446 -15.890 -85.939 1.00 98.37 29 GLN D O 1
ATOM 11635 N N . GLN D 1 30 ? 3.785 -14.227 -86.652 1.00 101.66 30 GLN D N 1
ATOM 11636 C CA . GLN D 1 30 ? 4.609 -14.200 -85.452 1.00 103.72 30 GLN D CA 1
ATOM 11637 C C . GLN D 1 30 ? 3.955 -13.355 -84.368 1.00 106.24 30 GLN D C 1
ATOM 11638 O O . GLN D 1 30 ? 4.026 -13.685 -83.181 1.00 103.70 30 GLN D O 1
ATOM 11652 N N . LYS D 1 31 ? 3.345 -12.250 -84.788 1.00 111.11 31 LYS D N 1
ATOM 11653 C CA . LYS D 1 31 ? 2.517 -11.413 -83.918 1.00 110.11 31 LYS D CA 1
ATOM 11654 C C . LYS D 1 31 ? 3.324 -10.571 -82.927 1.00 106.26 31 LYS D C 1
ATOM 11655 O O . LYS D 1 31 ? 2.870 -9.506 -82.506 1.00 108.91 31 LYS D O 1
ATOM 11674 N N . THR D 1 32 ? 4.512 -11.040 -82.556 1.00 100.00 32 THR D N 1
ATOM 11675 C CA . THR D 1 32 ? 5.372 -10.299 -81.640 1.00 94.35 32 THR D CA 1
ATOM 11676 C C . THR D 1 32 ? 5.808 -8.992 -82.279 1.00 91.21 32 THR D C 1
ATOM 11677 O O . THR D 1 32 ? 5.620 -8.784 -83.480 1.00 96.08 32 THR D O 1
ATOM 11688 N N . GLN D 1 33 ? 6.411 -8.125 -81.473 1.00 80.25 33 GLN D N 1
ATOM 11689 C CA . GLN D 1 33 ? 6.799 -6.799 -81.930 1.00 73.03 33 GLN D CA 1
ATOM 11690 C C . GLN D 1 33 ? 8.258 -6.508 -81.603 1.00 67.88 33 GLN D C 1
ATOM 11691 O O . GLN D 1 33 ? 8.835 -7.117 -80.704 1.00 65.81 33 GLN D O 1
ATOM 11705 N N . VAL D 1 34 ? 8.852 -5.578 -82.344 1.00 64.31 34 VAL D N 1
ATOM 11706 C CA . VAL D 1 34 ? 10.219 -5.150 -82.079 1.00 61.17 34 VAL D CA 1
ATOM 11707 C C . VAL D 1 34 ? 10.291 -4.522 -80.681 1.00 61.01 34 VAL D C 1
ATOM 11708 O O . VAL D 1 34 ? 9.364 -3.831 -80.267 1.00 61.98 34 VAL D O 1
ATOM 11721 N N . PRO D 1 35 ? 11.379 -4.781 -79.939 1.00 61.98 35 PRO D N 1
ATOM 11722 C CA . PRO D 1 35 ? 11.537 -4.188 -78.609 1.00 60.51 35 PRO D CA 1
ATOM 11723 C C . PRO D 1 35 ? 11.337 -2.674 -78.588 1.00 60.13 35 PRO D C 1
ATOM 11724 O O . PRO D 1 35 ? 11.832 -1.966 -79.463 1.00 61.02 35 PRO D O 1
ATOM 11735 N N . GLY D 1 36 ? 10.614 -2.194 -77.582 1.00 57.05 36 GLY D N 1
ATOM 11736 C CA . GLY D 1 36 ? 10.358 -0.777 -77.432 1.00 56.55 36 GLY D CA 1
ATOM 11737 C C . GLY D 1 36 ? 11.558 -0.045 -76.868 1.00 57.42 36 GLY D C 1
ATOM 11738 O O . GLY D 1 36 ? 11.485 0.480 -75.762 1.00 54.89 36 GLY D O 1
ATOM 11742 N N . TYR D 1 37 ? 12.669 -0.028 -77.605 1.00 62.86 37 TYR D N 1
ATOM 11743 C CA . TYR D 1 37 ? 13.767 0.886 -77.288 1.00 64.21 37 TYR D CA 1
ATOM 11744 C C . TYR D 1 37 ? 14.268 1.584 -78.544 1.00 69.68 37 TYR D C 1
ATOM 11745 O O . TYR D 1 37 ? 14.199 1.033 -79.641 1.00 70.40 37 TYR D O 1
ATOM 11763 N N . TYR D 1 38 ? 14.735 2.817 -78.381 1.00 72.55 38 TYR D N 1
ATOM 11764 C CA . TYR D 1 38 ? 15.301 3.564 -79.504 1.00 73.62 38 TYR D CA 1
ATOM 11765 C C . TYR D 1 38 ? 16.525 4.351 -79.067 1.00 74.22 38 TYR D C 1
ATOM 11766 O O . TYR D 1 38 ? 16.480 5.081 -78.078 1.00 75.99 38 TYR D O 1
ATOM 11784 N N . ARG D 1 39 ? 17.613 4.203 -79.817 1.00 72.28 39 ARG D N 1
ATOM 11785 C CA . ARG D 1 39 ? 18.872 4.850 -79.481 1.00 72.55 39 ARG D CA 1
ATOM 11786 C C . ARG D 1 39 ? 19.046 6.130 -80.280 1.00 75.39 39 ARG D C 1
ATOM 11787 O O . ARG D 1 39 ? 18.690 6.194 -81.457 1.00 75.73 39 ARG D O 1
ATOM 11808 N N . MET D 1 40 ? 19.601 7.149 -79.638 1.00 79.66 40 MET D N 1
ATOM 11809 C CA . MET D 1 40 ? 19.906 8.391 -80.332 1.00 84.95 40 MET D CA 1
ATOM 11810 C C . MET D 1 40 ? 21.090 9.069 -79.670 1.00 85.72 40 MET D C 1
ATOM 11811 O O . MET D 1 40 ? 21.370 8.844 -78.493 1.00 87.02 40 MET D O 1
ATOM 11825 N N . ALA D 1 41 ? 21.778 9.902 -80.439 1.00 84.03 41 ALA D N 1
ATOM 11826 C CA . ALA D 1 41 ? 22.949 10.611 -79.954 1.00 83.23 41 ALA D CA 1
ATOM 11827 C C . ALA D 1 41 ? 22.562 12.013 -79.514 1.00 84.75 41 ALA D C 1
ATOM 11828 O O . ALA D 1 41 ? 21.703 12.653 -80.120 1.00 85.37 41 ALA D O 1
ATOM 11835 N N . LEU D 1 42 ? 23.201 12.475 -78.448 1.00 86.61 42 LEU D N 1
ATOM 11836 C CA . LEU D 1 42 ? 23.026 13.837 -77.971 1.00 90.15 42 LEU D CA 1
ATOM 11837 C C . LEU D 1 42 ? 24.411 14.354 -77.596 1.00 93.49 42 LEU D C 1
ATOM 11838 O O . LEU D 1 42 ? 24.756 14.467 -76.421 1.00 91.91 42 LEU D O 1
ATOM 11854 N N . GLY D 1 43 ? 25.213 14.646 -78.614 1.00 96.90 43 GLY D N 1
ATOM 11855 C CA . GLY D 1 43 ? 26.605 14.989 -78.406 1.00 97.15 43 GLY D CA 1
ATOM 11856 C C . GLY D 1 43 ? 27.381 13.734 -78.059 1.00 95.55 43 GLY D C 1
ATOM 11857 O O . GLY D 1 43 ? 27.415 12.783 -78.841 1.00 94.95 43 GLY D O 1
ATOM 11861 N N . ASP D 1 44 ? 27.992 13.728 -76.878 1.00 96.06 44 ASP D N 1
ATOM 11862 C CA . ASP D 1 44 ? 28.732 12.569 -76.389 1.00 94.32 44 ASP D CA 1
ATOM 11863 C C . ASP D 1 44 ? 27.869 11.751 -75.432 1.00 88.48 44 ASP D C 1
ATOM 11864 O O . ASP D 1 44 ? 28.339 10.781 -74.836 1.00 85.05 44 ASP D O 1
ATOM 11873 N N . PHE D 1 45 ? 26.606 12.147 -75.295 1.00 86.74 45 PHE D N 1
ATOM 11874 C CA . PHE D 1 45 ? 25.658 11.419 -74.460 1.00 85.41 45 PHE D CA 1
ATOM 11875 C C . PHE D 1 45 ? 24.911 10.398 -75.300 1.00 83.99 45 PHE D C 1
ATOM 11876 O O . PHE D 1 45 ? 24.620 10.647 -76.472 1.00 81.02 45 PHE D O 1
ATOM 11893 N N . GLU D 1 46 ? 24.599 9.254 -74.697 1.00 87.22 46 GLU D N 1
ATOM 11894 C CA . GLU D 1 46 ? 23.822 8.221 -75.386 1.00 86.72 46 GLU D CA 1
ATOM 11895 C C . GLU D 1 46 ? 22.401 8.191 -74.851 1.00 82.62 46 GLU D C 1
ATOM 11896 O O . GLU D 1 46 ? 22.175 7.848 -73.691 1.00 77.84 46 GLU D O 1
ATOM 11908 N N . VAL D 1 47 ? 21.443 8.530 -75.706 1.00 83.22 47 VAL D N 1
ATOM 11909 C CA . VAL D 1 47 ? 20.044 8.521 -75.305 1.00 81.40 47 VAL D CA 1
ATOM 11910 C C . VAL D 1 47 ? 19.390 7.228 -75.756 1.00 78.05 47 VAL D C 1
ATOM 11911 O O . VAL D 1 47 ? 19.649 6.732 -76.854 1.00 80.15 47 VAL D O 1
ATOM 11924 N N . THR D 1 48 ? 18.540 6.695 -74.889 1.00 72.23 48 THR D N 1
ATOM 11925 C CA . THR D 1 48 ? 17.823 5.463 -75.160 1.00 69.11 48 THR D CA 1
ATOM 11926 C C . THR D 1 48 ? 16.393 5.633 -74.682 1.00 63.21 48 THR D C 1
ATOM 11927 O O . THR D 1 48 ? 16.128 5.612 -73.483 1.00 62.97 48 THR D O 1
ATOM 11938 N N . ALA D 1 49 ? 15.476 5.818 -75.626 1.00 59.52 49 ALA D N 1
ATOM 11939 C CA . ALA D 1 49 ? 14.064 5.938 -75.304 1.00 58.35 49 ALA D CA 1
ATOM 11940 C C . ALA D 1 49 ? 13.495 4.545 -75.083 1.00 58.66 49 ALA D C 1
ATOM 11941 O O . ALA D 1 49 ? 13.834 3.616 -75.821 1.00 60.28 49 ALA D O 1
ATOM 11948 N N . LEU D 1 50 ? 12.638 4.421 -74.068 1.00 57.78 50 LEU D N 1
ATOM 11949 C CA . LEU D 1 50 ? 12.078 3.138 -73.647 1.00 58.68 50 LEU D CA 1
ATOM 11950 C C . LEU D 1 50 ? 10.557 3.201 -73.520 1.00 62.18 50 LEU D C 1
ATOM 11951 O O . LEU D 1 50 ? 10.007 4.164 -72.992 1.00 64.32 50 LEU D O 1
ATOM 11967 N N . TYR D 1 51 ? 9.898 2.141 -73.976 1.00 63.89 51 TYR D N 1
ATOM 11968 C CA . TYR D 1 51 ? 8.441 2.074 -74.068 1.00 61.36 51 TYR D CA 1
ATOM 11969 C C . TYR D 1 51 ? 7.851 1.234 -72.933 1.00 57.27 51 TYR D C 1
ATOM 11970 O O . TYR D 1 51 ? 8.266 0.097 -72.714 1.00 58.39 51 TYR D O 1
ATOM 11988 N N . ASP D 1 52 ? 6.886 1.794 -72.212 1.00 52.38 52 ASP D N 1
ATOM 11989 C CA . ASP D 1 52 ? 6.272 1.087 -71.095 1.00 51.22 52 ASP D CA 1
ATOM 11990 C C . ASP D 1 52 ? 5.053 0.300 -71.535 1.00 53.37 52 ASP D C 1
ATOM 11991 O O . ASP D 1 52 ? 4.629 -0.632 -70.851 1.00 53.50 52 ASP D O 1
ATOM 12000 N N . GLY D 1 53 ? 4.483 0.693 -72.668 1.00 58.62 53 GLY D N 1
ATOM 12001 C CA . GLY D 1 53 ? 3.254 0.098 -73.154 1.00 60.66 53 GLY D CA 1
ATOM 12002 C C . GLY D 1 53 ? 2.231 1.177 -73.431 1.00 60.19 53 GLY D C 1
ATOM 12003 O O . GLY D 1 53 ? 2.590 2.331 -73.653 1.00 64.59 53 GLY D O 1
ATOM 12007 N N . TYR D 1 54 ? 0.954 0.812 -73.399 1.00 53.96 54 TYR D N 1
ATOM 12008 C CA . TYR D 1 54 ? -0.106 1.744 -73.755 1.00 55.69 54 TYR D CA 1
ATOM 12009 C C . TYR D 1 54 ? -1.262 1.670 -72.769 1.00 57.62 54 TYR D C 1
ATOM 12010 O O . TYR D 1 54 ? -1.464 0.656 -72.101 1.00 57.93 54 TYR D O 1
ATOM 12028 N N . VAL D 1 55 ? -2.006 2.766 -72.682 1.00 59.87 55 VAL D N 1
ATOM 12029 C CA . VAL D 1 55 ? -3.295 2.775 -72.015 1.00 63.99 55 VAL D CA 1
ATOM 12030 C C . VAL D 1 55 ? -4.296 3.542 -72.876 1.00 68.96 55 VAL D C 1
ATOM 12031 O O . VAL D 1 55 ? -3.962 4.568 -73.473 1.00 66.75 55 VAL D O 1
ATOM 12044 N N . ASP D 1 56 ? -5.518 3.024 -72.953 1.00 72.77 56 ASP D N 1
ATOM 12045 C CA . ASP D 1 56 ? -6.592 3.702 -73.664 1.00 73.00 56 ASP D CA 1
ATOM 12046 C C . ASP D 1 56 ? -7.199 4.767 -72.761 1.00 71.06 56 ASP D C 1
ATOM 12047 O O . ASP D 1 56 ? -7.610 4.478 -71.639 1.00 70.19 56 ASP D O 1
ATOM 12056 N N . LEU D 1 57 ? -7.228 6.002 -73.250 1.00 69.76 57 LEU D N 1
ATOM 12057 C CA . LEU D 1 57 ? -7.813 7.111 -72.509 1.00 68.43 57 LEU D CA 1
ATOM 12058 C C . LEU D 1 57 ? -8.970 7.700 -73.304 1.00 71.11 57 LEU D C 1
ATOM 12059 O O . LEU D 1 57 ? -8.807 8.019 -74.475 1.00 74.73 57 LEU D O 1
ATOM 12075 N N . PRO D 1 58 ? -10.151 7.833 -72.676 1.00 72.55 58 PRO D N 1
ATOM 12076 C CA . PRO D 1 58 ? -11.268 8.513 -73.343 1.00 74.10 58 PRO D CA 1
ATOM 12077 C C . PRO D 1 58 ? -10.930 9.934 -73.790 1.00 73.75 58 PRO D C 1
ATOM 12078 O O . PRO D 1 58 ? -10.260 10.669 -73.062 1.00 73.04 58 PRO D O 1
ATOM 12089 N N . ALA D 1 59 ? -11.410 10.304 -74.974 1.00 72.42 59 ALA D N 1
ATOM 12090 C CA . ALA D 1 59 ? -11.243 11.650 -75.512 1.00 73.54 59 ALA D CA 1
ATOM 12091 C C . ALA D 1 59 ? -11.945 12.673 -74.624 1.00 74.82 59 ALA D C 1
ATOM 12092 O O . ALA D 1 59 ? -11.547 13.836 -74.562 1.00 75.64 59 ALA D O 1
ATOM 12099 N N . SER D 1 60 ? -12.988 12.220 -73.933 1.00 75.22 60 SER D N 1
ATOM 12100 C CA . SER D 1 60 ? -13.742 13.046 -72.994 1.00 76.49 60 SER D CA 1
ATOM 12101 C C . SER D 1 60 ? -12.843 13.697 -71.939 1.00 76.54 60 SER D C 1
ATOM 12102 O O . SER D 1 60 ? -13.217 14.696 -71.326 1.00 76.46 60 SER D O 1
ATOM 12110 N N . LEU D 1 61 ? -11.661 13.126 -71.729 1.00 79.16 61 LEU D N 1
ATOM 12111 C CA . LEU D 1 61 ? -10.738 13.621 -70.710 1.00 80.55 61 LEU D CA 1
ATOM 12112 C C . LEU D 1 61 ? -10.018 14.904 -71.120 1.00 83.47 61 LEU D C 1
ATOM 12113 O O . LEU D 1 61 ? -9.309 15.506 -70.311 1.00 81.36 61 LEU D O 1
ATOM 12129 N N . LEU D 1 62 ? -10.201 15.323 -72.368 1.00 85.71 62 LEU D N 1
ATOM 12130 C CA . LEU D 1 62 ? -9.607 16.568 -72.839 1.00 83.74 62 LEU D CA 1
ATOM 12131 C C . LEU D 1 62 ? -10.608 17.710 -72.749 1.00 85.05 62 LEU D C 1
ATOM 12132 O O . LEU D 1 62 ? -11.743 17.589 -73.200 1.00 81.89 62 LEU D O 1
ATOM 12148 N N . LYS D 1 63 ? -10.162 18.816 -72.156 1.00 93.67 63 LYS D N 1
ATOM 12149 C CA . LYS D 1 63 ? -11.021 19.950 -71.825 1.00 103.12 63 LYS D CA 1
ATOM 12150 C C . LYS D 1 63 ? -10.559 21.220 -72.529 1.00 104.66 63 LYS D C 1
ATOM 12151 O O . LYS D 1 63 ? -9.376 21.378 -72.822 1.00 107.79 63 LYS D O 1
ATOM 12170 N N . GLY D 1 64 ? -11.496 22.130 -72.782 1.00 100.99 64 GLY D N 1
ATOM 12171 C CA . GLY D 1 64 ? -11.170 23.430 -73.340 1.00 97.26 64 GLY D CA 1
ATOM 12172 C C . GLY D 1 64 ? -11.430 23.503 -74.829 1.00 96.23 64 GLY D C 1
ATOM 12173 O O . GLY D 1 64 ? -11.091 24.496 -75.471 1.00 100.44 64 GLY D O 1
ATOM 12177 N N . ILE D 1 65 ? -12.033 22.451 -75.377 1.00 93.91 65 ILE D N 1
ATOM 12178 C CA . ILE D 1 65 ? -12.317 22.385 -76.808 1.00 97.69 65 ILE D CA 1
ATOM 12179 C C . ILE D 1 65 ? -13.665 21.722 -77.058 1.00 101.46 65 ILE D C 1
ATOM 12180 O O . ILE D 1 65 ? -14.075 20.823 -76.319 1.00 98.17 65 ILE D O 1
ATOM 12196 N N . ASP D 1 66 ? -14.340 22.169 -78.113 1.00 108.94 66 ASP D N 1
ATOM 12197 C CA . ASP D 1 66 ? -15.619 21.599 -78.510 1.00 112.91 66 ASP D CA 1
ATOM 12198 C C . ASP D 1 66 ? -15.442 20.171 -79.023 1.00 110.77 66 ASP D C 1
ATOM 12199 O O . ASP D 1 66 ? -14.361 19.784 -79.471 1.00 106.83 66 ASP D O 1
ATOM 12208 N N . ASP D 1 67 ? -16.524 19.403 -78.957 1.00 112.36 67 ASP D N 1
ATOM 12209 C CA . ASP D 1 67 ? -16.517 17.993 -79.329 1.00 111.43 67 ASP D CA 1
ATOM 12210 C C . ASP D 1 67 ? -16.135 17.775 -80.796 1.00 109.13 67 ASP D C 1
ATOM 12211 O O . ASP D 1 67 ? -15.382 16.856 -81.119 1.00 105.07 67 ASP D O 1
ATOM 12220 N N . LYS D 1 68 ? -16.649 18.625 -81.679 1.00 111.62 68 LYS D N 1
ATOM 12221 C CA . LYS D 1 68 ? -16.435 18.459 -83.115 1.00 114.88 68 LYS D CA 1
ATOM 12222 C C . LYS D 1 68 ? -15.026 18.859 -83.547 1.00 111.84 68 LYS D C 1
ATOM 12223 O O . LYS D 1 68 ? -14.427 18.210 -84.406 1.00 106.55 68 LYS D O 1
ATOM 12242 N N . ASP D 1 69 ? -14.504 19.928 -82.956 1.00 116.02 69 ASP D N 1
ATOM 12243 C CA . ASP D 1 69 ? -13.159 20.396 -83.274 1.00 118.40 69 ASP D CA 1
ATOM 12244 C C . ASP D 1 69 ? -12.115 19.415 -82.741 1.00 114.46 69 ASP D C 1
ATOM 12245 O O . ASP D 1 69 ? -10.979 19.386 -83.215 1.00 114.80 69 ASP D O 1
ATOM 12254 N N . LEU D 1 70 ? -12.511 18.609 -81.759 1.00 109.98 70 LEU D N 1
ATOM 12255 C CA . LEU D 1 70 ? -11.616 17.621 -81.167 1.00 103.60 70 LEU D CA 1
ATOM 12256 C C . LEU D 1 70 ? -11.446 16.421 -82.095 1.00 99.45 70 LEU D C 1
ATOM 12257 O O . LEU D 1 70 ? -10.337 15.918 -82.271 1.00 95.08 70 LEU D O 1
ATOM 12273 N N . GLN D 1 71 ? -12.551 15.963 -82.678 1.00 101.04 71 GLN D N 1
ATOM 12274 C CA . GLN D 1 71 ? -12.534 14.803 -83.567 1.00 101.15 71 GLN D CA 1
ATOM 12275 C C . GLN D 1 71 ? -11.873 15.142 -84.897 1.00 103.36 71 GLN D C 1
ATOM 12276 O O . GLN D 1 71 ? -11.350 14.262 -85.582 1.00 102.49 71 GLN D O 1
ATOM 12290 N N . SER D 1 72 ? -11.900 16.419 -85.259 1.00 107.98 72 SER D N 1
ATOM 12291 C CA . SER D 1 72 ? -11.269 16.874 -86.490 1.00 110.73 72 SER D CA 1
ATOM 12292 C C . SER D 1 72 ? -9.754 16.753 -86.369 1.00 107.46 72 SER D C 1
ATOM 12293 O O . SER D 1 72 ? -9.101 16.132 -87.209 1.00 112.62 72 SER D O 1
ATOM 12301 N N . LEU D 1 73 ? -9.203 17.344 -85.312 1.00 97.75 73 LEU D N 1
ATOM 12302 C CA . LEU D 1 73 ? -7.766 17.290 -85.052 1.00 92.24 73 LEU D CA 1
ATOM 12303 C C . LEU D 1 73 ? -7.285 15.851 -84.883 1.00 88.60 73 LEU D C 1
ATOM 12304 O O . LEU D 1 73 ? -6.123 15.534 -85.155 1.00 86.78 73 LEU D O 1
ATOM 12320 N N . LEU D 1 74 ? -8.191 14.983 -84.443 1.00 86.96 74 LEU D N 1
ATOM 12321 C CA . LEU D 1 74 ? -7.882 13.571 -84.258 1.00 84.31 74 LEU D CA 1
ATOM 12322 C C . LEU D 1 74 ? -7.877 12.861 -85.605 1.00 87.67 74 LEU D C 1
ATOM 12323 O O . LEU D 1 74 ? -6.956 12.108 -85.921 1.00 85.72 74 LEU D O 1
ATOM 12339 N N . ALA D 1 75 ? -8.917 13.115 -86.392 1.00 96.40 75 ALA D N 1
ATOM 12340 C CA . ALA D 1 75 ? -9.031 12.566 -87.736 1.00 104.44 75 ALA D CA 1
ATOM 12341 C C . ALA D 1 75 ? -7.870 13.050 -88.604 1.00 107.17 75 ALA D C 1
ATOM 12342 O O . ALA D 1 75 ? -7.390 12.329 -89.481 1.00 110.47 75 ALA D O 1
ATOM 12349 N N . ARG D 1 76 ? -7.420 14.274 -88.339 1.00 103.35 76 ARG D N 1
ATOM 12350 C CA . ARG D 1 76 ? -6.317 14.888 -89.075 1.00 100.67 76 ARG D CA 1
ATOM 12351 C C . ARG D 1 76 ? -5.032 14.056 -89.002 1.00 95.68 76 ARG D C 1
ATOM 12352 O O . ARG D 1 76 ? -4.132 14.221 -89.829 1.00 94.05 76 ARG D O 1
ATOM 12373 N N . MET D 1 77 ? -4.959 13.161 -88.017 1.00 91.76 77 MET D N 1
ATOM 12374 C CA . MET D 1 77 ? -3.786 12.311 -87.814 1.00 86.73 77 MET D CA 1
ATOM 12375 C C . MET D 1 77 ? -4.182 10.837 -87.701 1.00 83.44 77 MET D C 1
ATOM 12376 O O . MET D 1 77 ? -3.396 10.016 -87.226 1.00 80.43 77 MET D O 1
ATOM 12390 N N . PHE D 1 78 ? -5.400 10.508 -88.128 1.00 84.99 78 PHE D N 1
ATOM 12391 C CA . PHE D 1 78 ? -5.841 9.116 -88.211 1.00 85.26 78 PHE D CA 1
ATOM 12392 C C . PHE D 1 78 ? -5.783 8.411 -86.862 1.00 85.69 78 PHE D C 1
ATOM 12393 O O . PHE D 1 78 ? -5.467 7.224 -86.779 1.00 83.74 78 PHE D O 1
ATOM 12410 N N . VAL D 1 79 ? -6.096 9.155 -85.809 1.00 89.67 79 VAL D N 1
ATOM 12411 C CA . VAL D 1 79 ? -6.160 8.590 -84.472 1.00 88.07 79 VAL D CA 1
ATOM 12412 C C . VAL D 1 79 ? -7.545 7.999 -84.256 1.00 90.82 79 VAL D C 1
ATOM 12413 O O . VAL D 1 79 ? -8.542 8.724 -84.234 1.00 95.97 79 VAL D O 1
ATOM 12426 N N . ALA D 1 80 ? -7.606 6.679 -84.110 1.00 87.63 80 ALA D N 1
ATOM 12427 C CA . ALA D 1 80 ? -8.858 6.013 -83.781 1.00 91.09 80 ALA D CA 1
ATOM 12428 C C . ALA D 1 80 ? -9.215 6.340 -82.336 1.00 97.68 80 ALA D C 1
ATOM 12429 O O . ALA D 1 80 ? -8.339 6.668 -81.534 1.00 92.71 80 ALA D O 1
ATOM 12436 N N . SER D 1 81 ? -10.501 6.259 -82.010 1.00 111.42 81 SER D N 1
ATOM 12437 C CA . SER D 1 81 ? -10.984 6.668 -80.694 1.00 117.16 81 SER D CA 1
ATOM 12438 C C . SER D 1 81 ? -12.315 6.016 -80.318 1.00 120.96 81 SER D C 1
ATOM 12439 O O . SER D 1 81 ? -12.900 6.351 -79.288 1.00 119.11 81 SER D O 1
ATOM 12447 N N . GLU D 1 82 ? -12.789 5.087 -81.144 1.00 124.91 82 GLU D N 1
ATOM 12448 C CA . GLU D 1 82 ? -14.055 4.409 -80.886 1.00 126.96 82 GLU D CA 1
ATOM 12449 C C . GLU D 1 82 ? -14.002 3.661 -79.557 1.00 122.38 82 GLU D C 1
ATOM 12450 O O . GLU D 1 82 ? -15.036 3.375 -78.950 1.00 129.80 82 GLU D O 1
ATOM 12462 N N . LYS D 1 83 ? -12.788 3.355 -79.111 1.00 109.17 83 LYS D N 1
ATOM 12463 C CA . LYS D 1 83 ? -12.573 2.645 -77.857 1.00 101.05 83 LYS D CA 1
ATOM 12464 C C . LYS D 1 83 ? -11.486 3.323 -77.028 1.00 94.87 83 LYS D C 1
ATOM 12465 O O . LYS D 1 83 ? -10.877 2.703 -76.155 1.00 94.01 83 LYS D O 1
ATOM 12484 N N . GLY D 1 84 ? -11.248 4.600 -77.312 1.00 90.28 84 GLY D N 1
ATOM 12485 C CA . GLY D 1 84 ? -10.294 5.391 -76.559 1.00 85.68 84 GLY D CA 1
ATOM 12486 C C . GLY D 1 84 ? -9.020 5.689 -77.327 1.00 84.56 84 GLY D C 1
ATOM 12487 O O . GLY D 1 84 ? -8.660 4.992 -78.277 1.00 80.63 84 GLY D O 1
ATOM 12491 N N . VAL D 1 85 ? -8.336 6.745 -76.902 1.00 86.81 85 VAL D N 1
ATOM 12492 C CA . VAL D 1 85 ? -7.054 7.115 -77.475 1.00 82.86 85 VAL D CA 1
ATOM 12493 C C . VAL D 1 85 ? -5.979 6.194 -76.924 1.00 76.11 85 VAL D C 1
ATOM 12494 O O . VAL D 1 85 ? -5.569 6.327 -75.768 1.00 67.71 85 VAL D O 1
ATOM 12507 N N . GLN D 1 86 ? -5.531 5.252 -77.744 1.00 77.14 86 GLN D N 1
ATOM 12508 C CA . GLN D 1 86 ? -4.409 4.419 -77.356 1.00 73.14 86 GLN D CA 1
ATOM 12509 C C . GLN D 1 86 ? -3.219 5.339 -77.122 1.00 69.00 86 GLN D C 1
ATOM 12510 O O . GLN D 1 86 ? -2.624 5.861 -78.067 1.00 71.57 86 GLN D O 1
ATOM 12524 N N . THR D 1 87 ? -2.902 5.551 -75.850 1.00 61.90 87 THR D N 1
ATOM 12525 C CA . THR D 1 87 ? -1.864 6.495 -75.460 1.00 64.04 87 THR D CA 1
ATOM 12526 C C . THR D 1 87 ? -0.624 5.777 -74.950 1.00 65.49 87 THR D C 1
ATOM 12527 O O . THR D 1 87 ? -0.705 4.879 -74.111 1.00 61.80 87 THR D O 1
ATOM 12538 N N . ALA D 1 88 ? 0.528 6.197 -75.459 1.00 68.73 88 ALA D N 1
ATOM 12539 C CA . ALA D 1 88 ? 1.797 5.587 -75.093 1.00 62.98 88 ALA D CA 1
ATOM 12540 C C . ALA D 1 88 ? 2.295 6.130 -73.761 1.00 59.41 88 ALA D C 1
ATOM 12541 O O . ALA D 1 88 ? 1.886 7.204 -73.322 1.00 61.24 88 ALA D O 1
ATOM 12548 N N . VAL D 1 89 ? 3.176 5.363 -73.126 1.00 55.40 89 VAL D N 1
ATOM 12549 C CA . VAL D 1 89 ? 3.887 5.793 -71.933 1.00 55.99 89 VAL D CA 1
ATOM 12550 C C . VAL D 1 89 ? 5.367 5.505 -72.162 1.00 59.33 89 VAL D C 1
ATOM 12551 O O . VAL D 1 89 ? 5.738 4.373 -72.478 1.00 62.96 89 VAL D O 1
ATOM 12564 N N . ASN D 1 90 ? 6.203 6.532 -72.011 1.00 57.56 90 ASN D N 1
ATOM 12565 C CA . ASN D 1 90 ? 7.622 6.435 -72.341 1.00 60.84 90 ASN D CA 1
ATOM 12566 C C . ASN D 1 90 ? 8.506 6.831 -71.170 1.00 57.28 90 ASN D C 1
ATOM 12567 O O . ASN D 1 90 ? 8.169 7.733 -70.406 1.00 55.23 90 ASN D O 1
ATOM 12578 N N . ALA D 1 91 ? 9.636 6.140 -71.040 1.00 55.41 91 ALA D N 1
ATOM 12579 C CA . ALA D 1 91 ? 10.707 6.542 -70.135 1.00 59.17 91 ALA D CA 1
ATOM 12580 C C . ALA D 1 91 ? 11.962 6.790 -70.972 1.00 62.75 91 ALA D C 1
ATOM 12581 O O . ALA D 1 91 ? 12.008 6.414 -72.148 1.00 56.82 91 ALA D O 1
ATOM 12588 N N . TYR D 1 92 ? 12.974 7.421 -70.378 1.00 71.15 92 TYR D N 1
ATOM 12589 C CA . TYR D 1 92 ? 14.186 7.767 -71.133 1.00 72.49 92 TYR D CA 1
ATOM 12590 C C . TYR D 1 92 ? 15.471 7.554 -70.341 1.00 71.33 92 TYR D C 1
ATOM 12591 O O . TYR D 1 92 ? 15.658 8.123 -69.269 1.00 77.09 92 TYR D O 1
ATOM 12609 N N . LEU D 1 93 ? 16.352 6.726 -70.890 1.00 62.66 93 LEU D N 1
ATOM 12610 C CA . LEU D 1 93 ? 17.623 6.407 -70.258 1.00 64.30 93 LEU D CA 1
ATOM 12611 C C . LEU D 1 93 ? 18.741 7.129 -70.998 1.00 73.48 93 LEU D C 1
ATOM 12612 O O . LEU D 1 93 ? 18.816 7.075 -72.226 1.00 71.77 93 LEU D O 1
ATOM 12628 N N . ILE D 1 94 ? 19.611 7.799 -70.248 1.00 82.48 94 ILE D N 1
ATOM 12629 C CA . ILE D 1 94 ? 20.685 8.583 -70.847 1.00 85.55 94 ILE D CA 1
ATOM 12630 C C . ILE D 1 94 ? 22.025 8.276 -70.197 1.00 87.12 94 ILE D C 1
ATOM 12631 O O . ILE D 1 94 ? 22.140 8.228 -68.972 1.00 87.01 94 ILE D O 1
ATOM 12647 N N . ASN D 1 95 ? 23.031 8.067 -71.039 1.00 86.92 95 ASN D N 1
ATOM 12648 C CA . ASN D 1 95 ? 24.396 7.858 -70.585 1.00 88.53 95 ASN D CA 1
ATOM 12649 C C . ASN D 1 95 ? 25.203 9.120 -70.817 1.00 90.67 95 ASN D C 1
ATOM 12650 O O . ASN D 1 95 ? 25.313 9.596 -71.953 1.00 90.62 95 ASN D O 1
ATOM 12661 N N . THR D 1 96 ? 25.759 9.648 -69.729 1.00 92.31 96 THR D N 1
ATOM 12662 C CA . THR D 1 96 ? 26.623 10.821 -69.768 1.00 94.70 96 THR D CA 1
ATOM 12663 C C . THR D 1 96 ? 28.094 10.425 -69.718 1.00 100.65 96 THR D C 1
ATOM 12664 O O . THR D 1 96 ? 28.946 11.114 -70.275 1.00 97.06 96 THR D O 1
ATOM 12675 N N . GLY D 1 97 ? 28.375 9.312 -69.046 1.00 111.17 97 GLY D N 1
ATOM 12676 C CA . GLY D 1 97 ? 29.735 8.863 -68.807 1.00 118.65 97 GLY D CA 1
ATOM 12677 C C . GLY D 1 97 ? 30.063 9.045 -67.339 1.00 118.71 97 GLY D C 1
ATOM 12678 O O . GLY D 1 97 ? 30.747 8.222 -66.730 1.00 123.41 97 GLY D O 1
ATOM 12682 N N . ASP D 1 98 ? 29.566 10.141 -66.774 1.00 111.33 98 ASP D N 1
ATOM 12683 C CA . ASP D 1 98 ? 29.663 10.385 -65.342 1.00 108.25 98 ASP D CA 1
ATOM 12684 C C . ASP D 1 98 ? 28.512 9.669 -64.648 1.00 103.13 98 ASP D C 1
ATOM 12685 O O . ASP D 1 98 ? 28.647 9.205 -63.516 1.00 104.10 98 ASP D O 1
ATOM 12694 N N . ASN D 1 99 ? 27.382 9.578 -65.345 1.00 98.78 99 ASN D N 1
ATOM 12695 C CA . ASN D 1 99 ? 26.187 8.940 -64.803 1.00 92.25 99 ASN D CA 1
ATOM 12696 C C . ASN D 1 99 ? 25.398 8.181 -65.864 1.00 83.11 99 ASN D C 1
ATOM 12697 O O . ASN D 1 99 ? 25.433 8.518 -67.049 1.00 81.43 99 ASN D O 1
ATOM 12708 N N . LEU D 1 100 ? 24.704 7.139 -65.421 1.00 76.70 100 LEU D N 1
ATOM 12709 C CA . LEU D 1 100 ? 23.691 6.477 -66.230 1.00 74.75 100 LEU D CA 1
ATOM 12710 C C . LEU D 1 100 ? 22.338 6.811 -65.609 1.00 72.10 100 LEU D C 1
ATOM 12711 O O . LEU D 1 100 ? 21.952 6.257 -64.573 1.00 65.51 100 LEU D O 1
ATOM 12727 N N . VAL D 1 101 ? 21.635 7.739 -66.250 1.00 74.96 101 VAL D N 1
ATOM 12728 C CA . VAL D 1 101 ? 20.464 8.374 -65.663 1.00 73.72 101 VAL D CA 1
ATOM 12729 C C . VAL D 1 101 ? 19.174 7.896 -66.305 1.00 69.95 101 VAL D C 1
ATOM 12730 O O . VAL D 1 101 ? 19.002 8.000 -67.518 1.00 68.04 101 VAL D O 1
ATOM 12743 N N . LEU D 1 102 ? 18.262 7.396 -65.479 1.00 69.66 102 LEU D N 1
ATOM 12744 C CA . LEU D 1 102 ? 16.940 7.008 -65.950 1.00 68.03 102 LEU D CA 1
ATOM 12745 C C . LEU D 1 102 ? 15.929 8.089 -65.583 1.00 66.88 102 LEU D C 1
ATOM 12746 O O . LEU D 1 102 ? 15.873 8.533 -64.438 1.00 69.42 102 LEU D O 1
ATOM 12762 N N . ILE D 1 103 ? 15.136 8.509 -66.563 1.00 62.91 103 ILE D N 1
ATOM 12763 C CA . ILE D 1 103 ? 14.050 9.447 -66.320 1.00 61.26 103 ILE D CA 1
ATOM 12764 C C . ILE D 1 103 ? 12.724 8.734 -66.542 1.00 60.15 103 ILE D C 1
ATOM 12765 O O . ILE D 1 103 ? 12.422 8.266 -67.654 1.00 59.71 103 ILE D O 1
ATOM 12781 N N . ASP D 1 104 ? 11.962 8.658 -65.452 1.00 59.72 104 ASP D N 1
ATOM 12782 C CA . ASP D 1 104 ? 10.688 7.951 -65.378 1.00 59.13 104 ASP D CA 1
ATOM 12783 C C . ASP D 1 104 ? 10.878 6.439 -65.526 1.00 59.20 104 ASP D C 1
ATOM 12784 O O . ASP D 1 104 ? 11.859 5.982 -66.105 1.00 54.47 104 ASP D O 1
ATOM 12793 N N . THR D 1 105 ? 9.952 5.673 -64.953 1.00 61.93 105 THR D N 1
ATOM 12794 C CA . THR D 1 105 ? 10.131 4.230 -64.790 1.00 57.66 105 THR D CA 1
ATOM 12795 C C . THR D 1 105 ? 8.932 3.437 -65.295 1.00 53.69 105 THR D C 1
ATOM 12796 O O . THR D 1 105 ? 8.924 2.209 -65.225 1.00 48.46 105 THR D O 1
ATOM 12807 N N . GLY D 1 106 ? 7.916 4.136 -65.795 1.00 54.23 106 GLY D N 1
ATOM 12808 C CA . GLY D 1 106 ? 6.716 3.479 -66.278 1.00 52.97 106 GLY D CA 1
ATOM 12809 C C . GLY D 1 106 ? 5.718 3.231 -65.161 1.00 53.98 106 GLY D C 1
ATOM 12810 O O . GLY D 1 106 ? 5.828 3.812 -64.079 1.00 55.07 106 GLY D O 1
ATOM 12814 N N . ALA D 1 107 ? 4.763 2.340 -65.424 1.00 54.48 107 ALA D N 1
ATOM 12815 C CA . ALA D 1 107 ? 3.592 2.139 -64.567 1.00 55.02 107 ALA D CA 1
ATOM 12816 C C . ALA D 1 107 ? 3.684 0.860 -63.743 1.00 51.92 107 ALA D C 1
ATOM 12817 O O . ALA D 1 107 ? 2.868 0.635 -62.853 1.00 50.63 107 ALA D O 1
ATOM 12824 N N . ALA D 1 108 ? 4.676 0.026 -64.039 1.00 50.98 108 ALA D N 1
ATOM 12825 C CA . ALA D 1 108 ? 4.706 -1.333 -63.514 1.00 48.70 108 ALA D CA 1
ATOM 12826 C C . ALA D 1 108 ? 3.347 -1.993 -63.793 1.00 47.45 108 ALA D C 1
ATOM 12827 O O . ALA D 1 108 ? 2.885 -1.994 -64.934 1.00 47.26 108 ALA D O 1
ATOM 12834 N N . GLN D 1 109 ? 2.703 -2.535 -62.765 1.00 49.54 109 GLN D N 1
ATOM 12835 C CA . GLN D 1 109 ? 1.388 -3.155 -62.914 1.00 52.22 109 GLN D CA 1
ATOM 12836 C C . GLN D 1 109 ? 0.272 -2.258 -62.369 1.00 52.58 109 GLN D C 1
ATOM 12837 O O . GLN D 1 109 ? -0.861 -2.715 -62.199 1.00 53.95 109 GLN D O 1
ATOM 12851 N N . CYS D 1 110 ? 0.588 -0.999 -62.076 1.00 50.90 110 CYS D N 1
ATOM 12852 C CA . CYS D 1 110 ? -0.395 -0.096 -61.472 1.00 53.33 110 CYS D CA 1
ATOM 12853 C C . CYS D 1 110 ? -1.637 0.028 -62.343 1.00 53.82 110 CYS D C 1
ATOM 12854 O O . CYS D 1 110 ? -2.760 -0.036 -61.846 1.00 56.56 110 CYS D O 1
ATOM 12861 N N . PHE D 1 111 ? -1.428 0.178 -63.644 1.00 51.56 111 PHE D N 1
ATOM 12862 C CA . PHE D 1 111 ? -2.519 0.457 -64.572 1.00 55.52 111 PHE D CA 1
ATOM 12863 C C . PHE D 1 111 ? -2.862 -0.732 -65.461 1.00 56.25 111 PHE D C 1
ATOM 12864 O O . PHE D 1 111 ? -3.426 -0.557 -66.532 1.00 56.32 111 PHE D O 1
ATOM 12881 N N . GLY D 1 112 ? -2.534 -1.940 -65.022 1.00 56.44 112 GLY D N 1
ATOM 12882 C CA . GLY D 1 112 ? -2.913 -3.118 -65.776 1.00 57.18 112 GLY D CA 1
ATOM 12883 C C . GLY D 1 112 ? -1.799 -3.712 -66.620 1.00 61.62 112 GLY D C 1
ATOM 12884 O O . GLY D 1 112 ? -0.660 -3.245 -66.577 1.00 57.54 112 GLY D O 1
ATOM 12888 N N . PRO D 1 113 ? -2.130 -4.747 -67.411 1.00 69.41 113 PRO D N 1
ATOM 12889 C CA . PRO D 1 113 ? -1.143 -5.587 -68.099 1.00 67.52 113 PRO D CA 1
ATOM 12890 C C . PRO D 1 113 ? -0.610 -5.034 -69.425 1.00 62.58 113 PRO D C 1
ATOM 12891 O O . PRO D 1 113 ? 0.323 -5.621 -69.969 1.00 62.90 113 PRO D O 1
ATOM 12902 N N . THR D 1 114 ? -1.189 -3.950 -69.937 1.00 59.32 114 THR D N 1
ATOM 12903 C CA . THR D 1 114 ? -0.722 -3.356 -71.187 1.00 58.15 114 THR D CA 1
ATOM 12904 C C . THR D 1 114 ? 0.442 -2.404 -70.929 1.00 55.05 114 THR D C 1
ATOM 12905 O O . THR D 1 114 ? 0.927 -1.752 -71.854 1.00 54.91 114 THR D O 1
ATOM 12916 N N . LEU D 1 115 ? 0.879 -2.328 -69.672 1.00 50.68 115 LEU D N 1
ATOM 12917 C CA . LEU D 1 115 ? 1.993 -1.468 -69.278 1.00 52.41 115 LEU D CA 1
ATOM 12918 C C . LEU D 1 115 ? 3.015 -2.215 -68.417 1.00 55.69 115 LEU D C 1
ATOM 12919 O O . LEU D 1 115 ? 2.825 -3.383 -68.087 1.00 56.44 115 LEU D O 1
ATOM 12935 N N . GLY D 1 116 ? 4.103 -1.532 -68.073 1.00 56.71 116 GLY D N 1
ATOM 12936 C CA . GLY D 1 116 ? 5.122 -2.082 -67.193 1.00 55.61 116 GLY D CA 1
ATOM 12937 C C . GLY D 1 116 ? 6.260 -2.780 -67.922 1.00 51.51 116 GLY D C 1
ATOM 12938 O O . GLY D 1 116 ? 6.832 -3.736 -67.400 1.00 50.95 116 GLY D O 1
ATOM 12942 N N . VAL D 1 117 ? 6.604 -2.296 -69.114 1.00 48.50 117 VAL D N 1
ATOM 12943 C CA . VAL D 1 117 ? 7.557 -2.994 -69.986 1.00 48.78 117 VAL D CA 1
ATOM 12944 C C . VAL D 1 117 ? 8.908 -2.261 -70.058 1.00 53.97 117 VAL D C 1
ATOM 12945 O O . VAL D 1 117 ? 9.843 -2.729 -70.697 1.00 56.37 117 VAL D O 1
ATOM 12958 N N . VAL D 1 118 ? 9.021 -1.129 -69.369 1.00 55.18 118 VAL D N 1
ATOM 12959 C CA . VAL D 1 118 ? 10.247 -0.326 -69.402 1.00 55.45 118 VAL D CA 1
ATOM 12960 C C . VAL D 1 118 ? 11.524 -1.103 -69.042 1.00 58.08 118 VAL D C 1
ATOM 12961 O O . VAL D 1 118 ? 12.489 -1.091 -69.808 1.00 61.76 118 VAL D O 1
ATOM 12974 N N . GLN D 1 119 ? 11.539 -1.765 -67.887 1.00 54.64 119 GLN D N 1
ATOM 12975 C CA . GLN D 1 119 ? 12.744 -2.455 -67.428 1.00 57.16 119 GLN D CA 1
ATOM 12976 C C . GLN D 1 119 ? 13.133 -3.544 -68.419 1.00 56.30 119 GLN D C 1
ATOM 12977 O O . GLN D 1 119 ? 14.315 -3.774 -68.678 1.00 57.77 119 GLN D O 1
ATOM 12991 N N . THR D 1 120 ? 12.124 -4.208 -68.973 1.00 54.83 120 THR D N 1
ATOM 12992 C CA . THR D 1 120 ? 12.339 -5.237 -69.984 1.00 57.23 120 THR D CA 1
ATOM 12993 C C . THR D 1 120 ? 13.082 -4.655 -71.180 1.00 62.08 120 THR D C 1
ATOM 12994 O O . THR D 1 120 ? 14.100 -5.197 -71.631 1.00 66.42 120 THR D O 1
ATOM 13005 N N . ASN D 1 121 ? 12.570 -3.538 -71.685 1.00 60.52 121 ASN D N 1
ATOM 13006 C CA . ASN D 1 121 ? 13.165 -2.888 -72.845 1.00 59.64 121 ASN D CA 1
ATOM 13007 C C . ASN D 1 121 ? 14.528 -2.301 -72.517 1.00 60.45 121 ASN D C 1
ATOM 13008 O O . ASN D 1 121 ? 15.413 -2.253 -73.369 1.00 61.71 121 ASN D O 1
ATOM 13019 N N . LEU D 1 122 ? 14.703 -1.871 -71.275 1.00 60.55 122 LEU D N 1
ATOM 13020 C CA . LEU D 1 122 ? 16.005 -1.401 -70.829 1.00 63.70 122 LEU D CA 1
ATOM 13021 C C . LEU D 1 122 ? 17.011 -2.549 -70.892 1.00 63.45 122 LEU D C 1
ATOM 13022 O O . LEU D 1 122 ? 18.096 -2.400 -71.458 1.00 59.58 122 LEU D O 1
ATOM 13038 N N . LYS D 1 123 ? 16.641 -3.688 -70.310 1.00 66.81 123 LYS D N 1
ATOM 13039 C CA . LYS D 1 123 ? 17.464 -4.892 -70.389 1.00 69.35 123 LYS D CA 1
ATOM 13040 C C . LYS D 1 123 ? 17.749 -5.236 -71.843 1.00 68.46 123 LYS D C 1
ATOM 13041 O O . LYS D 1 123 ? 18.879 -5.560 -72.207 1.00 72.62 123 LYS D O 1
ATOM 13060 N N . ALA D 1 124 ? 16.712 -5.153 -72.669 1.00 61.14 124 ALA D N 1
ATOM 13061 C CA . ALA D 1 124 ? 16.834 -5.434 -74.093 1.00 58.18 124 ALA D CA 1
ATOM 13062 C C . ALA D 1 124 ? 17.767 -4.443 -74.791 1.00 58.62 124 ALA D C 1
ATOM 13063 O O . ALA D 1 124 ? 18.436 -4.793 -75.766 1.00 56.93 124 ALA D O 1
ATOM 13070 N N . SER D 1 125 ? 17.818 -3.210 -74.290 1.00 61.10 125 SER D N 1
ATOM 13071 C CA . SER D 1 125 ? 18.631 -2.172 -74.925 1.00 63.72 125 SER D CA 1
ATOM 13072 C C . SER D 1 125 ? 20.128 -2.349 -74.639 1.00 65.77 125 SER D C 1
ATOM 13073 O O . SER D 1 125 ? 20.947 -1.564 -75.111 1.00 65.38 125 SER D O 1
ATOM 13081 N N . GLY D 1 126 ? 20.480 -3.371 -73.861 1.00 67.48 126 GLY D N 1
ATOM 13082 C CA . GLY D 1 126 ? 21.875 -3.703 -73.615 1.00 70.16 126 GLY D CA 1
ATOM 13083 C C . GLY D 1 126 ? 22.326 -3.436 -72.190 1.00 69.94 126 GLY D C 1
ATOM 13084 O O . GLY D 1 126 ? 23.351 -3.958 -71.756 1.00 73.23 126 GLY D O 1
ATOM 13088 N N . TYR D 1 127 ? 21.560 -2.625 -71.463 1.00 66.43 127 TYR D N 1
ATOM 13089 C CA . TYR D 1 127 ? 21.908 -2.259 -70.091 1.00 66.52 127 TYR D CA 1
ATOM 13090 C C . TYR D 1 127 ? 21.252 -3.189 -69.092 1.00 68.23 127 TYR D C 1
ATOM 13091 O O . TYR D 1 127 ? 20.472 -4.057 -69.465 1.00 68.68 127 TYR D O 1
ATOM 13109 N N . GLN D 1 128 ? 21.582 -2.999 -67.819 1.00 69.45 128 GLN D N 1
ATOM 13110 C CA . GLN D 1 128 ? 20.926 -3.717 -66.736 1.00 65.97 128 GLN D CA 1
ATOM 13111 C C . GLN D 1 128 ? 20.523 -2.719 -65.649 1.00 62.59 128 GLN D C 1
ATOM 13112 O O . GLN D 1 128 ? 21.162 -1.676 -65.491 1.00 64.63 128 GLN D O 1
ATOM 13126 N N . PRO D 1 129 ? 19.454 -3.032 -64.898 1.00 60.69 129 PRO D N 1
ATOM 13127 C CA . PRO D 1 129 ? 18.937 -2.112 -63.875 1.00 61.50 129 PRO D CA 1
ATOM 13128 C C . PRO D 1 129 ? 19.967 -1.742 -62.810 1.00 64.06 129 PRO D C 1
ATOM 13129 O O . PRO D 1 129 ? 19.986 -0.602 -62.346 1.00 64.75 129 PRO D O 1
ATOM 13140 N N . GLU D 1 130 ? 20.817 -2.698 -62.445 1.00 66.05 130 GLU D N 1
ATOM 13141 C CA . GLU D 1 130 ? 21.777 -2.518 -61.361 1.00 68.06 130 GLU D CA 1
ATOM 13142 C C . GLU D 1 130 ? 22.782 -1.426 -61.703 1.00 66.71 130 GLU D C 1
ATOM 13143 O O . GLU D 1 130 ? 23.330 -0.769 -60.817 1.00 66.65 130 GLU D O 1
ATOM 13155 N N . GLN D 1 131 ? 23.012 -1.235 -62.998 1.00 69.50 131 GLN D N 1
ATOM 13156 C CA . GLN D 1 131 ? 23.969 -0.248 -63.478 1.00 76.13 131 GLN D CA 1
ATOM 13157 C C . GLN D 1 131 ? 23.451 1.178 -63.305 1.00 75.51 131 GLN D C 1
ATOM 13158 O O . GLN D 1 131 ? 24.237 2.124 -63.231 1.00 79.94 131 GLN D O 1
ATOM 13172 N N . VAL D 1 132 ? 22.130 1.325 -63.241 1.00 67.91 132 VAL D N 1
ATOM 13173 C CA . VAL D 1 132 ? 21.513 2.642 -63.130 1.00 64.10 132 VAL D CA 1
ATOM 13174 C C . VAL D 1 132 ? 21.862 3.267 -61.790 1.00 66.22 132 VAL D C 1
ATOM 13175 O O . VAL D 1 132 ? 21.531 2.721 -60.738 1.00 65.82 132 VAL D O 1
ATOM 13188 N N . ASP D 1 133 ? 22.521 4.421 -61.836 1.00 73.36 133 ASP D N 1
ATOM 13189 C CA . ASP D 1 133 ? 23.000 5.082 -60.625 1.00 81.94 133 ASP D CA 1
ATOM 13190 C C . ASP D 1 133 ? 22.076 6.219 -60.199 1.00 82.65 133 ASP D C 1
ATOM 13191 O O . ASP D 1 133 ? 22.141 6.682 -59.058 1.00 83.52 133 ASP D O 1
ATOM 13200 N N . THR D 1 134 ? 21.214 6.661 -61.112 1.00 78.96 134 THR D N 1
ATOM 13201 C CA . THR D 1 134 ? 20.334 7.796 -60.843 1.00 75.60 134 THR D CA 1
ATOM 13202 C C . THR D 1 134 ? 18.983 7.667 -61.533 1.00 70.57 134 THR D C 1
ATOM 13203 O O . THR D 1 134 ? 18.899 7.333 -62.719 1.00 63.30 134 THR D O 1
ATOM 13214 N N . VAL D 1 135 ? 17.931 7.947 -60.769 1.00 73.90 135 VAL D N 1
ATOM 13215 C CA . VAL D 1 135 ? 16.575 7.996 -61.302 1.00 69.71 135 VAL D CA 1
ATOM 13216 C C . VAL D 1 135 ? 15.956 9.353 -61.008 1.00 65.52 135 VAL D C 1
ATOM 13217 O O . VAL D 1 135 ? 15.907 9.780 -59.857 1.00 68.46 135 VAL D O 1
ATOM 13230 N N . LEU D 1 136 ? 15.492 10.023 -62.058 1.00 61.90 136 LEU D N 1
ATOM 13231 C CA . LEU D 1 136 ? 14.770 11.282 -61.913 1.00 65.86 136 LEU D CA 1
ATOM 13232 C C . LEU D 1 136 ? 13.317 11.058 -62.291 1.00 65.49 136 LEU D C 1
ATOM 13233 O O . LEU D 1 136 ? 13.031 10.337 -63.247 1.00 66.36 136 LEU D O 1
ATOM 13249 N N . LEU D 1 137 ? 12.407 11.679 -61.547 1.00 62.47 137 LEU D N 1
ATOM 13250 C CA . LEU D 1 137 ? 10.984 11.608 -61.859 1.00 60.49 137 LEU D CA 1
ATOM 13251 C C . LEU D 1 137 ? 10.461 12.988 -62.230 1.00 64.47 137 LEU D C 1
ATOM 13252 O O . LEU D 1 137 ? 10.694 13.963 -61.516 1.00 67.31 137 LEU D O 1
ATOM 13268 N N . THR D 1 138 ? 9.742 13.065 -63.342 1.00 65.06 138 THR D N 1
ATOM 13269 C CA . THR D 1 138 ? 9.115 14.312 -63.749 1.00 65.98 138 THR D CA 1
ATOM 13270 C C . THR D 1 138 ? 7.967 14.629 -62.807 1.00 62.16 138 THR D C 1
ATOM 13271 O O . THR D 1 138 ? 7.736 15.788 -62.468 1.00 65.06 138 THR D O 1
ATOM 13282 N N . HIS D 1 139 ? 7.245 13.590 -62.398 1.00 57.69 139 HIS D N 1
ATOM 13283 C CA . HIS D 1 139 ? 6.229 13.720 -61.358 1.00 58.39 139 HIS D CA 1
ATOM 13284 C C . HIS D 1 139 ? 5.863 12.354 -60.768 1.00 58.33 139 HIS D C 1
ATOM 13285 O O . HIS D 1 139 ? 6.339 11.318 -61.232 1.00 57.04 139 HIS D O 1
ATOM 13299 N N . LEU D 1 140 ? 5.033 12.366 -59.729 1.00 59.84 140 LEU D N 1
ATOM 13300 C CA . LEU D 1 140 ? 4.770 11.170 -58.933 1.00 62.26 140 LEU D CA 1
ATOM 13301 C C . LEU D 1 140 ? 3.540 10.381 -59.376 1.00 60.12 140 LEU D C 1
ATOM 13302 O O . LEU D 1 140 ? 3.077 9.494 -58.654 1.00 62.71 140 LEU D O 1
ATOM 13318 N N . HIS D 1 141 ? 3.010 10.698 -60.551 1.00 55.49 141 HIS D N 1
ATOM 13319 C CA . HIS D 1 141 ? 1.930 9.902 -61.118 1.00 53.83 141 HIS D CA 1
ATOM 13320 C C . HIS D 1 141 ? 2.410 8.474 -61.347 1.00 53.97 141 HIS D C 1
ATOM 13321 O O . HIS D 1 141 ? 3.598 8.246 -61.607 1.00 51.80 141 HIS D O 1
ATOM 13335 N N . PRO D 1 142 ? 1.478 7.510 -61.291 1.00 59.01 142 PRO D N 1
ATOM 13336 C CA . PRO D 1 142 ? 1.821 6.082 -61.286 1.00 61.03 142 PRO D CA 1
ATOM 13337 C C . PRO D 1 142 ? 2.553 5.648 -62.547 1.00 57.92 142 PRO D C 1
ATOM 13338 O O . PRO D 1 142 ? 3.516 4.883 -62.444 1.00 60.88 142 PRO D O 1
ATOM 13349 N N . ASP D 1 143 ? 2.114 6.147 -63.703 1.00 54.07 143 ASP D N 1
ATOM 13350 C CA . ASP D 1 143 ? 2.715 5.787 -64.995 1.00 52.02 143 ASP D CA 1
ATOM 13351 C C . ASP D 1 143 ? 4.170 6.245 -65.130 1.00 54.50 143 ASP D C 1
ATOM 13352 O O . ASP D 1 143 ? 4.812 5.991 -66.149 1.00 56.32 143 ASP D O 1
ATOM 13361 N N . HIS D 1 144 ? 4.678 6.923 -64.105 1.00 55.85 144 HIS D N 1
ATOM 13362 C CA . HIS D 1 144 ? 6.051 7.417 -64.096 1.00 56.67 144 HIS D CA 1
ATOM 13363 C C . HIS D 1 144 ? 6.828 6.841 -62.916 1.00 52.73 144 HIS D C 1
ATOM 13364 O O . HIS D 1 144 ? 8.027 6.577 -63.020 1.00 50.31 144 HIS D O 1
ATOM 13378 N N . ALA D 1 145 ? 6.123 6.623 -61.810 1.00 52.48 145 ALA D N 1
ATOM 13379 C CA . ALA D 1 145 ? 6.743 6.319 -60.523 1.00 55.66 145 ALA D CA 1
ATOM 13380 C C . ALA D 1 145 ? 6.587 4.861 -60.092 1.00 56.14 145 ALA D C 1
ATOM 13381 O O . ALA D 1 145 ? 7.468 4.326 -59.419 1.00 58.39 145 ALA D O 1
ATOM 13388 N N . CYS D 1 146 ? 5.487 4.209 -60.473 1.00 53.00 146 CYS D N 1
ATOM 13389 C CA . CYS D 1 146 ? 5.248 2.842 -60.006 1.00 51.52 146 CYS D CA 1
ATOM 13390 C C . CYS D 1 146 ? 6.339 1.879 -60.483 1.00 51.83 146 CYS D C 1
ATOM 13391 O O . CYS D 1 146 ? 6.517 0.801 -59.915 1.00 52.30 146 CYS D O 1
ATOM 13398 N N . GLY D 1 147 ? 7.092 2.279 -61.501 1.00 51.35 147 GLY D N 1
ATOM 13399 C CA . GLY D 1 147 ? 8.108 1.409 -62.062 1.00 55.68 147 GLY D CA 1
ATOM 13400 C C . GLY D 1 147 ? 9.309 1.220 -61.153 1.00 58.20 147 GLY D C 1
ATOM 13401 O O . GLY D 1 147 ? 10.182 0.402 -61.442 1.00 59.53 147 GLY D O 1
ATOM 13405 N N . LEU D 1 148 ? 9.350 1.969 -60.053 1.00 58.29 148 LEU D N 1
ATOM 13406 C CA . LEU D 1 148 ? 10.460 1.897 -59.104 1.00 58.12 148 LEU D CA 1
ATOM 13407 C C . LEU D 1 148 ? 10.499 0.596 -58.324 1.00 55.78 148 LEU D C 1
ATOM 13408 O O . LEU D 1 148 ? 11.489 0.309 -57.652 1.00 58.63 148 LEU D O 1
ATOM 13424 N N . VAL D 1 149 ? 9.431 -0.190 -58.417 1.00 58.17 149 VAL D N 1
ATOM 13425 C CA . VAL D 1 149 ? 9.283 -1.359 -57.563 1.00 57.83 149 VAL D CA 1
ATOM 13426 C C . VAL D 1 149 ? 8.858 -2.596 -58.348 1.00 56.24 149 VAL D C 1
ATOM 13427 O O . VAL D 1 149 ? 7.839 -2.592 -59.040 1.00 54.51 149 VAL D O 1
ATOM 13440 N N . ASN D 1 150 ? 9.666 -3.649 -58.240 1.00 55.48 150 ASN D N 1
ATOM 13441 C CA . ASN D 1 150 ? 9.341 -4.936 -58.838 1.00 56.08 150 ASN D CA 1
ATOM 13442 C C . ASN D 1 150 ? 8.169 -5.600 -58.118 1.00 55.69 150 ASN D C 1
ATOM 13443 O O . ASN D 1 150 ? 7.816 -5.220 -57.000 1.00 56.14 150 ASN D O 1
ATOM 13454 N N . ALA D 1 151 ? 7.585 -6.604 -58.766 1.00 56.66 151 ALA D N 1
ATOM 13455 C CA . ALA D 1 151 ? 6.391 -7.282 -58.260 1.00 59.97 151 ALA D CA 1
ATOM 13456 C C . ALA D 1 151 ? 6.631 -7.990 -56.924 1.00 62.36 151 ALA D C 1
ATOM 13457 O O . ALA D 1 151 ? 5.706 -8.145 -56.127 1.00 70.19 151 ALA D O 1
ATOM 13464 N N . ASP D 1 152 ? 7.867 -8.418 -56.685 1.00 56.66 152 ASP D N 1
ATOM 13465 C CA . ASP D 1 152 ? 8.219 -9.083 -55.430 1.00 61.98 152 ASP D CA 1
ATOM 13466 C C . ASP D 1 152 ? 8.506 -8.061 -54.333 1.00 67.39 152 ASP D C 1
ATOM 13467 O O . ASP D 1 152 ? 8.869 -8.425 -53.216 1.00 73.50 152 ASP D O 1
ATOM 13476 N N . GLY D 1 153 ? 8.355 -6.781 -54.668 1.00 67.53 153 GLY D N 1
ATOM 13477 C CA . GLY D 1 153 ? 8.589 -5.701 -53.727 1.00 67.21 153 GLY D CA 1
ATOM 13478 C C . GLY D 1 153 ? 10.012 -5.171 -53.802 1.00 64.05 153 GLY D C 1
ATOM 13479 O O . GLY D 1 153 ? 10.327 -4.129 -53.223 1.00 63.79 153 GLY D O 1
ATOM 13483 N N . SER D 1 154 ? 10.877 -5.877 -54.526 1.00 58.81 154 SER D N 1
ATOM 13484 C CA . SER D 1 154 ? 12.285 -5.497 -54.589 1.00 58.61 154 SER D CA 1
ATOM 13485 C C . SER D 1 154 ? 12.436 -4.232 -55.438 1.00 59.13 154 SER D C 1
ATOM 13486 O O . SER D 1 154 ? 11.639 -4.002 -56.346 1.00 57.47 154 SER D O 1
ATOM 13494 N N . PRO D 1 155 ? 13.456 -3.405 -55.142 1.00 63.42 155 PRO D N 1
ATOM 13495 C CA . PRO D 1 155 ? 13.682 -2.194 -55.938 1.00 66.35 155 PRO D CA 1
ATOM 13496 C C . PRO D 1 155 ? 14.077 -2.527 -57.367 1.00 68.69 155 PRO D C 1
ATOM 13497 O O . PRO D 1 155 ? 14.954 -3.365 -57.587 1.00 72.97 155 PRO D O 1
ATOM 13508 N N . ALA D 1 156 ? 13.435 -1.869 -58.325 1.00 65.25 156 ALA D N 1
ATOM 13509 C CA . ALA D 1 156 ? 13.732 -2.092 -59.732 1.00 60.81 156 ALA D CA 1
ATOM 13510 C C . ALA D 1 156 ? 15.142 -1.612 -60.056 1.00 60.39 156 ALA D C 1
ATOM 13511 O O . ALA D 1 156 ? 15.783 -2.126 -60.972 1.00 60.95 156 ALA D O 1
ATOM 13518 N N . TYR D 1 157 ? 15.622 -0.637 -59.288 1.00 61.85 157 TYR D N 1
ATOM 13519 C CA . TYR D 1 157 ? 16.935 -0.030 -59.518 1.00 68.27 157 TYR D CA 1
ATOM 13520 C C . TYR D 1 157 ? 17.659 0.175 -58.182 1.00 71.64 157 TYR D C 1
ATOM 13521 O O . TYR D 1 157 ? 17.731 1.293 -57.674 1.00 67.35 157 TYR D O 1
ATOM 13539 N N . PRO D 1 158 ? 18.201 -0.919 -57.612 1.00 78.28 158 PRO D N 1
ATOM 13540 C CA . PRO D 1 158 ? 18.717 -0.956 -56.234 1.00 81.65 158 PRO D CA 1
ATOM 13541 C C . PRO D 1 158 ? 19.820 0.059 -55.938 1.00 82.10 158 PRO D C 1
ATOM 13542 O O . PRO D 1 158 ? 19.874 0.609 -54.836 1.00 85.97 158 PRO D O 1
ATOM 13553 N N . ASN D 1 159 ? 20.688 0.295 -56.913 1.00 77.21 159 ASN D N 1
ATOM 13554 C CA . ASN D 1 159 ? 21.847 1.157 -56.720 1.00 76.63 159 ASN D CA 1
ATOM 13555 C C . ASN D 1 159 ? 21.564 2.571 -57.201 1.00 77.11 159 ASN D C 1
ATOM 13556 O O . ASN D 1 159 ? 22.481 3.338 -57.488 1.00 78.74 159 ASN D O 1
ATOM 13567 N N . ALA D 1 160 ? 20.283 2.913 -57.270 1.00 76.37 160 ALA D N 1
ATOM 13568 C CA . ALA D 1 160 ? 19.863 4.192 -57.818 1.00 77.28 160 ALA D CA 1
ATOM 13569 C C . ALA D 1 160 ? 19.518 5.167 -56.716 1.00 78.47 160 ALA D C 1
ATOM 13570 O O . ALA D 1 160 ? 18.893 4.804 -55.717 1.00 77.82 160 ALA D O 1
ATOM 13577 N N . THR D 1 161 ? 19.937 6.410 -56.905 1.00 82.46 161 THR D N 1
ATOM 13578 C CA . THR D 1 161 ? 19.452 7.505 -56.089 1.00 85.89 161 THR D CA 1
ATOM 13579 C C . THR D 1 161 ? 18.237 8.069 -56.804 1.00 81.94 161 THR D C 1
ATOM 13580 O O . THR D 1 161 ? 18.309 8.415 -57.984 1.00 79.38 161 THR D O 1
ATOM 13591 N N . VAL D 1 162 ? 17.118 8.137 -56.093 1.00 79.81 162 VAL D N 1
ATOM 13592 C CA . VAL D 1 162 ? 15.866 8.607 -56.672 1.00 75.81 162 VAL D CA 1
ATOM 13593 C C . VAL D 1 162 ? 15.647 10.062 -56.297 1.00 77.18 162 VAL D C 1
ATOM 13594 O O . VAL D 1 162 ? 15.591 10.401 -55.114 1.00 75.16 162 VAL D O 1
ATOM 13607 N N . GLU D 1 163 ? 15.522 10.918 -57.305 1.00 80.34 163 GLU D N 1
ATOM 13608 C CA . GLU D 1 163 ? 15.241 12.325 -57.064 1.00 84.12 163 GLU D CA 1
ATOM 13609 C C . GLU D 1 163 ? 13.741 12.570 -57.173 1.00 82.29 163 GLU D C 1
ATOM 13610 O O . GLU D 1 163 ? 13.144 12.374 -58.231 1.00 77.71 163 GLU D O 1
ATOM 13622 N N . VAL D 1 164 ? 13.136 12.983 -56.064 1.00 85.55 164 VAL D N 1
ATOM 13623 C CA . VAL D 1 164 ? 11.717 13.315 -56.044 1.00 84.13 164 VAL D CA 1
ATOM 13624 C C . VAL D 1 164 ? 11.556 14.832 -56.111 1.00 86.00 164 VAL D C 1
ATOM 13625 O O . VAL D 1 164 ? 12.281 15.561 -55.432 1.00 88.49 164 VAL D O 1
ATOM 13638 N N . PRO D 1 165 ? 10.610 15.315 -56.934 1.00 85.66 165 PRO D N 1
ATOM 13639 C CA . PRO D 1 165 ? 10.278 16.747 -56.969 1.00 91.25 165 PRO D CA 1
ATOM 13640 C C . PRO D 1 165 ? 9.768 17.292 -55.629 1.00 95.61 165 PRO D C 1
ATOM 13641 O O . PRO D 1 165 ? 9.934 16.641 -54.599 1.00 97.36 165 PRO D O 1
ATOM 13652 N N . GLN D 1 166 ? 9.161 18.478 -55.658 1.00 96.01 166 GLN D N 1
ATOM 13653 C CA . GLN D 1 166 ? 8.575 19.098 -54.466 1.00 94.76 166 GLN D CA 1
ATOM 13654 C C . GLN D 1 166 ? 7.722 18.118 -53.664 1.00 97.76 166 GLN D C 1
ATOM 13655 O O . GLN D 1 166 ? 8.177 17.551 -52.670 1.00 100.12 166 GLN D O 1
ATOM 13669 N N . LEU D 1 214 ? 23.665 19.727 -59.861 1.00 121.37 214 LEU D N 1
ATOM 13670 C CA . LEU D 1 214 ? 23.160 18.395 -59.546 1.00 121.67 214 LEU D CA 1
ATOM 13671 C C . LEU D 1 214 ? 24.076 17.331 -60.151 1.00 123.74 214 LEU D C 1
ATOM 13672 O O . LEU D 1 214 ? 24.780 16.624 -59.428 1.00 125.76 214 LEU D O 1
ATOM 13687 N N . LEU D 1 215 ? 24.050 17.221 -61.477 1.00 121.62 215 LEU D N 1
ATOM 13688 C CA . LEU D 1 215 ? 24.971 16.365 -62.217 1.00 117.95 215 LEU D CA 1
ATOM 13689 C C . LEU D 1 215 ? 25.487 17.158 -63.412 1.00 116.43 215 LEU D C 1
ATOM 13690 O O . LEU D 1 215 ? 24.823 18.089 -63.868 1.00 115.92 215 LEU D O 1
ATOM 13706 N N . PRO D 1 216 ? 26.674 16.797 -63.926 1.00 115.34 216 PRO D N 1
ATOM 13707 C CA . PRO D 1 216 ? 27.205 17.472 -65.116 1.00 115.21 216 PRO D CA 1
ATOM 13708 C C . PRO D 1 216 ? 26.278 17.350 -66.325 1.00 109.38 216 PRO D C 1
ATOM 13709 O O . PRO D 1 216 ? 25.892 16.240 -66.695 1.00 105.33 216 PRO D O 1
ATOM 13720 N N . GLY D 1 217 ? 25.921 18.484 -66.922 1.00 108.71 217 GLY D N 1
ATOM 13721 C CA . GLY D 1 217 ? 25.069 18.490 -68.096 1.00 108.10 217 GLY D CA 1
ATOM 13722 C C . GLY D 1 217 ? 23.657 18.072 -67.746 1.00 107.05 217 GLY D C 1
ATOM 13723 O O . GLY D 1 217 ? 22.938 17.534 -68.584 1.00 107.51 217 GLY D O 1
ATOM 13727 N N . VAL D 1 218 ? 23.269 18.321 -66.499 1.00 106.18 218 VAL D N 1
ATOM 13728 C CA . VAL D 1 218 ? 21.946 17.962 -66.001 1.00 103.44 218 VAL D CA 1
ATOM 13729 C C . VAL D 1 218 ? 21.386 19.130 -65.209 1.00 104.76 218 VAL D C 1
ATOM 13730 O O . VAL D 1 218 ? 21.925 19.483 -64.159 1.00 108.27 218 VAL D O 1
ATOM 13743 N N . SER D 1 219 ? 20.305 19.728 -65.702 1.00 101.32 219 SER D N 1
ATOM 13744 C CA . SER D 1 219 ? 19.692 20.844 -64.981 1.00 100.42 219 SER D CA 1
ATOM 13745 C C . SER D 1 219 ? 18.169 20.749 -64.909 1.00 100.62 219 SER D C 1
ATOM 13746 O O . SER D 1 219 ? 17.518 20.166 -65.782 1.00 97.42 219 SER D O 1
ATOM 13754 N N . LEU D 1 220 ? 17.622 21.329 -63.844 1.00 104.78 220 LEU D N 1
ATOM 13755 C CA . LEU D 1 220 ? 16.192 21.293 -63.567 1.00 104.13 220 LEU D CA 1
ATOM 13756 C C . LEU D 1 220 ? 15.454 22.361 -64.349 1.00 99.98 220 LEU D C 1
ATOM 13757 O O . LEU D 1 220 ? 15.951 23.477 -64.505 1.00 108.82 220 LEU D O 1
ATOM 13773 N N . VAL D 1 221 ? 14.264 22.022 -64.832 1.00 85.19 221 VAL D N 1
ATOM 13774 C CA . VAL D 1 221 ? 13.412 22.996 -65.505 1.00 82.35 221 VAL D CA 1
ATOM 13775 C C . VAL D 1 221 ? 11.973 22.848 -65.024 1.00 82.11 221 VAL D C 1
ATOM 13776 O O . VAL D 1 221 ? 11.264 21.927 -65.416 1.00 78.18 221 VAL D O 1
ATOM 13789 N N . ALA D 1 222 ? 11.547 23.771 -64.171 1.00 90.28 222 ALA D N 1
ATOM 13790 C CA . ALA D 1 222 ? 10.235 23.687 -63.545 1.00 92.52 222 ALA D CA 1
ATOM 13791 C C . ALA D 1 222 ? 9.110 23.811 -64.573 1.00 90.08 222 ALA D C 1
ATOM 13792 O O . ALA D 1 222 ? 9.144 24.671 -65.455 1.00 90.03 222 ALA D O 1
ATOM 13799 N N . SER D 1 223 ? 8.116 22.937 -64.442 1.00 86.49 223 SER D N 1
ATOM 13800 C CA . SER D 1 223 ? 6.975 22.896 -65.348 1.00 82.67 223 SER D CA 1
ATOM 13801 C C . SER D 1 223 ? 5.732 22.444 -64.572 1.00 81.24 223 SER D C 1
ATOM 13802 O O . SER D 1 223 ? 5.074 21.473 -64.947 1.00 78.70 223 SER D O 1
ATOM 13810 N N . PRO D 1 224 ? 5.408 23.152 -63.477 1.00 82.67 224 PRO D N 1
ATOM 13811 C CA . PRO D 1 224 ? 4.316 22.756 -62.578 1.00 81.70 224 PRO D CA 1
ATOM 13812 C C . PRO D 1 224 ? 2.930 22.968 -63.182 1.00 77.85 224 PRO D C 1
ATOM 13813 O O . PRO D 1 224 ? 2.749 23.881 -63.986 1.00 78.24 224 PRO D O 1
ATOM 13824 N N . GLY D 1 225 ? 1.968 22.138 -62.781 1.00 73.41 225 GLY D N 1
ATOM 13825 C CA . GLY D 1 225 ? 0.604 22.234 -63.269 1.00 70.58 225 GLY D CA 1
ATOM 13826 C C . GLY D 1 225 ? -0.055 20.869 -63.319 1.00 67.66 225 GLY D C 1
ATOM 13827 O O . GLY D 1 225 ? -1.045 20.623 -62.626 1.00 67.87 225 GLY D O 1
ATOM 13831 N N . HIS D 1 226 ? 0.500 19.984 -64.145 1.00 65.99 226 HIS D N 1
ATOM 13832 C CA . HIS D 1 226 ? 0.025 18.611 -64.235 1.00 64.91 226 HIS D CA 1
ATOM 13833 C C . HIS D 1 226 ? 0.033 18.049 -62.814 1.00 64.01 226 HIS D C 1
ATOM 13834 O O . HIS D 1 226 ? -0.900 17.361 -62.393 1.00 62.49 226 HIS D O 1
ATOM 13848 N N . THR D 1 227 ? 1.092 18.381 -62.081 1.00 66.61 227 THR D N 1
ATOM 13849 C CA . THR D 1 227 ? 1.152 18.187 -60.635 1.00 67.96 227 THR D CA 1
ATOM 13850 C C . THR D 1 227 ? 1.874 19.397 -60.050 1.00 71.80 227 THR D C 1
ATOM 13851 O O . THR D 1 227 ? 2.635 20.060 -60.754 1.00 77.91 227 THR D O 1
ATOM 13862 N N . PRO D 1 228 ? 1.645 19.685 -58.760 1.00 70.76 228 PRO D N 1
ATOM 13863 C CA . PRO D 1 228 ? 2.188 20.893 -58.123 1.00 75.06 228 PRO D CA 1
ATOM 13864 C C . PRO D 1 228 ? 3.707 20.978 -58.209 1.00 76.78 228 PRO D C 1
ATOM 13865 O O . PRO D 1 228 ? 4.253 22.077 -58.311 1.00 83.23 228 PRO D O 1
ATOM 13876 N N . GLY D 1 229 ? 4.370 19.825 -58.179 1.00 70.12 229 GLY D N 1
ATOM 13877 C CA . GLY D 1 229 ? 5.820 19.765 -58.199 1.00 70.01 229 GLY D CA 1
ATOM 13878 C C . GLY D 1 229 ? 6.374 19.247 -59.516 1.00 70.09 229 GLY D C 1
ATOM 13879 O O . GLY D 1 229 ? 7.557 18.924 -59.601 1.00 70.34 229 GLY D O 1
ATOM 13883 N N . HIS D 1 230 ? 5.526 19.175 -60.543 1.00 70.40 230 HIS D N 1
ATOM 13884 C CA . HIS D 1 230 ? 5.936 18.660 -61.849 1.00 70.03 230 HIS D CA 1
ATOM 13885 C C . HIS D 1 230 ? 7.220 19.329 -62.337 1.00 73.37 230 HIS D C 1
ATOM 13886 O O . HIS D 1 230 ? 7.378 20.544 -62.216 1.00 77.89 230 HIS D O 1
ATOM 13901 N N . THR D 1 231 ? 8.124 18.531 -62.900 1.00 70.77 231 THR D N 1
ATOM 13902 C CA . THR D 1 231 ? 9.453 19.011 -63.262 1.00 73.53 231 THR D CA 1
ATOM 13903 C C . THR D 1 231 ? 9.912 18.412 -64.586 1.00 73.22 231 THR D C 1
ATOM 13904 O O . THR D 1 231 ? 9.636 17.253 -64.883 1.00 72.16 231 THR D O 1
ATOM 13915 N N . SER D 1 232 ? 10.612 19.222 -65.373 1.00 76.44 232 SER D N 1
ATOM 13916 C CA . SER D 1 232 ? 11.217 18.776 -66.623 1.00 76.94 232 SER D CA 1
ATOM 13917 C C . SER D 1 232 ? 12.730 18.751 -66.444 1.00 78.58 232 SER D C 1
ATOM 13918 O O . SER D 1 232 ? 13.279 19.499 -65.623 1.00 81.14 232 SER D O 1
ATOM 13926 N N . TYR D 1 233 ? 13.401 17.896 -67.211 1.00 76.43 233 TYR D N 1
ATOM 13927 C CA . TYR D 1 233 ? 14.840 17.693 -67.042 1.00 77.93 233 TYR D CA 1
ATOM 13928 C C . TYR D 1 233 ? 15.631 17.990 -68.310 1.00 83.20 233 TYR D C 1
ATOM 13929 O O . TYR D 1 233 ? 15.327 17.479 -69.396 1.00 78.91 233 TYR D O 1
ATOM 13947 N N . LEU D 1 234 ? 16.659 18.820 -68.140 1.00 92.60 234 LEU D N 1
ATOM 13948 C CA . LEU D 1 234 ? 17.439 19.348 -69.250 1.00 93.29 234 LEU D CA 1
ATOM 13949 C C . LEU D 1 234 ? 18.829 18.720 -69.313 1.00 92.72 234 LEU D C 1
ATOM 13950 O O . LEU D 1 234 ? 19.587 18.751 -68.330 1.00 93.37 234 LEU D O 1
ATOM 13966 N N . PHE D 1 235 ? 19.147 18.167 -70.484 1.00 92.20 235 PHE D N 1
ATOM 13967 C CA . PHE D 1 235 ? 20.439 17.540 -70.752 1.00 95.11 235 PHE D CA 1
ATOM 13968 C C . PHE D 1 235 ? 21.211 18.292 -71.836 1.00 100.87 235 PHE D C 1
ATOM 13969 O O . PHE D 1 235 ? 20.673 18.596 -72.906 1.00 97.24 235 PHE D O 1
ATOM 13986 N N . LYS D 1 236 ? 22.480 18.570 -71.551 1.00 108.55 236 LYS D N 1
ATOM 13987 C CA . LYS D 1 236 ? 23.318 19.387 -72.422 1.00 113.88 236 LYS D CA 1
ATOM 13988 C C . LYS D 1 236 ? 24.643 18.702 -72.739 1.00 116.20 236 LYS D C 1
ATOM 13989 O O . LYS D 1 236 ? 25.305 18.167 -71.851 1.00 115.77 236 LYS D O 1
ATOM 14008 N N . SER D 1 237 ? 25.021 18.729 -74.013 1.00 119.36 237 SER D N 1
ATOM 14009 C CA . SER D 1 237 ? 26.317 18.224 -74.453 1.00 119.76 237 SER D CA 1
ATOM 14010 C C . SER D 1 237 ? 26.553 18.592 -75.912 1.00 116.10 237 SER D C 1
ATOM 14011 O O . SER D 1 237 ? 25.618 18.602 -76.707 1.00 116.65 237 SER D O 1
ATOM 14019 N N . GLY D 1 238 ? 27.804 18.890 -76.253 1.00 111.06 238 GLY D N 1
ATOM 14020 C CA . GLY D 1 238 ? 28.189 19.184 -77.624 1.00 108.97 238 GLY D CA 1
ATOM 14021 C C . GLY D 1 238 ? 27.328 20.234 -78.302 1.00 108.81 238 GLY D C 1
ATOM 14022 O O . GLY D 1 238 ? 27.020 20.124 -79.490 1.00 109.20 238 GLY D O 1
ATOM 14026 N N . GLY D 1 239 ? 26.930 21.250 -77.541 1.00 109.02 239 GLY D N 1
ATOM 14027 C CA . GLY D 1 239 ? 26.068 22.301 -78.054 1.00 110.06 239 GLY D CA 1
ATOM 14028 C C . GLY D 1 239 ? 24.660 21.812 -78.342 1.00 109.90 239 GLY D C 1
ATOM 14029 O O . GLY D 1 239 ? 23.823 22.568 -78.835 1.00 107.19 239 GLY D O 1
ATOM 14033 N N . GLN D 1 240 ? 24.399 20.544 -78.033 1.00 113.98 240 GLN D N 1
ATOM 14034 C CA . GLN D 1 240 ? 23.078 19.961 -78.218 1.00 113.18 240 GLN D CA 1
ATOM 14035 C C . GLN D 1 240 ? 22.325 20.050 -76.907 1.00 110.44 240 GLN D C 1
ATOM 14036 O O . GLN D 1 240 ? 22.928 20.079 -75.835 1.00 109.38 240 GLN D O 1
ATOM 14050 N N . SER D 1 241 ? 21.004 20.092 -77.002 1.00 109.64 241 SER D N 1
ATOM 14051 C CA . SER D 1 241 ? 20.159 20.261 -75.833 1.00 107.60 241 SER D CA 1
ATOM 14052 C C . SER D 1 241 ? 18.931 19.378 -75.955 1.00 101.07 241 SER D C 1
ATOM 14053 O O . SER D 1 241 ? 18.236 19.414 -76.971 1.00 102.05 241 SER D O 1
ATOM 14061 N N . LEU D 1 242 ? 18.684 18.573 -74.925 1.00 92.24 242 LEU D N 1
ATOM 14062 C CA . LEU D 1 242 ? 17.473 17.763 -74.857 1.00 87.86 242 LEU D CA 1
ATOM 14063 C C . LEU D 1 242 ? 16.677 18.127 -73.622 1.00 90.85 242 LEU D C 1
ATOM 14064 O O . LEU D 1 242 ? 17.240 18.356 -72.552 1.00 95.27 242 LEU D O 1
ATOM 14080 N N . LEU D 1 243 ? 15.360 18.161 -73.778 1.00 89.93 243 LEU D N 1
ATOM 14081 C CA . LEU D 1 243 ? 14.469 18.374 -72.651 1.00 89.76 243 LEU D CA 1
ATOM 14082 C C . LEU D 1 243 ? 13.514 17.198 -72.496 1.00 84.91 243 LEU D C 1
ATOM 14083 O O . LEU D 1 243 ? 12.626 16.988 -73.328 1.00 82.00 243 LEU D O 1
ATOM 14099 N N . VAL D 1 244 ? 13.706 16.430 -71.428 1.00 82.07 244 VAL D N 1
ATOM 14100 C CA . VAL D 1 244 ? 12.774 15.366 -71.087 1.00 75.99 244 VAL D CA 1
ATOM 14101 C C . VAL D 1 244 ? 11.688 16.024 -70.256 1.00 73.31 244 VAL D C 1
ATOM 14102 O O . VAL D 1 244 ? 11.881 16.300 -69.063 1.00 72.77 244 VAL D O 1
ATOM 14115 N N . TRP D 1 245 ? 10.550 16.286 -70.891 1.00 73.59 245 TRP D N 1
ATOM 14116 C CA . TRP D 1 245 ? 9.645 17.308 -70.366 1.00 78.45 245 TRP D CA 1
ATOM 14117 C C . TRP D 1 245 ? 8.457 16.784 -69.552 1.00 76.28 245 TRP D C 1
ATOM 14118 O O . TRP D 1 245 ? 7.756 17.559 -68.907 1.00 76.36 245 TRP D O 1
ATOM 14139 N N . GLY D 1 246 ? 8.243 15.473 -69.585 1.00 74.12 246 GLY D N 1
ATOM 14140 C CA . GLY D 1 246 ? 7.223 14.840 -68.769 1.00 72.92 246 GLY D CA 1
ATOM 14141 C C . GLY D 1 246 ? 5.869 14.732 -69.447 1.00 70.45 246 GLY D C 1
ATOM 14142 O O . GLY D 1 246 ? 5.755 14.215 -70.561 1.00 71.37 246 GLY D O 1
ATOM 14146 N N . ASP D 1 247 ? 4.847 15.236 -68.760 1.00 83.03 247 ASP D N 1
ATOM 14147 C CA . ASP D 1 247 ? 3.452 15.098 -69.165 1.00 81.55 247 ASP D CA 1
ATOM 14148 C C . ASP D 1 247 ? 2.842 16.450 -69.484 1.00 83.64 247 ASP D C 1
ATOM 14149 O O . ASP D 1 247 ? 1.639 16.670 -69.308 1.00 81.56 247 ASP D O 1
ATOM 14158 N N . ILE D 1 248 ? 3.687 17.360 -69.946 1.00 89.70 248 ILE D N 1
ATOM 14159 C CA . ILE D 1 248 ? 3.231 18.660 -70.408 1.00 95.13 248 ILE D CA 1
ATOM 14160 C C . ILE D 1 248 ? 2.246 18.458 -71.556 1.00 96.95 248 ILE D C 1
ATOM 14161 O O . ILE D 1 248 ? 1.357 19.281 -71.776 1.00 92.68 248 ILE D O 1
ATOM 14177 N N . LEU D 1 249 ? 2.407 17.350 -72.274 1.00 105.91 249 LEU D N 1
ATOM 14178 C CA . LEU D 1 249 ? 1.492 16.979 -73.347 1.00 109.17 249 LEU D CA 1
ATOM 14179 C C . LEU D 1 249 ? 1.019 15.542 -73.195 1.00 102.58 249 LEU D C 1
ATOM 14180 O O . LEU D 1 249 ? 1.806 14.642 -72.898 1.00 105.95 249 LEU D O 1
ATOM 14196 N N . LEU D 1 250 ? -0.277 15.343 -73.412 1.00 89.22 250 LEU D N 1
ATOM 14197 C CA . LEU D 1 250 ? -0.898 14.032 -73.298 1.00 83.63 250 LEU D CA 1
ATOM 14198 C C . LEU D 1 250 ? -1.421 13.588 -74.662 1.00 84.28 250 LEU D C 1
ATOM 14199 O O . LEU D 1 250 ? -1.572 12.390 -74.918 1.00 83.00 250 LEU D O 1
ATOM 14215 N N . ASN D 1 251 ? -1.676 14.562 -75.537 1.00 84.58 251 ASN D N 1
ATOM 14216 C CA . ASN D 1 251 ? -2.137 14.287 -76.893 1.00 85.26 251 ASN D CA 1
ATOM 14217 C C . ASN D 1 251 ? -1.483 15.224 -77.908 1.00 86.79 251 ASN D C 1
ATOM 14218 O O . ASN D 1 251 ? -1.667 16.441 -77.857 1.00 87.01 251 ASN D O 1
ATOM 14229 N N . HIS D 1 252 ? -0.730 14.637 -78.834 1.00 88.71 252 HIS D N 1
ATOM 14230 C CA . HIS D 1 252 ? 0.052 15.393 -79.809 1.00 93.97 252 HIS D CA 1
ATOM 14231 C C . HIS D 1 252 ? -0.811 15.949 -80.940 1.00 93.83 252 HIS D C 1
ATOM 14232 O O . HIS D 1 252 ? -0.524 17.014 -81.489 1.00 93.83 252 HIS D O 1
ATOM 14247 N N . ALA D 1 253 ? -1.866 15.219 -81.290 1.00 93.95 253 ALA D N 1
ATOM 14248 C CA . ALA D 1 253 ? -2.737 15.604 -82.396 1.00 94.91 253 ALA D CA 1
ATOM 14249 C C . ALA D 1 253 ? -3.533 16.860 -82.044 1.00 94.24 253 ALA D C 1
ATOM 14250 O O . ALA D 1 253 ? -3.967 17.601 -82.927 1.00 94.22 253 ALA D O 1
ATOM 14257 N N . VAL D 1 254 ? -3.703 17.096 -80.746 1.00 90.36 254 VAL D N 1
ATOM 14258 C CA . VAL D 1 254 ? -4.590 18.145 -80.254 1.00 89.55 254 VAL D CA 1
ATOM 14259 C C . VAL D 1 254 ? -3.813 19.279 -79.592 1.00 89.64 254 VAL D C 1
ATOM 14260 O O . VAL D 1 254 ? -3.938 20.440 -79.981 1.00 90.62 254 VAL D O 1
ATOM 14273 N N . GLN D 1 255 ? -3.007 18.930 -78.594 1.00 88.70 255 GLN D N 1
ATOM 14274 C CA . GLN D 1 255 ? -2.405 19.920 -77.704 1.00 88.75 255 GLN D CA 1
ATOM 14275 C C . GLN D 1 255 ? -1.241 20.696 -78.318 1.00 89.79 255 GLN D C 1
ATOM 14276 O O . GLN D 1 255 ? -0.702 21.608 -77.690 1.00 90.05 255 GLN D O 1
ATOM 14290 N N . PHE D 1 256 ? -0.854 20.344 -79.538 1.00 90.61 256 PHE D N 1
ATOM 14291 C CA . PHE D 1 256 ? 0.215 21.065 -80.216 1.00 92.02 256 PHE D CA 1
ATOM 14292 C C . PHE D 1 256 ? -0.358 22.243 -80.985 1.00 95.72 256 PHE D C 1
ATOM 14293 O O . PHE D 1 256 ? 0.134 23.367 -80.877 1.00 96.03 256 PHE D O 1
ATOM 14310 N N . ALA D 1 257 ? -1.407 21.978 -81.755 1.00 99.67 257 ALA D N 1
ATOM 14311 C CA . ALA D 1 257 ? -2.086 23.023 -82.505 1.00 101.61 257 ALA D CA 1
ATOM 14312 C C . ALA D 1 257 ? -2.863 23.929 -81.550 1.00 99.42 257 ALA D C 1
ATOM 14313 O O . ALA D 1 257 ? -3.158 25.077 -81.879 1.00 104.59 257 ALA D O 1
ATOM 14320 N N A LYS D 1 258 ? -3.186 23.404 -80.370 0.24 94.34 258 LYS D N 1
ATOM 14321 N N B LYS D 1 258 ? -3.170 23.403 -80.367 0.76 94.23 258 LYS D N 1
ATOM 14322 C CA A LYS D 1 258 ? -3.979 24.131 -79.381 0.24 92.93 258 LYS D CA 1
ATOM 14323 C CA B LYS D 1 258 ? -3.970 24.119 -79.382 0.76 92.91 258 LYS D CA 1
ATOM 14324 C C A LYS D 1 258 ? -3.507 23.813 -77.961 0.24 91.54 258 LYS D C 1
ATOM 14325 C C B LYS D 1 258 ? -3.501 23.802 -77.962 0.76 91.54 258 LYS D C 1
ATOM 14326 O O A LYS D 1 258 ? -4.102 22.977 -77.279 0.24 90.38 258 LYS D O 1
ATOM 14327 O O B LYS D 1 258 ? -4.086 22.959 -77.281 0.76 90.36 258 LYS D O 1
ATOM 14364 N N . PRO D 1 259 ? -2.427 24.477 -77.516 1.00 92.19 259 PRO D N 1
ATOM 14365 C CA . PRO D 1 259 ? -1.887 24.278 -76.164 1.00 91.12 259 PRO D CA 1
ATOM 14366 C C . PRO D 1 259 ? -2.865 24.678 -75.062 1.00 90.84 259 PRO D C 1
ATOM 14367 O O . PRO D 1 259 ? -2.705 24.219 -73.932 1.00 89.23 259 PRO D O 1
ATOM 14378 N N . GLU D 1 260 ? -3.848 25.520 -75.383 1.00 94.03 260 GLU D N 1
ATOM 14379 C CA . GLU D 1 260 ? -4.803 26.007 -74.384 1.00 96.42 260 GLU D CA 1
ATOM 14380 C C . GLU D 1 260 ? -5.630 24.859 -73.807 1.00 97.63 260 GLU D C 1
ATOM 14381 O O . GLU D 1 260 ? -6.181 24.960 -72.706 1.00 91.55 260 GLU D O 1
ATOM 14393 N N . VAL D 1 261 ? -5.709 23.771 -74.568 1.00 104.34 261 VAL D N 1
ATOM 14394 C CA . VAL D 1 261 ? -6.455 22.581 -74.173 1.00 104.25 261 VAL D CA 1
ATOM 14395 C C . VAL D 1 261 ? -5.801 21.898 -72.976 1.00 100.14 261 VAL D C 1
ATOM 14396 O O . VAL D 1 261 ? -4.575 21.788 -72.902 1.00 96.16 261 VAL D O 1
ATOM 14409 N N . VAL D 1 262 ? -6.634 21.434 -72.049 1.00 97.90 262 VAL D N 1
ATOM 14410 C CA . VAL D 1 262 ? -6.151 20.856 -70.801 1.00 93.12 262 VAL D CA 1
ATOM 14411 C C . VAL D 1 262 ? -6.675 19.445 -70.566 1.00 86.52 262 VAL D C 1
ATOM 14412 O O . VAL D 1 262 ? -7.552 18.956 -71.280 1.00 84.68 262 VAL D O 1
ATOM 14425 N N . PHE D 1 263 ? -6.122 18.813 -69.538 1.00 82.30 263 PHE D N 1
ATOM 14426 C CA . PHE D 1 263 ? -6.366 17.411 -69.241 1.00 80.43 263 PHE D CA 1
ATOM 14427 C C . PHE D 1 263 ? -7.057 17.297 -67.887 1.00 79.35 263 PHE D C 1
ATOM 14428 O O . PHE D 1 263 ? -6.677 17.975 -66.933 1.00 79.11 263 PHE D O 1
ATOM 14445 N N . GLU D 1 264 ? -8.086 16.455 -67.831 1.00 78.81 264 GLU D N 1
ATOM 14446 C CA . GLU D 1 264 ? -8.911 16.281 -66.641 1.00 79.08 264 GLU D CA 1
ATOM 14447 C C . GLU D 1 264 ? -8.080 16.056 -65.385 1.00 76.88 264 GLU D C 1
ATOM 14448 O O . GLU D 1 264 ? -8.346 16.643 -64.338 1.00 76.31 264 GLU D O 1
ATOM 14460 N N . PHE D 1 265 ? -7.066 15.208 -65.505 1.00 76.46 265 PHE D N 1
ATOM 14461 C CA . PHE D 1 265 ? -6.239 14.831 -64.368 1.00 77.31 265 PHE D CA 1
ATOM 14462 C C . PHE D 1 265 ? -4.959 15.664 -64.283 1.00 78.71 265 PHE D C 1
ATOM 14463 O O . PHE D 1 265 ? -3.935 15.201 -63.775 1.00 79.63 265 PHE D O 1
ATOM 14480 N N . ASP D 1 266 ? -5.021 16.889 -64.796 1.00 77.45 266 ASP D N 1
ATOM 14481 C CA . ASP D 1 266 ? -4.094 17.928 -64.376 1.00 77.66 266 ASP D CA 1
ATOM 14482 C C . ASP D 1 266 ? -4.592 18.410 -63.017 1.00 77.55 266 ASP D C 1
ATOM 14483 O O . ASP D 1 266 ? -5.787 18.649 -62.844 1.00 78.92 266 ASP D O 1
ATOM 14492 N N . VAL D 1 267 ? -3.694 18.539 -62.048 1.00 76.48 267 VAL D N 1
ATOM 14493 C CA . VAL D 1 267 ? -4.080 19.063 -60.740 1.00 75.97 267 VAL D CA 1
ATOM 14494 C C . VAL D 1 267 ? -4.420 20.540 -60.865 1.00 78.46 267 VAL D C 1
ATOM 14495 O O . VAL D 1 267 ? -5.387 21.009 -60.275 1.00 77.29 267 VAL D O 1
ATOM 14508 N N . ASP D 1 268 ? -3.610 21.259 -61.636 1.00 85.01 268 ASP D N 1
ATOM 14509 C CA . ASP D 1 268 ? -3.828 22.677 -61.902 1.00 90.57 268 ASP D CA 1
ATOM 14510 C C . ASP D 1 268 ? -3.735 22.910 -63.409 1.00 93.32 268 ASP D C 1
ATOM 14511 O O . ASP D 1 268 ? -2.660 23.184 -63.948 1.00 91.40 268 ASP D O 1
ATOM 14520 N N . SER D 1 269 ? -4.876 22.781 -64.080 1.00 90.65 269 SER D N 1
ATOM 14521 C CA . SER D 1 269 ? -4.944 22.847 -65.537 1.00 93.10 269 SER D CA 1
ATOM 14522 C C . SER D 1 269 ? -4.420 24.172 -66.085 1.00 95.60 269 SER D C 1
ATOM 14523 O O . SER D 1 269 ? -3.636 24.187 -67.031 1.00 95.95 269 SER D O 1
ATOM 14531 N N . ASP D 1 270 ? -4.863 25.278 -65.494 1.00 95.63 270 ASP D N 1
ATOM 14532 C CA . ASP D 1 270 ? -4.463 26.607 -65.950 1.00 98.89 270 ASP D CA 1
ATOM 14533 C C . ASP D 1 270 ? -2.950 26.783 -65.861 1.00 97.77 270 ASP D C 1
ATOM 14534 O O . ASP D 1 270 ? -2.312 27.295 -66.788 1.00 101.39 270 ASP D O 1
ATOM 14543 N N . GLN D 1 271 ? -2.383 26.344 -64.743 1.00 92.74 271 GLN D N 1
ATOM 14544 C CA . GLN D 1 271 ? -0.948 26.435 -64.517 1.00 92.57 271 GLN D CA 1
ATOM 14545 C C . GLN D 1 271 ? -0.201 25.496 -65.459 1.00 87.15 271 GLN D C 1
ATOM 14546 O O . GLN D 1 271 ? 0.906 25.800 -65.905 1.00 90.50 271 GLN D O 1
ATOM 14560 N N . ALA D 1 272 ? -0.818 24.354 -65.753 1.00 80.36 272 ALA D N 1
ATOM 14561 C CA . ALA D 1 272 ? -0.233 23.357 -66.647 1.00 80.05 272 ALA D CA 1
ATOM 14562 C C . ALA D 1 272 ? -0.153 23.908 -68.067 1.00 83.92 272 ALA D C 1
ATOM 14563 O O . ALA D 1 272 ? 0.877 23.789 -68.736 1.00 81.30 272 ALA D O 1
ATOM 14570 N N . ARG D 1 273 ? -1.259 24.494 -68.518 1.00 90.75 273 ARG D N 1
ATOM 14571 C CA . ARG D 1 273 ? -1.319 25.192 -69.797 1.00 96.91 273 ARG D CA 1
ATOM 14572 C C . ARG D 1 273 ? -0.273 26.302 -69.823 1.00 98.66 273 ARG D C 1
ATOM 14573 O O . ARG D 1 273 ? 0.517 26.424 -70.774 1.00 103.86 273 ARG D O 1
ATOM 14594 N N . GLN D 1 274 ? -0.290 27.111 -68.765 1.00 93.88 274 GLN D N 1
ATOM 14595 C CA . GLN D 1 274 ? 0.658 28.207 -68.601 1.00 95.30 274 GLN D CA 1
ATOM 14596 C C . GLN D 1 274 ? 2.102 27.742 -68.782 1.00 93.29 274 GLN D C 1
ATOM 14597 O O . GLN D 1 274 ? 2.862 28.340 -69.546 1.00 93.42 274 GLN D O 1
ATOM 14611 N N . SER D 1 275 ? 2.472 26.676 -68.078 1.00 91.86 275 SER D N 1
ATOM 14612 C CA . SER D 1 275 ? 3.807 26.099 -68.200 1.00 91.31 275 SER D CA 1
ATOM 14613 C C . SER D 1 275 ? 4.039 25.584 -69.620 1.00 91.15 275 SER D C 1
ATOM 14614 O O . SER D 1 275 ? 5.077 25.854 -70.235 1.00 94.20 275 SER D O 1
ATOM 14622 N N . ARG D 1 276 ? 3.055 24.858 -70.142 1.00 85.66 276 ARG D N 1
ATOM 14623 C CA . ARG D 1 276 ? 3.165 24.255 -71.465 1.00 84.47 276 ARG D CA 1
ATOM 14624 C C . ARG D 1 276 ? 3.500 25.282 -72.537 1.00 88.33 276 ARG D C 1
ATOM 14625 O O . ARG D 1 276 ? 4.456 25.104 -73.287 1.00 88.71 276 ARG D O 1
ATOM 14646 N N . GLN D 1 277 ? 2.710 26.349 -72.615 1.00 90.86 277 GLN D N 1
ATOM 14647 C CA . GLN D 1 277 ? 2.933 27.368 -73.642 1.00 94.76 277 GLN D CA 1
ATOM 14648 C C . GLN D 1 277 ? 4.356 27.932 -73.578 1.00 97.13 277 GLN D C 1
ATOM 14649 O O . GLN D 1 277 ? 5.035 28.080 -74.609 1.00 98.05 277 GLN D O 1
ATOM 14663 N N . ARG D 1 278 ? 4.806 28.216 -72.359 1.00 100.22 278 ARG D N 1
ATOM 14664 C CA . ARG D 1 278 ? 6.170 28.672 -72.120 1.00 104.19 278 ARG D CA 1
ATOM 14665 C C . ARG D 1 278 ? 7.168 27.661 -72.680 1.00 100.44 278 ARG D C 1
ATOM 14666 O O . ARG D 1 278 ? 8.021 28.008 -73.505 1.00 104.89 278 ARG D O 1
ATOM 14687 N N . ILE D 1 279 ? 7.051 26.412 -72.228 1.00 92.11 279 ILE D N 1
ATOM 14688 C CA . ILE D 1 279 ? 7.976 25.355 -72.641 1.00 89.34 279 ILE D CA 1
ATOM 14689 C C . ILE D 1 279 ? 7.972 25.160 -74.160 1.00 90.69 279 ILE D C 1
ATOM 14690 O O . ILE D 1 279 ? 9.026 24.957 -74.766 1.00 91.29 279 ILE D O 1
ATOM 14706 N N . LEU D 1 280 ? 6.792 25.235 -74.770 1.00 91.26 280 LEU D N 1
ATOM 14707 C CA . LEU D 1 280 ? 6.658 25.083 -76.215 1.00 92.72 280 LEU D CA 1
ATOM 14708 C C . LEU D 1 280 ? 7.387 26.203 -76.937 1.00 99.82 280 LEU D C 1
ATOM 14709 O O . LEU D 1 280 ? 8.224 25.953 -77.811 1.00 97.45 280 LEU D O 1
ATOM 14725 N N . ALA D 1 281 ? 7.049 27.440 -76.576 1.00 113.76 281 ALA D N 1
ATOM 14726 C CA . ALA D 1 281 ? 7.675 28.608 -77.186 1.00 123.56 281 ALA D CA 1
ATOM 14727 C C . ALA D 1 281 ? 9.193 28.535 -77.060 1.00 124.40 281 ALA D C 1
ATOM 14728 O O . ALA D 1 281 ? 9.924 28.577 -78.063 1.00 123.43 281 ALA D O 1
ATOM 14735 N N . GLU D 1 282 ? 9.657 28.402 -75.820 1.00 125.61 282 GLU D N 1
ATOM 14736 C CA . GLU D 1 282 ? 11.087 28.392 -75.529 1.00 128.69 282 GLU D CA 1
ATOM 14737 C C . GLU D 1 282 ? 11.804 27.226 -76.212 1.00 124.64 282 GLU D C 1
ATOM 14738 O O . GLU D 1 282 ? 13.027 27.238 -76.349 1.00 125.84 282 GLU D O 1
ATOM 14750 N N . ALA D 1 283 ? 11.036 26.232 -76.647 1.00 117.03 283 ALA D N 1
ATOM 14751 C CA . ALA D 1 283 ? 11.594 25.047 -77.290 1.00 108.41 283 ALA D CA 1
ATOM 14752 C C . ALA D 1 283 ? 11.602 25.192 -78.809 1.00 106.25 283 ALA D C 1
ATOM 14753 O O . ALA D 1 283 ? 12.535 24.736 -79.472 1.00 108.24 283 ALA D O 1
ATOM 14760 N N . ALA D 1 284 ? 10.560 25.812 -79.359 1.00 101.69 284 ALA D N 1
ATOM 14761 C CA . ALA D 1 284 ? 10.524 26.096 -80.792 1.00 102.88 284 ALA D CA 1
ATOM 14762 C C . ALA D 1 284 ? 11.589 27.127 -81.119 1.00 106.61 284 ALA D C 1
ATOM 14763 O O . ALA D 1 284 ? 12.265 27.031 -82.145 1.00 108.21 284 ALA D O 1
ATOM 14770 N N . THR D 1 285 ? 11.738 28.112 -80.237 1.00 108.78 285 THR D N 1
ATOM 14771 C CA . THR D 1 285 ? 12.759 29.137 -80.424 1.00 114.92 285 THR D CA 1
ATOM 14772 C C . THR D 1 285 ? 14.165 28.547 -80.301 1.00 116.21 285 THR D C 1
ATOM 14773 O O . THR D 1 285 ? 14.943 28.584 -81.254 1.00 114.88 285 THR D O 1
ATOM 14784 N N . ASP D 1 286 ? 14.484 28.006 -79.127 1.00 119.31 286 ASP D N 1
ATOM 14785 C CA . ASP D 1 286 ? 15.798 27.408 -78.885 1.00 121.49 286 ASP D CA 1
ATOM 14786 C C . ASP D 1 286 ? 16.009 26.149 -79.735 1.00 115.73 286 ASP D C 1
ATOM 14787 O O . ASP D 1 286 ? 17.118 25.618 -79.804 1.00 116.35 286 ASP D O 1
ATOM 14796 N N . LYS D 1 287 ? 14.936 25.675 -80.366 1.00 109.41 287 LYS D N 1
ATOM 14797 C CA . LYS D 1 287 ? 15.019 24.639 -81.396 1.00 106.61 287 LYS D CA 1
ATOM 14798 C C . LYS D 1 287 ? 15.604 23.319 -80.891 1.00 105.97 287 LYS D C 1
ATOM 14799 O O . LYS D 1 287 ? 16.079 22.504 -81.679 1.00 104.04 287 LYS D O 1
ATOM 14818 N N . LEU D 1 288 ? 15.559 23.104 -79.582 1.00 110.24 288 LEU D N 1
ATOM 14819 C CA . LEU D 1 288 ? 16.252 21.971 -78.975 1.00 110.81 288 LEU D CA 1
ATOM 14820 C C . LEU D 1 288 ? 15.460 20.659 -79.007 1.00 103.77 288 LEU D C 1
ATOM 14821 O O . LEU D 1 288 ? 14.270 20.635 -79.335 1.00 101.90 288 LEU D O 1
ATOM 14837 N N . TRP D 1 289 ? 16.139 19.574 -78.641 1.00 96.91 289 TRP D N 1
ATOM 14838 C CA . TRP D 1 289 ? 15.539 18.244 -78.639 1.00 90.19 289 TRP D CA 1
ATOM 14839 C C . TRP D 1 289 ? 14.526 18.100 -77.507 1.00 86.12 289 TRP D C 1
ATOM 14840 O O . TRP D 1 289 ? 14.696 18.665 -76.423 1.00 85.82 289 TRP D O 1
ATOM 14861 N N . VAL D 1 290 ? 13.482 17.320 -77.762 1.00 81.41 290 VAL D N 1
ATOM 14862 C CA . VAL D 1 290 ? 12.434 17.095 -76.778 1.00 78.90 290 VAL D CA 1
ATOM 14863 C C . VAL D 1 290 ? 12.099 15.613 -76.655 1.00 76.63 290 VAL D C 1
ATOM 14864 O O . VAL D 1 290 ? 11.923 14.918 -77.657 1.00 79.08 290 VAL D O 1
ATOM 14877 N N . ALA D 1 291 ? 12.032 15.141 -75.413 1.00 73.89 291 ALA D N 1
ATOM 14878 C CA . ALA D 1 291 ? 11.567 13.792 -75.108 1.00 71.66 291 ALA D CA 1
ATOM 14879 C C . ALA D 1 291 ? 10.308 13.883 -74.241 1.00 74.79 291 ALA D C 1
ATOM 14880 O O . ALA D 1 291 ? 10.301 14.547 -73.189 1.00 74.48 291 ALA D O 1
ATOM 14887 N N . GLY D 1 292 ? 9.249 13.214 -74.701 1.00 78.68 292 GLY D N 1
ATOM 14888 C CA . GLY D 1 292 ? 7.932 13.307 -74.089 1.00 78.27 292 GLY D CA 1
ATOM 14889 C C . GLY D 1 292 ? 7.363 11.952 -73.711 1.00 74.07 292 GLY D C 1
ATOM 14890 O O . GLY D 1 292 ? 7.391 11.004 -74.494 1.00 75.51 292 GLY D O 1
ATOM 14894 N N . ALA D 1 293 ? 6.825 11.880 -72.502 1.00 71.28 293 ALA D N 1
ATOM 14895 C CA . ALA D 1 293 ? 6.382 10.624 -71.905 1.00 69.46 293 ALA D CA 1
ATOM 14896 C C . ALA D 1 293 ? 5.209 9.970 -72.633 1.00 70.40 293 ALA D C 1
ATOM 14897 O O . ALA D 1 293 ? 5.114 8.744 -72.670 1.00 74.09 293 ALA D O 1
ATOM 14904 N N . HIS D 1 294 ? 4.315 10.782 -73.193 1.00 65.10 294 HIS D N 1
ATOM 14905 C CA . HIS D 1 294 ? 3.095 10.270 -73.822 1.00 63.75 294 HIS D CA 1
ATOM 14906 C C . HIS D 1 294 ? 3.002 10.617 -75.302 1.00 67.01 294 HIS D C 1
ATOM 14907 O O . HIS D 1 294 ? 1.944 10.479 -75.916 1.00 68.82 294 HIS D O 1
ATOM 14921 N N . LEU D 1 295 ? 4.112 11.067 -75.871 1.00 67.27 295 LEU D N 1
ATOM 14922 C CA . LEU D 1 295 ? 4.198 11.236 -77.307 1.00 73.16 295 LEU D CA 1
ATOM 14923 C C . LEU D 1 295 ? 4.363 9.856 -77.926 1.00 70.79 295 LEU D C 1
ATOM 14924 O O . LEU D 1 295 ? 4.868 8.945 -77.270 1.00 69.05 295 LEU D O 1
ATOM 14940 N N . PRO D 1 296 ? 3.928 9.689 -79.185 1.00 68.36 296 PRO D N 1
ATOM 14941 C CA . PRO D 1 296 ? 4.124 8.396 -79.847 1.00 66.57 296 PRO D CA 1
ATOM 14942 C C . PRO D 1 296 ? 5.579 7.959 -79.792 1.00 66.85 296 PRO D C 1
ATOM 14943 O O . PRO D 1 296 ? 6.483 8.744 -80.066 1.00 67.43 296 PRO D O 1
ATOM 14954 N N . PHE D 1 297 ? 5.787 6.708 -79.409 1.00 68.11 297 PHE D N 1
ATOM 14955 C CA . PHE D 1 297 ? 7.118 6.178 -79.181 1.00 67.39 297 PHE D CA 1
ATOM 14956 C C . PHE D 1 297 ? 7.910 6.247 -80.490 1.00 66.25 297 PHE D C 1
ATOM 14957 O O . PHE D 1 297 ? 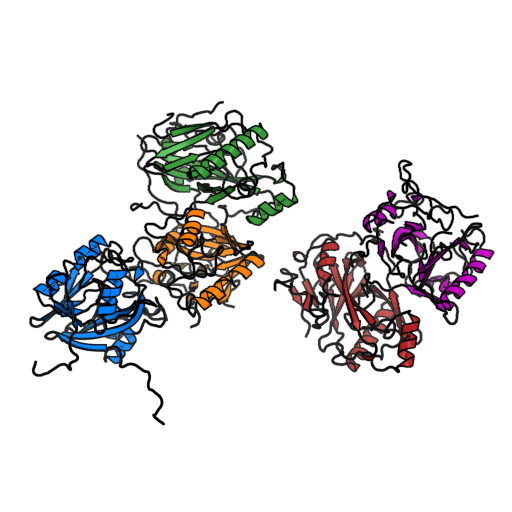7.367 5.927 -81.544 1.00 66.18 297 PHE D O 1
ATOM 14974 N N . PRO D 1 298 ? 9.193 6.664 -80.441 1.00 68.14 298 PRO D N 1
ATOM 14975 C CA . PRO D 1 298 ? 10.058 6.953 -79.284 1.00 71.56 298 PRO D CA 1
ATOM 14976 C C . PRO D 1 298 ? 9.732 8.243 -78.527 1.00 75.12 298 PRO D C 1
ATOM 14977 O O . PRO D 1 298 ? 10.362 8.512 -77.502 1.00 76.06 298 PRO D O 1
ATOM 14988 N N . GLY D 1 299 ? 8.759 9.014 -79.006 1.00 74.10 299 GLY D N 1
ATOM 14989 C CA . GLY D 1 299 ? 8.425 10.286 -78.390 1.00 71.62 299 GLY D CA 1
ATOM 14990 C C . GLY D 1 299 ? 9.570 11.283 -78.477 1.00 74.95 299 GLY D C 1
ATOM 14991 O O . GLY D 1 299 ? 9.627 12.245 -77.710 1.00 76.58 299 GLY D O 1
ATOM 14995 N N . LEU D 1 300 ? 10.485 11.047 -79.415 1.00 78.70 300 LEU D N 1
ATOM 14996 C CA . LEU D 1 300 ? 11.593 11.964 -79.660 1.00 85.24 300 LEU D CA 1
ATOM 14997 C C . LEU D 1 300 ? 11.333 12.773 -80.917 1.00 88.95 300 LEU D C 1
ATOM 14998 O O . LEU D 1 300 ? 10.664 12.310 -81.840 1.00 92.06 300 LEU D O 1
ATOM 15014 N N . GLY D 1 301 ? 11.877 13.983 -80.954 1.00 86.83 301 GLY D N 1
ATOM 15015 C CA . GLY D 1 301 ? 11.618 14.878 -82.058 1.00 87.55 301 GLY D CA 1
ATOM 15016 C C . GLY D 1 301 ? 11.852 16.331 -81.712 1.00 90.35 301 GLY D C 1
ATOM 15017 O O . GLY D 1 301 ? 12.542 16.651 -80.742 1.00 92.28 301 GLY D O 1
ATOM 15021 N N . HIS D 1 302 ? 11.262 17.211 -82.516 1.00 91.23 302 HIS D N 1
ATOM 15022 C CA . HIS D 1 302 ? 11.394 18.650 -82.315 1.00 94.79 302 HIS D CA 1
ATOM 15023 C C . HIS D 1 302 ? 10.028 19.318 -82.310 1.00 94.63 302 HIS D C 1
ATOM 15024 O O . HIS D 1 302 ? 9.049 18.753 -82.807 1.00 90.71 302 HIS D O 1
ATOM 15039 N N . VAL D 1 303 ? 9.976 20.525 -81.753 1.00 99.63 303 VAL D N 1
ATOM 15040 C CA . VAL D 1 303 ? 8.775 21.349 -81.805 1.00 106.15 303 VAL D CA 1
ATOM 15041 C C . VAL D 1 303 ? 8.941 22.452 -82.845 1.00 107.49 303 VAL D C 1
ATOM 15042 O O . VAL D 1 303 ? 10.001 23.069 -82.953 1.00 114.02 303 VAL D O 1
ATOM 15055 N N . ARG D 1 304 ? 7.882 22.683 -83.611 1.00 99.62 304 ARG D N 1
ATOM 15056 C CA . ARG D 1 304 ? 7.840 23.771 -84.576 1.00 101.58 304 ARG D CA 1
ATOM 15057 C C . ARG D 1 304 ? 6.723 24.723 -84.183 1.00 105.84 304 ARG D C 1
ATOM 15058 O O . ARG D 1 304 ? 5.683 24.296 -83.682 1.00 101.29 304 ARG D O 1
ATOM 15079 N N . LYS D 1 305 ? 6.951 26.013 -84.399 1.00 117.66 305 LYS D N 1
ATOM 15080 C CA . LYS D 1 305 ? 5.912 27.014 -84.223 1.00 123.93 305 LYS D CA 1
ATOM 15081 C C . LYS D 1 305 ? 5.215 27.247 -85.555 1.00 125.34 305 LYS D C 1
ATOM 15082 O O . LYS D 1 305 ? 5.813 27.782 -86.488 1.00 127.63 305 LYS D O 1
ATOM 15101 N N . GLU D 1 306 ? 3.954 26.840 -85.641 1.00 123.69 306 GLU D N 1
ATOM 15102 C CA . GLU D 1 306 ? 3.146 27.102 -86.826 1.00 127.24 306 GLU D CA 1
ATOM 15103 C C . GLU D 1 306 ? 2.414 28.439 -86.680 1.00 129.87 306 GLU D C 1
ATOM 15104 O O . GLU D 1 306 ? 2.728 29.227 -85.786 1.00 133.08 306 GLU D O 1
ATOM 15116 N N . ALA D 1 307 ? 1.455 28.696 -87.565 1.00 127.59 307 ALA D N 1
ATOM 15117 C CA . ALA D 1 307 ? 0.7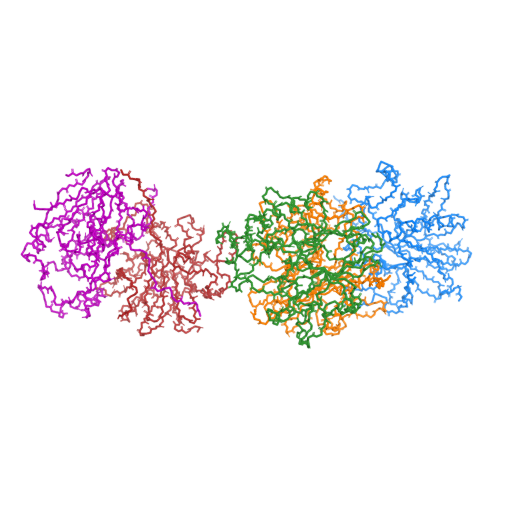22 29.958 -87.568 1.00 129.28 307 ALA D CA 1
ATOM 15118 C C . ALA D 1 307 ? -0.011 30.156 -86.250 1.00 132.49 307 ALA D C 1
ATOM 15119 O O . ALA D 1 307 ? 0.301 31.072 -85.488 1.00 130.39 307 ALA D O 1
ATOM 15126 N N . GLN D 1 308 ? -0.995 29.296 -86.000 1.00 139.07 308 GLN D N 1
ATOM 15127 C CA . GLN D 1 308 ? -1.701 29.269 -84.726 1.00 141.38 308 GLN D CA 1
ATOM 15128 C C . GLN D 1 308 ? -1.436 27.932 -84.053 1.00 134.35 308 GLN D C 1
ATOM 15129 O O . GLN D 1 308 ? -2.041 26.918 -84.404 1.00 134.38 308 GLN D O 1
ATOM 15143 N N . GLY D 1 309 ? -0.520 27.939 -83.092 1.00 126.50 309 GLY D N 1
ATOM 15144 C CA . GLY D 1 309 ? -0.167 26.738 -82.363 1.00 117.48 309 GLY D CA 1
ATOM 15145 C C . GLY D 1 309 ? 1.247 26.301 -82.680 1.00 114.72 309 GLY D C 1
ATOM 15146 O O . GLY D 1 309 ? 2.091 27.111 -83.063 1.00 118.63 309 GLY D O 1
ATOM 15150 N N . TYR D 1 310 ? 1.497 25.008 -82.512 1.00 107.90 310 TYR D N 1
ATOM 15151 C CA . TYR D 1 310 ? 2.813 24.426 -82.730 1.00 104.19 310 TYR D CA 1
ATOM 15152 C C . TYR D 1 310 ? 2.631 23.122 -83.495 1.00 101.77 310 TYR D C 1
ATOM 15153 O O . TYR D 1 310 ? 1.507 22.746 -83.829 1.00 101.61 310 TYR D O 1
ATOM 15171 N N . ALA D 1 311 ? 3.733 22.435 -83.774 1.00 100.90 311 ALA D N 1
ATOM 15172 C CA . ALA D 1 311 ? 3.677 21.171 -84.497 1.00 98.09 311 ALA D CA 1
ATOM 15173 C C . ALA D 1 311 ? 4.793 20.249 -84.028 1.00 94.90 311 ALA D C 1
ATOM 15174 O O . ALA D 1 311 ? 5.867 20.709 -83.638 1.00 97.12 311 ALA D O 1
ATOM 15181 N N . TRP D 1 312 ? 4.530 18.947 -84.073 1.00 89.46 312 TRP D N 1
ATOM 15182 C CA . TRP D 1 312 ? 5.476 17.948 -83.592 1.00 86.43 312 TRP D CA 1
ATOM 15183 C C . TRP D 1 312 ? 6.189 17.268 -84.754 1.00 87.46 312 TRP D C 1
ATOM 15184 O O . TRP D 1 312 ? 5.546 16.745 -85.665 1.00 86.97 312 TRP D O 1
ATOM 15205 N N . VAL D 1 313 ? 7.519 17.288 -84.721 1.00 90.90 313 VAL D N 1
ATOM 15206 C CA . VAL D 1 313 ? 8.325 16.623 -85.743 1.00 94.17 313 VAL D CA 1
ATOM 15207 C C . VAL D 1 313 ? 9.021 15.409 -85.141 1.00 91.87 313 VAL D C 1
ATOM 15208 O O . VAL D 1 313 ? 10.005 15.568 -84.417 1.00 96.34 313 VAL D O 1
ATOM 15221 N N . PRO D 1 314 ? 8.520 14.194 -85.433 1.00 83.89 314 PRO D N 1
ATOM 15222 C CA . PRO D 1 314 ? 9.180 13.011 -84.871 1.00 79.86 314 PRO D CA 1
ATOM 15223 C C . PRO D 1 314 ? 10.548 12.792 -85.503 1.00 80.82 314 PRO D C 1
ATOM 15224 O O . PRO D 1 314 ? 10.745 13.147 -86.659 1.00 83.03 314 PRO D O 1
ATOM 15235 N N . VAL D 1 315 ? 11.477 12.229 -84.739 1.00 79.33 315 VAL D N 1
ATOM 15236 C CA . VAL D 1 315 ? 12.790 11.881 -85.253 1.00 80.13 315 VAL D CA 1
ATOM 15237 C C . VAL D 1 315 ? 12.638 10.860 -86.374 1.00 80.03 315 VAL D C 1
ATOM 15238 O O . VAL D 1 315 ? 11.686 10.079 -86.379 1.00 78.31 315 VAL D O 1
ATOM 15251 N N . GLU D 1 316 ? 13.568 10.883 -87.327 1.00 81.82 316 GLU D N 1
ATOM 15252 C CA . GLU D 1 316 ? 13.585 9.905 -88.405 1.00 81.71 316 GLU D CA 1
ATOM 15253 C C . GLU D 1 316 ? 14.464 8.729 -88.008 1.00 80.10 316 GLU D C 1
ATOM 15254 O O . GLU D 1 316 ? 15.541 8.910 -87.440 1.00 80.36 316 GLU D O 1
ATOM 15266 N N . PHE D 1 317 ? 13.993 7.526 -88.314 1.00 78.63 317 PHE D N 1
ATOM 15267 C CA . PHE D 1 317 ? 14.671 6.300 -87.914 1.00 77.24 317 PHE D CA 1
ATOM 15268 C C . PHE D 1 317 ? 16.092 6.272 -88.471 1.00 78.78 317 PHE D C 1
ATOM 15269 O O . PHE D 1 317 ? 16.283 6.175 -89.679 1.00 80.32 317 PHE D O 1
ATOM 15286 N N . SER D 1 318 ? 17.080 6.372 -87.585 1.00 78.83 318 SER D N 1
ATOM 15287 C CA . SER D 1 318 ? 18.489 6.382 -87.979 1.00 81.29 318 SER D CA 1
ATOM 15288 C C . SER D 1 318 ? 19.351 5.734 -86.899 1.00 80.65 318 SER D C 1
ATOM 15289 O O . SER D 1 318 ? 19.006 5.784 -85.720 1.00 77.91 318 SER D O 1
ATOM 15297 N N . PRO D 1 319 ? 20.477 5.116 -87.295 1.00 81.98 319 PRO D N 1
ATOM 15298 C CA . PRO D 1 319 ? 21.419 4.606 -86.293 1.00 81.67 319 PRO D CA 1
ATOM 15299 C C . PRO D 1 319 ? 22.452 5.657 -85.892 1.00 84.18 319 PRO D C 1
ATOM 15300 O O . PRO D 1 319 ? 22.577 6.689 -86.554 1.00 83.88 319 PRO D O 1
ATOM 15311 N N . ILE D 1 320 ? 23.181 5.388 -84.814 1.00 87.96 320 ILE D N 1
ATOM 15312 C CA . ILE D 1 320 ? 24.216 6.295 -84.335 1.00 93.00 320 ILE D CA 1
ATOM 15313 C C . ILE D 1 320 ? 25.380 6.321 -85.316 1.00 93.30 320 ILE D C 1
ATOM 15314 O O . ILE D 1 320 ? 26.245 5.442 -85.300 1.00 95.56 320 ILE D O 1
ATOM 15330 N N . ARG D 1 321 ? 25.387 7.334 -86.176 1.00 89.02 321 ARG D N 1
ATOM 15331 C CA . ARG D 1 321 ? 26.436 7.494 -87.175 1.00 90.65 321 ARG D CA 1
ATOM 15332 C C . ARG D 1 321 ? 27.691 8.117 -86.571 1.00 97.48 321 ARG D C 1
ATOM 15333 O O . ARG D 1 321 ? 27.642 9.198 -85.981 1.00 93.36 321 ARG D O 1
ATOM 15354 N N . SER D 1 322 ? 28.817 7.430 -86.732 1.00 113.95 322 SER D N 1
ATOM 15355 C CA . SER D 1 322 ? 30.087 7.884 -86.176 1.00 124.64 322 SER D CA 1
ATOM 15356 C C . SER D 1 322 ? 30.693 8.999 -87.027 1.00 129.15 322 SER D C 1
ATOM 15357 O O . SER D 1 322 ? 31.892 8.995 -87.303 1.00 134.68 322 SER D O 1
ATOM 15365 N N . ASP D 1 323 ? 29.860 9.954 -87.434 1.00 124.87 323 ASP D N 1
ATOM 15366 C CA . ASP D 1 323 ? 30.295 11.044 -88.302 1.00 124.47 323 ASP D CA 1
ATOM 15367 C C . ASP D 1 323 ? 29.167 12.052 -88.500 1.00 125.41 323 ASP D C 1
ATOM 15368 O O . ASP D 1 323 ? 29.414 13.242 -88.704 1.00 128.52 323 ASP D O 1
ATOM 15377 N N . ALA E 1 26 ? 30.841 5.762 -65.175 1.00 105.66 26 ALA E N 1
ATOM 15378 C CA . ALA E 1 26 ? 29.648 5.075 -65.652 1.00 105.02 26 ALA E CA 1
ATOM 15379 C C . ALA E 1 26 ? 30.019 3.948 -66.612 1.00 108.15 26 ALA E C 1
ATOM 15380 O O . ALA E 1 26 ? 31.162 3.864 -67.064 1.00 108.87 26 ALA E O 1
ATOM 15386 N N . PRO E 1 27 ? 29.051 3.070 -66.925 1.00 111.06 27 PRO E N 1
ATOM 15387 C CA . PRO E 1 27 ? 29.282 2.035 -67.939 1.00 109.55 27 PRO E CA 1
ATOM 15388 C C . PRO E 1 27 ? 29.485 2.634 -69.321 1.00 106.68 27 PRO E C 1
ATOM 15389 O O . PRO E 1 27 ? 29.121 3.787 -69.556 1.00 107.99 27 PRO E O 1
ATOM 15400 N N . ALA E 1 28 ? 30.056 1.847 -70.225 1.00 101.29 28 ALA E N 1
ATOM 15401 C CA . ALA E 1 28 ? 30.309 2.306 -71.580 1.00 95.31 28 ALA E CA 1
ATOM 15402 C C . ALA E 1 28 ? 29.019 2.307 -72.388 1.00 90.51 28 ALA E C 1
ATOM 15403 O O . ALA E 1 28 ? 28.120 1.492 -72.158 1.00 85.81 28 ALA E O 1
ATOM 15410 N N . GLN E 1 29 ? 28.938 3.239 -73.329 1.00 90.56 29 GLN E N 1
ATOM 15411 C CA . GLN E 1 29 ? 27.801 3.336 -74.228 1.00 89.66 29 GLN E CA 1
ATOM 15412 C C . GLN E 1 29 ? 27.709 2.113 -75.130 1.00 91.27 29 GLN E C 1
ATOM 15413 O O . GLN E 1 29 ? 28.714 1.631 -75.649 1.00 89.92 29 GLN E O 1
ATOM 15427 N N . GLN E 1 30 ? 26.491 1.615 -75.304 1.00 96.28 30 GLN E N 1
ATOM 15428 C CA . GLN E 1 30 ? 26.231 0.505 -76.204 1.00 99.54 30 GLN E CA 1
ATOM 15429 C C . GLN E 1 30 ? 26.445 0.979 -77.632 1.00 103.20 30 GLN E C 1
ATOM 15430 O O . GLN E 1 30 ? 27.067 0.294 -78.443 1.00 105.27 30 GLN E O 1
ATOM 15444 N N . LYS E 1 31 ? 25.919 2.166 -77.922 1.00 104.35 31 LYS E N 1
ATOM 15445 C CA . LYS E 1 31 ? 26.069 2.814 -79.225 1.00 106.74 31 LYS E CA 1
ATOM 15446 C C . LYS E 1 31 ? 25.519 1.980 -80.386 1.00 103.48 31 LYS E C 1
ATOM 15447 O O . LYS E 1 31 ? 25.779 2.283 -81.553 1.00 108.64 31 LYS E O 1
ATOM 15466 N N . THR E 1 32 ? 24.754 0.939 -80.065 1.00 93.34 32 THR E N 1
ATOM 15467 C CA . THR E 1 32 ? 24.063 0.153 -81.080 1.00 88.14 32 THR E CA 1
ATOM 15468 C C . THR E 1 32 ? 22.661 0.718 -81.234 1.00 89.18 32 THR E C 1
ATOM 15469 O O . THR E 1 32 ? 22.325 1.727 -80.615 1.00 92.94 32 THR E O 1
ATOM 15480 N N . GLN E 1 33 ? 21.842 0.064 -82.051 1.00 85.89 33 GLN E N 1
ATOM 15481 C CA . GLN E 1 33 ? 20.475 0.518 -82.274 1.00 80.82 33 GLN E CA 1
ATOM 15482 C C . GLN E 1 33 ? 19.497 -0.650 -82.270 1.00 75.95 33 GLN E C 1
ATOM 15483 O O . GLN E 1 33 ? 19.882 -1.800 -82.481 1.00 77.14 33 GLN E O 1
ATOM 15497 N N . VAL E 1 34 ? 18.232 -0.340 -82.008 1.00 69.26 34 VAL E N 1
ATOM 15498 C CA . VAL E 1 34 ? 17.169 -1.329 -82.056 1.00 65.34 34 VAL E CA 1
ATOM 15499 C C . VAL E 1 34 ? 17.152 -1.917 -83.463 1.00 66.37 34 VAL E C 1
ATOM 15500 O O . VAL E 1 34 ? 17.400 -1.195 -84.424 1.00 67.74 34 VAL E O 1
ATOM 15513 N N . PRO E 1 35 ? 16.880 -3.229 -83.589 1.00 67.54 35 PRO E N 1
ATOM 15514 C CA . PRO E 1 35 ? 16.784 -3.806 -84.933 1.00 69.62 35 PRO E CA 1
ATOM 15515 C C . PRO E 1 35 ? 15.785 -3.039 -85.791 1.00 71.64 35 PRO E C 1
ATOM 15516 O O . PRO E 1 35 ? 14.797 -2.525 -85.263 1.00 68.67 35 PRO E O 1
ATOM 15527 N N . GLY E 1 36 ? 16.055 -2.957 -87.090 1.00 74.59 36 GLY E N 1
ATOM 15528 C CA . GLY E 1 36 ? 15.198 -2.226 -87.998 1.00 77.14 36 GLY E CA 1
ATOM 15529 C C . GLY E 1 36 ? 14.102 -3.101 -88.566 1.00 76.85 36 GLY E C 1
ATOM 15530 O O . GLY E 1 36 ? 14.066 -3.345 -89.773 1.00 81.04 36 GLY E O 1
ATOM 15534 N N . TYR E 1 37 ? 13.219 -3.591 -87.701 1.00 70.15 37 TYR E N 1
ATOM 15535 C CA . TYR E 1 37 ? 11.992 -4.235 -88.159 1.00 69.26 37 TYR E CA 1
ATOM 15536 C C . TYR E 1 37 ? 10.801 -3.744 -87.342 1.00 69.26 37 TYR E C 1
ATOM 15537 O O . TYR E 1 37 ? 10.956 -3.328 -86.194 1.00 67.10 37 TYR E O 1
ATOM 15555 N N . TYR E 1 38 ? 9.622 -3.754 -87.958 1.00 70.98 38 TYR E N 1
ATOM 15556 C CA . TYR E 1 38 ? 8.401 -3.327 -87.266 1.00 69.83 38 TYR E CA 1
ATOM 15557 C C . TYR E 1 38 ? 7.179 -4.113 -87.740 1.00 72.91 38 TYR E C 1
ATOM 15558 O O . TYR E 1 38 ? 7.023 -4.369 -88.931 1.00 73.91 38 TYR E O 1
ATOM 15576 N N . ARG E 1 39 ? 6.318 -4.486 -86.794 1.00 75.34 39 ARG E N 1
ATOM 15577 C CA . ARG E 1 39 ? 5.155 -5.325 -87.078 1.00 77.11 39 ARG E CA 1
ATOM 15578 C C . ARG E 1 39 ? 3.878 -4.500 -87.090 1.00 78.53 39 ARG E C 1
ATOM 15579 O O . ARG E 1 39 ? 3.727 -3.563 -86.308 1.00 74.92 39 ARG E O 1
ATOM 15600 N N . MET E 1 40 ? 2.950 -4.875 -87.963 1.00 83.53 40 MET E N 1
ATOM 15601 C CA . MET E 1 40 ? 1.748 -4.090 -88.183 1.00 90.08 40 MET E CA 1
ATOM 15602 C C . MET E 1 40 ? 0.520 -4.983 -88.195 1.00 95.66 40 MET E C 1
ATOM 15603 O O . MET E 1 40 ? 0.615 -6.192 -87.978 1.00 101.18 40 MET E O 1
ATOM 15617 N N . ALA E 1 41 ? -0.630 -4.378 -88.467 1.00 95.56 41 ALA E N 1
ATOM 15618 C CA . ALA E 1 41 ? -1.907 -5.060 -88.338 1.00 98.48 41 ALA E CA 1
ATOM 15619 C C . ALA E 1 41 ? -2.823 -4.645 -89.473 1.00 107.31 41 ALA E C 1
ATOM 15620 O O . ALA E 1 41 ? -3.242 -3.490 -89.559 1.00 106.71 41 ALA E O 1
ATOM 15627 N N . LEU E 1 42 ? -3.122 -5.598 -90.349 1.00 117.70 42 LEU E N 1
ATOM 15628 C CA . LEU E 1 42 ? -3.993 -5.352 -91.486 1.00 124.95 42 LEU E CA 1
ATOM 15629 C C . LEU E 1 42 ? -4.903 -6.559 -91.698 1.00 124.95 42 LEU E C 1
ATOM 15630 O O . LEU E 1 42 ? -4.566 -7.478 -92.443 1.00 130.25 42 LEU E O 1
ATOM 15646 N N . GLY E 1 43 ? -6.055 -6.557 -91.033 1.00 116.17 43 GLY E N 1
ATOM 15647 C CA . GLY E 1 43 ? -6.942 -7.707 -91.053 1.00 111.55 43 GLY E CA 1
ATOM 15648 C C . GLY E 1 43 ? -6.197 -8.944 -90.591 1.00 110.00 43 GLY E C 1
ATOM 15649 O O . GLY E 1 43 ? -5.565 -8.941 -89.533 1.00 107.50 43 GLY E O 1
ATOM 15653 N N . ASP E 1 44 ? -6.264 -10.001 -91.394 1.00 113.39 44 ASP E N 1
ATOM 15654 C CA . ASP E 1 44 ? -5.501 -11.216 -91.139 1.00 112.39 44 ASP E CA 1
ATOM 15655 C C . ASP E 1 44 ? -4.064 -11.055 -91.642 1.00 112.68 44 ASP E C 1
ATOM 15656 O O . ASP E 1 44 ? -3.198 -11.871 -91.334 1.00 106.46 44 ASP E O 1
ATOM 15665 N N . PHE E 1 45 ? -3.807 -9.997 -92.407 1.00 120.62 45 PHE E N 1
ATOM 15666 C CA . PHE E 1 45 ? -2.508 -9.840 -93.062 1.00 124.42 45 PHE E CA 1
ATOM 15667 C C . PHE E 1 45 ? -1.478 -9.228 -92.114 1.00 121.66 45 PHE E C 1
ATOM 15668 O O . PHE E 1 45 ? -1.681 -8.141 -91.571 1.00 119.79 45 PHE E O 1
ATOM 15685 N N . GLU E 1 46 ? -0.374 -9.946 -91.925 1.00 118.78 46 GLU E N 1
ATOM 15686 C CA . GLU E 1 46 ? 0.709 -9.513 -91.049 1.00 113.31 46 GLU E CA 1
ATOM 15687 C C . GLU E 1 46 ? 1.823 -8.849 -91.851 1.00 110.33 46 GLU E C 1
ATOM 15688 O O . GLU E 1 46 ? 2.631 -9.528 -92.491 1.00 115.62 46 GLU E O 1
ATOM 15700 N N . VAL E 1 47 ? 1.860 -7.522 -91.811 1.00 102.56 47 VAL E N 1
ATOM 15701 C CA . VAL E 1 47 ? 2.945 -6.767 -92.422 1.00 99.76 47 VAL E CA 1
ATOM 15702 C C . VAL E 1 47 ? 4.158 -6.829 -91.509 1.00 94.28 47 VAL E C 1
ATOM 15703 O O . VAL E 1 47 ? 4.027 -7.001 -90.298 1.00 96.34 47 VAL E O 1
ATOM 15716 N N . THR E 1 48 ? 5.339 -6.705 -92.098 1.00 87.38 48 THR E N 1
ATOM 15717 C CA . THR E 1 48 ? 6.568 -6.610 -91.329 1.00 82.29 48 THR E CA 1
ATOM 15718 C C . THR E 1 48 ? 7.543 -5.723 -92.082 1.00 83.03 48 THR E C 1
ATOM 15719 O O . THR E 1 48 ? 8.139 -6.134 -93.085 1.00 89.18 48 THR E O 1
ATOM 15730 N N . ALA E 1 49 ? 7.684 -4.491 -91.606 1.00 76.38 49 ALA E N 1
ATOM 15731 C CA . ALA E 1 49 ? 8.543 -3.524 -92.268 1.00 77.37 49 ALA E CA 1
ATOM 15732 C C . ALA E 1 49 ? 9.978 -3.809 -91.871 1.00 77.92 49 ALA E C 1
ATOM 15733 O O . ALA E 1 49 ? 10.248 -4.139 -90.709 1.00 75.88 49 ALA E O 1
ATOM 15740 N N . LEU E 1 50 ? 10.879 -3.682 -92.845 1.00 79.45 50 LEU E N 1
ATOM 15741 C CA . LEU E 1 50 ? 12.287 -4.028 -92.676 1.00 79.95 50 LEU E CA 1
ATOM 15742 C C . LEU E 1 50 ? 13.203 -2.935 -93.207 1.00 80.81 50 LEU E C 1
ATOM 15743 O O . LEU E 1 50 ? 13.000 -2.412 -94.305 1.00 85.26 50 LEU E O 1
ATOM 15759 N N . TYR E 1 51 ? 14.231 -2.624 -92.425 1.00 77.26 51 TYR E N 1
ATOM 15760 C CA . TYR E 1 51 ? 15.192 -1.585 -92.764 1.00 78.27 51 TYR E CA 1
ATOM 15761 C C . TYR E 1 51 ? 16.392 -2.195 -93.487 1.00 79.34 51 TYR E C 1
ATOM 15762 O O . TYR E 1 51 ? 16.875 -3.262 -93.106 1.00 78.14 51 TYR E O 1
ATOM 15780 N N . ASP E 1 52 ? 16.865 -1.527 -94.535 1.00 81.51 52 ASP E N 1
ATOM 15781 C CA . ASP E 1 52 ? 18.073 -1.964 -95.224 1.00 82.71 52 ASP E CA 1
ATOM 15782 C C . ASP E 1 52 ? 19.219 -1.026 -94.903 1.00 84.05 52 ASP E C 1
ATOM 15783 O O . ASP E 1 52 ? 20.383 -1.412 -94.971 1.00 83.58 52 ASP E O 1
ATOM 15792 N N . GLY E 1 53 ? 18.882 0.214 -94.570 1.00 87.61 53 GLY E N 1
ATOM 15793 C CA . GLY E 1 53 ? 19.882 1.196 -94.208 1.00 91.00 53 GLY E CA 1
ATOM 15794 C C . GLY E 1 53 ? 19.554 2.561 -94.762 1.00 93.44 53 GLY E C 1
ATOM 15795 O O . GLY E 1 53 ? 18.417 2.831 -95.150 1.00 96.42 53 GLY E O 1
ATOM 15799 N N . TYR E 1 54 ? 20.568 3.418 -94.802 1.00 92.80 54 TYR E N 1
ATOM 15800 C CA . TYR E 1 54 ? 20.407 4.785 -95.263 1.00 96.55 54 TYR E CA 1
ATOM 15801 C C . TYR E 1 54 ? 21.476 5.118 -96.290 1.00 98.79 54 TYR E C 1
ATOM 15802 O O . TYR E 1 54 ? 22.606 4.632 -96.202 1.00 94.59 54 TYR E O 1
ATOM 15820 N N . VAL E 1 55 ? 21.116 5.943 -97.267 1.00 103.95 55 VAL E N 1
ATOM 15821 C CA . VAL E 1 55 ? 22.115 6.540 -98.149 1.00 106.61 55 VAL E CA 1
ATOM 15822 C C . VAL E 1 55 ? 22.001 8.058 -98.083 1.00 109.32 55 VAL E C 1
ATOM 15823 O O . VAL E 1 55 ? 20.909 8.618 -98.196 1.00 111.05 55 VAL E O 1
ATOM 15836 N N . ASP E 1 56 ? 23.139 8.714 -97.880 1.00 108.34 56 ASP E N 1
ATOM 15837 C CA . ASP E 1 56 ? 23.173 10.161 -97.739 1.00 110.99 56 ASP E CA 1
ATOM 15838 C C . ASP E 1 56 ? 23.162 10.802 -99.120 1.00 111.32 56 ASP E C 1
ATOM 15839 O O . ASP E 1 56 ? 24.172 10.792 -99.821 1.00 118.09 56 ASP E O 1
ATOM 15848 N N . LEU E 1 57 ? 22.012 11.350 -99.507 1.00 104.42 57 LEU E N 1
ATOM 15849 C CA . LEU E 1 57 ? 21.842 11.946 -100.834 1.00 105.22 57 LEU E CA 1
ATOM 15850 C C . LEU E 1 57 ? 21.927 13.476 -100.792 1.00 109.98 57 LEU E C 1
ATOM 15851 O O . LEU E 1 57 ? 21.080 14.124 -100.178 1.00 106.24 57 LEU E O 1
ATOM 15867 N N . PRO E 1 58 ? 22.954 14.056 -101.439 1.00 124.45 58 PRO E N 1
ATOM 15868 C CA . PRO E 1 58 ? 23.101 15.511 -101.583 1.00 130.47 58 PRO E CA 1
ATOM 15869 C C . PRO E 1 58 ? 21.807 16.232 -101.976 1.00 128.83 58 PRO E C 1
ATOM 15870 O O . PRO E 1 58 ? 20.900 15.632 -102.550 1.00 131.36 58 PRO E O 1
ATOM 15881 N N . ALA E 1 59 ? 21.733 17.518 -101.655 1.00 123.03 59 ALA E N 1
ATOM 15882 C CA . ALA E 1 59 ? 20.509 18.291 -101.834 1.00 120.63 59 ALA E CA 1
ATOM 15883 C C . ALA E 1 59 ? 20.251 18.592 -103.306 1.00 120.96 59 ALA E C 1
ATOM 15884 O O . ALA E 1 59 ? 19.108 18.584 -103.765 1.00 120.54 59 ALA E O 1
ATOM 15891 N N . SER E 1 60 ? 21.329 18.847 -104.040 1.00 122.33 60 SER E N 1
ATOM 15892 C CA . SER E 1 60 ? 21.247 19.272 -105.433 1.00 125.50 60 SER E CA 1
ATOM 15893 C C . SER E 1 60 ? 20.963 18.102 -106.375 1.00 126.69 60 SER E C 1
ATOM 15894 O O . SER E 1 60 ? 21.665 17.913 -107.367 1.00 125.34 60 SER E O 1
ATOM 15902 N N . LEU E 1 61 ? 19.924 17.329 -106.066 1.00 127.95 61 LEU E N 1
ATOM 15903 C CA . LEU E 1 61 ? 19.586 16.137 -106.843 1.00 127.70 61 LEU E CA 1
ATOM 15904 C C . LEU E 1 61 ? 18.126 16.153 -107.281 1.00 127.21 61 LEU E C 1
ATOM 15905 O O . LEU E 1 61 ? 17.632 15.180 -107.842 1.00 121.88 61 LEU E O 1
ATOM 15921 N N . LEU E 1 62 ? 17.442 17.260 -107.023 1.00 132.59 62 LEU E N 1
ATOM 15922 C CA . LEU E 1 62 ? 16.022 17.373 -107.328 1.00 135.62 62 LEU E CA 1
ATOM 15923 C C . LEU E 1 62 ? 15.699 18.793 -107.756 1.00 137.78 62 LEU E C 1
ATOM 15924 O O . LEU E 1 62 ? 16.430 19.730 -107.430 1.00 137.54 62 LEU E O 1
ATOM 15940 N N . LYS E 1 63 ? 14.606 18.948 -108.493 1.00 139.18 63 LYS E N 1
ATOM 15941 C CA . LYS E 1 63 ? 14.289 20.224 -109.117 1.00 140.76 63 LYS E CA 1
ATOM 15942 C C . LYS E 1 63 ? 12.789 20.444 -109.251 1.00 139.28 63 LYS E C 1
ATOM 15943 O O . LYS E 1 63 ? 12.007 19.497 -109.306 1.00 143.24 63 LYS E O 1
ATOM 15962 N N . GLY E 1 64 ? 12.411 21.716 -109.308 1.00 132.83 64 GLY E N 1
ATOM 15963 C CA . GLY E 1 64 ? 11.022 22.126 -109.380 1.00 131.57 64 GLY E CA 1
ATOM 15964 C C . GLY E 1 64 ? 10.853 23.463 -108.685 1.00 133.14 64 GLY E C 1
ATOM 15965 O O . GLY E 1 64 ? 9.890 24.191 -108.927 1.00 133.66 64 GLY E O 1
ATOM 15969 N N . ILE E 1 65 ? 11.821 23.786 -107.830 1.00 136.52 65 ILE E N 1
ATOM 15970 C CA . ILE E 1 65 ? 11.767 24.969 -106.985 1.00 140.08 65 ILE E CA 1
ATOM 15971 C C . ILE E 1 65 ? 13.180 25.461 -106.693 1.00 136.88 65 ILE E C 1
ATOM 15972 O O . ILE E 1 65 ? 14.159 24.808 -107.052 1.00 136.89 65 ILE E O 1
ATOM 15988 N N . ASP E 1 66 ? 13.281 26.610 -106.032 1.00 134.66 66 ASP E N 1
ATOM 15989 C CA . ASP E 1 66 ? 14.576 27.210 -105.733 1.00 137.02 66 ASP E CA 1
ATOM 15990 C C . ASP E 1 66 ? 15.319 26.401 -104.675 1.00 143.61 66 ASP E C 1
ATOM 15991 O O . ASP E 1 66 ? 14.873 25.324 -104.282 1.00 139.08 66 ASP E O 1
ATOM 16000 N N . ASP E 1 67 ? 16.452 26.928 -104.217 1.00 158.52 67 ASP E N 1
ATOM 16001 C CA . ASP E 1 67 ? 17.286 26.239 -103.238 1.00 166.12 67 ASP E CA 1
ATOM 16002 C C . ASP E 1 67 ? 16.964 26.713 -101.821 1.00 166.62 67 ASP E C 1
ATOM 16003 O O . ASP E 1 67 ? 16.556 25.920 -100.971 1.00 169.24 67 ASP E O 1
ATOM 16012 N N . LYS E 1 68 ? 17.150 28.008 -101.576 1.00 161.07 68 LYS E N 1
ATOM 16013 C CA . LYS E 1 68 ? 16.870 28.593 -100.268 1.00 154.65 68 LYS E CA 1
ATOM 16014 C C . LYS E 1 68 ? 15.401 28.411 -99.895 1.00 152.39 68 LYS E C 1
ATOM 16015 O O . LYS E 1 68 ? 15.059 28.300 -98.717 1.00 151.37 68 LYS E O 1
ATOM 16034 N N . ASP E 1 69 ? 14.540 28.381 -100.908 1.00 151.99 69 ASP E N 1
ATOM 16035 C CA . ASP E 1 69 ? 13.118 28.123 -100.706 1.00 149.91 69 ASP E CA 1
ATOM 16036 C C . ASP E 1 69 ? 12.912 26.715 -100.161 1.00 144.19 69 ASP E C 1
ATOM 16037 O O . ASP E 1 69 ? 12.049 26.484 -99.314 1.00 145.00 69 ASP E O 1
ATOM 16046 N N . LEU E 1 70 ? 13.719 25.779 -100.653 1.00 135.79 70 LEU E N 1
ATOM 16047 C CA . LEU E 1 70 ? 13.593 24.375 -100.281 1.00 126.60 70 LEU E CA 1
ATOM 16048 C C . LEU E 1 70 ? 14.343 24.068 -98.992 1.00 123.94 70 LEU E C 1
ATOM 16049 O O . LEU E 1 70 ? 13.857 23.318 -98.149 1.00 119.90 70 LEU E O 1
ATOM 16065 N N . GLN E 1 71 ? 15.527 24.653 -98.835 1.00 128.25 71 GLN E N 1
ATOM 16066 C CA . GLN E 1 71 ? 16.309 24.467 -97.615 1.00 130.47 71 GLN E CA 1
ATOM 16067 C C . GLN E 1 71 ? 15.628 25.113 -96.403 1.00 135.62 71 GLN E C 1
ATOM 16068 O O . GLN E 1 71 ? 16.171 25.110 -95.296 1.00 132.51 71 GLN E O 1
ATOM 16082 N N . SER E 1 72 ? 14.445 25.677 -96.633 1.00 123.44 72 SER E N 1
ATOM 16083 C CA . SER E 1 72 ? 13.543 26.078 -95.567 1.00 126.97 72 SER E CA 1
ATOM 16084 C C . SER E 1 72 ? 12.579 24.922 -95.306 1.00 126.59 72 SER E C 1
ATOM 16085 O O . SER E 1 72 ? 12.304 24.578 -94.156 1.00 125.61 72 SER E O 1
ATOM 16093 N N . LEU E 1 73 ? 12.078 24.322 -96.385 1.00 126.34 73 LEU E N 1
ATOM 16094 C CA . LEU E 1 73 ? 11.321 23.074 -96.302 1.00 125.36 73 LEU E CA 1
ATOM 16095 C C . LEU E 1 73 ? 12.306 21.960 -95.987 1.00 124.96 73 LEU E C 1
ATOM 16096 O O . LEU E 1 73 ? 12.506 21.041 -96.782 1.00 125.61 73 LEU E O 1
ATOM 16112 N N . LEU E 1 74 ? 12.927 22.049 -94.820 1.00 123.74 74 LEU E N 1
ATOM 16113 C CA . LEU E 1 74 ? 14.151 21.315 -94.570 1.00 123.24 74 LEU E CA 1
ATOM 16114 C C . LEU E 1 74 ? 14.469 21.414 -93.087 1.00 125.17 74 LEU E C 1
ATOM 16115 O O . LEU E 1 74 ? 14.280 20.454 -92.337 1.00 123.67 74 LEU E O 1
ATOM 16131 N N . ALA E 1 75 ? 14.942 22.584 -92.667 1.00 128.88 75 ALA E N 1
ATOM 16132 C CA . ALA E 1 75 ? 15.064 22.899 -91.253 1.00 127.82 75 ALA E CA 1
ATOM 16133 C C . ALA E 1 75 ? 13.665 22.915 -90.648 1.00 126.17 75 ALA E C 1
ATOM 16134 O O . ALA E 1 75 ? 13.498 22.766 -89.438 1.00 126.17 75 ALA E O 1
ATOM 16141 N N . ARG E 1 76 ? 12.666 23.104 -91.507 1.00 123.31 76 ARG E N 1
ATOM 16142 C CA . ARG E 1 76 ? 11.268 22.988 -91.115 1.00 119.69 76 ARG E CA 1
ATOM 16143 C C . ARG E 1 76 ? 11.007 21.604 -90.532 1.00 112.93 76 ARG E C 1
ATOM 16144 O O . ARG E 1 76 ? 10.409 21.469 -89.465 1.00 114.48 76 ARG E O 1
ATOM 16165 N N . MET E 1 77 ? 11.462 20.581 -91.251 1.00 102.05 77 MET E N 1
ATOM 16166 C CA . MET E 1 77 ? 11.321 19.194 -90.823 1.00 91.68 77 MET E CA 1
ATOM 16167 C C . MET E 1 77 ? 12.632 18.686 -90.234 1.00 90.28 77 MET E C 1
ATOM 16168 O O . MET E 1 77 ? 12.788 17.489 -89.991 1.00 92.03 77 MET E O 1
ATOM 16182 N N . PHE E 1 78 ? 13.572 19.605 -90.013 1.00 90.59 78 PHE E N 1
ATOM 16183 C CA . PHE E 1 78 ? 14.840 19.288 -89.363 1.00 91.41 78 PHE E CA 1
ATOM 16184 C C . PHE E 1 78 ? 15.620 18.218 -90.122 1.00 92.79 78 PHE E C 1
ATOM 16185 O O . PHE E 1 78 ? 16.290 17.378 -89.520 1.00 93.43 78 PHE E O 1
ATOM 16202 N N . VAL E 1 79 ? 15.527 18.265 -91.448 1.00 92.89 79 VAL E N 1
ATOM 16203 C CA . VAL E 1 79 ? 16.225 17.323 -92.318 1.00 94.66 79 VAL E CA 1
ATOM 16204 C C . VAL E 1 79 ? 17.551 17.914 -92.783 1.00 100.12 79 VAL E C 1
ATOM 16205 O O . VAL E 1 79 ? 17.623 18.483 -93.861 1.00 99.91 79 VAL E O 1
ATOM 16218 N N . ALA E 1 80 ? 18.602 17.771 -91.983 1.00 107.97 80 ALA E N 1
ATOM 16219 C CA . ALA E 1 80 ? 19.912 18.295 -92.361 1.00 112.65 80 ALA E CA 1
ATOM 16220 C C . ALA E 1 80 ? 20.347 17.717 -93.707 1.00 117.18 80 ALA E C 1
ATOM 16221 O O . ALA E 1 80 ? 20.596 16.517 -93.820 1.00 116.80 80 ALA E O 1
ATOM 16228 N N . SER E 1 81 ? 20.417 18.579 -94.721 1.00 122.21 81 SER E N 1
ATOM 16229 C CA . SER E 1 81 ? 20.789 18.169 -96.077 1.00 124.63 81 SER E CA 1
ATOM 16230 C C . SER E 1 81 ? 22.085 18.837 -96.526 1.00 120.64 81 SER E C 1
ATOM 16231 O O . SER E 1 81 ? 22.365 18.919 -97.724 1.00 121.30 81 SER E O 1
ATOM 16239 N N . GLU E 1 82 ? 22.866 19.322 -95.564 1.00 114.63 82 GLU E N 1
ATOM 16240 C CA . GLU E 1 82 ? 24.181 19.874 -95.859 1.00 112.57 82 GLU E CA 1
ATOM 16241 C C . GLU E 1 82 ? 25.037 18.787 -96.489 1.00 110.42 82 GLU E C 1
ATOM 16242 O O . GLU E 1 82 ? 25.387 18.855 -97.670 1.00 112.46 82 GLU E O 1
ATOM 16254 N N . LYS E 1 83 ? 25.353 17.774 -95.689 1.00 106.26 83 LYS E N 1
ATOM 16255 C CA . LYS E 1 83 ? 26.089 16.611 -96.166 1.00 105.18 83 LYS E CA 1
ATOM 16256 C C . LYS E 1 83 ? 25.152 15.601 -96.830 1.00 104.30 83 LYS E C 1
ATOM 16257 O O . LYS E 1 83 ? 25.498 14.429 -96.983 1.00 100.63 83 LYS E O 1
ATOM 16276 N N . GLY E 1 84 ? 23.962 16.063 -97.207 1.00 108.24 84 GLY E N 1
ATOM 16277 C CA . GLY E 1 84 ? 23.027 15.263 -97.976 1.00 109.67 84 GLY E CA 1
ATOM 16278 C C . GLY E 1 84 ? 21.808 14.817 -97.193 1.00 106.86 84 GLY E C 1
ATOM 16279 O O . GLY E 1 84 ? 21.844 14.679 -95.972 1.00 103.03 84 GLY E O 1
ATOM 16283 N N . VAL E 1 85 ? 20.716 14.610 -97.921 1.00 108.62 85 VAL E N 1
ATOM 16284 C CA . VAL E 1 85 ? 19.496 14.038 -97.373 1.00 108.28 85 VAL E CA 1
ATOM 16285 C C . VAL E 1 85 ? 19.691 12.551 -97.096 1.00 107.17 85 VAL E C 1
ATOM 16286 O O . VAL E 1 85 ? 19.606 11.720 -98.003 1.00 108.72 85 VAL E O 1
ATOM 16299 N N . GLN E 1 86 ? 19.978 12.229 -95.839 1.00 102.53 86 GLN E N 1
ATOM 16300 C CA . GLN E 1 86 ? 20.003 10.845 -95.388 1.00 98.41 86 GLN E CA 1
ATOM 16301 C C . GLN E 1 86 ? 18.650 10.207 -95.691 1.00 96.44 86 GLN E C 1
ATOM 16302 O O . GLN E 1 86 ? 17.639 10.580 -95.101 1.00 91.95 86 GLN E O 1
ATOM 16316 N N . THR E 1 87 ? 18.634 9.262 -96.630 1.00 100.04 87 THR E N 1
ATOM 16317 C CA . THR E 1 87 ? 17.387 8.640 -97.078 1.00 100.25 87 THR E CA 1
ATOM 16318 C C . THR E 1 87 ? 17.352 7.151 -96.773 1.00 99.22 87 THR E C 1
ATOM 16319 O O . THR E 1 87 ? 18.353 6.446 -96.927 1.00 96.62 87 THR E O 1
ATOM 16330 N N . ALA E 1 88 ? 16.173 6.687 -96.370 1.00 99.83 88 ALA E N 1
ATOM 16331 C CA . ALA E 1 88 ? 15.965 5.306 -95.962 1.00 97.66 88 ALA E CA 1
ATOM 16332 C C . ALA E 1 88 ? 15.700 4.407 -97.161 1.00 97.22 88 ALA E C 1
ATOM 16333 O O . ALA E 1 88 ? 15.318 4.877 -98.233 1.00 99.97 88 ALA E O 1
ATOM 16340 N N . VAL E 1 89 ? 15.905 3.109 -96.961 1.00 91.76 89 VAL E N 1
ATOM 16341 C CA . VAL E 1 89 ? 15.541 2.101 -97.945 1.00 91.77 89 VAL E CA 1
ATOM 16342 C C . VAL E 1 89 ? 14.813 0.981 -97.222 1.00 91.18 89 VAL E C 1
ATOM 16343 O O . VAL E 1 89 ? 15.426 0.209 -96.492 1.00 90.66 89 VAL E O 1
ATOM 16356 N N . ASN E 1 90 ? 13.506 0.894 -97.441 1.00 93.00 90 ASN E N 1
ATOM 16357 C CA . ASN E 1 90 ? 12.654 -0.009 -96.680 1.00 96.33 90 ASN E CA 1
ATOM 16358 C C . ASN E 1 90 ? 12.174 -1.180 -97.526 1.00 101.20 90 ASN E C 1
ATOM 16359 O O . ASN E 1 90 ? 11.647 -0.996 -98.623 1.00 106.19 90 ASN E O 1
ATOM 16370 N N . ALA E 1 91 ? 12.383 -2.385 -97.009 1.00 96.92 91 ALA E N 1
ATOM 16371 C CA . ALA E 1 91 ? 11.834 -3.595 -97.604 1.00 93.59 91 ALA E CA 1
ATOM 16372 C C . ALA E 1 91 ? 10.616 -3.965 -96.779 1.00 93.48 91 ALA E C 1
ATOM 16373 O O . ALA E 1 91 ? 10.518 -3.570 -95.614 1.00 91.00 91 ALA E O 1
ATOM 16380 N N . TYR E 1 92 ? 9.687 -4.713 -97.368 1.00 97.14 92 TYR E N 1
ATOM 16381 C CA . TYR E 1 92 ? 8.462 -5.067 -96.650 1.00 97.80 92 TYR E CA 1
ATOM 16382 C C . TYR E 1 92 ? 8.090 -6.526 -96.845 1.00 99.09 92 TYR E C 1
ATOM 16383 O O . TYR E 1 92 ? 7.950 -7.004 -97.973 1.00 104.24 92 TYR E O 1
ATOM 16401 N N . LEU E 1 93 ? 7.950 -7.227 -95.725 1.00 93.26 93 LEU E N 1
ATOM 16402 C CA . LEU E 1 93 ? 7.557 -8.628 -95.723 1.00 92.77 93 LEU E CA 1
ATOM 16403 C C . LEU E 1 93 ? 6.111 -8.742 -95.266 1.00 92.83 93 LEU E C 1
ATOM 16404 O O . LEU E 1 93 ? 5.657 -7.954 -94.431 1.00 92.07 93 LEU E O 1
ATOM 16420 N N . ILE E 1 94 ? 5.392 -9.730 -95.792 1.00 94.85 94 ILE E N 1
ATOM 16421 C CA . ILE E 1 94 ? 3.961 -9.851 -95.522 1.00 97.84 94 ILE E CA 1
ATOM 16422 C C . ILE E 1 94 ? 3.495 -11.298 -95.454 1.00 102.45 94 ILE E C 1
ATOM 16423 O O . ILE E 1 94 ? 3.831 -12.104 -96.317 1.00 101.64 94 ILE E O 1
ATOM 16439 N N . ASN E 1 95 ? 2.702 -11.602 -94.428 1.00 107.62 95 ASN E N 1
ATOM 16440 C CA . ASN E 1 95 ? 2.103 -12.926 -94.257 1.00 112.58 95 ASN E CA 1
ATOM 16441 C C . ASN E 1 95 ? 0.578 -12.838 -94.294 1.00 112.62 95 ASN E C 1
ATOM 16442 O O . ASN E 1 95 ? -0.046 -12.344 -93.356 1.00 108.05 95 ASN E O 1
ATOM 16453 N N . THR E 1 96 ? -0.015 -13.324 -95.381 1.00 116.43 96 THR E N 1
ATOM 16454 C CA . THR E 1 96 ? -1.468 -13.353 -95.526 1.00 115.59 96 THR E CA 1
ATOM 16455 C C . THR E 1 96 ? -2.009 -14.756 -95.252 1.00 115.21 96 THR E C 1
ATOM 16456 O O . THR E 1 96 ? -3.209 -15.004 -95.381 1.00 115.68 96 THR E O 1
ATOM 16467 N N . GLY E 1 97 ? -1.116 -15.667 -94.874 1.00 113.73 97 GLY E N 1
ATOM 16468 C CA . GLY E 1 97 ? -1.467 -17.064 -94.693 1.00 115.14 97 GLY E CA 1
ATOM 16469 C C . GLY E 1 97 ? -1.357 -17.825 -96.001 1.00 121.38 97 GLY E C 1
ATOM 16470 O O . GLY E 1 97 ? -0.869 -18.956 -96.035 1.00 121.79 97 GLY E O 1
ATOM 16474 N N . ASP E 1 98 ? -1.805 -17.194 -97.083 1.00 127.70 98 ASP E N 1
ATOM 16475 C CA . ASP E 1 98 ? -1.766 -17.799 -98.411 1.00 130.87 98 ASP E CA 1
ATOM 16476 C C . ASP E 1 98 ? -0.565 -17.309 -99.215 1.00 131.86 98 ASP E C 1
ATOM 16477 O O . ASP E 1 98 ? -0.406 -17.665 -100.381 1.00 132.79 98 ASP E O 1
ATOM 16486 N N . ASN E 1 99 ? 0.277 -16.494 -98.587 1.00 133.50 99 ASN E N 1
ATOM 16487 C CA . ASN E 1 99 ? 1.496 -16.007 -99.220 1.00 137.59 99 ASN E CA 1
ATOM 16488 C C . ASN E 1 99 ? 2.398 -15.288 -98.223 1.00 140.25 99 ASN E C 1
ATOM 16489 O O . ASN E 1 99 ? 1.921 -14.561 -97.350 1.00 137.85 99 ASN E O 1
ATOM 16500 N N . LEU E 1 100 ? 3.703 -15.515 -98.355 1.00 143.84 100 LEU E N 1
ATOM 16501 C CA . LEU E 1 100 ? 4.696 -14.832 -97.534 1.00 141.03 100 LEU E CA 1
ATOM 16502 C C . LEU E 1 100 ? 5.486 -13.875 -98.425 1.00 134.25 100 LEU E C 1
ATOM 16503 O O . LEU E 1 100 ? 6.594 -14.180 -98.865 1.00 134.59 100 LEU E O 1
ATOM 16519 N N . VAL E 1 101 ? 4.898 -12.710 -98.681 1.00 125.55 101 VAL E N 1
ATOM 16520 C CA . VAL E 1 101 ? 5.385 -11.811 -99.722 1.00 118.68 101 VAL E CA 1
ATOM 16521 C C . VAL E 1 101 ? 6.461 -10.874 -99.219 1.00 109.87 101 VAL E C 1
ATOM 16522 O O . VAL E 1 101 ? 6.317 -10.260 -98.168 1.00 106.97 101 VAL E O 1
ATOM 16535 N N . LEU E 1 102 ? 7.517 -10.735 -100.011 1.00 104.42 102 LEU E N 1
ATOM 16536 C CA . LEU E 1 102 ? 8.600 -9.822 -99.695 1.00 99.40 102 LEU E CA 1
ATOM 16537 C C . LEU E 1 102 ? 8.743 -8.786 -100.795 1.00 102.43 102 LEU E C 1
ATOM 16538 O O . LEU E 1 102 ? 9.326 -9.067 -101.842 1.00 107.78 102 LEU E O 1
ATOM 16554 N N . ILE E 1 103 ? 8.214 -7.589 -100.570 1.00 103.90 103 ILE E N 1
ATOM 16555 C CA . ILE E 1 103 ? 8.476 -6.493 -101.491 1.00 107.23 103 ILE E CA 1
ATOM 16556 C C . ILE E 1 103 ? 9.877 -5.960 -101.239 1.00 104.48 103 ILE E C 1
ATOM 16557 O O . ILE E 1 103 ? 10.202 -5.528 -100.121 1.00 104.03 103 ILE E O 1
ATOM 16573 N N . ASP E 1 104 ? 10.694 -6.023 -102.291 1.00 100.21 104 ASP E N 1
ATOM 16574 C CA . ASP E 1 104 ? 12.059 -5.512 -102.282 1.00 98.53 104 ASP E CA 1
ATOM 16575 C C . ASP E 1 104 ? 12.967 -6.320 -101.367 1.00 97.84 104 ASP E C 1
ATOM 16576 O O . ASP E 1 104 ? 12.501 -7.114 -100.552 1.00 98.40 104 ASP E O 1
ATOM 16585 N N . THR E 1 105 ? 14.269 -6.111 -101.513 1.00 96.70 105 THR E N 1
ATOM 16586 C CA . THR E 1 105 ? 15.259 -6.951 -100.851 1.00 96.27 105 THR E CA 1
ATOM 16587 C C . THR E 1 105 ? 16.421 -6.138 -100.292 1.00 96.21 105 THR E C 1
ATOM 16588 O O . THR E 1 105 ? 17.327 -6.687 -99.660 1.00 95.02 105 THR E O 1
ATOM 16599 N N . GLY E 1 106 ? 16.392 -4.830 -100.525 1.00 99.29 106 GLY E N 1
ATOM 16600 C CA . GLY E 1 106 ? 17.462 -3.962 -100.086 1.00 100.68 106 GLY E CA 1
ATOM 16601 C C . GLY E 1 106 ? 18.476 -3.747 -101.189 1.00 101.60 106 GLY E C 1
ATOM 16602 O O . GLY E 1 106 ? 18.156 -3.877 -102.370 1.00 104.35 106 GLY E O 1
ATOM 16606 N N . ALA E 1 107 ? 19.710 -3.445 -100.795 1.00 96.63 107 ALA E N 1
ATOM 16607 C CA . ALA E 1 107 ? 20.754 -3.056 -101.733 1.00 95.83 107 ALA E CA 1
ATOM 16608 C C . ALA E 1 107 ? 21.998 -3.920 -101.573 1.00 95.97 107 ALA E C 1
ATOM 16609 O O . ALA E 1 107 ? 22.949 -3.780 -102.343 1.00 96.87 107 ALA E O 1
ATOM 16616 N N . ALA E 1 108 ? 21.987 -4.814 -100.586 1.00 95.36 108 ALA E N 1
ATOM 16617 C CA . ALA E 1 108 ? 23.161 -5.618 -100.264 1.00 95.41 108 ALA E CA 1
ATOM 16618 C C . ALA E 1 108 ? 24.371 -4.701 -100.090 1.00 97.16 108 ALA E C 1
ATOM 16619 O O . ALA E 1 108 ? 24.354 -3.798 -99.257 1.00 94.08 108 ALA E O 1
ATOM 16626 N N . GLN E 1 109 ? 25.407 -4.915 -100.894 1.00 105.87 109 GLN E N 1
ATOM 16627 C CA . GLN E 1 109 ? 26.585 -4.060 -100.873 1.00 107.29 109 GLN E CA 1
ATOM 16628 C C . GLN E 1 109 ? 26.699 -3.257 -102.168 1.00 105.10 109 GLN E C 1
ATOM 16629 O O . GLN E 1 109 ? 27.709 -2.599 -102.406 1.00 105.87 109 GLN E O 1
ATOM 16643 N N . CYS E 1 110 ? 25.643 -3.282 -102.980 1.00 105.36 110 CYS E N 1
ATOM 16644 C CA . CYS E 1 110 ? 25.613 -2.542 -104.245 1.00 111.36 110 CYS E CA 1
ATOM 16645 C C . CYS E 1 110 ? 25.624 -1.023 -104.053 1.00 110.68 110 CYS E C 1
ATOM 16646 O O . CYS E 1 110 ? 25.524 -0.279 -105.031 1.00 113.99 110 CYS E O 1
ATOM 16653 N N . PHE E 1 111 ? 25.740 -0.560 -102.809 1.00 98.85 111 PHE E N 1
ATOM 16654 C CA . PHE E 1 111 ? 25.751 0.875 -102.527 1.00 95.80 111 PHE E CA 1
ATOM 16655 C C . PHE E 1 111 ? 26.665 1.267 -101.367 1.00 94.86 111 PHE E C 1
ATOM 16656 O O . PHE E 1 111 ? 26.807 2.455 -101.073 1.00 94.42 111 PHE E O 1
ATOM 16673 N N . GLY E 1 112 ? 27.274 0.285 -100.707 1.00 94.84 112 GLY E N 1
ATOM 16674 C CA . GLY E 1 112 ? 28.124 0.560 -99.560 1.00 94.36 112 GLY E CA 1
ATOM 16675 C C . GLY E 1 112 ? 27.761 -0.246 -98.325 1.00 96.18 112 GLY E C 1
ATOM 16676 O O . GLY E 1 112 ? 26.881 -1.104 -98.372 1.00 93.71 112 GLY E O 1
ATOM 16680 N N . PRO E 1 113 ? 28.445 0.036 -97.204 1.00 101.36 113 PRO E N 1
ATOM 16681 C CA . PRO E 1 113 ? 28.330 -0.665 -95.920 1.00 100.28 113 PRO E CA 1
ATOM 16682 C C . PRO E 1 113 ? 27.232 -0.118 -95.002 1.00 98.16 113 PRO E C 1
ATOM 16683 O O . PRO E 1 113 ? 27.000 -0.677 -93.927 1.00 100.35 113 PRO E O 1
ATOM 16694 N N . THR E 1 114 ? 26.575 0.961 -95.416 1.00 91.82 114 THR E N 1
ATOM 16695 C CA . THR E 1 114 ? 25.475 1.531 -94.646 1.00 89.27 114 THR E CA 1
ATOM 16696 C C . THR E 1 114 ? 24.168 0.856 -95.052 1.00 90.14 114 THR E C 1
ATOM 16697 O O . THR E 1 114 ? 23.141 1.030 -94.398 1.00 88.86 114 THR E O 1
ATOM 16708 N N . LEU E 1 115 ? 24.225 0.091 -96.142 1.00 92.77 115 LEU E N 1
ATOM 16709 C CA . L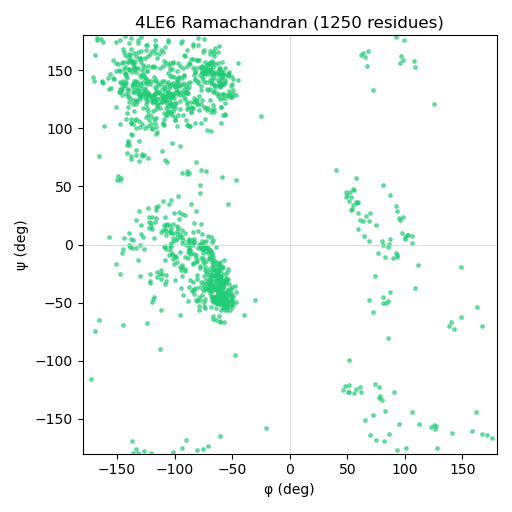EU E 1 115 ? 23.066 -0.608 -96.690 1.00 93.99 115 LEU E CA 1
ATOM 16710 C C . LEU E 1 115 ? 23.281 -2.120 -96.635 1.00 94.96 115 LEU E C 1
ATOM 16711 O O . LEU E 1 115 ? 24.351 -2.585 -96.244 1.00 97.58 115 LEU E O 1
ATOM 16727 N N . GLY E 1 116 ? 22.263 -2.881 -97.027 1.00 92.39 116 GLY E N 1
ATOM 16728 C CA . GLY E 1 116 ? 22.346 -4.333 -97.039 1.00 92.19 116 GLY E CA 1
ATOM 16729 C C . GLY E 1 116 ? 22.111 -4.945 -95.669 1.00 91.24 116 GLY E C 1
ATOM 16730 O O . GLY E 1 116 ? 22.910 -5.762 -95.214 1.00 91.19 116 GLY E O 1
ATOM 16734 N N . VAL E 1 117 ? 21.017 -4.561 -95.016 1.00 90.49 117 VAL E N 1
ATOM 16735 C CA . VAL E 1 117 ? 20.729 -5.035 -93.661 1.00 89.69 117 VAL E CA 1
ATOM 16736 C C . VAL E 1 117 ? 19.305 -5.600 -93.554 1.00 89.79 117 VAL E C 1
ATOM 16737 O O . VAL E 1 117 ? 18.837 -5.906 -92.460 1.00 88.67 117 VAL E O 1
ATOM 16750 N N . VAL E 1 118 ? 18.624 -5.751 -94.688 1.00 92.06 118 VAL E N 1
ATOM 16751 C CA . VAL E 1 118 ? 17.282 -6.336 -94.700 1.00 92.35 118 VAL E CA 1
ATOM 16752 C C . VAL E 1 118 ? 17.283 -7.722 -94.080 1.00 92.06 118 VAL E C 1
ATOM 16753 O O . VAL E 1 118 ? 16.669 -7.940 -93.042 1.00 90.56 118 VAL E O 1
ATOM 16766 N N . GLN E 1 119 ? 17.958 -8.654 -94.748 1.00 93.64 119 GLN E N 1
ATOM 16767 C CA . GLN E 1 119 ? 18.001 -10.054 -94.336 1.00 94.95 119 GLN E CA 1
ATOM 16768 C C . GLN E 1 119 ? 18.398 -10.196 -92.868 1.00 93.16 119 GLN E C 1
ATOM 16769 O O . GLN E 1 119 ? 17.864 -11.044 -92.143 1.00 95.73 119 GLN E O 1
ATOM 16783 N N . THR E 1 120 ? 19.325 -9.348 -92.434 1.00 89.95 120 THR E N 1
ATOM 16784 C CA . THR E 1 120 ? 19.716 -9.289 -91.032 1.00 88.72 120 THR E CA 1
ATOM 16785 C C . THR E 1 120 ? 18.496 -8.935 -90.196 1.00 87.83 120 THR E C 1
ATOM 16786 O O . THR E 1 120 ? 18.125 -9.665 -89.278 1.00 87.57 120 THR E O 1
ATOM 16797 N N . ASN E 1 121 ? 17.868 -7.811 -90.529 1.00 87.67 121 ASN E N 1
ATOM 16798 C CA . ASN E 1 121 ? 16.667 -7.363 -89.836 1.00 86.92 121 ASN E CA 1
ATOM 16799 C C . ASN E 1 121 ? 15.463 -8.255 -90.126 1.00 87.67 121 ASN E C 1
ATOM 16800 O O . ASN E 1 121 ? 14.441 -8.175 -89.436 1.00 86.87 121 ASN E O 1
ATOM 16811 N N . LEU E 1 122 ? 15.590 -9.121 -91.128 1.00 88.94 122 LEU E N 1
ATOM 16812 C CA . LEU E 1 122 ? 14.522 -10.050 -91.461 1.00 90.47 122 LEU E CA 1
ATOM 16813 C C . LEU E 1 122 ? 14.552 -11.209 -90.490 1.00 90.04 122 LEU E C 1
ATOM 16814 O O . LEU E 1 122 ? 13.553 -11.497 -89.827 1.00 89.91 122 LEU E O 1
ATOM 16830 N N . LYS E 1 123 ? 15.695 -11.884 -90.413 1.00 89.02 123 LYS E N 1
ATOM 16831 C CA . LYS E 1 123 ? 15.820 -13.018 -89.504 1.00 88.63 123 LYS E CA 1
ATOM 16832 C C . LYS E 1 123 ? 15.469 -12.603 -88.077 1.00 87.32 123 LYS E C 1
ATOM 16833 O O . LYS E 1 123 ? 14.937 -13.395 -87.300 1.00 87.11 123 LYS E O 1
ATOM 16852 N N . ALA E 1 124 ? 15.755 -11.344 -87.758 1.00 86.69 124 ALA E N 1
ATOM 16853 C CA . ALA E 1 124 ? 15.531 -10.795 -86.426 1.00 85.37 124 ALA E CA 1
ATOM 16854 C C . ALA E 1 124 ? 14.047 -10.679 -86.090 1.00 84.99 124 ALA E C 1
ATOM 16855 O O . ALA E 1 124 ? 13.668 -10.718 -84.920 1.00 84.10 124 ALA E O 1
ATOM 16862 N N . SER E 1 125 ? 13.215 -10.534 -87.117 1.00 85.70 125 SER E N 1
ATOM 16863 C CA . SER E 1 125 ? 11.781 -10.338 -86.922 1.00 85.55 125 SER E CA 1
ATOM 16864 C C . SER E 1 125 ? 11.047 -11.665 -86.708 1.00 86.72 125 SER E C 1
ATOM 16865 O O . SER E 1 125 ? 9.818 -11.694 -86.609 1.00 85.71 125 SER E O 1
ATOM 16873 N N . GLY E 1 126 ? 11.802 -12.759 -86.631 1.00 89.91 126 GLY E N 1
ATOM 16874 C CA . GLY E 1 126 ? 11.224 -14.075 -86.423 1.00 91.81 126 GLY E CA 1
ATOM 16875 C C . GLY E 1 126 ? 10.815 -14.746 -87.722 1.00 93.77 126 GLY E C 1
ATOM 16876 O O . GLY E 1 126 ? 9.747 -15.351 -87.815 1.00 91.44 126 GLY E O 1
ATOM 16880 N N . TYR E 1 127 ? 11.670 -14.638 -88.731 1.00 100.15 127 TYR E N 1
ATOM 16881 C CA . TYR E 1 127 ? 11.426 -15.294 -90.009 1.00 109.76 127 TYR E CA 1
ATOM 16882 C C . TYR E 1 127 ? 12.737 -15.797 -90.589 1.00 114.59 127 TYR E C 1
ATOM 16883 O O . TYR E 1 127 ? 13.796 -15.633 -89.985 1.00 116.95 127 TYR E O 1
ATOM 16901 N N . GLN E 1 128 ? 12.654 -16.428 -91.754 1.00 115.37 128 GLN E N 1
ATOM 16902 C CA . GLN E 1 128 ? 13.833 -16.917 -92.453 1.00 112.33 128 GLN E CA 1
ATOM 16903 C C . GLN E 1 128 ? 13.647 -16.730 -93.958 1.00 107.04 128 GLN E C 1
ATOM 16904 O O . GLN E 1 128 ? 12.524 -16.797 -94.453 1.00 110.84 128 GLN E O 1
ATOM 16918 N N . PRO E 1 129 ? 14.746 -16.482 -94.690 1.00 97.04 129 PRO E N 1
ATOM 16919 C CA . PRO E 1 129 ? 14.640 -16.256 -96.138 1.00 96.01 129 PRO E CA 1
ATOM 16920 C C . PRO E 1 129 ? 13.965 -17.421 -96.855 1.00 100.93 129 PRO E C 1
ATOM 16921 O O . PRO E 1 129 ? 13.053 -17.216 -97.656 1.00 97.58 129 PRO E O 1
ATOM 16932 N N . GLU E 1 130 ? 14.417 -18.632 -96.543 1.00 114.70 130 GLU E N 1
ATOM 16933 C CA . GLU E 1 130 ? 13.911 -19.852 -97.170 1.00 122.53 130 GLU E CA 1
ATOM 16934 C C . GLU E 1 130 ? 12.390 -19.992 -97.063 1.00 118.68 130 GLU E C 1
ATOM 16935 O O . GLU E 1 130 ? 11.767 -20.682 -97.871 1.00 120.99 130 GLU E O 1
ATOM 16947 N N . GLN E 1 131 ? 11.796 -19.331 -96.075 1.00 110.17 131 GLN E N 1
ATOM 16948 C CA . GLN E 1 131 ? 10.350 -19.373 -95.894 1.00 106.12 131 GLN E CA 1
ATOM 16949 C C . GLN E 1 131 ? 9.640 -18.541 -96.956 1.00 107.46 131 GLN E C 1
ATOM 16950 O O . GLN E 1 131 ? 8.458 -18.749 -97.233 1.00 106.88 131 GLN E O 1
ATOM 16964 N N . VAL E 1 132 ? 10.366 -17.597 -97.546 1.00 111.38 132 VAL E N 1
ATOM 16965 C CA . VAL E 1 132 ? 9.769 -16.654 -98.484 1.00 116.05 132 VAL E CA 1
ATOM 16966 C C . VAL E 1 132 ? 9.540 -17.294 -99.847 1.00 124.09 132 VAL E C 1
ATOM 16967 O O . VAL E 1 132 ? 10.400 -18.006 -100.371 1.00 124.54 132 VAL E O 1
ATOM 16980 N N . ASP E 1 133 ? 8.368 -17.023 -100.413 1.00 131.31 133 ASP E N 1
ATOM 16981 C CA . ASP E 1 133 ? 8.018 -17.489 -101.748 1.00 138.75 133 ASP E CA 1
ATOM 16982 C C . ASP E 1 133 ? 7.913 -16.305 -102.707 1.00 145.04 133 ASP E C 1
ATOM 16983 O O . ASP E 1 133 ? 8.900 -15.914 -103.321 1.00 144.67 133 ASP E O 1
ATOM 16992 N N . THR E 1 134 ? 6.725 -15.725 -102.825 1.00 150.51 134 THR E N 1
ATOM 16993 C CA . THR E 1 134 ? 6.518 -14.594 -103.723 1.00 150.54 134 THR E CA 1
ATOM 16994 C C . THR E 1 134 ? 7.442 -13.430 -103.373 1.00 137.48 134 THR E C 1
ATOM 16995 O O . THR E 1 134 ? 7.656 -13.127 -102.197 1.00 147.20 134 THR E O 1
ATOM 17006 N N . VAL E 1 135 ? 7.985 -12.787 -104.403 1.00 109.96 135 VAL E N 1
ATOM 17007 C CA . VAL E 1 135 ? 8.869 -11.641 -104.223 1.00 101.95 135 VAL E CA 1
ATOM 17008 C C . VAL E 1 135 ? 8.558 -10.580 -105.268 1.00 103.60 135 VAL E C 1
ATOM 17009 O O . VAL E 1 135 ? 9.179 -10.535 -106.330 1.00 103.73 135 VAL E O 1
ATOM 17022 N N . LEU E 1 136 ? 7.581 -9.734 -104.962 1.00 106.95 136 LEU E N 1
ATOM 17023 C CA . LEU E 1 136 ? 7.284 -8.583 -105.797 1.00 110.86 136 LEU E CA 1
ATOM 17024 C C . LEU E 1 136 ? 8.477 -7.649 -105.744 1.00 115.44 136 LEU E C 1
ATOM 17025 O O . LEU E 1 136 ? 9.169 -7.574 -104.728 1.00 116.01 136 LEU E O 1
ATOM 17041 N N . LEU E 1 137 ? 8.714 -6.942 -106.841 1.00 118.33 137 LEU E N 1
ATOM 17042 C CA . LEU E 1 137 ? 9.854 -6.046 -106.943 1.00 117.75 137 LEU E CA 1
ATOM 17043 C C . LEU E 1 137 ? 9.413 -4.759 -107.625 1.00 119.44 137 LEU E C 1
ATOM 17044 O O . LEU E 1 137 ? 9.366 -4.690 -108.853 1.00 120.07 137 LEU E O 1
ATOM 17060 N N . THR E 1 138 ? 9.072 -3.766 -106.801 1.00 120.10 138 THR E N 1
ATOM 17061 C CA . THR E 1 138 ? 8.604 -2.446 -107.243 1.00 120.59 138 THR E CA 1
ATOM 17062 C C . THR E 1 138 ? 9.185 -2.021 -108.586 1.00 116.59 138 THR E C 1
ATOM 17063 O O . THR E 1 138 ? 8.463 -1.578 -109.482 1.00 118.85 138 THR E O 1
ATOM 17074 N N . HIS E 1 139 ? 10.498 -2.165 -108.708 1.00 107.07 139 HIS E N 1
ATOM 17075 C CA . HIS E 1 139 ? 11.198 -1.908 -109.953 1.00 104.94 139 HIS E CA 1
ATOM 17076 C C . HIS E 1 139 ? 12.614 -2.439 -109.790 1.00 105.50 139 HIS E C 1
ATOM 17077 O O . HIS E 1 139 ? 13.069 -2.675 -108.673 1.00 103.40 139 HIS E O 1
ATOM 17091 N N . LEU E 1 140 ? 13.309 -2.625 -110.903 1.00 110.01 140 LEU E N 1
ATOM 17092 C CA . LEU E 1 140 ? 14.556 -3.380 -110.906 1.00 110.89 140 LEU E CA 1
ATOM 17093 C C . LEU E 1 140 ? 15.770 -2.585 -110.423 1.00 111.00 140 LEU E C 1
ATOM 17094 O O . LEU E 1 140 ? 16.903 -3.040 -110.574 1.00 116.43 140 LEU E O 1
ATOM 17110 N N . HIS E 1 141 ? 15.545 -1.410 -109.840 1.00 105.07 141 HIS E N 1
ATOM 17111 C CA . HIS E 1 141 ? 16.651 -0.606 -109.321 1.00 102.83 141 HIS E CA 1
ATOM 17112 C C . HIS E 1 141 ? 17.448 -1.370 -108.264 1.00 101.95 141 HIS E C 1
ATOM 17113 O O . HIS E 1 141 ? 16.928 -2.290 -107.628 1.00 101.41 141 HIS E O 1
ATOM 17128 N N . PRO E 1 142 ? 18.712 -0.967 -108.057 1.00 101.50 142 PRO E N 1
ATOM 17129 C CA . PRO E 1 142 ? 19.640 -1.738 -107.222 1.00 100.77 142 PRO E CA 1
ATOM 17130 C C . PRO E 1 142 ? 19.179 -1.844 -105.776 1.00 99.31 142 PRO E C 1
ATOM 17131 O O . PRO E 1 142 ? 19.332 -2.895 -105.157 1.00 98.98 142 PRO E O 1
ATOM 17142 N N . ASP E 1 143 ? 18.598 -0.768 -105.254 1.00 98.93 143 ASP E N 1
ATOM 17143 C CA . ASP E 1 143 ? 18.160 -0.735 -103.862 1.00 97.29 143 ASP E CA 1
ATOM 17144 C C . ASP E 1 143 ? 16.848 -1.501 -103.652 1.00 97.66 143 ASP E C 1
ATOM 17145 O O . ASP E 1 143 ? 16.167 -1.320 -102.636 1.00 96.39 143 ASP E O 1
ATOM 17154 N N . HIS E 1 144 ? 16.503 -2.361 -104.610 1.00 98.89 144 HIS E N 1
ATOM 17155 C CA . HIS E 1 144 ? 15.288 -3.169 -104.535 1.00 99.80 144 HIS E CA 1
ATOM 17156 C C . HIS E 1 144 ? 15.513 -4.593 -105.033 1.00 102.07 144 HIS E C 1
ATOM 17157 O O . HIS E 1 144 ? 14.584 -5.401 -105.018 1.00 102.60 144 HIS E O 1
ATOM 17171 N N . ALA E 1 145 ? 16.736 -4.905 -105.461 1.00 103.79 145 ALA E N 1
ATOM 17172 C CA . ALA E 1 145 ? 17.016 -6.202 -106.075 1.00 104.31 145 ALA E CA 1
ATOM 17173 C C . ALA E 1 145 ? 18.424 -6.740 -105.803 1.00 102.45 145 ALA E C 1
ATOM 17174 O O . ALA E 1 145 ? 18.635 -7.949 -105.849 1.00 103.09 145 ALA E O 1
ATOM 17181 N N . CYS E 1 146 ? 19.387 -5.862 -105.530 1.00 100.95 146 CYS E N 1
ATOM 17182 C CA . CYS E 1 146 ? 20.757 -6.312 -105.261 1.00 100.66 146 CYS E CA 1
ATOM 17183 C C . CYS E 1 146 ? 20.811 -7.226 -104.038 1.00 101.98 146 CYS E C 1
ATOM 17184 O O . CYS E 1 146 ? 21.669 -8.105 -103.944 1.00 100.03 146 CYS E O 1
ATOM 17191 N N . GLY E 1 147 ? 19.880 -7.020 -103.112 1.00 109.07 147 GLY E N 1
ATOM 17192 C CA . GLY E 1 147 ? 19.806 -7.821 -101.904 1.00 109.40 147 GLY E CA 1
ATOM 17193 C C . GLY E 1 147 ? 19.364 -9.249 -102.164 1.00 106.40 147 GLY E C 1
ATOM 17194 O O . GLY E 1 147 ? 19.356 -10.076 -101.253 1.00 107.26 147 GLY E O 1
ATOM 17198 N N . LEU E 1 148 ? 19.006 -9.543 -103.411 1.00 101.33 148 LEU E N 1
ATOM 17199 C CA . LEU E 1 148 ? 18.546 -10.877 -103.781 1.00 100.61 148 LEU E CA 1
ATOM 17200 C C . LEU E 1 148 ? 19.715 -11.853 -103.931 1.00 101.52 148 LEU E C 1
ATOM 17201 O O . LEU E 1 148 ? 19.513 -13.027 -104.234 1.00 101.85 148 LEU E O 1
ATOM 17217 N N . VAL E 1 149 ? 20.933 -11.366 -103.708 1.00 103.25 149 VAL E N 1
ATOM 17218 C CA . VAL E 1 149 ? 22.124 -12.202 -103.818 1.00 105.37 149 VAL E CA 1
ATOM 17219 C C . VAL E 1 149 ? 23.129 -11.885 -102.709 1.00 106.98 149 VAL E C 1
ATOM 17220 O O . VAL E 1 149 ? 23.423 -10.720 -102.431 1.00 103.67 149 VAL E O 1
ATOM 17233 N N . ASN E 1 150 ? 23.648 -12.935 -102.080 1.00 112.16 150 ASN E N 1
ATOM 17234 C CA . ASN E 1 150 ? 24.641 -12.792 -101.021 1.00 113.12 150 ASN E CA 1
ATOM 17235 C C . ASN E 1 150 ? 26.039 -12.550 -101.581 1.00 111.45 150 ASN E C 1
ATOM 17236 O O . ASN E 1 150 ? 26.239 -12.547 -102.795 1.00 116.27 150 ASN E O 1
ATOM 17247 N N . ALA E 1 151 ? 27.002 -12.356 -100.686 1.00 103.99 151 ALA E N 1
ATOM 17248 C CA . ALA E 1 151 ? 28.354 -11.970 -101.072 1.00 103.08 151 ALA E CA 1
ATOM 17249 C C . ALA E 1 151 ? 29.167 -13.129 -101.652 1.00 109.43 151 ALA E C 1
ATOM 17250 O O . ALA E 1 151 ? 30.342 -12.958 -101.978 1.00 105.84 151 ALA E O 1
ATOM 17257 N N . ASP E 1 152 ? 28.541 -14.297 -101.782 1.00 121.32 152 ASP E N 1
ATOM 17258 C CA . ASP E 1 152 ? 29.181 -15.449 -102.416 1.00 128.15 152 ASP E CA 1
ATOM 17259 C C . ASP E 1 152 ? 28.264 -16.067 -103.472 1.00 126.08 152 ASP E C 1
ATOM 17260 O O . ASP E 1 152 ? 28.329 -17.267 -103.744 1.00 133.15 152 ASP E O 1
ATOM 17269 N N . GLY E 1 153 ? 27.407 -15.236 -104.059 1.00 112.30 153 GLY E N 1
ATOM 17270 C CA . GLY E 1 153 ? 26.533 -15.667 -105.136 1.00 106.65 153 GLY E CA 1
ATOM 17271 C C . GLY E 1 153 ? 25.346 -16.480 -104.655 1.00 107.40 153 GLY E C 1
ATOM 17272 O O . GLY E 1 153 ? 24.450 -16.797 -105.438 1.00 106.07 153 GLY E O 1
ATOM 17276 N N . SER E 1 154 ? 25.339 -16.814 -103.367 1.00 114.36 154 SER E N 1
ATOM 17277 C CA . SER E 1 154 ? 24.255 -17.591 -102.778 1.00 121.00 154 SER E CA 1
ATOM 17278 C C . SER E 1 154 ? 22.942 -16.829 -102.931 1.00 123.76 154 SER E C 1
ATOM 17279 O O . SER E 1 154 ? 22.853 -15.671 -102.518 1.00 125.63 154 SER E O 1
ATOM 17287 N N . PRO E 1 155 ? 21.918 -17.463 -103.531 1.00 122.95 155 PRO E N 1
ATOM 17288 C CA . PRO E 1 155 ? 20.649 -16.734 -103.628 1.00 120.69 155 PRO E CA 1
ATOM 17289 C C . PRO E 1 155 ? 20.077 -16.523 -102.232 1.00 114.95 155 PRO E C 1
ATOM 17290 O O . PRO E 1 155 ? 19.734 -17.494 -101.560 1.00 119.46 155 PRO E O 1
ATOM 17301 N N . ALA E 1 156 ? 20.005 -15.271 -101.798 1.00 103.29 156 ALA E N 1
ATOM 17302 C CA . ALA E 1 156 ? 19.625 -14.956 -100.424 1.00 99.18 156 ALA E CA 1
ATOM 17303 C C . ALA E 1 156 ? 18.223 -15.465 -100.085 1.00 99.96 156 ALA E C 1
ATOM 17304 O O . ALA E 1 156 ? 17.959 -15.850 -98.943 1.00 98.31 156 ALA E O 1
ATOM 17311 N N . TYR E 1 157 ? 17.341 -15.488 -101.084 1.00 104.69 157 TYR E N 1
ATOM 17312 C CA . TYR E 1 157 ? 15.946 -15.896 -100.892 1.00 108.88 157 TYR E CA 1
ATOM 17313 C C . TYR E 1 157 ? 15.559 -17.013 -101.872 1.00 114.58 157 TYR E C 1
ATOM 17314 O O . TYR E 1 157 ? 14.889 -16.757 -102.872 1.00 110.31 157 TYR E O 1
ATOM 17332 N N . PRO E 1 158 ? 15.990 -18.258 -101.585 1.00 125.51 158 PRO E N 1
ATOM 17333 C CA . PRO E 1 158 ? 15.773 -19.452 -102.417 1.00 130.66 158 PRO E CA 1
ATOM 17334 C C . PRO E 1 158 ? 14.342 -19.687 -102.938 1.00 129.75 158 PRO E C 1
ATOM 17335 O O . PRO E 1 158 ? 14.000 -19.126 -103.977 1.00 136.62 158 PRO E O 1
ATOM 17346 N N . ASN E 1 159 ? 13.536 -20.493 -102.246 1.00 135.32 159 ASN E N 1
ATOM 17347 C CA . ASN E 1 159 ? 12.263 -20.985 -102.785 1.00 131.44 159 ASN E CA 1
ATOM 17348 C C . ASN E 1 159 ? 11.300 -19.867 -103.166 1.00 127.84 159 ASN E C 1
ATOM 17349 O O . ASN E 1 159 ? 10.172 -19.833 -102.683 1.00 125.41 159 ASN E O 1
ATOM 17360 N N . ALA E 1 160 ? 11.730 -18.986 -104.065 1.00 128.63 160 ALA E N 1
ATOM 17361 C CA . ALA E 1 160 ? 11.031 -17.729 -104.293 1.00 129.51 160 ALA E CA 1
ATOM 17362 C C . ALA E 1 160 ? 10.499 -17.588 -105.717 1.00 132.56 160 ALA E C 1
ATOM 17363 O O . ALA E 1 160 ? 11.259 -17.648 -106.683 1.00 127.19 160 ALA E O 1
ATOM 17370 N N . THR E 1 161 ? 9.186 -17.393 -105.832 1.00 141.95 161 THR E N 1
ATOM 17371 C CA . THR E 1 161 ? 8.547 -17.114 -107.115 1.00 146.32 161 THR E CA 1
ATOM 17372 C C . THR E 1 161 ? 8.714 -15.631 -107.435 1.00 140.00 161 THR E C 1
ATOM 17373 O O . THR E 1 161 ? 7.758 -14.856 -107.383 1.00 145.68 161 THR E O 1
ATOM 17384 N N . VAL E 1 162 ? 9.945 -15.245 -107.753 1.00 124.62 162 VAL E N 1
ATOM 17385 C CA . VAL E 1 162 ? 10.275 -13.849 -108.016 1.00 117.72 162 VAL E CA 1
ATOM 17386 C C . VAL E 1 162 ? 9.477 -13.316 -109.199 1.00 120.07 162 VAL E C 1
ATOM 17387 O O . VAL E 1 162 ? 9.212 -14.041 -110.161 1.00 118.61 162 VAL E O 1
ATOM 17400 N N . GLU E 1 163 ? 9.111 -12.040 -109.121 1.00 128.94 163 GLU E N 1
ATOM 17401 C CA . GLU E 1 163 ? 8.314 -11.399 -110.160 1.00 135.51 163 GLU E CA 1
ATOM 17402 C C . GLU E 1 163 ? 9.105 -10.289 -110.839 1.00 140.01 163 GLU E C 1
ATOM 17403 O O . GLU E 1 163 ? 10.094 -9.796 -110.297 1.00 139.84 163 GLU E O 1
ATOM 17415 N N . VAL E 1 164 ? 8.661 -9.904 -112.032 1.00 142.03 164 VAL E N 1
ATOM 17416 C CA . VAL E 1 164 ? 9.305 -8.841 -112.791 1.00 144.19 164 VAL E CA 1
ATOM 17417 C C . VAL E 1 164 ? 8.244 -7.975 -113.475 1.00 151.40 164 VAL E C 1
ATOM 17418 O O . VAL E 1 164 ? 7.321 -8.504 -114.097 1.00 147.19 164 VAL E O 1
ATOM 17431 N N . PRO E 1 165 ? 8.367 -6.639 -113.364 1.00 164.54 165 PRO E N 1
ATOM 17432 C CA . PRO E 1 165 ? 7.403 -5.753 -114.029 1.00 168.98 165 PRO E CA 1
ATOM 17433 C C . PRO E 1 165 ? 7.632 -5.676 -115.541 1.00 164.70 165 PRO E C 1
ATOM 17434 O O . PRO E 1 165 ? 8.502 -6.379 -116.059 1.00 171.09 165 PRO E O 1
ATOM 17445 N N . GLN E 1 166 ? 6.865 -4.835 -116.232 1.00 150.49 166 GLN E N 1
ATOM 17446 C CA . GLN E 1 166 ? 6.936 -4.734 -117.692 1.00 142.63 166 GLN E CA 1
ATOM 17447 C C . GLN E 1 166 ? 6.666 -6.091 -118.338 1.00 138.08 166 GLN E C 1
ATOM 17448 O O . GLN E 1 166 ? 5.529 -6.564 -118.358 1.00 136.86 166 GLN E O 1
ATOM 17460 N N . LEU E 1 214 ? -3.413 -10.939 -109.154 1.00 122.67 214 LEU E N 1
ATOM 17461 C CA . LEU E 1 214 ? -2.214 -11.702 -108.822 1.00 122.28 214 LEU E CA 1
ATOM 17462 C C . LEU E 1 214 ? -2.533 -12.804 -107.807 1.00 126.82 214 LEU E C 1
ATOM 17463 O O . LEU E 1 214 ? -3.292 -13.726 -108.106 1.00 123.15 214 LEU E O 1
ATOM 17478 N N . LEU E 1 215 ? -1.960 -12.698 -106.610 1.00 140.76 215 LEU E N 1
ATOM 17479 C CA . LEU E 1 215 ? -2.122 -13.710 -105.574 1.00 150.86 215 LEU E CA 1
ATOM 17480 C C . LEU E 1 215 ? -3.029 -13.179 -104.466 1.00 150.13 215 LEU E C 1
ATOM 17481 O O . LEU E 1 215 ? -3.136 -11.967 -104.300 1.00 153.48 215 LEU E O 1
ATOM 17497 N N . PRO E 1 216 ? -3.679 -14.086 -103.710 1.00 143.88 216 PRO E N 1
ATOM 17498 C CA . PRO E 1 216 ? -4.711 -13.799 -102.702 1.00 141.21 216 PRO E CA 1
ATOM 17499 C C . PRO E 1 216 ? -4.666 -12.403 -102.076 1.00 142.26 216 PRO E C 1
ATOM 17500 O O . PRO E 1 216 ? -3.740 -12.084 -101.330 1.00 138.43 216 PRO E O 1
ATOM 17511 N N . GLY E 1 217 ? -5.662 -11.582 -102.400 1.00 148.50 217 GLY E N 1
ATOM 17512 C CA . GLY E 1 217 ? -5.737 -10.219 -101.903 1.00 149.91 217 GLY E CA 1
ATOM 17513 C C . GLY E 1 217 ? -4.853 -9.283 -102.705 1.00 148.42 217 GLY E C 1
ATOM 17514 O O . GLY E 1 217 ? -5.268 -8.186 -103.080 1.00 148.49 217 GLY E O 1
ATOM 17518 N N . VAL E 1 218 ? -3.630 -9.729 -102.976 1.00 145.83 218 VAL E N 1
ATOM 17519 C CA . VAL E 1 218 ? -2.670 -8.931 -103.723 1.00 144.55 218 VAL E CA 1
ATOM 17520 C C . VAL E 1 218 ? -3.141 -8.818 -105.165 1.00 148.41 218 VAL E C 1
ATOM 17521 O O . VAL E 1 218 ? -3.802 -9.717 -105.687 1.00 152.95 218 VAL E O 1
ATOM 17534 N N . SER E 1 219 ? -2.801 -7.712 -105.811 1.00 145.61 219 SER E N 1
ATOM 17535 C CA . SER E 1 219 ? -3.245 -7.484 -107.173 1.00 145.10 219 SER E CA 1
ATOM 17536 C C . SER E 1 219 ? -2.404 -6.410 -107.850 1.00 148.36 219 SER E C 1
ATOM 17537 O O . SER E 1 219 ? -2.043 -5.404 -107.238 1.00 148.42 219 SER E O 1
ATOM 17545 N N . LEU E 1 220 ? -2.077 -6.666 -109.112 1.00 150.59 220 LEU E N 1
ATOM 17546 C CA . LEU E 1 220 ? -1.305 -5.747 -109.945 1.00 150.28 220 LEU E CA 1
ATOM 17547 C C . LEU E 1 220 ? -1.797 -4.298 -109.867 1.00 146.32 220 LEU E C 1
ATOM 17548 O O . LEU E 1 220 ? -2.985 -4.020 -110.028 1.00 153.07 220 LEU E O 1
ATOM 17564 N N . VAL E 1 221 ? -0.864 -3.387 -109.604 1.00 133.78 221 VAL E N 1
ATOM 17565 C CA . VAL E 1 221 ? -1.145 -1.954 -109.532 1.00 127.83 221 VAL E CA 1
ATOM 17566 C C . VAL E 1 221 ? 0.072 -1.214 -110.075 1.00 132.53 221 VAL E C 1
ATOM 17567 O O . VAL E 1 221 ? 1.200 -1.558 -109.744 1.00 125.14 221 VAL E O 1
ATOM 17580 N N . ALA E 1 222 ? -0.151 -0.198 -110.902 1.00 149.63 222 ALA E N 1
ATOM 17581 C CA . ALA E 1 222 ? 0.944 0.396 -111.667 1.00 155.32 222 ALA E CA 1
ATOM 17582 C C . ALA E 1 222 ? 0.869 1.915 -111.752 1.00 146.84 222 ALA E C 1
ATOM 17583 O O . ALA E 1 222 ? -0.210 2.507 -111.724 1.00 154.65 222 ALA E O 1
ATOM 17590 N N . SER E 1 223 ? 2.042 2.531 -111.859 1.00 125.34 223 SER E N 1
ATOM 17591 C CA . SER E 1 223 ? 2.164 3.980 -111.908 1.00 120.41 223 SER E CA 1
ATOM 17592 C C . SER E 1 223 ? 3.571 4.339 -112.391 1.00 121.57 223 SER E C 1
ATOM 17593 O O . SER E 1 223 ? 4.429 4.722 -111.597 1.00 119.16 223 SER E O 1
ATOM 17601 N N . PRO E 1 224 ? 3.814 4.203 -113.706 1.00 128.61 224 PRO E N 1
ATOM 17602 C CA . PRO E 1 224 ? 5.146 4.413 -114.289 1.00 131.00 224 PRO E CA 1
ATOM 17603 C C . PRO E 1 224 ? 5.622 5.862 -114.198 1.00 130.19 224 PRO E C 1
ATOM 17604 O O . PRO E 1 224 ? 4.807 6.779 -114.255 1.00 131.78 224 PRO E O 1
ATOM 17615 N N . GLY E 1 225 ? 6.931 6.057 -114.063 1.00 127.11 225 GLY E N 1
ATOM 17616 C CA . GLY E 1 225 ? 7.500 7.385 -113.917 1.00 127.11 225 GLY E CA 1
ATOM 17617 C C . GLY E 1 225 ? 8.909 7.334 -113.363 1.00 126.97 225 GLY E C 1
ATOM 17618 O O . GLY E 1 225 ? 9.838 7.891 -113.949 1.00 132.70 225 GLY E O 1
ATOM 17622 N N . HIS E 1 226 ? 9.063 6.667 -112.224 1.00 119.87 226 HIS E N 1
ATOM 17623 C CA . HIS E 1 226 ? 10.369 6.468 -111.615 1.00 117.42 226 HIS E CA 1
ATOM 17624 C C . HIS E 1 226 ? 11.233 5.649 -112.564 1.00 118.15 226 HIS E C 1
ATOM 17625 O O . HIS E 1 226 ? 12.391 5.980 -112.822 1.00 117.41 226 HIS E O 1
ATOM 17639 N N . THR E 1 227 ? 10.641 4.569 -113.067 1.00 120.29 227 THR E N 1
ATOM 17640 C CA . THR E 1 227 ? 11.216 3.765 -114.138 1.00 119.82 227 THR E CA 1
ATOM 17641 C C . THR E 1 227 ? 10.099 3.481 -115.132 1.00 120.59 227 THR E C 1
ATOM 17642 O O . THR E 1 227 ? 8.921 3.665 -114.810 1.00 120.45 227 THR E O 1
ATOM 17653 N N . PRO E 1 228 ? 10.459 3.030 -116.345 1.00 120.52 228 PRO E N 1
ATOM 17654 C CA . PRO E 1 228 ? 9.449 2.677 -117.347 1.00 123.04 228 PRO E CA 1
ATOM 17655 C C . PRO E 1 228 ? 8.566 1.555 -116.827 1.00 128.07 228 PRO E C 1
ATOM 17656 O O . PRO E 1 228 ? 7.363 1.528 -117.088 1.00 126.99 228 PRO E O 1
ATOM 17667 N N . GLY E 1 229 ? 9.180 0.644 -116.079 1.00 135.29 229 GLY E N 1
ATOM 17668 C CA . GLY E 1 229 ? 8.485 -0.500 -115.524 1.00 140.26 229 GLY E CA 1
ATOM 17669 C C . GLY E 1 229 ? 8.241 -0.334 -114.040 1.00 141.52 229 GLY E C 1
ATOM 17670 O O . GLY E 1 229 ? 8.281 -1.310 -113.292 1.00 145.31 229 GLY E O 1
ATOM 17674 N N . HIS E 1 230 ? 7.993 0.900 -113.609 1.00 138.24 230 HIS E N 1
ATOM 17675 C CA . HIS E 1 230 ? 7.734 1.164 -112.195 1.00 136.38 230 HIS E CA 1
ATOM 17676 C C . HIS E 1 230 ? 6.279 0.914 -111.839 1.00 136.20 230 HIS E C 1
ATOM 17677 O O . HIS E 1 230 ? 5.374 1.582 -112.341 1.00 133.82 230 HIS E O 1
ATOM 17692 N N . THR E 1 231 ? 6.072 -0.042 -110.946 1.00 138.46 231 THR E N 1
ATOM 17693 C CA . THR E 1 231 ? 4.742 -0.423 -110.516 1.00 141.15 231 THR E CA 1
ATOM 17694 C C . THR E 1 231 ? 4.668 -0.328 -109.001 1.00 136.76 231 THR E C 1
ATOM 17695 O O . THR E 1 231 ? 5.680 -0.108 -108.334 1.00 141.14 231 THR E O 1
ATOM 17706 N N . SER E 1 232 ? 3.462 -0.487 -108.467 1.00 126.43 232 SER E N 1
ATOM 17707 C CA . SER E 1 232 ? 3.252 -0.531 -107.026 1.00 120.23 232 SER E CA 1
ATOM 17708 C C . SER E 1 232 ? 2.477 -1.800 -106.716 1.00 121.27 232 SER E C 1
ATOM 17709 O O . SER E 1 232 ? 2.209 -2.594 -107.612 1.00 122.75 232 SER E O 1
ATOM 17717 N N . TYR E 1 233 ? 2.138 -2.014 -105.451 1.00 122.52 233 TYR E N 1
ATOM 17718 C CA . TYR E 1 233 ? 1.367 -3.195 -105.077 1.00 123.69 233 TYR E CA 1
ATOM 17719 C C . TYR E 1 233 ? 0.407 -2.882 -103.936 1.00 122.26 233 TYR E C 1
ATOM 17720 O O . TYR E 1 233 ? 0.735 -2.129 -103.019 1.00 124.09 233 TYR E O 1
ATOM 17738 N N . LEU E 1 234 ? -0.787 -3.461 -104.022 1.00 119.92 234 LEU E N 1
ATOM 17739 C CA . LEU E 1 234 ? -1.871 -3.179 -103.092 1.00 121.93 234 LEU E CA 1
ATOM 17740 C C . LEU E 1 234 ? -2.178 -4.411 -102.249 1.00 127.18 234 LEU E C 1
ATOM 17741 O O . LEU E 1 234 ? -1.964 -5.543 -102.686 1.00 131.45 234 LEU E O 1
ATOM 17757 N N . PHE E 1 235 ? -2.680 -4.179 -101.040 1.00 127.25 235 PHE E N 1
ATOM 17758 C CA . PHE E 1 235 ? -3.060 -5.252 -100.130 1.00 127.79 235 PHE E CA 1
ATOM 17759 C C . PHE E 1 235 ? -4.392 -4.911 -99.467 1.00 130.85 235 PHE E C 1
ATOM 17760 O O . PHE E 1 235 ? -4.608 -3.775 -99.046 1.00 131.29 235 PHE E O 1
ATOM 17777 N N . LYS E 1 236 ? -5.284 -5.895 -99.388 1.00 133.59 236 LYS E N 1
ATOM 17778 C CA . LYS E 1 236 ? -6.625 -5.685 -98.847 1.00 134.16 236 LYS E CA 1
ATOM 17779 C C . LYS E 1 236 ? -7.053 -6.842 -97.950 1.00 130.25 236 LYS E C 1
ATOM 17780 O O . LYS E 1 236 ? -7.029 -8.000 -98.369 1.00 134.55 236 LYS E O 1
ATOM 17799 N N . SER E 1 237 ? -7.4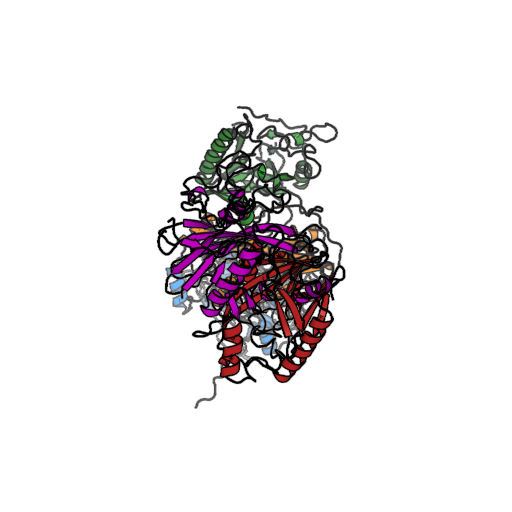47 -6.520 -96.721 1.00 119.61 237 SER E N 1
ATOM 17800 C CA . SER E 1 237 ? -7.962 -7.520 -95.792 1.00 117.06 237 SER E CA 1
ATOM 17801 C C . SER E 1 237 ? -8.837 -6.875 -94.723 1.00 118.08 237 SER E C 1
ATOM 17802 O O . SER E 1 237 ? -8.468 -5.858 -94.137 1.00 116.63 237 SER E O 1
ATOM 17810 N N . GLY E 1 238 ? -9.999 -7.474 -94.477 1.00 122.41 238 GLY E N 1
ATOM 17811 C CA . GLY E 1 238 ? -10.915 -6.993 -93.458 1.00 125.55 238 GLY E CA 1
ATOM 17812 C C . GLY E 1 238 ? -11.488 -5.616 -93.743 1.00 125.27 238 GLY E C 1
ATOM 17813 O O . GLY E 1 238 ? -12.166 -5.038 -92.891 1.00 126.91 238 GLY E O 1
ATOM 17817 N N . GLY E 1 239 ? -11.219 -5.092 -94.937 1.00 120.89 239 GLY E N 1
ATOM 17818 C CA . GLY E 1 239 ? -11.741 -3.802 -95.353 1.00 120.99 239 GLY E CA 1
ATOM 17819 C C . GLY E 1 239 ? -10.694 -2.702 -95.358 1.00 123.28 239 GLY E C 1
ATOM 17820 O O . GLY E 1 239 ? -10.999 -1.550 -95.666 1.00 122.08 239 GLY E O 1
ATOM 17824 N N . GLN E 1 240 ? -9.458 -3.058 -95.022 1.00 129.39 240 GLN E N 1
ATOM 17825 C CA . GLN E 1 240 ? -8.364 -2.095 -94.976 1.00 136.82 240 GLN E CA 1
ATOM 17826 C C . GLN E 1 240 ? -7.612 -2.095 -96.297 1.00 140.70 240 GLN E C 1
ATOM 17827 O O . GLN E 1 240 ? -7.886 -2.915 -97.174 1.00 148.14 240 GLN E O 1
ATOM 17841 N N . SER E 1 241 ? -6.668 -1.171 -96.441 1.00 133.54 241 SER E N 1
ATOM 17842 C CA . SER E 1 241 ? -5.948 -1.017 -97.698 1.00 127.58 241 SER E CA 1
ATOM 17843 C C . SER E 1 241 ? -4.543 -0.482 -97.469 1.00 123.23 241 SER E C 1
ATOM 17844 O O . SER E 1 241 ? -4.365 0.620 -96.953 1.00 122.60 241 SER E O 1
ATOM 17852 N N . LEU E 1 242 ? -3.551 -1.281 -97.851 1.00 121.30 242 LEU E N 1
ATOM 17853 C CA . LEU E 1 242 ? -2.151 -0.874 -97.799 1.00 118.47 242 LEU E CA 1
ATOM 17854 C C . LEU E 1 242 ? -1.566 -0.827 -99.200 1.00 119.75 242 LEU E C 1
ATOM 17855 O O . LEU E 1 242 ? -1.862 -1.686 -100.031 1.00 123.42 242 LEU E O 1
ATOM 17871 N N . LEU E 1 243 ? -0.719 0.167 -99.449 1.00 115.74 243 LEU E N 1
ATOM 17872 C CA . LEU E 1 243 ? -0.060 0.302 -100.742 1.00 114.76 243 LEU E CA 1
ATOM 17873 C C . LEU E 1 243 ? 1.454 0.324 -100.594 1.00 114.31 243 LEU E C 1
ATOM 17874 O O . LEU E 1 243 ? 2.015 1.249 -100.008 1.00 113.65 243 LEU E O 1
ATOM 17890 N N . VAL E 1 244 ? 2.113 -0.693 -101.138 1.00 115.41 244 VAL E N 1
ATOM 17891 C CA . VAL E 1 244 ? 3.567 -0.698 -101.219 1.00 115.01 244 VAL E CA 1
ATOM 17892 C C . VAL E 1 244 ? 3.905 -0.053 -102.548 1.00 114.80 244 VAL E C 1
ATOM 17893 O O . VAL E 1 244 ? 3.707 -0.654 -103.606 1.00 115.41 244 VAL E O 1
ATOM 17906 N N . TRP E 1 245 ? 4.410 1.173 -102.488 1.00 115.51 245 TRP E N 1
ATOM 17907 C CA . TRP E 1 245 ? 4.362 2.054 -103.647 1.00 116.93 245 TRP E CA 1
ATOM 17908 C C . TRP E 1 245 ? 5.720 2.303 -104.330 1.00 117.42 245 TRP E C 1
ATOM 17909 O O . TRP E 1 245 ? 5.772 2.808 -105.453 1.00 118.39 245 TRP E O 1
ATOM 17930 N N . GLY E 1 246 ? 6.808 1.927 -103.662 1.00 116.83 246 GLY E N 1
ATOM 17931 C CA . GLY E 1 246 ? 8.139 2.072 -104.228 1.00 117.55 246 GLY E CA 1
ATOM 17932 C C . GLY E 1 246 ? 8.735 3.460 -104.057 1.00 117.99 246 GLY E C 1
ATOM 17933 O O . GLY E 1 246 ? 8.545 4.103 -103.026 1.00 117.41 246 GLY E O 1
ATOM 17937 N N . ASP E 1 247 ? 9.469 3.915 -105.070 1.00 119.11 247 ASP E N 1
ATOM 17938 C CA . ASP E 1 247 ? 10.146 5.211 -105.021 1.00 119.66 247 ASP E CA 1
ATOM 17939 C C . ASP E 1 247 ? 9.331 6.294 -105.710 1.00 120.38 247 ASP E C 1
ATOM 17940 O O . ASP E 1 247 ? 9.876 7.122 -106.441 1.00 121.39 247 ASP E O 1
ATOM 17949 N N . ILE E 1 248 ? 8.022 6.267 -105.479 1.00 120.15 248 ILE E N 1
ATOM 17950 C CA . ILE E 1 248 ? 7.141 7.357 -105.881 1.00 120.62 248 ILE E CA 1
ATOM 17951 C C . ILE E 1 248 ? 7.742 8.662 -105.396 1.00 120.84 248 ILE E C 1
ATOM 17952 O O . ILE E 1 248 ? 7.892 9.615 -106.158 1.00 121.88 248 ILE E O 1
ATOM 17968 N N . LEU E 1 249 ? 8.080 8.688 -104.111 1.00 119.85 249 LEU E N 1
ATOM 17969 C CA . LEU E 1 249 ? 8.749 9.830 -103.514 1.00 119.93 249 LEU E CA 1
ATOM 17970 C C . LEU E 1 249 ? 10.117 9.433 -103.002 1.00 119.81 249 LEU E C 1
ATOM 17971 O O . LEU E 1 249 ? 10.467 8.253 -102.964 1.00 119.11 249 LEU E O 1
ATOM 17987 N N . LEU E 1 250 ? 10.880 10.442 -102.602 1.00 121.07 250 LEU E N 1
ATOM 17988 C CA . LEU E 1 250 ? 12.209 10.247 -102.046 1.00 120.82 250 LEU E CA 1
ATOM 17989 C C . LEU E 1 250 ? 12.522 11.285 -100.965 1.00 119.62 250 LEU E C 1
ATOM 17990 O O . LEU E 1 250 ? 13.545 11.193 -100.283 1.00 118.91 250 LEU E O 1
ATOM 18006 N N . ASN E 1 251 ? 11.634 12.266 -100.819 1.00 119.33 251 ASN E N 1
ATOM 18007 C CA . ASN E 1 251 ? 11.749 13.287 -99.789 1.00 119.09 251 ASN E CA 1
ATOM 18008 C C . ASN E 1 251 ? 10.370 13.608 -99.251 1.00 118.94 251 ASN E C 1
ATOM 18009 O O . ASN E 1 251 ? 9.554 14.224 -99.938 1.00 119.64 251 ASN E O 1
ATOM 18020 N N . HIS E 1 252 ? 10.110 13.176 -98.024 1.00 117.12 252 HIS E N 1
ATOM 18021 C CA . HIS E 1 252 ? 8.816 13.398 -97.403 1.00 116.52 252 HIS E CA 1
ATOM 18022 C C . HIS E 1 252 ? 8.650 14.878 -97.082 1.00 116.88 252 HIS E C 1
ATOM 18023 O O . HIS E 1 252 ? 7.555 15.428 -97.179 1.00 117.08 252 HIS E O 1
ATOM 18038 N N . ALA E 1 253 ? 9.759 15.526 -96.740 1.00 117.02 253 ALA E N 1
ATOM 18039 C CA . ALA E 1 253 ? 9.751 16.922 -96.317 1.00 117.30 253 ALA E CA 1
ATOM 18040 C C . ALA E 1 253 ? 9.448 17.885 -97.468 1.00 120.10 253 ALA E C 1
ATOM 18041 O O . ALA E 1 253 ? 9.518 19.102 -97.293 1.00 119.07 253 ALA E O 1
ATOM 18048 N N . VAL E 1 254 ? 9.097 17.341 -98.633 1.00 125.38 254 VAL E N 1
ATOM 18049 C CA . VAL E 1 254 ? 9.072 18.113 -99.872 1.00 126.75 254 VAL E CA 1
ATOM 18050 C C . VAL E 1 254 ? 7.949 17.694 -100.819 1.00 125.24 254 VAL E C 1
ATOM 18051 O O . VAL E 1 254 ? 6.999 18.441 -101.046 1.00 125.57 254 VAL E O 1
ATOM 18064 N N . GLN E 1 255 ? 8.081 16.498 -101.381 1.00 121.89 255 GLN E N 1
ATOM 18065 C CA . GLN E 1 255 ? 7.204 16.041 -102.452 1.00 121.61 255 GLN E CA 1
ATOM 18066 C C . GLN E 1 255 ? 5.771 15.772 -101.990 1.00 120.97 255 GLN E C 1
ATOM 18067 O O . GLN E 1 255 ? 4.900 15.459 -102.801 1.00 121.41 255 GLN E O 1
ATOM 18081 N N . PHE E 1 256 ? 5.530 15.893 -100.688 1.00 120.03 256 PHE E N 1
ATOM 18082 C CA . PHE E 1 256 ? 4.172 15.872 -100.155 1.00 119.39 256 PHE E CA 1
ATOM 18083 C C . PHE E 1 256 ? 3.620 17.290 -100.174 1.00 120.05 256 PHE E C 1
ATOM 18084 O O . PHE E 1 256 ? 2.436 17.513 -100.433 1.00 120.32 256 PHE E O 1
ATOM 18101 N N . ALA E 1 257 ? 4.504 18.242 -99.895 1.00 120.34 257 ALA E N 1
ATOM 18102 C CA . ALA E 1 257 ? 4.159 19.653 -99.874 1.00 121.00 257 ALA E CA 1
ATOM 18103 C C . ALA E 1 257 ? 4.112 20.168 -101.302 1.00 123.21 257 ALA E C 1
ATOM 18104 O O . ALA E 1 257 ? 3.183 20.872 -101.698 1.00 123.11 257 ALA E O 1
ATOM 18111 N N . LYS E 1 258 ? 5.129 19.793 -102.068 1.00 126.66 258 LYS E N 1
ATOM 18112 C CA . LYS E 1 258 ? 5.295 20.246 -103.439 1.00 130.20 258 LYS E CA 1
ATOM 18113 C C . LYS E 1 258 ? 5.632 19.051 -104.326 1.00 127.73 258 LYS E C 1
ATOM 18114 O O . LYS E 1 258 ? 6.800 18.810 -104.628 1.00 127.77 258 LYS E O 1
ATOM 18133 N N . PRO E 1 259 ? 4.606 18.286 -104.732 1.00 124.93 259 PRO E N 1
ATOM 18134 C CA . PRO E 1 259 ? 4.814 17.141 -105.624 1.00 124.61 259 PRO E CA 1
ATOM 18135 C C . PRO E 1 259 ? 5.367 17.571 -106.982 1.00 129.89 259 PRO E C 1
ATOM 18136 O O . PRO E 1 259 ? 5.862 16.732 -107.735 1.00 126.28 259 PRO E O 1
ATOM 18147 N N . GLU E 1 260 ? 5.274 18.866 -107.279 1.00 145.49 260 GLU E N 1
ATOM 18148 C CA . GLU E 1 260 ? 5.808 19.430 -108.517 1.00 156.31 260 GLU E CA 1
ATOM 18149 C C . GLU E 1 260 ? 7.296 19.123 -108.665 1.00 159.39 260 GLU E C 1
ATOM 18150 O O . GLU E 1 260 ? 7.828 19.086 -109.776 1.00 157.73 260 GLU E O 1
ATOM 18162 N N . VAL E 1 261 ? 7.959 18.908 -107.534 1.00 162.72 261 VAL E N 1
ATOM 18163 C CA . VAL E 1 261 ? 9.373 18.558 -107.520 1.00 162.42 261 VAL E CA 1
ATOM 18164 C C . VAL E 1 261 ? 9.570 17.161 -108.096 1.00 155.04 261 VAL E C 1
ATOM 18165 O O . VAL E 1 261 ? 8.687 16.312 -107.991 1.00 162.45 261 VAL E O 1
ATOM 18178 N N . VAL E 1 262 ? 10.729 16.935 -108.710 1.00 135.11 262 VAL E N 1
ATOM 18179 C CA . VAL E 1 262 ? 11.072 15.631 -109.265 1.00 128.08 262 VAL E CA 1
ATOM 18180 C C . VAL E 1 262 ? 12.469 15.228 -108.832 1.00 128.96 262 VAL E C 1
ATOM 18181 O O . VAL E 1 262 ? 13.191 16.014 -108.219 1.00 127.39 262 VAL E O 1
ATOM 18194 N N . PHE E 1 263 ? 12.842 13.997 -109.163 1.00 135.40 263 PHE E N 1
ATOM 18195 C CA . PHE E 1 263 ? 14.172 13.493 -108.869 1.00 141.35 263 PHE E CA 1
ATOM 18196 C C . PHE E 1 263 ? 14.948 13.360 -110.173 1.00 144.91 263 PHE E C 1
ATOM 18197 O O . PHE E 1 263 ? 14.423 12.867 -111.171 1.00 142.99 263 PHE E O 1
ATOM 18214 N N . GLU E 1 264 ? 16.201 13.804 -110.154 1.00 150.23 264 GLU E N 1
ATOM 18215 C CA . GLU E 1 264 ? 17.060 13.784 -111.334 1.00 152.30 264 GLU E CA 1
ATOM 18216 C C . GLU E 1 264 ? 17.701 12.406 -111.568 1.00 150.00 264 GLU E C 1
ATOM 18217 O O . GLU E 1 264 ? 18.794 12.299 -112.127 1.00 150.60 264 GLU E O 1
ATOM 18229 N N . PHE E 1 265 ? 17.003 11.359 -111.134 1.00 146.13 265 PHE E N 1
ATOM 18230 C CA . PHE E 1 265 ? 17.387 9.976 -111.412 1.00 143.99 265 PHE E CA 1
ATOM 18231 C C . PHE E 1 265 ? 16.171 9.176 -111.876 1.00 139.70 265 PHE E C 1
ATOM 18232 O O . PHE E 1 265 ? 16.285 7.993 -112.199 1.00 143.23 265 PHE E O 1
ATOM 18249 N N . ASP E 1 266 ? 15.006 9.822 -111.896 1.00 130.51 266 ASP E N 1
ATOM 18250 C CA . ASP E 1 266 ? 13.806 9.212 -112.450 1.00 128.10 266 ASP E CA 1
ATOM 18251 C C . ASP E 1 266 ? 14.030 9.026 -113.946 1.00 131.02 266 ASP E C 1
ATOM 18252 O O . ASP E 1 266 ? 14.657 9.867 -114.591 1.00 130.42 266 ASP E O 1
ATOM 18261 N N . VAL E 1 267 ? 13.522 7.930 -114.499 1.00 136.77 267 VAL E N 1
ATOM 18262 C CA . VAL E 1 267 ? 13.689 7.657 -115.921 1.00 140.36 267 VAL E CA 1
ATOM 18263 C C . VAL E 1 267 ? 12.993 8.734 -116.743 1.00 142.06 267 VAL E C 1
ATOM 18264 O O . VAL E 1 267 ? 13.350 8.986 -117.891 1.00 140.67 267 VAL E O 1
ATOM 18277 N N . ASP E 1 268 ? 11.997 9.369 -116.135 1.00 146.22 268 ASP E N 1
ATOM 18278 C CA . ASP E 1 268 ? 11.174 10.346 -116.824 1.00 150.47 268 ASP E CA 1
ATOM 18279 C C . ASP E 1 268 ? 10.457 11.219 -115.803 1.00 152.17 268 ASP E C 1
ATOM 18280 O O . ASP E 1 268 ? 9.463 10.803 -115.207 1.00 153.49 268 ASP E O 1
ATOM 18289 N N . SER E 1 269 ? 10.965 12.432 -115.605 1.00 150.64 269 SER E N 1
ATOM 18290 C CA . SER E 1 269 ? 10.404 13.351 -114.617 1.00 148.09 269 SER E CA 1
ATOM 18291 C C . SER E 1 269 ? 9.026 13.873 -115.030 1.00 147.66 269 SER E C 1
ATOM 18292 O O . SER E 1 269 ? 8.384 14.605 -114.275 1.00 150.92 269 SER E O 1
ATOM 18300 N N . ASP E 1 270 ? 8.577 13.502 -116.226 1.00 143.98 270 ASP E N 1
ATOM 18301 C CA . ASP E 1 270 ? 7.245 13.870 -116.694 1.00 141.46 270 ASP E CA 1
ATOM 18302 C C . ASP E 1 270 ? 6.218 12.952 -116.054 1.00 139.50 270 ASP E C 1
ATOM 18303 O O . ASP E 1 270 ? 5.244 13.407 -115.457 1.00 139.80 270 ASP E O 1
ATOM 18312 N N . GLN E 1 271 ? 6.451 11.650 -116.186 1.00 139.60 271 GLN E N 1
ATOM 18313 C CA . GLN E 1 271 ? 5.515 10.648 -115.701 1.00 142.36 271 GLN E CA 1
ATOM 18314 C C . GLN E 1 271 ? 5.772 10.296 -114.234 1.00 144.83 271 GLN E C 1
ATOM 18315 O O . GLN E 1 271 ? 5.008 9.545 -113.629 1.00 148.82 271 GLN E O 1
ATOM 18329 N N . ALA E 1 272 ? 6.845 10.846 -113.667 1.00 142.71 272 ALA E N 1
ATOM 18330 C CA . ALA E 1 272 ? 7.174 10.635 -112.256 1.00 138.84 272 ALA E CA 1
ATOM 18331 C C . ALA E 1 272 ? 6.536 11.724 -111.402 1.00 138.41 272 ALA E C 1
ATOM 18332 O O . ALA E 1 272 ? 6.330 11.550 -110.203 1.00 138.86 272 ALA E O 1
ATOM 18339 N N . ARG E 1 273 ? 6.239 12.854 -112.035 1.00 140.29 273 ARG E N 1
ATOM 18340 C CA . ARG E 1 273 ? 5.529 13.951 -111.392 1.00 142.84 273 ARG E CA 1
ATOM 18341 C C . ARG E 1 273 ? 4.036 13.815 -111.686 1.00 144.61 273 ARG E C 1
ATOM 18342 O O . ARG E 1 273 ? 3.196 14.337 -110.954 1.00 143.15 273 ARG E O 1
ATOM 18363 N N . GLN E 1 274 ? 3.718 13.100 -112.762 1.00 148.54 274 GLN E N 1
ATOM 18364 C CA . GLN E 1 274 ? 2.337 12.893 -113.188 1.00 148.34 274 GLN E CA 1
ATOM 18365 C C . GLN E 1 274 ? 1.711 11.737 -112.417 1.00 140.55 274 GLN E C 1
ATOM 18366 O O . GLN E 1 274 ? 0.564 11.815 -111.973 1.00 141.24 274 GLN E O 1
ATOM 18380 N N . SER E 1 275 ? 2.481 10.665 -112.262 1.00 129.70 275 SER E N 1
ATOM 18381 C CA . SER E 1 275 ? 2.004 9.450 -111.610 1.00 126.71 275 SER E CA 1
ATOM 18382 C C . SER E 1 275 ? 1.992 9.602 -110.091 1.00 131.49 275 SER E C 1
ATOM 18383 O O . SER E 1 275 ? 1.302 8.868 -109.379 1.00 124.52 275 SER E O 1
ATOM 18391 N N . ARG E 1 276 ? 2.758 10.568 -109.605 1.00 144.74 276 ARG E N 1
ATOM 18392 C CA . ARG E 1 276 ? 2.811 10.873 -108.186 1.00 149.58 276 ARG E CA 1
ATOM 18393 C C . ARG E 1 276 ? 1.470 11.431 -107.708 1.00 149.20 276 ARG E C 1
ATOM 18394 O O . ARG E 1 276 ? 0.773 10.815 -106.893 1.00 147.74 276 ARG E O 1
ATOM 18415 N N . GLN E 1 277 ? 1.109 12.591 -108.248 1.00 148.09 277 GLN E N 1
ATOM 18416 C CA . GLN E 1 277 ? -0.073 13.328 -107.808 1.00 145.40 277 GLN E CA 1
ATOM 18417 C C . GLN E 1 277 ? -1.372 12.601 -108.146 1.00 144.21 277 GLN E C 1
ATOM 18418 O O . GLN E 1 277 ? -2.453 13.024 -107.732 1.00 142.13 277 GLN E O 1
ATOM 18432 N N . ARG E 1 278 ? -1.266 11.509 -108.898 1.00 145.02 278 ARG E N 1
ATOM 18433 C CA . ARG E 1 278 ? -2.430 10.703 -109.237 1.00 144.47 278 ARG E CA 1
ATOM 18434 C C . ARG E 1 278 ? -2.891 9.900 -108.028 1.00 143.20 278 ARG E C 1
ATOM 18435 O O . ARG E 1 278 ? -4.053 9.973 -107.627 1.00 140.51 278 ARG E O 1
ATOM 18456 N N . ILE E 1 279 ? -1.966 9.139 -107.451 1.00 145.06 279 ILE E N 1
ATOM 18457 C CA . ILE E 1 279 ? -2.290 8.231 -106.357 1.00 142.18 279 ILE E CA 1
ATOM 18458 C C . ILE E 1 279 ? -2.050 8.896 -105.007 1.00 135.84 279 ILE E C 1
ATOM 18459 O O . ILE E 1 279 ? -2.687 8.535 -104.020 1.00 140.04 279 ILE E O 1
ATOM 18475 N N . LEU E 1 280 ? -1.132 9.859 -104.964 1.00 123.54 280 LEU E N 1
ATOM 18476 C CA . LEU E 1 280 ? -0.896 10.631 -103.746 1.00 119.67 280 LEU E CA 1
ATOM 18477 C C . LEU E 1 280 ? -2.222 11.206 -103.238 1.00 119.62 280 LEU E C 1
ATOM 18478 O O . LEU E 1 280 ? -2.480 11.240 -102.033 1.00 118.58 280 LEU E O 1
ATOM 18494 N N . ALA E 1 281 ? -3.069 11.627 -104.172 1.00 120.96 281 ALA E N 1
ATOM 18495 C CA . ALA E 1 281 ? -4.386 12.156 -103.841 1.00 122.46 281 ALA E CA 1
ATOM 18496 C C . ALA E 1 281 ? -5.387 11.024 -103.639 1.00 126.40 281 ALA E C 1
ATOM 18497 O O . ALA E 1 281 ? -6.249 11.094 -102.763 1.00 121.00 281 ALA E O 1
ATOM 18504 N N . GLU E 1 282 ? -5.268 9.987 -104.463 1.00 136.96 282 GLU E N 1
ATOM 18505 C CA . GLU E 1 282 ? -6.162 8.837 -104.399 1.00 141.46 282 GLU E CA 1
ATOM 18506 C C . GLU E 1 282 ? -6.164 8.240 -102.997 1.00 135.92 282 GLU E C 1
ATOM 18507 O O . GLU E 1 282 ? -7.220 7.974 -102.424 1.00 141.27 282 GLU E O 1
ATOM 18519 N N . ALA E 1 283 ? -4.969 8.051 -102.449 1.00 123.70 283 ALA E N 1
ATOM 18520 C CA . ALA E 1 283 ? -4.804 7.454 -101.129 1.00 118.41 283 ALA E CA 1
ATOM 18521 C C . ALA E 1 283 ? -5.277 8.405 -100.034 1.00 120.23 283 ALA E C 1
ATOM 18522 O O . ALA E 1 283 ? -5.885 7.982 -99.048 1.00 117.22 283 ALA E O 1
ATOM 18529 N N . ALA E 1 284 ? -4.987 9.691 -100.215 1.00 127.29 284 ALA E N 1
ATOM 18530 C CA . ALA E 1 284 ? -5.397 10.719 -99.264 1.00 129.02 284 ALA E CA 1
ATOM 18531 C C . ALA E 1 284 ? -6.910 10.876 -99.285 1.00 127.70 284 ALA E C 1
ATOM 18532 O O . ALA E 1 284 ? -7.519 11.268 -98.289 1.00 132.27 284 ALA E O 1
ATOM 18539 N N . THR E 1 285 ? -7.508 10.566 -100.431 1.00 119.47 285 THR E N 1
ATOM 18540 C CA . THR E 1 285 ? -8.955 10.624 -100.590 1.00 117.42 285 THR E CA 1
ATOM 18541 C C . THR E 1 285 ? -9.593 9.303 -100.142 1.00 118.76 285 THR E C 1
ATOM 18542 O O . THR E 1 285 ? -10.726 9.293 -99.661 1.00 116.37 285 THR E O 1
ATOM 18553 N N . ASP E 1 286 ? -8.861 8.198 -100.291 1.00 127.06 286 ASP E N 1
ATOM 18554 C CA . ASP E 1 286 ? -9.356 6.876 -99.890 1.00 133.56 286 ASP E CA 1
ATOM 18555 C C . ASP E 1 286 ? -8.911 6.450 -98.488 1.00 134.73 286 ASP E C 1
ATOM 18556 O O . ASP E 1 286 ? -9.345 5.409 -97.995 1.00 134.13 286 ASP E O 1
ATOM 18565 N N . LYS E 1 287 ? -8.045 7.241 -97.857 1.00 120.92 287 LYS E N 1
ATOM 18566 C CA . LYS E 1 287 ? -7.601 6.974 -96.486 1.00 119.90 287 LYS E CA 1
ATOM 18567 C C . LYS E 1 287 ? -6.966 5.593 -96.354 1.00 117.47 287 LYS E C 1
ATOM 18568 O O . LYS E 1 287 ? -7.409 4.781 -95.541 1.00 121.07 287 LYS E O 1
ATOM 18587 N N . LEU E 1 288 ? -5.930 5.328 -97.145 1.00 110.75 288 LEU E N 1
ATOM 18588 C CA . LEU E 1 288 ? -5.296 4.013 -97.151 1.00 106.50 288 LEU E CA 1
ATOM 18589 C C . LEU E 1 288 ? -3.878 4.068 -96.605 1.00 105.79 288 LEU E C 1
ATOM 18590 O O . LEU E 1 288 ? -3.275 5.138 -96.509 1.00 102.96 288 LEU E O 1
ATOM 18606 N N . TRP E 1 289 ? -3.354 2.897 -96.260 1.00 108.55 289 TRP E N 1
ATOM 18607 C CA . TRP E 1 289 ? -2.014 2.784 -95.703 1.00 105.87 289 TRP E CA 1
ATOM 18608 C C . TRP E 1 289 ? -0.959 2.806 -96.802 1.00 104.44 289 TRP E C 1
ATOM 18609 O O . TRP E 1 289 ? -1.208 2.382 -97.932 1.00 106.02 289 TRP E O 1
ATOM 18630 N N . VAL E 1 290 ? 0.229 3.283 -96.447 1.00 100.50 290 VAL E N 1
ATOM 18631 C CA . VAL E 1 290 ? 1.320 3.424 -97.398 1.00 98.14 290 VAL E CA 1
ATOM 18632 C C . VAL E 1 290 ? 2.609 2.870 -96.816 1.00 90.97 290 VAL E C 1
ATOM 18633 O O . VAL E 1 290 ? 3.045 3.282 -95.744 1.00 88.53 290 VAL E O 1
ATOM 18646 N N . ALA E 1 291 ? 3.201 1.928 -97.543 1.00 86.76 291 ALA E N 1
ATOM 18647 C CA . ALA E 1 291 ? 4.489 1.347 -97.196 1.00 83.76 291 ALA E CA 1
ATOM 18648 C C . ALA E 1 291 ? 5.556 1.875 -98.155 1.00 82.96 291 ALA E C 1
ATOM 18649 O O . ALA E 1 291 ? 6.047 1.140 -99.008 1.00 82.06 291 ALA E O 1
ATOM 18656 N N . GLY E 1 292 ? 5.901 3.154 -98.020 1.00 82.06 292 GLY E N 1
ATOM 18657 C CA . GLY E 1 292 ? 6.871 3.777 -98.906 1.00 82.62 292 GLY E CA 1
ATOM 18658 C C . GLY E 1 292 ? 8.286 3.296 -98.655 1.00 83.00 292 GLY E C 1
ATOM 18659 O O . GLY E 1 292 ? 8.850 3.530 -97.586 1.00 78.86 292 GLY E O 1
ATOM 18663 N N . ALA E 1 293 ? 8.863 2.634 -99.656 1.00 86.64 293 ALA E N 1
ATOM 18664 C CA . ALA E 1 293 ? 10.187 2.028 -99.533 1.00 84.82 293 ALA E CA 1
ATOM 18665 C C . ALA E 1 293 ? 11.290 3.033 -99.179 1.00 88.14 293 ALA E C 1
ATOM 18666 O O . ALA E 1 293 ? 12.341 2.644 -98.670 1.00 87.99 293 ALA E O 1
ATOM 18673 N N . HIS E 1 294 ? 11.047 4.318 -99.429 1.00 92.47 294 HIS E N 1
ATOM 18674 C CA . HIS E 1 294 ? 12.038 5.364 -99.147 1.00 93.12 294 HIS E CA 1
ATOM 18675 C C . HIS E 1 294 ? 11.567 6.383 -98.107 1.00 89.61 294 HIS E C 1
ATOM 18676 O O . HIS E 1 294 ? 12.249 7.371 -97.829 1.00 87.80 294 HIS E O 1
ATOM 18691 N N . LEU E 1 295 ? 10.404 6.140 -97.523 1.00 86.61 295 LEU E N 1
ATOM 18692 C CA . LEU E 1 295 ? 9.929 6.991 -96.442 1.00 84.59 295 LEU E CA 1
ATOM 18693 C C . LEU E 1 295 ? 10.642 6.617 -95.144 1.00 82.48 295 LEU E C 1
ATOM 18694 O O . LEU E 1 295 ? 11.172 5.511 -95.025 1.00 84.96 295 LEU E O 1
ATOM 18710 N N . PRO E 1 296 ? 10.673 7.544 -94.173 1.00 77.08 296 PRO E N 1
ATOM 18711 C CA . PRO E 1 296 ? 11.340 7.284 -92.893 1.00 74.15 296 PRO E CA 1
ATOM 18712 C C . PRO E 1 296 ? 10.840 5.983 -92.282 1.00 72.21 296 PRO E C 1
ATOM 18713 O O . PRO E 1 296 ? 9.632 5.802 -92.163 1.00 72.80 296 PRO E O 1
ATOM 18724 N N . PHE E 1 297 ? 11.756 5.086 -91.933 1.00 71.05 297 PHE E N 1
ATOM 18725 C CA . PHE E 1 297 ? 11.388 3.760 -91.446 1.00 71.57 297 PHE E CA 1
ATOM 18726 C C . PHE E 1 297 ? 10.481 3.874 -90.209 1.00 69.58 297 PHE E C 1
ATOM 18727 O O . PHE E 1 297 ? 10.726 4.711 -89.338 1.00 68.53 297 PHE E O 1
ATOM 18744 N N . PRO E 1 298 ? 9.424 3.044 -90.123 1.00 69.88 298 PRO E N 1
ATOM 18745 C CA . PRO E 1 298 ? 9.034 1.928 -90.995 1.00 70.61 298 PRO E CA 1
ATOM 18746 C C . PRO E 1 298 ? 8.397 2.363 -92.316 1.00 73.48 298 PRO E C 1
ATOM 18747 O O . PRO E 1 298 ? 7.907 1.508 -93.054 1.00 72.89 298 PRO E O 1
ATOM 18758 N N . GLY E 1 299 ? 8.432 3.661 -92.611 1.00 76.29 299 GLY E N 1
ATOM 18759 C CA . GLY E 1 299 ? 7.769 4.201 -93.784 1.00 80.42 299 GLY E CA 1
ATOM 18760 C C . GLY E 1 299 ? 6.338 3.711 -93.881 1.00 80.78 299 GLY E C 1
ATOM 18761 O O . GLY E 1 299 ? 5.890 3.293 -94.948 1.00 80.12 299 GLY E O 1
ATOM 18765 N N . LEU E 1 300 ? 5.632 3.752 -92.753 1.00 81.79 300 LEU E N 1
ATOM 18766 C CA . LEU E 1 300 ? 4.235 3.327 -92.683 1.00 88.52 300 LEU E CA 1
ATOM 18767 C C . LEU E 1 300 ? 3.343 4.424 -92.116 1.00 93.34 300 LEU E C 1
ATOM 18768 O O . LEU E 1 300 ? 3.711 5.105 -91.157 1.00 89.53 300 LEU E O 1
ATOM 18784 N N . GLY E 1 301 ? 2.161 4.581 -92.709 1.00 100.65 301 GLY E N 1
ATOM 18785 C CA . GLY E 1 301 ? 1.229 5.610 -92.286 1.00 105.05 301 GLY E CA 1
ATOM 18786 C C . GLY E 1 301 ? 0.162 5.941 -93.316 1.00 105.62 301 GLY E C 1
ATOM 18787 O O . GLY E 1 301 ? -0.326 5.069 -94.035 1.00 102.52 301 GLY E O 1
ATOM 18791 N N . HIS E 1 302 ? -0.193 7.221 -93.379 1.00 106.28 302 HIS E N 1
ATOM 18792 C CA . HIS E 1 302 ? -1.273 7.700 -94.233 1.00 103.82 302 HIS E CA 1
ATOM 18793 C C . HIS E 1 302 ? -0.867 9.011 -94.873 1.00 101.77 302 HIS E C 1
ATOM 18794 O O . HIS E 1 302 ? -0.020 9.717 -94.346 1.00 99.59 302 HIS E O 1
ATOM 18809 N N . VAL E 1 303 ? -1.493 9.344 -95.996 1.00 102.61 303 VAL E N 1
ATOM 18810 C CA . VAL E 1 303 ? -1.298 10.644 -96.628 1.00 103.40 303 VAL E CA 1
ATOM 18811 C C . VAL E 1 303 ? -2.576 11.451 -96.438 1.00 104.20 303 VAL E C 1
ATOM 18812 O O . VAL E 1 303 ? -3.676 10.905 -96.510 1.00 104.74 303 VAL E O 1
ATOM 18825 N N . ARG E 1 304 ? -2.427 12.745 -96.172 1.00 105.16 304 ARG E N 1
ATOM 18826 C CA . ARG E 1 304 ? -3.575 13.600 -95.883 1.00 109.59 304 ARG E CA 1
ATOM 18827 C C . ARG E 1 304 ? -3.584 14.840 -96.765 1.00 111.87 304 ARG E C 1
ATOM 18828 O O . ARG E 1 304 ? -2.539 15.450 -97.027 1.00 113.52 304 ARG E O 1
ATOM 18849 N N . LYS E 1 305 ? -4.785 15.200 -97.208 1.00 112.23 305 LYS E N 1
ATOM 18850 C CA . LYS E 1 305 ? -4.988 16.350 -98.071 1.00 114.21 305 LYS E CA 1
ATOM 18851 C C . LYS E 1 305 ? -4.835 17.641 -97.280 1.00 119.46 305 LYS E C 1
ATOM 18852 O O . LYS E 1 305 ? -5.680 17.985 -96.453 1.00 118.21 305 LYS E O 1
ATOM 18871 N N . GLU E 1 306 ? -3.734 18.339 -97.534 1.00 127.41 306 GLU E N 1
ATOM 18872 C CA . GLU E 1 306 ? -3.524 19.677 -97.006 1.00 133.87 306 GLU E CA 1
ATOM 18873 C C . GLU E 1 306 ? -4.217 20.660 -97.937 1.00 137.74 306 GLU E C 1
ATOM 18874 O O . GLU E 1 306 ? -4.705 20.276 -99.001 1.00 141.62 306 GLU E O 1
ATOM 18886 N N . ALA E 1 307 ? -4.260 21.926 -97.538 1.00 134.67 307 ALA E N 1
ATOM 18887 C CA . ALA E 1 307 ? -4.825 22.965 -98.385 1.00 133.27 307 ALA E CA 1
ATOM 18888 C C . ALA E 1 307 ? -3.975 23.088 -99.641 1.00 135.11 307 ALA E C 1
ATOM 18889 O O . ALA E 1 307 ? -4.430 22.802 -100.751 1.00 135.77 307 ALA E O 1
ATOM 18896 N N . GLN E 1 308 ? -2.729 23.506 -99.446 1.00 136.31 308 GLN E N 1
ATOM 18897 C CA . GLN E 1 308 ? -1.765 23.624 -100.529 1.00 138.26 308 GLN E CA 1
ATOM 18898 C C . GLN E 1 308 ? -0.817 22.436 -100.489 1.00 135.45 308 GLN E C 1
ATOM 18899 O O . GLN E 1 308 ? 0.239 22.495 -99.859 1.00 135.36 308 GLN E O 1
ATOM 18913 N N . GLY E 1 309 ? -1.212 21.352 -101.150 1.00 132.68 309 GLY E N 1
ATOM 18914 C CA . GLY E 1 309 ? -0.412 20.143 -101.187 1.00 129.82 309 GLY E CA 1
ATOM 18915 C C . GLY E 1 309 ? -0.994 19.052 -100.311 1.00 130.36 309 GLY E C 1
ATOM 18916 O O . GLY E 1 309 ? -2.214 18.917 -100.197 1.00 131.69 309 GLY E O 1
ATOM 18920 N N . TYR E 1 310 ? -0.111 18.281 -99.686 1.00 130.10 310 TYR E N 1
ATOM 18921 C CA . TYR E 1 310 ? -0.503 17.123 -98.892 1.00 126.21 310 TYR E CA 1
ATOM 18922 C C . TYR E 1 310 ? 0.468 16.956 -97.737 1.00 115.54 310 TYR E C 1
ATOM 18923 O O . TYR E 1 310 ? 1.444 17.697 -97.631 1.00 119.83 310 TYR E O 1
ATOM 18941 N N . ALA E 1 311 ? 0.198 15.992 -96.863 1.00 99.12 311 ALA E N 1
ATOM 18942 C CA . ALA E 1 311 ? 1.127 15.707 -95.771 1.00 92.83 311 ALA E CA 1
ATOM 18943 C C . ALA E 1 311 ? 1.178 14.228 -95.402 1.00 91.28 311 ALA E C 1
ATOM 18944 O O . ALA E 1 311 ? 0.234 13.472 -95.650 1.00 91.40 311 ALA E O 1
ATOM 18951 N N . TRP E 1 312 ? 2.301 13.836 -94.807 1.00 90.15 312 TRP E N 1
ATOM 18952 C CA . TRP E 1 312 ? 2.550 12.454 -94.423 1.00 89.35 312 TRP E CA 1
ATOM 18953 C C . TRP E 1 312 ? 2.306 12.248 -92.929 1.00 89.16 312 TRP E C 1
ATOM 18954 O O . TRP E 1 312 ? 2.877 12.946 -92.093 1.00 89.94 312 TRP E O 1
ATOM 18975 N N . VAL E 1 313 ? 1.458 11.273 -92.615 1.00 89.18 313 VAL E N 1
ATOM 18976 C CA . VAL E 1 313 ? 1.055 10.958 -91.247 1.00 89.47 313 VAL E CA 1
ATOM 18977 C C . VAL E 1 313 ? 1.549 9.559 -90.882 1.00 88.57 313 VAL E C 1
ATOM 18978 O O . VAL E 1 313 ? 0.899 8.565 -91.213 1.00 85.74 313 VAL E O 1
ATOM 18991 N N . PRO E 1 314 ? 2.703 9.473 -90.203 1.00 91.12 314 PRO E N 1
ATOM 18992 C CA . PRO E 1 314 ? 3.231 8.149 -89.856 1.00 91.18 314 PRO E CA 1
ATOM 18993 C C . PRO E 1 314 ? 2.327 7.391 -88.887 1.00 89.70 314 PRO E C 1
ATOM 18994 O O . PRO E 1 314 ? 1.549 7.993 -88.143 1.00 91.98 314 PRO E O 1
ATOM 19005 N N . VAL E 1 315 ? 2.436 6.068 -88.912 1.00 82.13 315 VAL E N 1
ATOM 19006 C CA . VAL E 1 315 ? 1.741 5.219 -87.958 1.00 76.04 315 VAL E CA 1
ATOM 19007 C C . VAL E 1 315 ? 2.312 5.462 -86.563 1.00 73.64 315 VAL E C 1
ATOM 19008 O O . VAL E 1 315 ? 3.469 5.861 -86.418 1.00 72.39 315 VAL E O 1
ATOM 19021 N N . GLU E 1 316 ? 1.499 5.234 -85.538 1.00 74.56 316 GLU E N 1
ATOM 19022 C CA . GLU E 1 316 ? 1.973 5.344 -84.165 1.00 73.30 316 GLU E CA 1
ATOM 19023 C C . GLU E 1 316 ? 2.419 3.986 -83.647 1.00 71.10 316 GLU E C 1
ATOM 19024 O O . GLU E 1 316 ? 1.705 2.991 -83.790 1.00 71.65 316 GLU E O 1
ATOM 19036 N N . PHE E 1 317 ? 3.608 3.957 -83.053 1.00 68.50 317 PHE E N 1
ATOM 19037 C CA . PHE E 1 317 ? 4.181 2.723 -82.526 1.00 66.32 317 PHE E CA 1
ATOM 19038 C C . PHE E 1 317 ? 3.188 2.010 -81.613 1.00 66.28 317 PHE E C 1
ATOM 19039 O O . PHE E 1 317 ? 2.659 2.602 -80.669 1.00 66.09 317 PHE E O 1
ATOM 19056 N N . SER E 1 318 ? 2.952 0.733 -81.893 1.00 65.95 318 SER E N 1
ATOM 19057 C CA . SER E 1 318 ? 1.980 -0.051 -81.144 1.00 65.47 318 SER E CA 1
ATOM 19058 C C . SER E 1 318 ? 2.308 -1.537 -81.246 1.00 64.96 318 SER E C 1
ATOM 19059 O O . SER E 1 318 ? 2.828 -1.985 -82.259 1.00 64.62 318 SER E O 1
ATOM 19067 N N . PRO E 1 319 ? 2.023 -2.307 -80.186 1.00 66.03 319 PRO E N 1
ATOM 19068 C CA . PRO E 1 319 ? 2.096 -3.762 -80.350 1.00 67.82 319 PRO E CA 1
ATOM 19069 C C . PRO E 1 319 ? 0.902 -4.262 -81.149 1.00 73.33 319 PRO E C 1
ATOM 19070 O O . PRO E 1 319 ? 0.012 -3.473 -81.474 1.00 70.36 319 PRO E O 1
ATOM 19081 N N . ILE E 1 320 ? 0.871 -5.559 -81.436 1.00 82.63 320 ILE E N 1
ATOM 19082 C CA . ILE E 1 320 ? -0.284 -6.174 -82.080 1.00 89.78 320 ILE E CA 1
ATOM 19083 C C . ILE E 1 320 ? -1.279 -6.626 -81.015 1.00 87.35 320 ILE E C 1
ATOM 19084 O O . ILE E 1 320 ? -0.971 -7.490 -80.192 1.00 86.38 320 ILE E O 1
ATOM 19100 N N . ARG E 1 321 ? -2.472 -6.038 -81.040 1.00 85.25 321 ARG E N 1
ATOM 19101 C CA . ARG E 1 321 ? -3.476 -6.280 -80.007 1.00 84.79 321 ARG E CA 1
ATOM 19102 C C . ARG E 1 321 ? -4.422 -7.426 -80.367 1.00 95.86 321 ARG E C 1
ATOM 19103 O O . ARG E 1 321 ? -4.753 -7.632 -81.534 1.00 89.46 321 ARG E O 1
ATOM 19124 N N . SER E 1 322 ? -4.857 -8.161 -79.346 1.00 116.07 322 SER E N 1
ATOM 19125 C CA . SER E 1 322 ? -5.770 -9.284 -79.526 1.00 127.44 322 SER E CA 1
ATOM 19126 C C . SER E 1 322 ? -7.195 -8.805 -79.792 1.00 127.68 322 SER E C 1
ATOM 19127 O O . SER E 1 322 ? -8.061 -9.592 -80.174 1.00 133.73 322 SER E O 1
ATOM 19135 N N . ASP E 1 323 ? -7.432 -7.513 -79.584 1.00 116.27 323 ASP E N 1
ATOM 19136 C CA . ASP E 1 323 ? -8.742 -6.918 -79.822 1.00 110.50 323 ASP E CA 1
ATOM 19137 C C . ASP E 1 323 ? -8.984 -6.725 -81.316 1.00 110.36 323 ASP E C 1
ATOM 19138 O O . ASP E 1 323 ? -8.092 -6.299 -82.051 1.00 110.66 323 ASP E O 1
#

Solvent-accessible surface area: 52727 Å² total; per-residue (Å²): 158,89,120,93,142,150,173,113,153,112,66,12,77,20,66,16,51,2,38,133,21,48,0,0,0,0,57,0,3,76,30,68,27,16,14,41,1,10,94,64,32,100,106,169,60,10,72,69,19,0,65,159,87,189,31,82,24,178,192,16,12,114,7,14,0,1,0,2,1,0,45,9,73,102,27,15,0,0,0,4,4,0,0,22,82,12,64,12,104,55,9,32,54,2,37,85,7,0,93,46,5,66,34,89,5,96,101,0,50,9,0,0,1,0,1,42,21,1,17,0,15,15,10,39,53,48,76,122,53,43,81,2,10,67,95,21,83,60,58,61,23,162,112,172,50,145,59,37,32,17,0,21,99,26,67,2,37,0,6,16,55,11,3,12,0,5,27,0,115,13,66,82,83,31,0,4,3,0,1,6,8,2,16,10,42,2,0,1,3,29,57,5,81,0,22,17,68,59,14,73,64,42,89,67,6,77,128,6,4,71,117,0,0,41,65,0,18,107,90,164,12,52,0,0,0,3,11,0,62,60,30,1,2,0,55,7,126,114,66,115,145,11,22,20,34,59,81,36,149,177,48,106,89,112,123,90,198,139,18,38,87,48,72,139,72,32,9,45,5,20,11,2,16,49,2,39,117,19,3,0,0,0,0,11,1,2,20,31,37,27,16,16,41,1,14,97,65,33,72,104,155,60,8,74,68,22,0,64,105,42,60,23,77,25,160,123,9,14,48,8,11,0,2,0,2,1,0,1,8,47,95,23,0,0,0,0,3,4,0,0,25,95,13,68,12,106,56,10,33,53,2,37,85,7,0,94,48,2,37,5,87,6,88,70,0,46,10,0,0,2,0,2,41,20,2,18,0,15,16,10,39,58,47,84,122,54,40,84,2,9,70,95,20,86,59,65,49,17,124,125,166,59,42,78,33,4,24,84,26,51,2,34,0,6,15,81,16,2,1,0,4,25,0,122,17,68,76,82,26,0,3,3,0,1,6,8,0,14,13,26,4,0,1,4,32,66,5,74,0,16,17,71,57,10,75,63,41,92,69,8,77,128,4,5,72,112,0,0,43,70,0,17,62,73,144,14,45,0,0,0,2,12,0,27,14,29,2,1,0,18,1,38,115,59,108,152,13,20,21,37,5,57,34,57,30,26,42,46,31,124,81,132,76,39,86,59,69,127,85,32,10,46,5,20,11,2,15,49,1,39,116,19,4,0,0,0,0,13,0,2,23,37,42,38,72,17,94,33,16,140,60,36,87,111,172,59,10,73,68,21,1,64,104,42,62,23,77,26,166,127,8,15,49,9,12,0,1,0,2,2,0,1,11,41,83,23,0,0,0,0,3,5,0,0,25,136,68,98,24,135,53,10,34,52,2,38,85,6,0,91,45,1,37,2,82,7,89,70,0,47,9,0,0,3,0,1,104,42,46,15,0,19,34,10,38,78,48,96,120,52,41,80,2,10,75,95,22,91,60,56,80,15,154,128,159,60,38,76,32,2,24,77,27,72,2,33,0,7,17,86,13,3,6,0,1,29,0,120,16,64,80,83,24,0,10,3,0,1,3,7,0,13,10,26,3,0,0,4,27,61,10,83,0,18,13,96,127,7,100,64,37,85,68,6,76,122,6,2,69,110,2,0,40,79,1,13,109,85,139,20,48,0,0,0,3,12,0,27,15,28,0,1,0,16,1,36,159,64,113,154,20,31,22,34,5,59,34,54,33,26,42,47,27,123,90,126,81,56,70,47,76,112,83,36,10,42,4,21,11,3,18,48,1,39,116,22,3,0,1,0,0,10,0,3,25,38,47,43,75,18,97,30,22,118,61,38,104,107,174,66,9,79,70,17,2,67,70,47,64,27,84,36,168,164,17,16,51,7,11,0,2,0,2,1,1,2,17,42,101,22,0,0,0,0,3,5,1,0,26,136,72,102,24,136,52,10,34,55,2,40,83,7,0,98,48,1,38,2,78,4,95,75,0,43,12,0,0,1,0,2,108,46,44,18,0,17,36,10,38,78,49,94,97,51,19,72,2,10,75,90,20,87,62,69,81,25,198,125,36,81,30,10,47,111,36,62,3,27,0,6,16,93,12,3,18,0,6,28,0,118,20,66,83,76,25,0,9,2,0,1,3,8,0,16,10,29,1,0,0,5,16,48,9,74,0,10,19,82,118,14,100,62,34,90,62,8,71,125,4,3,77,108,6,0,41,101,2,11,110,99,94,24,44,0,0,0,3,15,1,25,14,28,1,1,0,17,0,35,150,68,114,138,15,29,11,37,6,59,33,54,34,28,46,36,74,118,133,73,45,86,40,71,122,81,34,12,41,3,20,12,3,15,67,1,55,95,25,2,0,0,0,0,14,0,2,25,40,44,37,69,28,105,46,20,124,47,33,110,93,181,56,16,74,64,24,20,54,99,40,47,12,80,3,163,175,3,14,55,6,9,4,1,1,0,0,1,0,10,38,100,11,1,1,0,0,2,3,1,0,25,139,67,109,22,131,51,8,34,48,2,43,86,10,0,97,49,2,31,7,73,5,99,72,0,49,8,0,6,5,0,0,112,52,54,16,0,26,35,10,35,76,63,100,116,55,47,88,7,3,67,112,25,90,59,68,100,23,208,106,73,60,40,8,37,135,46,71,4,40,2,10,13,104,18,4,17,3,13,36,0,118,16,77,73,86,32,0,9,0,3,0,4,18,1,17,14,31,3,1,1,4,31,45,14,84,0,16,21,119,148,20,83,50,40,87,68,9,90,111,4,2,78,109,26,1,22,83,0,15,94,93,153,10,44,0,0,0,0,14,3,28,14,29,0,2,0,14,0,38,140,66,112,172,19,36,24,36,7,65,35,58,32,24,47,40,74,128,131

Sequence (1268 aa):
AAPAQQKTQVPGYYRMALGDFEVTALYDGYVDLPASLLKGIDDKDLQSLLARMFVASEKGVQTAVNAYLINTGDNLVLIDTGAAQCFGPTLGVVQTNLKASGYQPEQVDTVLLTHLHPDHACGLVNADGSPAYPNATVEEVPQAEGELLPGVSLVASPGHTPGHTSYLFKSGGQSLLVWGDILLNHAVQFAKPEVVFEFDVDSDQARQSRQRRILAEAATDKLWVAGAHLPFPGLGHVRKKEAQGYAWVPVEFSPIRSDRAAPAQQKTQVPGYYRMALGDFEVTALYDGYVDLPASLLKGIDDKDLQSLLARMFVASEKGVQTAVNAYLINTGDNLVLIDTGAAQCFGPTLGVVQTNLKASGYQPEQVDTVLLTHLHPDHACGLVNADGSPAYPNATVEVPQAELLPGVSLVASPGHTPGHTSYLFKSGGQSLLVWGDILLNHAVQFAKPEVVFEFDVDSDQARQSRQRRILAEAATDKLWVAGAHLPFPGLGHVRKEAQGYAWVPVEFSPIRSDRAPAQQKTQVPGYYRMALGDFEVTALYDGYVDLPASLLKGIDDKDLQSLLARMFVASEKGVQTAVNAYLINTGDNLVLIDTGAAQCFGPTLGVVQTNLKASGYQPEQVDTVLLTHLHPDHACGLVNADGSPAYPNATVEEVPQAELLPGVSLVASPGHTPGHTSYLFKSGGQSLLVWGDILLNHAVQFAKPEVVFEFDVDSDQARQSRQRILAEAATDKLWVAGAHLPFPGLGHVRKEAQGYAWVPVEFSPIRSDRAPAQQKTQVPGYYRMALGDFEVTALYDGYVDLPASLLKGIDDKDLQSLLARMFVASEKGVQTAVNAYLINTGDNLVLIDTGAAQCFGPTLGVVQTNLKASGYQPEQVDTVLLTHLHPDHACGLVNADGSPAYPNATVEVPQLLPGVSLVASPGHTPGHTSYLFKSGGQSLLVWGDILLNHAVQFAKKPEVVFEFDVDSDQARQSRQRILAEAATDKLWVAGAHLPFPGLGHVRKEAQGYAWVPVEFSPIRSDAPAQQKTQVPGYYRMALGDFEVTALYDGYVDLPASLLKGIDDKDLQSLLARMFVASEKGVQTAVNAYLINTGDNLVLIDTGAAQCFGPTLGVVQTNLKASGYQPEQVDTVLLTHLHPDHACGLVNADGSPAYPNATVEVPQLLPGVSLVASPGHTPGHTSYLFKSGGQSLLVWGDILLNHAVQFAKPEVVFEFDVDSDQARQSRQRILAEAATDKLWVAGAHLPFPGLGHVRKEAQGYAWVPVEFSPIRSD

Secondary structure (DSSP, 8-state):
-PPPP--PPPPSEEEEEETTEEEEEEEEEEEEE-GGGEESS-HHHHHHHHHHTT---BTBEEEEEEEEEEE-SS-EEEE----TTTT-TTS--HHHHHHHTT--GGG--EEE-S---HHHHGGGB-TTS-BSSTTPEEEPPP---SSBTTEEEEE--SSSTT-EEEEEEETTEEEEEEESS-S-HHHHTT-TT-EETT-SSHHHHHHHHHHHHHHHHHHT-EEEETTSSTT-EEEEEE-SSSEEEEEPPP-PPPTT-/-PPPP------SEEEEEETTEEEEEEEEEEEEE-GGGEESS-HHHHHHHHHHTT---BTBEEEEEEEEEEE-SS-EEEE----TTTT-TTS--HHHHHHHTT--GGG--EEE-S---HHHHGGGB-TTS-BSSTTPEEE-S----BTTEEEEE--SSSTT-EEEEEEETTEEEEEEESS-S-HHHHTT-TT-EETT-SSHHHHHHHHHHHHHHHHHHT-EEEETTSSTT-EEEEEE-SSSEEEEEPPP-PPPTT-/-PPP---PPPSEEEEEETTEEEEEEEEEEEEE-GGGEESS-HHHHHHHHHHTT---BTBEEEEEEEEEEE-SS-EEEE----TTTT-TT---HHHHHHHTT--GGG--EEE-S---HHHHGGGB-TTS-BSSTTPEEEPP----BTTEEEEE--SSSTT-EEEEEEETTEEEEEEESS-S-TTTTTT-TT-EETT-SSHHHHHHHHHHHHHHHHHHT-EEEETTSSTT-EEEEEE-SSSEEEEEPPP-PPPTT-/----------SEEEEEETTEEEEEEEEEEEEE-GGGEESS-HHHHHHHHHTTT---TT-EEEEEEEEEEE-SS-EEEE----TTTT-TT---HHHHHHHTT--GGG--EEE-S---HHHHGGGB-TTS-BSSTTPEEEP---BTTEEEEE--SSSTT-EEEEEEETTEEEEEEESS-S-HHHHTT-TT-EETT-SSHHHHHHHHHHHHHHHHHHT-EEEETTSSTT-EEEEEE-SSSEEEEEPP-------/-PPP------SEEE--BTTBEEEEEEEEEEEE-STTEESS-STTTTHHHHTTT---SS-EEEEEEEEEEE-SS-EEEE----TTTT-TTS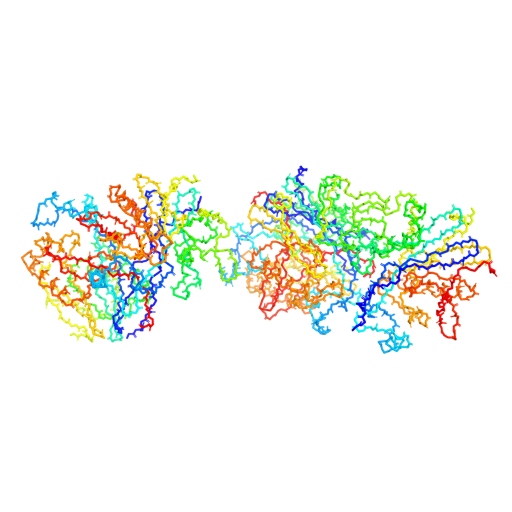--HHHHHHHTT--GGG---B--S-S-GGGTGGGB-TTS-BSS-S--B------TT-EEEE--SSSTT-EEEEEEETTEEEEE--SS-S-HHHHTT-TT-EETTSS-TTHHHHTHHHHHHHHHHHT-EEE-TTSSTT-EEEEEE-SSSEEEEEPPP------

Radius of gyration: 42.0 Å; Cα contacts (8 Å, |Δi|>4): 3186; chains: 5; bounding box: 90×82×139 Å

CATH classification: 3.60.15.10

InterPro domains:
  IPR001279 Metallo-beta-lactamase [PF00753] (87-287)
  IPR001279 Metallo-beta-lactamase [SM00849] (88-294)
  IPR036866 Ribonuclease Z/Hydroxyacylglutathione hydrolase-like [G3DSA:3.60.15.10] (21-319)
  IPR036866 Ribonuclease Z/Hydroxyacylglutathione hydrolase-like [SSF56281] (29-315)
  IPR051013 N-acyl homoserine lactonase-like [PTHR42978] (32-314)

Foldseek 3Di:
DDPDDPPDDDAQWAWDDFAPKIKIKFWFFWDFAALVQKDPDDPVVSVVLCVVVPADHPRGGTWTFMKMWMCPVVFTEIEFQFQCCVPHDRGNCRQVSCVVVPDHLQRHAEYEYQACDNGGPVRQAHPVRDGRNNNYDYHHFDCVVPVDVQKDWDQQAFLHSRRIWMWGHHPNAIEIAREPLDADQSDCQQPVLIFGNSRPHGVSSSVSSVVVLVVQQVSVHWYQYRTDPPVRIFGWHDDPGGIHTDHDDHDDHDPVD/DDDDDPPDDDAFWAWDDFAPKIKIKFWFFWDFAALVQKDDDDPVVSVVLCVVVPFDRPRGGTWTFMKMWMDPVVFTEIEFQAQCCVRHDRGRCRQVSCVVVPDHLQRHAEYEYQACDNRGPVRQAHPVRDGRRVNYDYDHFPVCPDVQKHWDAQAFLHRRGIWMWGHHPNAIEIAREPLDADQSDCQLPVLIFGNSRPHTVSSSVSSVVVLVVQQVSVHWYQYRGPPPVSIFGWHDDPGGIHTDHDDHDDHDPVD/DDDDPPDDDAQWAWDDFAPKIKIKFWFFWDFAAPVQKDDADPVRSVVLCVVVPFDRPPGGTWTFMKMWMCPVVFTEIEFFAQCCVPHDRGNCRQVSCVVVVDHLCRHAEYEYLACPNRGPVRQAHPVRDGRNNNYDYDHFACVPDVQKDWDQQAFLHRRGIWMWGHHPNAIEIAREVLDQDQSDCQLPVLIFGNSRPHGVSSSVSSVVVLVVQQVVQHWYQYRTDPPVSIFGWHDDPRGIHTGHDDRDDHDPVD/DPDDPPDDDAQWAWDDFAPKIKIKHWFFWDFAAPVQKDDDDPVVSVVLCVVPPQDQPPGGTWTFMKMWMGPPQFTEIEFQAQCCVPHDRGNCGQVSVVVVVDHLQRHQEYEYQACDRRGPVRQADPVRDGRRVNYDYDHFCDDVQKDWDAQAFLHNRGIWIWGDHPNAIEIAREPLDQDQSPCQLPVLMAGNSGPHGNSSSVSSVVCLVVQQVSFHWYAYGGQPPVSIFGWHDDDRGIHTGHDDRDDDDPD/DDDDPPDDDAQWAWDDAALKIKIKFWFFWDFAAPPFKDQDDDVVVVVLDVVVPQDRPSGRTWTFMWMWMCNVQFTEIFFQAQCCVPHDRGLCRQVSVVVVVDALQVHEEYEYQADDRGGPVNCAHPVRPRRRPNYPYDHFCDTDQKDWAQQAWQHNRGTKIWGHHPHAIEIAREPLDQDQSDCQQPVSMAGNNRPHRVSSSVSSVVVLVVQQVVVHWYCYRTADPVSIAGWHDDPRGIHGDHDDHDDDDPD

Organism: Ectopseudomonas oleovorans (NCBI:txid301)

B-factor: mean 70.55, std 38.37, range [14.52, 205.16]